Protein AF-0000000070410904 (afdb_homodimer)

pLDDT: mean 84.12, std 10.94, range [41.06, 97.25]

Nearest PDB structures (foldseek):
  1v26-assembly1_B  TM=7.230E-01  e=2.601E-32  Thermus thermophilus
  1v26-assembly1_A  TM=7.724E-01  e=3.050E-30  Thermus thermophilus
  5gxd-assembly1_A  TM=6.381E-01  e=7.844E-32  Dinoroseobacter shibae DFL 12 = DSM 16493
  8r2q-assembly1_A  TM=8.512E-01  e=4.447E-26  Mycobacterium tuberculosis H37Rv
  7kds-assembly1_A  TM=6.516E-01  e=1.808E-30  Candida albicans SC5314

Sequence (1132 aa):
MDDSYLSSKESLDIPYITFPDLLRKWAEKNPNKTAFIFVDEEDDRYELSLGELYDKATKFAKTLTGHGVRKGDVIALNGRNLPEWLIACFGIQLAGGSPLCLPYLQKKDDFVKVCSKLGPVKMLIIDPGSGGQNCQFVKDMIRTDFGTNNVESSEIPDLRQVVLFNHHESLPSVKTVVELCSRECDVDLPRLDPEDLGLILLTSGTTNTPKAVPYSHHALVISGHNYIHLMKTSGKYDSFYNDRPFYWIGGFALWEVASGGSRVTLINAMKSSSLATAAVKTCEIIGREKVTTALLIPPMLDLVMKKNIPLRLKTIATGGMIVHSALLKNIDKLCDEFICVYACTELGFIACNTFTEKDITNTTKGLLSCRPLPGIEIKVTDDDGFLLPAGQRGSIQVRSTRRFNGYLKQNLPPKSKETLERTGWFCPDDGGYVTEDGELVMEGRLQEIIQVFTRKVFPFEIENVIKTKSNVSSAKVISLKDKETGDLPPFAAIVYHPNVEESCESMQDYIRKEFNITTENQMLEYLYVPRGIVSFKQFPVLANGKPNLRAIRQIILETVDSEKYEMDDSYLSSKESLDIPYITFPDLLRKWAEKNPNKTAFIFVDEEDDRYELSLGELYDKATKFAKTLTGHGVRKGDVIALNGRNLPEWLIACFGIQLAGGSPLCLPYLQKKDDFVKVCSKLGPVKMLIIDPGSGGQNCQFVKDMIRTDFGTNNVESSEIPDLRQVVLFNHHESLPSVKTVVELCSRECDVDLPRLDPEDLGLILLTSGTTNTPKAVPYSHHALVISGHNYIHLMKTSGKYDSFYNDRPFYWIGGFALWEVASGGSRVTLINAMKSSSLATAAVKTCEIIGREKVTTALLIPPMLDLVMKKNIPLRLKTIATGGMIVHSALLKNIDKLCDEFICVYACTELGFIACNTFTEKDITNTTKGLLSCRPLPGIEIKVTDDDGFLLPAGQRGSIQVRSTRRFNGYLKQNLPPKSKETLERTGWFCPDDGGYVTEDGELVMEGRLQEIIQVFTRKVFPFEIENVIKTKSNVSSAKVISLKDKETGDLPPFAAIVYHPNVEESCESMQDYIRKEFNITTENQMLEYLYVPRGIVSFKQFPVLANGKPNLRAIRQIILETVDSEKYE

InterPro domains:
  IPR000873 AMP-dependent synthetase/ligase domain [PF00501] (23-408)
  IPR042099 ANL, N-terminal domain [G3DSA:3.40.50.12780] (7-446)
  IPR045851 AMP-binding enzyme domain superfamily [G3DSA:3.30.300.30] (447-560)

Foldseek 3Di:
DWFFKAADPDADDFDFDFLLVLLVVVCVVPVAAWAEWEQEPVRDIDTDGSNNLNLLLCLLLLLVVVVPQAAAAEAEEEDFPDSLSSSPLSNCQQLNYAYEYDYNPDDLVLVLVVDVQQDAHAEYEYECDDVRPCVVSVVQQAPDPLQDQFGAGPSRHNHTGYEYCDDDPSRNNHHHSVRSSPDDHPDDGDDDGQQGFRYWAWDCDPVNHTFTATFGSSLLSVLLQLVCVQQVPQQDDAEEEARAGCSALRRVSSSPCSHRNHHYYYHGDDDPDDLLVVLLVSQVVCVVVVHAEYEDELLSLLNCVVVVRDAEHAEYEYEPDWDFLVSLPCCQVHHQKYKYWDADRNRRTFWMDIDGPVRNVVPPDDTDWTHGTHQKMKFFAAPVRDIGTAPDKHFIKMAGPSQGQGTNSDDDDPVQNVCCNVPVIHGPQWMFGAHPVGTTGTQGGNVQWFDFPPDTAGQRVLQNLLVVDPFWSGKTKGWWQFPVPRHTFIEMETETHPPDDDDLVRSLVSQCVVVVPDPVPCVCSRRRRGPYYDYDNDADADPSRHGDVVVVVVVVCVVPPVVGTD/DWFFKAADPDADDFDFDFLLVLLVVVCVVPVAAWAEWEQEPVRDIDTDGSNNLNLLLCLLLLLVVVVPQAAAAEAEEEDFPDSLSSSPLSNCVQLNYAYEYDYNPDDLVLVLVVDVQQDAHAEYEYECDDVRPCVVSVVQQAPPPLQDQAGAGPSRHNHTGYEYCDDDPSRRNHHHSVRSSPDDHPDDGDDDGQQGFRYWAWDCDPVNHTFTATFGSSLLSVLLQLVCVQQVPQQDDAEEEARAGCSALRRVSSSPCSHRNHHYYYHGDDDPDDLLVVLLVSQVVCVVVVHAEYEDELLSLLNCVVVVRDAEHAEYEYEPDWDFLVSLPCCQVHHQKYKYWDADRNRRTFWMDIDGPVRSVPPPDTTDWTHGTHQKMKFFAAPVRDIGTAPDKHFIKMAGPSQGQGTNSDDDDPVQNVCCNPPVIHGPQWMFGAHPVGTTGTQGGNVQWFDFPPDTAGQRVLQNQLVPDPFWSGKTKGWWQFPVPRHTFIEMETETDPPDDDDLVRSLVSQCVVVVPDPVCCVCSRRRRGPYYHYDNDADADPSRHGDVVVVVVVVCVVPVVVGTD

Secondary structure (DSSP, 8-state):
--BS-EE-S---------HHHHHHHHHHH-TTSEEEEEE-TT--EEEEEHHHHHHHHHHHHHHHHHTT--TT-EEEEE-SS-HHHHHHHHHHHHTT-EEEEE-TT--HHHHHHHHHHH--EEEEEE---GGGTTHHHHHHHS-S-TTSSB---SSSTT--EEEESS--TTSTTS-BHHHHHTS----PPPP--TTSEEEEEEE--TTSSPEEEEEEHHHHHHHHHHHHHHHT--SSS-EEE--S-TTSTTT-THHHHHTT--EEEEE----S--HHHHHHHHHHHHHHTT--EEE--HHHHHHHHHTT----EEEEEEESSPPBGGGGTTGGGTEEEEEEEEEETTTEEEEEEEE-HHHHHH--SSBPEEEEPTTEEEEEE-TTSPBPBTT--EEEEEEETT-----TT-PPPHHHHHHHHHH--B--SEEEEE-TTS-EEEEEEGGG-EEETTEEE-HHHHHHHHHTSTTEEEEEEEE--BTTT----EEEEEEEPTT----HHHHHHHHHHHTT--GGGHHHHHHHS-SEEEEESS--B-TTS-B-HHHHHHHHHHHS-TTTB-/--BS-EE-S---------HHHHHHHHHHH-TTSEEEEEE-TT--EEEEEHHHHHHHHHHHHHHHHHTT--TT-EEEEE-SS-HHHHHHHHHHHHTT-EEEEE-TT--HHHHHHHHHHH--EEEEEE---GGGTTHHHHHHHS-S-TTSSB---SSSTT--EEEESS--TTSTTS-BHHHHHTS----PPPP--TTSEEEEEEE--TTSS-EEEEEEHHHHHHHHHHHHHHHT--SSS-EEE--S-TTSTTT-THHHHHTT--EEEEE----S--HHHHHHHHHHHHHHTT--EEE--HHHHHHHHHTT----EEEEEEESSPPPGGGTTTGGGTEEEEEEEEEETTTEEEEEEEE-HHHHHH--SSSPEEEEPTTEEEEEE-TTSPBPBTT--EEEEEEETT-----TT----HHHHHHHHHH--B--SEEEEE-TTS-EEEEEEGGG-EEETTEEE-HHHHHHHHHTSTTEEEEEEEE--BTTT----EEEEEEEPTT----HHHHHHHHHHHTT--GGGHHHHHHHS-SEEEEESS--B-TTS-B-HHHHHHHHHHHS-TTTB-

Solvent-accessible surface area (backbone atoms only — not comparable to full-atom values): 59028 Å² total; per-residue (Å²): 87,75,44,22,70,44,66,37,76,52,62,73,92,72,76,91,40,33,46,61,54,39,38,46,53,48,16,72,76,41,34,80,43,54,30,36,35,38,29,40,79,86,64,51,75,47,79,38,26,33,28,56,45,48,51,46,9,50,29,30,11,24,34,41,38,74,71,64,50,38,70,74,38,37,31,38,37,30,42,60,53,43,73,52,50,54,30,48,47,45,7,35,36,49,22,32,14,20,31,34,33,37,61,63,87,58,48,67,69,58,49,42,52,50,42,67,53,68,42,72,36,43,33,39,37,32,37,36,55,84,93,36,69,43,42,57,57,49,52,72,38,38,53,69,74,61,84,48,52,58,31,53,22,90,78,44,72,52,28,35,32,50,34,24,42,55,87,42,82,93,45,72,58,47,46,24,50,64,59,40,32,69,43,88,49,97,57,85,68,61,90,82,52,29,78,39,62,37,34,30,36,56,41,79,39,93,84,77,51,64,44,40,32,69,29,27,13,34,30,49,43,48,41,11,46,51,49,38,57,72,67,67,53,86,29,82,82,46,26,30,33,52,60,48,52,56,50,36,74,89,15,33,58,58,27,48,38,46,56,44,54,22,29,35,35,28,55,34,46,77,67,94,53,55,68,64,56,46,43,53,53,49,36,50,50,37,61,75,68,58,37,36,33,34,56,50,45,67,72,50,52,54,48,34,60,73,67,61,52,74,54,71,29,53,30,38,33,32,46,90,59,90,56,53,47,70,64,52,80,63,38,62,71,38,20,59,30,41,30,44,41,46,59,46,77,74,72,34,72,42,25,35,31,76,38,36,66,77,48,50,75,67,52,68,88,53,58,60,51,22,37,50,33,61,59,22,35,37,35,25,15,47,99,87,65,45,82,31,46,33,64,46,75,26,43,38,32,40,31,51,76,61,53,62,84,63,42,54,81,44,80,58,60,66,70,59,40,50,43,24,72,68,71,43,44,39,69,83,53,32,22,26,28,21,40,54,86,64,30,38,30,63,52,46,48,49,85,61,44,27,52,45,84,95,40,82,38,53,36,44,63,47,28,50,58,55,47,64,38,88,60,38,68,45,57,46,47,47,62,39,34,27,69,86,80,63,39,26,45,34,29,33,41,33,23,49,38,90,97,57,85,78,54,54,65,58,52,41,50,51,49,32,57,76,67,66,52,48,92,89,40,54,66,50,45,61,62,60,40,50,80,42,63,44,82,35,89,64,76,60,52,42,98,83,65,45,73,30,61,68,61,51,48,52,51,46,41,70,71,41,66,53,86,49,39,88,87,75,43,22,69,45,63,37,79,51,59,73,92,72,77,91,41,34,45,60,54,39,40,45,55,47,17,70,74,40,33,81,43,53,32,36,34,39,29,39,81,85,65,50,75,46,79,40,27,32,28,55,45,48,50,45,9,50,29,30,10,24,35,42,38,73,71,64,49,39,72,74,38,38,31,38,38,31,44,59,53,43,74,53,50,54,31,47,47,46,6,36,34,49,22,31,14,19,32,34,33,37,61,63,86,58,49,66,67,58,50,42,52,50,41,69,53,68,41,72,36,42,33,40,38,34,38,38,54,86,92,36,68,42,42,57,56,51,53,73,41,35,54,67,71,55,85,50,52,54,32,52,20,91,79,44,72,52,27,35,33,50,34,24,42,54,87,43,83,94,47,73,56,47,46,24,51,62,60,42,34,68,43,89,49,98,58,85,67,60,90,80,52,28,78,39,62,38,35,30,37,56,41,80,39,94,84,76,52,63,44,41,33,67,29,27,14,35,30,47,42,50,41,11,44,51,50,36,58,72,65,67,53,85,31,82,83,46,25,31,35,52,58,48,52,55,51,35,73,89,14,33,58,56,28,48,38,46,56,44,57,21,30,35,34,29,56,32,45,75,67,95,54,56,69,64,55,47,44,53,51,48,36,50,49,37,60,75,68,58,35,36,33,35,57,49,46,66,72,50,53,52,48,34,60,73,66,61,51,74,53,72,30,52,31,36,33,32,48,90,58,89,58,52,51,67,65,50,77,61,38,62,70,39,21,58,32,41,31,45,41,46,60,46,77,73,71,33,72,41,25,34,31,77,37,37,68,78,48,52,74,67,51,75,70,62,52,64,49,23,35,51,34,61,58,22,35,38,35,24,16,45,98,86,65,46,81,30,45,33,65,46,75,26,42,36,33,39,30,51,74,60,52,64,83,64,41,54,82,43,80,58,61,65,71,58,40,51,44,24,72,67,70,43,43,38,69,83,51,32,23,24,28,21,40,54,86,65,31,39,30,65,52,44,48,49,84,59,46,26,53,48,84,95,39,82,36,53,35,45,64,47,27,49,59,55,47,65,38,89,60,39,69,46,56,46,47,46,62,39,32,28,69,86,79,64,39,25,46,35,29,34,41,33,22,46,38,91,96,58,84,77,54,56,65,58,52,44,50,50,49,33,58,74,68,64,53,47,90,89,41,53,65,49,46,60,62,61,40,50,80,43,61,43,82,35,91,63,77,60,52,42,99,84,64,45,72,30,61,67,61,50,50,51,51,46,40,70,70,40,67,54,86,49,37,88

Structure (mmCIF, N/CA/C/O backbone):
data_AF-0000000070410904-model_v1
#
loop_
_entity.id
_entity.type
_entity.pdbx_description
1 polymer 'Uncharacterized protein LOC111110605'
#
loop_
_atom_site.group_PDB
_atom_site.id
_atom_site.type_symbol
_atom_site.label_atom_id
_atom_site.label_alt_id
_atom_site.label_comp_id
_atom_site.label_asym_id
_atom_site.label_entity_id
_atom_site.label_seq_id
_atom_site.pdbx_PDB_ins_code
_atom_site.Cartn_x
_atom_site.Cartn_y
_atom_site.Cartn_z
_atom_site.occupancy
_atom_site.B_iso_or_equiv
_atom_site.auth_seq_id
_atom_site.auth_comp_id
_atom_site.auth_asym_id
_atom_site.auth_atom_id
_atom_site.pdbx_PDB_model_num
ATOM 1 N N . MET A 1 1 ? -17.562 -11.594 12.758 1 70.19 1 MET A N 1
ATOM 2 C CA . MET A 1 1 ? -17.203 -10.469 11.891 1 70.19 1 MET A CA 1
ATOM 3 C C . MET A 1 1 ? -18.422 -9.945 11.148 1 70.19 1 MET A C 1
ATOM 5 O O . MET A 1 1 ? -19.281 -10.727 10.719 1 70.19 1 MET A O 1
ATOM 9 N N . ASP A 1 2 ? -18.531 -8.68 11.023 1 78.06 2 ASP A N 1
ATOM 10 C CA . ASP A 1 2 ? -19.719 -8.047 10.453 1 78.06 2 ASP A CA 1
ATOM 11 C C . ASP A 1 2 ? -19.625 -7.969 8.93 1 78.06 2 ASP A C 1
ATOM 13 O O . ASP A 1 2 ? -20.625 -8.047 8.227 1 78.06 2 ASP A O 1
ATOM 17 N N . ASP A 1 3 ? -18.359 -7.91 8.539 1 89.56 3 ASP A N 1
ATOM 18 C CA . ASP A 1 3 ? -18.219 -7.762 7.098 1 89.56 3 ASP A CA 1
ATOM 19 C C . ASP A 1 3 ? -17.172 -8.719 6.547 1 89.56 3 ASP A C 1
ATOM 21 O O . ASP A 1 3 ? -16.641 -9.562 7.277 1 89.56 3 ASP A O 1
ATOM 25 N N . SER A 1 4 ? -16.953 -8.672 5.199 1 94.44 4 SER A N 1
ATOM 26 C CA . SER A 1 4 ? -16.094 -9.641 4.523 1 94.44 4 SER A CA 1
ATOM 27 C C . SER A 1 4 ? -14.672 -9.109 4.379 1 94.44 4 SER A C 1
ATOM 29 O O . SER A 1 4 ? -13.875 -9.664 3.623 1 94.44 4 SER A O 1
ATOM 31 N N . TYR A 1 5 ? -14.383 -8.062 5.082 1 96.06 5 TYR A N 1
ATOM 32 C CA . TYR A 1 5 ? -13.039 -7.516 4.996 1 96.06 5 TYR A CA 1
ATOM 33 C C . TYR A 1 5 ? -12.086 -8.258 5.934 1 96.06 5 TYR A C 1
ATOM 35 O O . TYR A 1 5 ? -12.391 -8.445 7.117 1 96.06 5 TYR A O 1
ATOM 43 N N . LEU A 1 6 ? -10.961 -8.734 5.375 1 94.88 6 LEU A N 1
ATOM 44 C CA . LEU A 1 6 ? -9.938 -9.438 6.137 1 94.88 6 LEU A CA 1
ATOM 45 C C . LEU A 1 6 ? -8.578 -8.758 5.977 1 94.88 6 LEU A C 1
ATOM 47 O O . LEU A 1 6 ? -8.242 -8.297 4.883 1 94.88 6 LEU A O 1
ATOM 51 N N . SER A 1 7 ? -7.859 -8.609 7.016 1 92.19 7 SER A N 1
ATOM 52 C CA . SER A 1 7 ? -6.461 -8.188 7.012 1 92.19 7 SER A CA 1
ATOM 53 C C . SER A 1 7 ? -5.656 -8.945 8.062 1 92.19 7 SER A C 1
ATOM 55 O O . SER A 1 7 ? -6.195 -9.344 9.102 1 92.19 7 SER A O 1
ATOM 57 N N . SER A 1 8 ? -4.43 -9.203 7.746 1 86.94 8 SER A N 1
ATOM 58 C CA . SER A 1 8 ? -3.592 -9.891 8.727 1 86.94 8 SER A CA 1
ATOM 59 C C . SER A 1 8 ? -3.207 -8.961 9.867 1 86.94 8 SER A C 1
ATOM 61 O O . SER A 1 8 ? -2.947 -7.777 9.656 1 86.94 8 SER A O 1
ATOM 63 N N . LYS A 1 9 ? -3.139 -9.5 11.047 1 80.06 9 LYS A N 1
ATOM 64 C CA . LYS A 1 9 ? -2.689 -8.75 12.211 1 80.06 9 LYS A CA 1
ATOM 65 C C . LYS A 1 9 ? -1.182 -8.891 12.414 1 80.06 9 LYS A C 1
ATOM 67 O O . LYS A 1 9 ? -0.6 -8.227 13.273 1 80.06 9 LYS A O 1
ATOM 72 N N . GLU A 1 10 ? -0.646 -9.703 11.562 1 82 10 GLU A N 1
ATOM 73 C CA . GLU A 1 10 ? 0.793 -9.922 11.648 1 82 10 GLU A CA 1
ATOM 74 C C . GLU A 1 10 ? 1.555 -9.031 10.672 1 82 10 GLU A C 1
ATOM 76 O O . GLU A 1 10 ? 1.005 -8.602 9.656 1 82 10 GLU A O 1
ATOM 81 N N . SER A 1 11 ? 2.709 -8.656 11.109 1 83 11 SER A N 1
ATOM 82 C CA . SER A 1 11 ? 3.609 -7.918 10.234 1 83 11 SER A CA 1
ATOM 83 C C . SER A 1 11 ? 4.934 -8.648 10.062 1 83 11 SER A C 1
ATOM 85 O O . SER A 1 11 ? 5.395 -9.344 10.969 1 83 11 SER A O 1
ATOM 87 N N . LEU A 1 12 ? 5.453 -8.586 8.867 1 82.75 12 LEU A N 1
ATOM 88 C CA . LEU A 1 12 ? 6.762 -9.172 8.594 1 82.75 12 LEU A CA 1
ATOM 89 C C . LEU A 1 12 ? 7.824 -8.086 8.477 1 82.75 12 LEU A C 1
ATOM 91 O O . LEU A 1 12 ? 7.555 -6.992 7.977 1 82.75 12 LEU A O 1
ATOM 95 N N . ASP A 1 13 ? 8.945 -8.438 8.977 1 84.88 13 ASP A N 1
ATOM 96 C CA . ASP A 1 13 ? 10.102 -7.574 8.75 1 84.88 13 ASP A CA 1
ATOM 97 C C . ASP A 1 13 ? 10.727 -7.84 7.387 1 84.88 13 ASP A C 1
ATOM 99 O O . ASP A 1 13 ? 11.594 -8.703 7.254 1 84.88 13 ASP A O 1
ATOM 103 N N . ILE A 1 14 ? 10.32 -7.09 6.43 1 87.88 14 ILE A N 1
ATOM 104 C CA . ILE A 1 14 ? 10.789 -7.277 5.059 1 87.88 14 ILE A CA 1
ATOM 105 C C . ILE A 1 14 ? 11.922 -6.297 4.766 1 87.88 14 ILE A C 1
ATOM 107 O O . ILE A 1 14 ? 11.742 -5.082 4.836 1 87.88 14 ILE A O 1
ATOM 111 N N . PRO A 1 15 ? 13.055 -6.805 4.441 1 89 15 PRO A N 1
ATOM 112 C CA . PRO A 1 15 ? 14.141 -5.879 4.105 1 89 15 PRO A CA 1
ATOM 113 C C . PRO A 1 15 ? 13.906 -5.156 2.779 1 89 15 PRO A C 1
ATOM 115 O O . PRO A 1 15 ? 13.297 -5.723 1.863 1 89 15 PRO A O 1
ATOM 118 N N . TYR A 1 16 ? 14.297 -3.953 2.668 1 93.12 16 TYR A N 1
ATOM 119 C CA . TYR A 1 16 ? 14.242 -3.182 1.431 1 93.12 16 TYR A CA 1
ATOM 120 C C . TYR A 1 16 ? 15.539 -3.326 0.645 1 93.12 16 TYR A C 1
ATOM 122 O O . TYR A 1 16 ? 16.406 -2.443 0.688 1 93.12 16 TYR A O 1
ATOM 130 N N . ILE A 1 17 ? 15.625 -4.379 -0.106 1 92.38 17 ILE A N 1
ATOM 131 C CA . ILE A 1 17 ? 16.828 -4.812 -0.798 1 92.38 17 ILE A CA 1
ATOM 132 C C . ILE A 1 17 ? 16.469 -5.438 -2.141 1 92.38 17 ILE A C 1
ATOM 134 O O . ILE A 1 17 ? 15.312 -5.816 -2.359 1 92.38 17 ILE A O 1
ATOM 138 N N . THR A 1 18 ? 17.391 -5.434 -3.109 1 93 18 THR A N 1
ATOM 139 C CA . THR A 1 18 ? 17.125 -6.121 -4.371 1 93 18 THR A CA 1
ATOM 140 C C . THR A 1 18 ? 17.188 -7.633 -4.184 1 93 18 THR A C 1
ATOM 142 O O . THR A 1 18 ? 17.844 -8.125 -3.268 1 93 18 THR A O 1
ATOM 145 N N . PHE A 1 19 ? 16.531 -8.297 -5.027 1 92.19 19 PHE A N 1
ATOM 146 C CA . PHE A 1 19 ? 16.438 -9.75 -4.906 1 92.19 19 PHE A CA 1
ATOM 147 C C . PHE A 1 19 ? 17.812 -10.391 -5.043 1 92.19 19 PHE A C 1
ATOM 149 O O . PHE A 1 19 ? 18.188 -11.234 -4.227 1 92.19 19 PHE A O 1
ATOM 156 N N . PRO A 1 20 ? 18.672 -10.023 -6 1 92.12 20 PRO A N 1
ATOM 157 C CA . PRO A 1 20 ? 20.016 -10.594 -6.082 1 92.12 20 PRO A CA 1
ATOM 158 C C . PRO A 1 20 ? 20.891 -10.195 -4.906 1 92.12 20 PRO A C 1
ATOM 160 O O . PRO A 1 20 ? 21.766 -10.961 -4.5 1 92.12 20 PRO A O 1
ATOM 163 N N . ASP A 1 21 ? 20.641 -9.016 -4.332 1 91.06 21 ASP A N 1
ATOM 164 C CA . ASP A 1 21 ? 21.406 -8.625 -3.152 1 91.06 21 ASP A CA 1
ATOM 165 C C . ASP A 1 21 ? 21.078 -9.516 -1.956 1 91.06 21 ASP A C 1
ATOM 167 O O . ASP A 1 21 ? 21.922 -9.75 -1.097 1 91.06 21 ASP A O 1
ATOM 171 N N . LEU A 1 22 ? 19.891 -9.898 -1.919 1 89.19 22 LEU A N 1
ATOM 172 C CA . LEU A 1 22 ? 19.516 -10.844 -0.875 1 89.19 22 LEU A CA 1
ATOM 173 C C . LEU A 1 22 ? 20.312 -12.133 -0.998 1 89.19 22 LEU A C 1
ATOM 175 O O . LEU A 1 22 ? 20.812 -12.664 0.002 1 89.19 22 LEU A O 1
ATOM 179 N N . LEU A 1 23 ? 20.406 -12.664 -2.195 1 89 23 LEU A N 1
ATOM 180 C CA . LEU A 1 23 ? 21.25 -13.836 -2.434 1 89 23 LEU A CA 1
ATOM 181 C C . LEU A 1 23 ? 22.688 -13.555 -2.035 1 89 23 LEU A C 1
ATOM 183 O O . LEU A 1 23 ? 23.344 -14.398 -1.427 1 89 23 LEU A O 1
ATOM 187 N N . ARG A 1 24 ? 23.188 -12.422 -2.441 1 91.56 24 ARG A N 1
ATOM 188 C CA . ARG A 1 24 ? 24.547 -12.039 -2.088 1 91.56 24 ARG A CA 1
ATOM 189 C C . ARG A 1 24 ? 24.766 -12.117 -0.582 1 91.56 24 ARG A C 1
ATOM 191 O O . ARG A 1 24 ? 25.766 -12.672 -0.124 1 91.56 24 ARG A O 1
ATOM 198 N N . LYS A 1 25 ? 23.859 -11.586 0.163 1 88.56 25 LYS A N 1
ATOM 199 C CA . LYS A 1 25 ? 23.969 -11.578 1.619 1 88.56 25 LYS A CA 1
ATOM 200 C C . LYS A 1 25 ? 24.031 -13 2.172 1 88.56 25 LYS A C 1
ATOM 202 O O . LYS A 1 25 ? 24.844 -13.289 3.064 1 88.56 25 LYS A O 1
ATOM 207 N N . TRP A 1 26 ? 23.219 -13.836 1.661 1 86.06 26 TRP A N 1
ATOM 208 C CA . TRP A 1 26 ? 23.234 -15.227 2.104 1 86.06 26 TRP A CA 1
ATOM 209 C C . TRP A 1 26 ? 24.531 -15.914 1.702 1 86.06 26 TRP A C 1
ATOM 211 O O . TRP A 1 26 ? 25.094 -16.703 2.475 1 86.06 26 TRP A O 1
ATOM 221 N N . ALA A 1 27 ? 24.938 -15.656 0.497 1 90.25 27 ALA A N 1
ATOM 222 C CA . ALA A 1 27 ? 26.172 -16.266 -0.009 1 90.25 27 ALA A CA 1
ATOM 223 C C . ALA A 1 27 ? 27.375 -15.812 0.811 1 90.25 27 ALA A C 1
ATOM 225 O O . ALA A 1 27 ? 28.312 -16.578 1.026 1 90.25 27 ALA A O 1
ATOM 226 N N . GLU A 1 28 ? 27.375 -14.594 1.191 1 91.69 28 GLU A N 1
ATOM 227 C CA . GLU A 1 28 ? 28.453 -14.062 2.01 1 91.69 28 GLU A CA 1
ATOM 228 C C . GLU A 1 28 ? 28.438 -14.672 3.41 1 91.69 28 GLU A C 1
ATOM 230 O O . GLU A 1 28 ? 29.5 -14.992 3.967 1 91.69 28 GLU A O 1
ATOM 235 N N . LYS A 1 29 ? 27.312 -14.906 3.961 1 88 29 LYS A N 1
ATOM 236 C CA . LYS A 1 29 ? 27.156 -15.438 5.312 1 88 29 LYS A CA 1
ATOM 237 C C . LYS A 1 29 ? 27.469 -16.938 5.348 1 88 29 LYS A C 1
ATOM 239 O O . LYS A 1 29 ? 28.109 -17.422 6.289 1 88 29 LYS A O 1
ATOM 244 N N . ASN A 1 30 ? 26.969 -17.656 4.336 1 87.38 30 ASN A N 1
ATOM 245 C CA . ASN A 1 30 ? 27.156 -19.109 4.281 1 87.38 30 ASN A CA 1
ATOM 246 C C . ASN A 1 30 ? 27.438 -19.578 2.857 1 87.38 30 ASN A C 1
ATOM 248 O O . ASN A 1 30 ? 26.625 -20.312 2.281 1 87.38 30 ASN A O 1
ATOM 252 N N . PRO A 1 31 ? 28.562 -19.328 2.381 1 90.69 31 PRO A N 1
ATOM 253 C CA . PRO A 1 31 ? 28.859 -19.625 0.979 1 90.69 31 PRO A CA 1
ATOM 254 C C . PRO A 1 31 ? 28.766 -21.109 0.655 1 90.69 31 PRO A C 1
ATOM 256 O O . PRO A 1 31 ? 28.406 -21.484 -0.466 1 90.69 31 PRO A O 1
ATOM 259 N N . ASN A 1 32 ? 29.031 -22 1.654 1 91.5 32 ASN A N 1
ATOM 260 C CA . ASN A 1 32 ? 29.109 -23.438 1.375 1 91.5 32 ASN A CA 1
ATOM 261 C C . ASN A 1 32 ? 27.766 -24.125 1.627 1 91.5 32 ASN A C 1
ATOM 263 O O . ASN A 1 32 ? 27.625 -25.312 1.344 1 91.5 32 ASN A O 1
ATOM 267 N N . LYS A 1 33 ? 26.844 -23.422 2.045 1 87.38 33 LYS A N 1
ATOM 268 C CA . LYS A 1 33 ? 25.531 -24.031 2.273 1 87.38 33 LYS A CA 1
ATOM 269 C C . LYS A 1 33 ? 24.859 -24.391 0.955 1 87.38 33 LYS A C 1
ATOM 271 O O . LYS A 1 33 ? 24.844 -23.609 0.013 1 87.38 33 LYS A O 1
ATOM 276 N N . THR A 1 34 ? 24.297 -25.641 0.903 1 88 34 THR A N 1
ATOM 277 C CA . THR A 1 34 ? 23.594 -26.094 -0.286 1 88 34 THR A CA 1
ATOM 278 C C . THR A 1 34 ? 22.266 -25.359 -0.437 1 88 34 THR A C 1
ATOM 280 O O . THR A 1 34 ? 21.422 -25.391 0.465 1 88 34 THR A O 1
ATOM 283 N N . ALA A 1 35 ? 22.141 -24.734 -1.567 1 86.44 35 ALA A N 1
ATOM 284 C CA . ALA A 1 35 ? 20.891 -24.031 -1.853 1 86.44 35 ALA A CA 1
ATOM 285 C C . ALA A 1 35 ? 19.922 -24.922 -2.613 1 86.44 35 ALA A C 1
ATOM 287 O O . ALA A 1 35 ? 18.734 -24.969 -2.295 1 86.44 35 ALA A O 1
ATOM 288 N N . PHE A 1 36 ? 20.469 -25.609 -3.623 1 89.31 36 PHE A N 1
ATOM 289 C CA . PHE A 1 36 ? 19.625 -26.438 -4.473 1 89.31 36 PHE A CA 1
ATOM 290 C C . PHE A 1 36 ? 20.25 -27.812 -4.695 1 89.31 36 PHE A C 1
ATOM 292 O O . PHE A 1 36 ? 21.469 -27.922 -4.852 1 89.31 36 PHE A O 1
ATOM 299 N N . ILE A 1 37 ? 19.406 -28.797 -4.711 1 89.69 37 ILE A N 1
ATOM 300 C CA . ILE A 1 37 ? 19.766 -30.141 -5.156 1 89.69 37 ILE A CA 1
ATOM 301 C C . ILE A 1 37 ? 18.922 -30.531 -6.363 1 89.69 37 ILE A C 1
ATOM 303 O O . ILE A 1 37 ? 17.688 -30.562 -6.277 1 89.69 37 ILE A O 1
ATOM 307 N N . PHE A 1 38 ? 19.578 -30.766 -7.445 1 90.25 38 PHE A N 1
ATOM 308 C CA . PHE A 1 38 ? 18.922 -31.203 -8.672 1 90.25 38 PHE A CA 1
ATOM 309 C C . PHE A 1 38 ? 19.094 -32.688 -8.875 1 90.25 38 PHE A C 1
ATOM 311 O O . PHE A 1 38 ? 20.219 -33.219 -8.812 1 90.25 38 PHE A O 1
ATOM 318 N N . VAL A 1 39 ? 17.984 -33.344 -9.039 1 87.88 39 VAL A N 1
ATOM 319 C CA . VAL A 1 39 ? 18.031 -34.781 -9.344 1 87.88 39 VAL A CA 1
ATOM 320 C C . VAL A 1 39 ? 17.359 -35.031 -10.688 1 87.88 39 VAL A C 1
ATOM 322 O O . VAL A 1 39 ? 16.25 -34.562 -10.938 1 87.88 39 VAL A O 1
ATOM 325 N N . ASP A 1 40 ? 18.016 -35.719 -11.57 1 79.56 40 ASP A N 1
ATOM 326 C CA . ASP A 1 40 ? 17.406 -35.969 -12.867 1 79.56 40 ASP A CA 1
ATOM 327 C C . ASP A 1 40 ? 16.734 -37.344 -12.891 1 79.56 40 ASP A C 1
ATOM 329 O O . ASP A 1 40 ? 16.656 -38.031 -11.867 1 79.56 40 ASP A O 1
ATOM 333 N N . GLU A 1 41 ? 16.188 -37.75 -14 1 71.31 41 GLU A N 1
ATOM 334 C CA . GLU A 1 41 ? 15.438 -39 -14.141 1 71.31 41 GLU A CA 1
ATOM 335 C C . GLU A 1 41 ? 16.344 -40.188 -13.922 1 71.31 41 GLU A C 1
ATOM 337 O O . GLU A 1 41 ? 15.875 -41.25 -13.5 1 71.31 41 GLU A O 1
ATOM 342 N N . GLU A 1 42 ? 17.641 -40 -14.227 1 75.44 42 GLU A N 1
ATOM 343 C CA . GLU A 1 42 ? 18.594 -41.094 -14.062 1 75.44 42 GLU A CA 1
ATOM 344 C C . GLU A 1 42 ? 19.219 -41.094 -12.672 1 75.44 42 GLU A C 1
ATOM 346 O O . GLU A 1 42 ? 20.203 -41.781 -12.414 1 75.44 42 GLU A O 1
ATOM 351 N N . ASP A 1 43 ? 18.734 -40.219 -11.797 1 80.5 43 ASP A N 1
ATOM 352 C CA . ASP A 1 43 ? 19.125 -40.125 -10.391 1 80.5 43 ASP A CA 1
ATOM 353 C C . ASP A 1 43 ? 20.484 -39.438 -10.242 1 80.5 43 ASP A C 1
ATOM 355 O O . ASP A 1 43 ? 21.125 -39.531 -9.203 1 80.5 43 ASP A O 1
ATOM 359 N N . ASP A 1 44 ? 20.891 -38.875 -11.359 1 85.88 44 ASP A N 1
ATOM 360 C CA . ASP A 1 44 ? 22.062 -38.031 -11.203 1 85.88 44 ASP A CA 1
ATOM 361 C C . ASP A 1 44 ? 21.75 -36.812 -10.328 1 85.88 44 ASP A C 1
ATOM 363 O O . ASP A 1 44 ? 20.719 -36.188 -10.5 1 85.88 44 ASP A O 1
ATOM 367 N N . ARG A 1 45 ? 22.656 -36.594 -9.406 1 90.81 45 ARG A N 1
ATOM 368 C CA . ARG A 1 45 ? 22.453 -35.594 -8.383 1 90.81 45 ARG A CA 1
ATOM 369 C C . ARG A 1 45 ? 23.453 -34.438 -8.523 1 90.81 45 ARG A C 1
ATOM 371 O O . ARG A 1 45 ? 24.656 -34.688 -8.633 1 90.81 45 ARG A O 1
ATOM 378 N N . TYR A 1 46 ? 23.031 -33.219 -8.594 1 91 46 TYR A N 1
ATOM 379 C CA . TYR A 1 46 ? 23.859 -32.031 -8.641 1 91 46 TYR A CA 1
ATOM 380 C C . TYR A 1 46 ? 23.5 -31.078 -7.508 1 91 46 TYR A C 1
ATOM 382 O O . TYR A 1 46 ? 22.328 -30.781 -7.285 1 91 46 TYR A O 1
ATOM 390 N N . GLU A 1 47 ? 24.531 -30.672 -6.773 1 91.38 47 GLU A N 1
ATOM 391 C CA . GLU A 1 47 ? 24.328 -29.719 -5.688 1 91.38 47 GLU A CA 1
ATOM 392 C C . GLU A 1 47 ? 24.875 -28.344 -6.062 1 91.38 47 GLU A C 1
ATOM 394 O O . GLU A 1 47 ? 25.969 -28.234 -6.625 1 91.38 47 GLU A O 1
ATOM 399 N N . LEU A 1 48 ? 24.109 -27.344 -5.801 1 91.19 48 LEU A N 1
ATOM 400 C CA . LEU A 1 48 ? 24.469 -25.953 -6.023 1 91.19 48 LEU A CA 1
ATOM 401 C C . LEU A 1 48 ? 24.453 -25.172 -4.715 1 91.19 48 LEU A C 1
ATOM 403 O O . LEU A 1 48 ? 23.391 -25.031 -4.094 1 91.19 48 LEU A O 1
ATOM 407 N N . SER A 1 49 ? 25.609 -24.688 -4.27 1 91.19 49 SER A N 1
ATOM 408 C CA . SER A 1 49 ? 25.688 -23.922 -3.029 1 91.19 49 SER A CA 1
ATOM 409 C C . SER A 1 49 ? 25.328 -22.453 -3.264 1 91.19 49 SER A C 1
ATOM 411 O O . SER A 1 49 ? 25.297 -22 -4.406 1 91.19 49 SER A O 1
ATOM 413 N N . LEU A 1 50 ? 25.078 -21.766 -2.148 1 89.56 50 LEU A N 1
ATOM 414 C CA . LEU A 1 50 ? 24.75 -20.344 -2.225 1 89.56 50 LEU A CA 1
ATOM 415 C C . LEU A 1 50 ? 25.922 -19.562 -2.834 1 89.56 50 LEU A C 1
ATOM 417 O O . LEU A 1 50 ? 25.703 -18.703 -3.707 1 89.56 50 LEU A O 1
ATOM 421 N N . GLY A 1 51 ? 27.062 -19.812 -2.375 1 92.56 51 GLY A N 1
ATOM 422 C CA . GLY A 1 51 ? 28.25 -19.141 -2.893 1 92.56 51 GLY A CA 1
ATOM 423 C C . GLY A 1 51 ? 28.484 -19.406 -4.367 1 92.56 51 GLY A C 1
ATOM 424 O O . GLY A 1 51 ? 28.781 -18.469 -5.125 1 92.56 51 GLY A O 1
ATOM 425 N N . GLU A 1 52 ? 28.406 -20.688 -4.762 1 93.5 52 GLU A N 1
ATOM 426 C CA . GLU A 1 52 ? 28.594 -21.047 -6.16 1 93.5 52 GLU A CA 1
ATOM 427 C C . GLU A 1 52 ? 27.547 -20.375 -7.055 1 93.5 52 GLU A C 1
ATOM 429 O O . GLU A 1 52 ? 27.891 -19.875 -8.133 1 93.5 52 GLU A O 1
ATOM 434 N N . LEU A 1 53 ? 26.344 -20.375 -6.641 1 91.88 53 LEU A N 1
ATOM 435 C CA . LEU A 1 53 ? 25.266 -19.75 -7.414 1 91.88 53 LEU A CA 1
ATOM 436 C C . LEU A 1 53 ? 25.547 -18.25 -7.605 1 91.88 53 LEU A C 1
ATOM 438 O O . LEU A 1 53 ? 25.453 -17.75 -8.727 1 91.88 53 LEU A O 1
ATOM 442 N N . TYR A 1 54 ? 25.875 -17.562 -6.531 1 93.25 54 TYR A N 1
ATOM 443 C CA . TYR A 1 54 ? 26.125 -16.141 -6.617 1 93.25 54 TYR A CA 1
ATOM 444 C C . TYR A 1 54 ? 27.328 -15.836 -7.508 1 93.25 54 TYR A C 1
ATOM 446 O O . TYR A 1 54 ? 27.297 -14.898 -8.305 1 93.25 54 TYR A O 1
ATOM 454 N N . ASP A 1 55 ? 28.359 -16.594 -7.348 1 95.44 55 ASP A N 1
ATOM 455 C CA . ASP A 1 55 ? 29.562 -16.391 -8.141 1 95.44 55 ASP A CA 1
ATOM 456 C C . ASP A 1 55 ? 29.281 -16.578 -9.633 1 95.44 55 ASP A C 1
ATOM 458 O O . ASP A 1 55 ? 29.688 -15.734 -10.445 1 95.44 55 ASP A O 1
ATOM 462 N N . LYS A 1 56 ? 28.688 -17.688 -10 1 95.25 56 LYS A N 1
ATOM 463 C CA . LYS A 1 56 ? 28.359 -17.969 -11.398 1 95.25 56 LYS A CA 1
ATOM 464 C C . LYS A 1 56 ? 27.422 -16.906 -11.961 1 95.25 56 LYS A C 1
ATOM 466 O O . LYS A 1 56 ? 27.578 -16.469 -13.102 1 95.25 56 LYS A O 1
ATOM 471 N N . ALA A 1 57 ? 26.438 -16.516 -11.18 1 95.12 57 ALA A N 1
ATOM 472 C CA . ALA A 1 57 ? 25.516 -15.477 -11.609 1 95.12 57 ALA A CA 1
ATOM 473 C C . ALA A 1 57 ? 26.234 -14.156 -11.844 1 95.12 57 ALA A C 1
ATOM 475 O O . ALA A 1 57 ? 25.953 -13.453 -12.812 1 95.12 57 ALA A O 1
ATOM 476 N N . THR A 1 58 ? 27.125 -13.797 -10.938 1 96.38 58 THR A N 1
ATOM 477 C CA . THR A 1 58 ? 27.875 -12.555 -11.047 1 96.38 58 THR A CA 1
ATOM 478 C C . THR A 1 58 ? 28.75 -12.562 -12.305 1 96.38 58 THR A C 1
ATOM 480 O O . THR A 1 58 ? 28.797 -11.57 -13.039 1 96.38 58 THR A O 1
ATOM 483 N N . LYS A 1 59 ? 29.453 -13.648 -12.5 1 96.56 59 LYS A N 1
ATOM 484 C CA . LYS A 1 59 ? 30.266 -13.781 -13.711 1 96.56 59 LYS A CA 1
ATOM 485 C C . LYS A 1 59 ? 29.406 -13.672 -14.969 1 96.56 59 LYS A C 1
ATOM 487 O O . LYS A 1 59 ? 29.781 -13 -15.93 1 96.56 59 LYS A O 1
ATOM 492 N N . PHE A 1 60 ? 28.281 -14.352 -14.93 1 96.44 60 PHE A N 1
ATOM 493 C CA . PHE A 1 60 ? 27.359 -14.281 -16.062 1 96.44 60 PHE A CA 1
ATOM 494 C C . PHE A 1 60 ? 26.891 -12.852 -16.281 1 96.44 60 PHE A C 1
ATOM 496 O O . PHE A 1 60 ? 26.797 -12.383 -17.422 1 96.44 60 PHE A O 1
ATOM 503 N N . ALA A 1 61 ? 26.547 -12.125 -15.242 1 97.25 61 ALA A N 1
ATOM 504 C CA . ALA A 1 61 ? 26.078 -10.742 -15.297 1 97.25 61 ALA A CA 1
ATOM 505 C C . ALA A 1 61 ? 27.125 -9.844 -15.961 1 97.25 61 ALA A C 1
ATOM 507 O O . ALA A 1 61 ? 26.797 -9.008 -16.797 1 97.25 61 ALA A O 1
ATOM 508 N N . LYS A 1 62 ? 28.344 -10.016 -15.539 1 96.75 62 LYS A N 1
ATOM 509 C CA . LYS A 1 62 ? 29.422 -9.219 -16.109 1 96.75 62 LYS A CA 1
ATOM 510 C C . LYS A 1 62 ? 29.547 -9.477 -17.609 1 96.75 62 LYS A C 1
ATOM 512 O O . LYS A 1 62 ? 29.75 -8.547 -18.391 1 96.75 62 LYS A O 1
ATOM 517 N N . THR A 1 63 ? 29.469 -10.719 -17.938 1 94.81 63 THR A N 1
ATOM 518 C CA . THR A 1 63 ? 29.531 -11.078 -19.359 1 94.81 63 THR A CA 1
ATOM 519 C C . THR A 1 63 ? 28.375 -10.453 -20.125 1 94.81 63 THR A C 1
ATOM 521 O O . THR A 1 63 ? 28.562 -9.914 -21.219 1 94.81 63 THR A O 1
ATOM 524 N N . LEU A 1 64 ? 27.156 -10.531 -19.578 1 94.88 64 LEU A N 1
ATOM 525 C CA . LEU A 1 64 ? 25.984 -9.922 -20.203 1 94.88 64 LEU A CA 1
ATOM 526 C C . LEU A 1 64 ? 26.188 -8.414 -20.391 1 94.88 64 LEU A C 1
ATOM 528 O O . LEU A 1 64 ? 25.891 -7.863 -21.438 1 94.88 64 LEU A O 1
ATOM 532 N N . THR A 1 65 ? 26.641 -7.801 -19.312 1 94.25 65 THR A N 1
ATOM 533 C CA . THR A 1 65 ? 26.891 -6.367 -19.344 1 94.25 65 THR A CA 1
ATOM 534 C C . THR A 1 65 ? 27.922 -6.027 -20.422 1 94.25 65 THR A C 1
ATOM 536 O O . THR A 1 65 ? 27.766 -5.051 -21.156 1 94.25 65 THR A O 1
ATOM 539 N N . GLY A 1 66 ? 28.938 -6.828 -20.484 1 90.12 66 GLY A N 1
ATOM 540 C CA . GLY A 1 66 ? 29.953 -6.664 -21.531 1 90.12 66 GLY A CA 1
ATOM 541 C C . GLY A 1 66 ? 29.391 -6.812 -22.922 1 90.12 66 GLY A C 1
ATOM 542 O O . GLY A 1 66 ? 29.891 -6.195 -23.875 1 90.12 66 GLY A O 1
ATOM 543 N N . HIS A 1 67 ? 28.359 -7.582 -23.031 1 86.88 67 HIS A N 1
ATOM 544 C CA . HIS A 1 67 ? 27.734 -7.828 -24.328 1 86.88 67 HIS A CA 1
ATOM 545 C C . HIS A 1 67 ? 26.625 -6.82 -24.609 1 86.88 67 HIS A C 1
ATOM 547 O O . HIS A 1 67 ? 25.812 -7.016 -25.516 1 86.88 67 HIS A O 1
ATOM 553 N N . GLY A 1 68 ? 26.422 -5.848 -23.734 1 88.88 68 GLY A N 1
ATOM 554 C CA . GLY A 1 68 ? 25.562 -4.719 -24.062 1 88.88 68 GLY A CA 1
ATOM 555 C C . GLY A 1 68 ? 24.266 -4.719 -23.297 1 88.88 68 GLY A C 1
ATOM 556 O O . GLY A 1 68 ? 23.406 -3.855 -23.516 1 88.88 68 GLY A O 1
ATOM 557 N N . VAL A 1 69 ? 24.062 -5.688 -22.453 1 92.19 69 VAL A N 1
ATOM 558 C CA . VAL A 1 69 ? 22.859 -5.648 -21.625 1 92.19 69 VAL A CA 1
ATOM 559 C C . VAL A 1 69 ? 22.922 -4.445 -20.688 1 92.19 69 VAL A C 1
ATOM 561 O O . VAL A 1 69 ? 23.969 -4.164 -20.094 1 92.19 69 VAL A O 1
ATOM 564 N N . ARG A 1 70 ? 21.844 -3.752 -20.625 1 93.44 70 ARG A N 1
ATOM 565 C CA . ARG A 1 70 ? 21.766 -2.559 -19.797 1 93.44 70 ARG A CA 1
ATOM 566 C C . ARG A 1 70 ? 20.562 -2.627 -18.859 1 93.44 70 ARG A C 1
ATOM 568 O O . ARG A 1 70 ? 19.641 -3.42 -19.078 1 93.44 70 ARG A O 1
ATOM 575 N N . LYS A 1 71 ? 20.641 -1.716 -17.906 1 93.75 71 LYS A N 1
ATOM 576 C CA . LYS A 1 71 ? 19.531 -1.611 -16.953 1 93.75 71 LYS A CA 1
ATOM 577 C C . LYS A 1 71 ? 18.219 -1.369 -17.688 1 93.75 71 LYS A C 1
ATOM 579 O O . LYS A 1 71 ? 18.125 -0.5 -18.547 1 93.75 71 LYS A O 1
ATOM 584 N N . GLY A 1 72 ? 17.219 -2.195 -17.344 1 91.69 72 GLY A N 1
ATOM 585 C CA . GLY A 1 72 ? 15.891 -2.021 -17.938 1 91.69 72 GLY A CA 1
ATOM 586 C C . GLY A 1 72 ? 15.641 -2.951 -19.109 1 91.69 72 GLY A C 1
ATOM 587 O O . GLY A 1 72 ? 14.492 -3.121 -19.531 1 91.69 72 GLY A O 1
ATOM 588 N N . ASP A 1 73 ? 16.641 -3.602 -19.656 1 93.94 73 ASP A N 1
ATOM 589 C CA . ASP A 1 73 ? 16.469 -4.52 -20.781 1 93.94 73 ASP A CA 1
ATOM 590 C C . ASP A 1 73 ? 15.656 -5.746 -20.359 1 93.94 73 ASP A C 1
ATOM 592 O O . ASP A 1 73 ? 15.836 -6.27 -19.266 1 93.94 73 ASP A O 1
ATOM 596 N N . VAL A 1 74 ? 14.789 -6.141 -21.281 1 94.62 74 VAL A N 1
ATOM 597 C CA . VAL A 1 74 ? 14.039 -7.375 -21.078 1 94.62 74 VAL A CA 1
ATOM 598 C C . VAL A 1 74 ? 14.742 -8.531 -21.781 1 94.62 74 VAL A C 1
ATOM 600 O O . VAL A 1 74 ? 15.023 -8.461 -22.984 1 94.62 74 VAL A O 1
ATOM 603 N N . ILE A 1 75 ? 15.078 -9.539 -21.047 1 95.56 75 ILE A N 1
ATOM 604 C CA . ILE A 1 75 ? 15.766 -10.719 -21.578 1 95.56 75 ILE A CA 1
ATOM 605 C C . ILE A 1 75 ? 14.875 -11.953 -21.406 1 95.56 75 ILE A C 1
ATOM 607 O O . ILE A 1 75 ? 14.461 -12.273 -20.281 1 95.56 75 ILE A O 1
ATOM 611 N N . ALA A 1 76 ? 14.641 -12.648 -22.5 1 94.31 76 ALA A N 1
ATOM 612 C CA . ALA A 1 76 ? 13.781 -13.836 -22.438 1 94.31 76 ALA A CA 1
ATOM 613 C C . ALA A 1 76 ? 14.539 -15.031 -21.875 1 94.31 76 ALA A C 1
ATOM 615 O O . ALA A 1 76 ? 15.703 -15.266 -22.219 1 94.31 76 ALA A O 1
ATOM 616 N N . LEU A 1 77 ? 13.938 -15.734 -20.984 1 94.25 77 LEU A N 1
ATOM 617 C CA . LEU A 1 77 ? 14.484 -16.922 -20.344 1 94.25 77 LEU A CA 1
ATOM 618 C C . LEU A 1 77 ? 13.523 -18.094 -20.453 1 94.25 77 LEU A C 1
ATOM 620 O O . LEU A 1 77 ? 12.398 -18.047 -19.953 1 94.25 77 LEU A O 1
ATOM 624 N N . ASN A 1 78 ? 13.984 -19.141 -21.141 1 90.69 78 ASN A N 1
ATOM 625 C CA . ASN A 1 78 ? 13.156 -20.312 -21.422 1 90.69 78 ASN A CA 1
ATOM 626 C C . ASN A 1 78 ? 13.898 -21.594 -21.109 1 90.69 78 ASN A C 1
ATOM 628 O O . ASN A 1 78 ? 14.961 -21.875 -21.672 1 90.69 78 ASN A O 1
ATOM 632 N N . GLY A 1 79 ? 13.258 -22.406 -20.156 1 87.94 79 GLY A N 1
ATOM 633 C CA . GLY A 1 79 ? 13.914 -23.688 -19.906 1 87.94 79 GLY A CA 1
ATOM 634 C C . GLY A 1 79 ? 13.344 -24.422 -18.719 1 87.94 79 GLY A C 1
ATOM 635 O O . GLY A 1 79 ? 12.547 -23.859 -17.953 1 87.94 79 GLY A O 1
ATOM 636 N N . ARG A 1 80 ? 13.766 -25.672 -18.578 1 87.88 80 ARG A N 1
ATOM 637 C CA . ARG A 1 80 ? 13.398 -26.531 -17.453 1 87.88 80 ARG A CA 1
ATOM 638 C C . ARG A 1 80 ? 14.102 -26.078 -16.172 1 87.88 80 ARG A C 1
ATOM 640 O O . ARG A 1 80 ? 14.906 -25.141 -16.188 1 87.88 80 ARG A O 1
ATOM 647 N N . ASN A 1 81 ? 13.695 -26.703 -15.07 1 88.81 81 ASN A N 1
ATOM 648 C CA . ASN A 1 81 ? 14.32 -26.422 -13.781 1 88.81 81 ASN A CA 1
ATOM 649 C C . ASN A 1 81 ? 15.758 -26.938 -13.734 1 88.81 81 ASN A C 1
ATOM 651 O O . ASN A 1 81 ? 16.031 -27.984 -13.141 1 88.81 81 ASN A O 1
ATOM 655 N N . LEU A 1 82 ? 16.609 -26.203 -14.312 1 89.31 82 LEU A N 1
ATOM 656 C CA . LEU A 1 82 ? 18.031 -26.547 -14.352 1 89.31 82 LEU A CA 1
ATOM 657 C C . LEU A 1 82 ? 18.859 -25.484 -13.656 1 89.31 82 LEU A C 1
ATOM 659 O O . LEU A 1 82 ? 18.406 -24.344 -13.461 1 89.31 82 LEU A O 1
ATOM 663 N N . PRO A 1 83 ? 20.078 -25.859 -13.227 1 90.62 83 PRO A N 1
ATOM 664 C CA . PRO A 1 83 ? 20.938 -24.859 -12.586 1 90.62 83 PRO A CA 1
ATOM 665 C C . PRO A 1 83 ? 21.156 -23.625 -13.461 1 90.62 83 PRO A C 1
ATOM 667 O O . PRO A 1 83 ? 21.25 -22.5 -12.945 1 90.62 83 PRO A O 1
ATOM 670 N N . GLU A 1 84 ? 21.234 -23.859 -14.742 1 93.44 84 GLU A N 1
ATOM 671 C CA . GLU A 1 84 ? 21.5 -22.781 -15.688 1 93.44 84 GLU A CA 1
ATOM 672 C C . GLU A 1 84 ? 20.375 -21.75 -15.656 1 93.44 84 GLU A C 1
ATOM 674 O O . GLU A 1 84 ? 20.609 -20.547 -15.859 1 93.44 84 GLU A O 1
ATOM 679 N N . TRP A 1 85 ? 19.156 -22.234 -15.414 1 92.69 85 TRP A N 1
ATOM 680 C CA . TRP A 1 85 ? 18.031 -21.312 -15.305 1 92.69 85 TRP A CA 1
ATOM 681 C C . TRP A 1 85 ? 18.25 -20.312 -14.18 1 92.69 85 TRP A C 1
ATOM 683 O O . TRP A 1 85 ? 18.062 -19.109 -14.359 1 92.69 85 TRP A O 1
ATOM 693 N N . LEU A 1 86 ? 18.703 -20.797 -13.078 1 91.88 86 LEU A N 1
ATOM 694 C CA . LEU A 1 86 ? 18.922 -19.953 -11.906 1 91.88 86 LEU A CA 1
ATOM 695 C C . LEU A 1 86 ? 20.078 -18.984 -12.133 1 91.88 86 LEU A C 1
ATOM 697 O O . LEU A 1 86 ? 19.969 -17.797 -11.812 1 91.88 86 LEU A O 1
ATOM 701 N N . ILE A 1 87 ? 21.125 -19.531 -12.656 1 94.12 87 ILE A N 1
ATOM 702 C CA . ILE A 1 87 ? 22.297 -18.719 -12.938 1 94.12 87 ILE A CA 1
ATOM 703 C C . ILE A 1 87 ? 21.922 -17.578 -13.891 1 94.12 87 ILE A C 1
ATOM 705 O O . ILE A 1 87 ? 22.281 -16.422 -13.664 1 94.12 87 ILE A O 1
ATOM 709 N N . ALA A 1 88 ? 21.188 -17.938 -14.898 1 96.12 88 ALA A N 1
ATOM 710 C CA . ALA A 1 88 ? 20.766 -16.953 -15.891 1 96.12 88 ALA A CA 1
ATOM 711 C C . ALA A 1 88 ? 19.828 -15.93 -15.281 1 96.12 88 ALA A C 1
ATOM 713 O O . ALA A 1 88 ? 19.969 -14.727 -15.523 1 96.12 88 ALA A O 1
ATOM 714 N N . CYS A 1 89 ? 18.906 -16.359 -14.523 1 94.69 89 CYS A N 1
ATOM 715 C CA . CYS A 1 89 ? 17.922 -15.477 -13.922 1 94.69 89 CYS A CA 1
ATOM 716 C C . CYS A 1 89 ? 18.594 -14.438 -13.039 1 94.69 89 CYS A C 1
ATOM 718 O O . CYS A 1 89 ? 18.422 -13.234 -13.242 1 94.69 89 CYS A O 1
ATOM 720 N N . PHE A 1 90 ? 19.406 -14.883 -12.117 1 94.12 90 PHE A N 1
ATOM 721 C CA . PHE A 1 90 ? 20.094 -13.977 -11.219 1 94.12 90 PHE A CA 1
ATOM 722 C C . PHE A 1 90 ? 21.109 -13.125 -11.977 1 94.12 90 PHE A C 1
ATOM 724 O O . PHE A 1 90 ? 21.328 -11.953 -11.648 1 94.12 90 PHE A O 1
ATOM 731 N N . GLY A 1 91 ? 21.781 -13.75 -12.961 1 96.31 91 GLY A N 1
ATOM 732 C CA . GLY A 1 91 ? 22.719 -13.008 -13.773 1 96.31 91 GLY A CA 1
ATOM 733 C C . GLY A 1 91 ? 22.078 -11.844 -14.516 1 96.31 91 GLY A C 1
ATOM 734 O O . GLY A 1 91 ? 22.641 -10.75 -14.555 1 96.31 91 GLY A O 1
ATOM 735 N N . ILE A 1 92 ? 20.938 -12.086 -15.156 1 96.94 92 ILE A N 1
ATOM 736 C CA . ILE A 1 92 ? 20.188 -11.031 -15.844 1 96.94 92 ILE A CA 1
ATOM 737 C C . ILE A 1 92 ? 19.844 -9.914 -14.859 1 96.94 92 ILE A C 1
ATOM 739 O O . ILE A 1 92 ? 20.031 -8.734 -15.164 1 96.94 92 ILE A O 1
ATOM 743 N N . GLN A 1 93 ? 19.406 -10.289 -13.672 1 96.06 93 GLN A N 1
ATOM 744 C CA . GLN A 1 93 ? 19.016 -9.32 -12.656 1 96.06 93 GLN A CA 1
ATOM 745 C C . GLN A 1 93 ? 20.219 -8.484 -12.211 1 96.06 93 GLN A C 1
ATOM 747 O O . GLN A 1 93 ? 20.109 -7.258 -12.102 1 96.06 93 GLN A O 1
ATOM 752 N N . LEU A 1 94 ? 21.328 -9.156 -11.945 1 96.88 94 LEU A N 1
ATOM 753 C CA . LEU A 1 94 ? 22.531 -8.469 -11.508 1 96.88 94 LEU A CA 1
ATOM 754 C C . LEU A 1 94 ? 23.016 -7.5 -12.578 1 96.88 94 LEU A C 1
ATOM 756 O O . LEU A 1 94 ? 23.578 -6.441 -12.258 1 96.88 94 LEU A O 1
ATOM 760 N N . ALA A 1 95 ? 22.781 -7.805 -13.82 1 97.12 95 ALA A N 1
ATOM 761 C CA . ALA A 1 95 ? 23.172 -6.953 -14.938 1 97.12 95 ALA A CA 1
ATOM 762 C C . ALA A 1 95 ? 22.203 -5.789 -15.109 1 97.12 95 ALA A C 1
ATOM 764 O O . ALA A 1 95 ? 22.422 -4.91 -15.945 1 97.12 95 ALA A O 1
ATOM 765 N N . GLY A 1 96 ? 21.125 -5.785 -14.336 1 96.94 96 GLY A N 1
ATOM 766 C CA . GLY A 1 96 ? 20.141 -4.715 -14.391 1 96.94 96 GLY A CA 1
ATOM 767 C C . GLY A 1 96 ? 18.984 -5.02 -15.312 1 96.94 96 GLY A C 1
ATOM 768 O O . GLY A 1 96 ? 18.047 -4.223 -15.438 1 96.94 96 GLY A O 1
ATOM 769 N N . GLY A 1 97 ? 19.031 -6.168 -15.961 1 96.69 97 GLY A N 1
ATOM 770 C CA . GLY A 1 97 ? 17.938 -6.574 -16.828 1 96.69 97 GLY A CA 1
ATOM 771 C C . GLY A 1 97 ? 16.797 -7.254 -16.094 1 96.69 97 GLY A C 1
ATOM 772 O O . GLY A 1 97 ? 16.875 -7.445 -14.875 1 96.69 97 GLY A O 1
ATOM 773 N N . SER A 1 98 ? 15.766 -7.566 -16.828 1 96.19 98 SER A N 1
ATOM 774 C CA . SER A 1 98 ? 14.602 -8.266 -16.297 1 96.19 98 SER A CA 1
ATOM 775 C C . SER A 1 98 ? 14.32 -9.547 -17.062 1 96.19 98 SER A C 1
ATOM 777 O O . SER A 1 98 ? 14.008 -9.508 -18.25 1 96.19 98 SER A O 1
ATOM 779 N N . PRO A 1 99 ? 14.414 -10.664 -16.375 1 96.12 99 PRO A N 1
ATOM 780 C CA . PRO A 1 99 ? 14.055 -11.914 -17.047 1 96.12 99 PRO A CA 1
ATOM 781 C C . PRO A 1 99 ? 12.562 -12 -17.391 1 96.12 99 PRO A C 1
ATOM 783 O O . PRO A 1 99 ? 11.719 -11.812 -16.5 1 96.12 99 PRO A O 1
ATOM 786 N N . LEU A 1 100 ? 12.312 -12.195 -18.609 1 95.38 100 LEU A N 1
ATOM 787 C CA . LEU A 1 100 ? 10.984 -12.617 -19.062 1 95.38 100 LEU A CA 1
ATOM 788 C C . LEU A 1 100 ? 10.867 -14.133 -19.078 1 95.38 100 LEU A C 1
ATOM 790 O O . LEU A 1 100 ? 11.398 -14.797 -19.969 1 95.38 100 LEU A O 1
ATOM 794 N N . CYS A 1 101 ? 10.195 -14.641 -18.125 1 92.94 101 CYS A N 1
ATOM 795 C CA . CYS A 1 101 ? 10.148 -16.094 -17.953 1 92.94 101 CYS A CA 1
ATOM 796 C C . CYS A 1 101 ? 9.086 -16.703 -18.859 1 92.94 101 CYS A C 1
ATOM 798 O O . CYS A 1 101 ? 7.895 -16.469 -18.688 1 92.94 101 CYS A O 1
ATOM 800 N N . LEU A 1 102 ? 9.578 -17.547 -19.719 1 88.81 102 LEU A N 1
ATOM 801 C CA . LEU A 1 102 ? 8.703 -18.203 -20.688 1 88.81 102 LEU A CA 1
ATOM 802 C C . LEU A 1 102 ? 8.469 -19.656 -20.312 1 88.81 102 LEU A C 1
ATOM 804 O O . LEU A 1 102 ? 9.375 -20.328 -19.781 1 88.81 102 LEU A O 1
ATOM 808 N N . PRO A 1 103 ? 7.266 -20.156 -20.625 1 82.81 103 PRO A N 1
ATOM 809 C CA . PRO A 1 103 ? 7.047 -21.594 -20.422 1 82.81 103 PRO A CA 1
ATOM 810 C C . PRO A 1 103 ? 7.996 -22.453 -21.25 1 82.81 103 PRO A C 1
ATOM 812 O O . PRO A 1 103 ? 8.297 -22.125 -22.391 1 82.81 103 PRO A O 1
ATOM 815 N N . TYR A 1 104 ? 8.445 -23.531 -20.656 1 79 104 TYR A N 1
ATOM 816 C CA . TYR A 1 104 ? 9.422 -24.406 -21.297 1 79 104 TYR A CA 1
ATOM 817 C C . TYR A 1 104 ? 8.906 -24.922 -22.625 1 79 104 TYR A C 1
ATOM 819 O O . TYR A 1 104 ? 9.656 -25 -23.609 1 79 104 TYR A O 1
ATOM 827 N N . LEU A 1 105 ? 7.609 -25.281 -22.672 1 73.06 105 LEU A N 1
ATOM 828 C CA . LEU A 1 105 ? 7.059 -25.812 -23.906 1 73.06 105 LEU A CA 1
ATOM 829 C C . LEU A 1 105 ? 6.324 -24.719 -24.688 1 73.06 105 LEU A C 1
ATOM 831 O O . LEU A 1 105 ? 5.324 -25 -25.359 1 73.06 105 LEU A O 1
ATOM 835 N N . GLN A 1 106 ? 6.883 -23.578 -24.641 1 73.44 106 GLN A N 1
ATOM 836 C CA . GLN A 1 106 ? 6.27 -22.438 -25.312 1 73.44 106 GLN A CA 1
ATOM 837 C C . GLN A 1 106 ? 6.363 -22.594 -26.828 1 73.44 106 GLN A C 1
ATOM 839 O O . GLN A 1 106 ? 7.43 -22.906 -27.375 1 73.44 106 GLN A O 1
ATOM 844 N N . LYS A 1 107 ? 5.246 -22.297 -27.391 1 73 107 LYS A N 1
ATOM 845 C CA . LYS A 1 107 ? 5.219 -22.328 -28.859 1 73 107 LYS A CA 1
ATOM 846 C C . LYS A 1 107 ? 5.828 -21.062 -29.438 1 73 107 LYS A C 1
ATOM 848 O O . LYS A 1 107 ? 5.734 -19.984 -28.844 1 73 107 LYS A O 1
ATOM 853 N N . LYS A 1 108 ? 6.406 -21.25 -30.547 1 75.75 108 LYS A N 1
ATOM 854 C CA . LYS A 1 108 ? 7.062 -20.141 -31.234 1 75.75 108 LYS A CA 1
ATOM 855 C C . LYS A 1 108 ? 6.105 -18.969 -31.422 1 75.75 108 LYS A C 1
ATOM 857 O O . LYS A 1 108 ? 6.445 -17.828 -31.094 1 75.75 108 LYS A O 1
ATOM 862 N N . ASP A 1 109 ? 4.922 -19.266 -31.875 1 76 109 ASP A N 1
ATOM 863 C CA . ASP A 1 109 ? 3.955 -18.219 -32.156 1 76 109 ASP A CA 1
ATOM 864 C C . ASP A 1 109 ? 3.582 -17.438 -30.906 1 76 109 ASP A C 1
ATOM 866 O O . ASP A 1 109 ? 3.404 -16.219 -30.953 1 76 109 ASP A O 1
ATOM 870 N N . ASP A 1 110 ? 3.482 -18.188 -29.906 1 77.06 110 ASP A N 1
ATOM 871 C CA . ASP A 1 110 ? 3.141 -17.531 -28.641 1 77.06 110 ASP A CA 1
ATOM 872 C C . ASP A 1 110 ? 4.285 -16.641 -28.156 1 77.06 110 ASP A C 1
ATOM 874 O O . ASP A 1 110 ? 4.047 -15.555 -27.609 1 77.06 110 ASP A O 1
ATOM 878 N N . PHE A 1 111 ? 5.461 -17.094 -28.375 1 79.56 111 PHE A N 1
ATOM 879 C CA . PHE A 1 111 ? 6.633 -16.312 -28.016 1 79.56 111 PHE A CA 1
ATOM 880 C C . PHE A 1 111 ? 6.691 -15.008 -28.797 1 79.56 111 PHE A C 1
ATOM 882 O O . PHE A 1 111 ? 6.949 -13.945 -28.234 1 79.56 111 PHE A O 1
ATOM 889 N N . VAL A 1 112 ? 6.449 -15.102 -30.031 1 81.5 112 VAL A N 1
ATOM 890 C CA . VAL A 1 112 ? 6.473 -13.938 -30.906 1 81.5 112 VAL A CA 1
ATOM 891 C C . VAL A 1 112 ? 5.402 -12.945 -30.469 1 81.5 112 VAL A C 1
ATOM 893 O O . VAL A 1 112 ? 5.645 -11.734 -30.438 1 81.5 112 VAL A O 1
ATOM 896 N N . LYS A 1 113 ? 4.312 -13.484 -30.141 1 80.38 113 LYS A N 1
ATOM 897 C CA . LYS A 1 113 ? 3.207 -12.641 -29.703 1 80.38 113 LYS A CA 1
ATOM 898 C C . LYS A 1 113 ? 3.572 -11.883 -28.438 1 80.38 113 LYS A C 1
ATOM 900 O O . LYS A 1 113 ? 3.293 -10.688 -28.312 1 80.38 113 LYS A O 1
ATOM 905 N N . VAL A 1 114 ? 4.16 -12.586 -27.562 1 82.25 114 VAL A N 1
ATOM 906 C CA . VAL A 1 114 ? 4.547 -11.984 -26.297 1 82.25 114 VAL A CA 1
ATOM 907 C C . VAL A 1 114 ? 5.586 -10.891 -26.547 1 82.25 114 VAL A C 1
ATOM 909 O O . VAL A 1 114 ? 5.477 -9.789 -25.984 1 82.25 114 VAL A O 1
ATOM 912 N N . CYS A 1 115 ? 6.547 -11.117 -27.344 1 81.88 115 CYS A N 1
ATOM 913 C CA . CYS A 1 115 ? 7.617 -10.164 -27.625 1 81.88 115 CYS A CA 1
ATOM 914 C C . CYS A 1 115 ? 7.074 -8.93 -28.344 1 81.88 115 CYS A C 1
ATOM 916 O O . CYS A 1 115 ? 7.535 -7.816 -28.109 1 81.88 115 CYS A O 1
ATOM 918 N N . SER A 1 116 ? 6.168 -9.188 -29.172 1 78.38 116 SER A N 1
ATOM 919 C CA . SER A 1 116 ? 5.59 -8.086 -29.938 1 78.38 116 SER A CA 1
ATOM 920 C C . SER A 1 116 ? 4.82 -7.133 -29.016 1 78.38 116 SER A C 1
ATOM 922 O O . SER A 1 116 ? 4.801 -5.922 -29.25 1 78.38 116 SER A O 1
ATOM 924 N N . LYS A 1 117 ? 4.289 -7.633 -28.047 1 79.56 117 LYS A N 1
ATOM 925 C CA . LYS A 1 117 ? 3.465 -6.832 -27.141 1 79.56 117 LYS A CA 1
ATOM 926 C C . LYS A 1 117 ? 4.316 -6.145 -26.078 1 79.56 117 LYS A C 1
ATOM 928 O O . LYS A 1 117 ? 4.039 -5.004 -25.703 1 79.56 117 LYS A O 1
ATOM 933 N N . LEU A 1 118 ? 5.223 -6.734 -25.547 1 83.62 118 LEU A N 1
ATOM 934 C CA . LEU A 1 118 ? 6.004 -6.25 -24.406 1 83.62 118 LEU A CA 1
ATOM 935 C C . LEU A 1 118 ? 7.043 -5.23 -24.875 1 83.62 118 LEU A C 1
ATOM 937 O O . LEU A 1 118 ? 7.391 -4.316 -24.125 1 83.62 118 LEU A O 1
ATOM 941 N N . GLY A 1 119 ? 7.457 -5.289 -26.094 1 77 119 GLY A N 1
ATOM 942 C CA . GLY A 1 119 ? 8.555 -4.457 -26.562 1 77 119 GLY A CA 1
ATOM 943 C C . GLY A 1 119 ? 9.828 -5.242 -26.812 1 77 119 GLY A C 1
ATOM 944 O O . GLY A 1 119 ? 9.805 -6.473 -26.875 1 77 119 GLY A O 1
ATOM 945 N N . PRO A 1 120 ? 10.867 -4.484 -26.891 1 78.5 120 PRO A N 1
ATOM 946 C CA . PRO A 1 120 ? 12.102 -5.094 -27.391 1 78.5 120 PRO A CA 1
ATOM 947 C C . PRO A 1 120 ? 12.68 -6.133 -26.438 1 78.5 120 PRO A C 1
ATOM 949 O O . PRO A 1 120 ? 12.836 -5.855 -25.25 1 78.5 120 PRO A O 1
ATOM 952 N N . VAL A 1 121 ? 12.906 -7.262 -26.953 1 85.31 121 VAL A N 1
ATOM 953 C CA . VAL A 1 121 ? 13.656 -8.336 -26.312 1 85.31 121 VAL A CA 1
ATOM 954 C C . VAL A 1 121 ? 14.984 -8.547 -27.047 1 85.31 121 VAL A C 1
ATOM 956 O O . VAL A 1 121 ? 15 -8.945 -28.219 1 85.31 121 VAL A O 1
ATOM 959 N N . LYS A 1 122 ? 16.047 -8.336 -26.344 1 86.75 122 LYS A N 1
ATOM 960 C CA . LYS A 1 122 ? 17.359 -8.258 -27 1 86.75 122 LYS A CA 1
ATOM 961 C C . LYS A 1 122 ? 18.047 -9.617 -27 1 86.75 122 LYS A C 1
ATOM 963 O O . LYS A 1 122 ? 18.938 -9.867 -27.812 1 86.75 122 LYS A O 1
ATOM 968 N N . MET A 1 123 ? 17.641 -10.422 -26.172 1 90.25 123 MET A N 1
ATOM 969 C CA . MET A 1 123 ? 18.375 -11.68 -25.969 1 90.25 123 MET A CA 1
ATOM 970 C C . MET A 1 123 ? 17.422 -12.789 -25.531 1 90.25 123 MET A C 1
ATOM 972 O O . MET A 1 123 ? 16.438 -12.523 -24.828 1 90.25 123 MET A O 1
ATOM 976 N N . LEU A 1 124 ? 17.734 -13.969 -26.047 1 90.38 124 LEU A N 1
ATOM 977 C CA . LEU A 1 124 ? 17.016 -15.18 -25.641 1 90.38 124 LEU A CA 1
ATOM 978 C C . LEU A 1 124 ? 17.969 -16.203 -25.047 1 90.38 124 LEU A C 1
ATOM 980 O O . LEU A 1 124 ? 18.938 -16.625 -25.703 1 90.38 124 LEU A O 1
ATOM 984 N N . ILE A 1 125 ? 17.766 -16.531 -23.844 1 93.69 125 ILE A N 1
ATOM 985 C CA . ILE A 1 125 ? 18.469 -17.625 -23.188 1 93.69 125 ILE A CA 1
ATOM 986 C C . ILE A 1 125 ? 17.547 -18.844 -23.078 1 93.69 125 ILE A C 1
ATOM 988 O O . ILE A 1 125 ? 16.5 -18.781 -22.422 1 93.69 125 ILE A O 1
ATOM 992 N N . ILE A 1 126 ? 17.984 -19.969 -23.656 1 92 126 ILE A N 1
ATOM 993 C CA . ILE A 1 126 ? 16.984 -21.016 -23.859 1 92 126 ILE A CA 1
ATOM 994 C C . ILE A 1 126 ? 17.625 -22.391 -23.625 1 92 126 ILE A C 1
ATOM 996 O O . ILE A 1 126 ? 18.766 -22.625 -24 1 92 126 ILE A O 1
ATOM 1000 N N . ASP A 1 127 ? 16.844 -23.219 -22.922 1 91.19 127 ASP A N 1
ATOM 1001 C CA . ASP A 1 127 ? 17.141 -24.641 -22.797 1 91.19 127 ASP A CA 1
ATOM 1002 C C . ASP A 1 127 ? 16.859 -25.375 -24.109 1 91.19 127 ASP A C 1
ATOM 1004 O O . ASP A 1 127 ? 15.727 -25.375 -24.594 1 91.19 127 ASP A O 1
ATOM 1008 N N . PRO A 1 128 ? 17.875 -26.016 -24.688 1 86.56 128 PRO A N 1
ATOM 1009 C CA . PRO A 1 128 ? 17.641 -26.75 -25.938 1 86.56 128 PRO A CA 1
ATOM 1010 C C . PRO A 1 128 ? 16.594 -27.844 -25.781 1 86.56 128 PRO A C 1
ATOM 1012 O O . PRO A 1 128 ? 15.953 -28.25 -26.75 1 86.56 128 PRO A O 1
ATOM 1015 N N . GLY A 1 129 ? 16.328 -28.203 -24.547 1 80.94 129 GLY A N 1
ATOM 1016 C CA . GLY A 1 129 ? 15.352 -29.25 -24.266 1 80.94 129 GLY A CA 1
ATOM 1017 C C . GLY A 1 129 ? 15.922 -30.641 -24.422 1 80.94 129 GLY A C 1
ATOM 1018 O O . GLY A 1 129 ? 17.047 -30.812 -24.906 1 80.94 129 GLY A O 1
ATOM 1019 N N . SER A 1 130 ? 14.922 -31.547 -23.922 1 72.19 130 SER A N 1
ATOM 1020 C CA . SER A 1 130 ? 15.312 -32.938 -24.109 1 72.19 130 SER A CA 1
ATOM 1021 C C . SER A 1 130 ? 15.328 -33.312 -25.594 1 72.19 130 SER A C 1
ATOM 1023 O O . SER A 1 130 ? 14.359 -33.062 -26.297 1 72.19 130 SER A O 1
ATOM 1025 N N . GLY A 1 131 ? 16.359 -33.688 -26.125 1 70.69 131 GLY A N 1
ATOM 1026 C CA . GLY A 1 131 ? 16.453 -34.094 -27.516 1 70.69 131 GLY A CA 1
ATOM 1027 C C . GLY A 1 131 ? 16.547 -32.938 -28.484 1 70.69 131 GLY A C 1
ATOM 1028 O O . GLY A 1 131 ? 16.422 -33.094 -29.703 1 70.69 131 GLY A O 1
ATOM 1029 N N . GLY A 1 132 ? 16.516 -31.734 -28 1 73.56 132 GLY A N 1
ATOM 1030 C CA . GLY A 1 132 ? 16.672 -30.578 -28.859 1 73.56 132 GLY A CA 1
ATOM 1031 C C . GLY A 1 132 ? 15.359 -30.016 -29.375 1 73.56 132 GLY A C 1
ATOM 1032 O O . GLY A 1 132 ? 15.328 -29.359 -30.406 1 73.56 132 GLY A O 1
ATOM 1033 N N . GLN A 1 133 ? 14.281 -30.266 -28.719 1 74.56 133 GLN A N 1
ATOM 1034 C CA . GLN A 1 133 ? 12.969 -29.875 -29.203 1 74.56 133 GLN A CA 1
ATOM 1035 C C . GLN A 1 133 ? 12.891 -28.359 -29.391 1 74.56 133 GLN A C 1
ATOM 1037 O O . GLN A 1 133 ? 12.18 -27.859 -30.266 1 74.56 133 GLN A O 1
ATOM 1042 N N . ASN A 1 134 ? 13.633 -27.641 -28.594 1 80.5 134 ASN A N 1
ATOM 1043 C CA . ASN A 1 134 ? 13.602 -26.188 -28.688 1 80.5 134 ASN A CA 1
ATOM 1044 C C . ASN A 1 134 ? 14.609 -25.672 -29.703 1 80.5 134 ASN A C 1
ATOM 1046 O O . ASN A 1 134 ? 14.617 -24.484 -30.031 1 80.5 134 ASN A O 1
ATOM 1050 N N . CYS A 1 135 ? 15.469 -26.484 -30.172 1 77.19 135 CYS A N 1
ATOM 1051 C CA . CYS A 1 135 ? 16.516 -26.078 -31.109 1 77.19 135 CYS A CA 1
ATOM 1052 C C . CYS A 1 135 ? 15.922 -25.609 -32.438 1 77.19 135 CYS A C 1
ATOM 1054 O O . CYS A 1 135 ? 16.438 -24.688 -33.062 1 77.19 135 CYS A O 1
ATOM 1056 N N . GLN A 1 136 ? 14.867 -26.328 -32.75 1 74.38 136 GLN A N 1
ATOM 1057 C CA . GLN A 1 136 ? 14.242 -25.938 -34.031 1 74.38 136 GLN A CA 1
ATOM 1058 C C . GLN A 1 136 ? 13.711 -24.5 -33.938 1 74.38 136 GLN A C 1
ATOM 1060 O O . GLN A 1 136 ? 13.844 -23.734 -34.875 1 74.38 136 GLN A O 1
ATOM 1065 N N . PHE A 1 137 ? 13.164 -24.266 -32.844 1 72 137 PHE A N 1
ATOM 1066 C CA . PHE A 1 137 ? 12.688 -22.922 -32.594 1 72 137 PHE A CA 1
ATOM 1067 C C . PHE A 1 137 ? 13.812 -21.906 -32.75 1 72 137 PHE A C 1
ATOM 1069 O O . PHE A 1 137 ? 13.633 -20.875 -33.406 1 72 137 PHE A O 1
ATOM 1076 N N . VAL A 1 138 ? 14.875 -22.078 -32.188 1 75.94 138 VAL A N 1
ATOM 1077 C CA . VAL A 1 138 ? 16.047 -21.203 -32.25 1 75.94 138 VAL A CA 1
ATOM 1078 C C . VAL A 1 138 ? 16.562 -21.109 -33.688 1 75.94 138 VAL A C 1
ATOM 1080 O O . VAL A 1 138 ? 16.891 -20.016 -34.156 1 75.94 138 VAL A O 1
ATOM 1083 N N . LYS A 1 139 ? 16.594 -22.25 -34.344 1 76.25 139 LYS A N 1
ATOM 1084 C CA . LYS A 1 139 ? 17.094 -22.281 -35.719 1 76.25 139 LYS A CA 1
ATOM 1085 C C . LYS A 1 139 ? 16.25 -21.406 -36.625 1 76.25 139 LYS A C 1
ATOM 1087 O O . LYS A 1 139 ? 16.766 -20.75 -37.531 1 76.25 139 LYS A O 1
ATOM 1092 N N . ASP A 1 140 ? 15.047 -21.453 -36.375 1 71.69 140 ASP A N 1
ATOM 1093 C CA . ASP A 1 140 ? 14.125 -20.641 -37.188 1 71.69 140 ASP A CA 1
ATOM 1094 C C . ASP A 1 140 ? 14.359 -19.156 -36.938 1 71.69 140 ASP A C 1
ATOM 1096 O O . ASP A 1 140 ? 14.07 -18.344 -37.844 1 71.69 140 ASP A O 1
ATOM 1100 N N . MET A 1 141 ? 14.711 -18.891 -35.781 1 69.75 141 MET A N 1
ATOM 1101 C CA . MET A 1 141 ? 14.93 -17.5 -35.438 1 69.75 141 MET A CA 1
ATOM 1102 C C . MET A 1 141 ? 16.297 -17.016 -35.906 1 69.75 141 MET A C 1
ATOM 1104 O O . MET A 1 141 ? 16.484 -15.82 -36.156 1 69.75 141 MET A O 1
ATOM 1108 N N . ILE A 1 142 ? 17.344 -17.844 -35.781 1 63.66 142 ILE A N 1
ATOM 1109 C CA . ILE A 1 142 ? 18.734 -17.484 -36.062 1 63.66 142 ILE A CA 1
ATOM 1110 C C . ILE A 1 142 ? 18.969 -17.469 -37.562 1 63.66 142 ILE A C 1
ATOM 1112 O O . ILE A 1 142 ? 18.719 -18.469 -38.25 1 63.66 142 ILE A O 1
ATOM 1116 N N . ARG A 1 143 ? 18.484 -16.516 -38.25 1 55.44 143 ARG A N 1
ATOM 1117 C CA . ARG A 1 143 ? 18.969 -16.516 -39.625 1 55.44 143 ARG A CA 1
ATOM 1118 C C . ARG A 1 143 ? 20.453 -16.859 -39.688 1 55.44 143 ARG A C 1
ATOM 1120 O O . ARG A 1 143 ? 21.188 -16.609 -38.719 1 55.44 143 ARG A O 1
ATOM 1127 N N . THR A 1 144 ? 21.156 -17.344 -40.562 1 47.56 144 THR A N 1
ATOM 1128 C CA . THR A 1 144 ? 22.234 -18.125 -41.156 1 47.56 144 THR A CA 1
ATOM 1129 C C . THR A 1 144 ? 23.594 -17.594 -40.688 1 47.56 144 THR A C 1
ATOM 1131 O O . THR A 1 144 ? 24.625 -18.203 -41 1 47.56 144 THR A O 1
ATOM 1134 N N . ASP A 1 145 ? 24.172 -16.344 -40.625 1 43.09 145 ASP A N 1
ATOM 1135 C CA . ASP A 1 145 ? 25.609 -16.531 -40.688 1 43.09 145 ASP A CA 1
ATOM 1136 C C . ASP A 1 145 ? 26.156 -17.109 -39.375 1 43.09 145 ASP A C 1
ATOM 1138 O O . ASP A 1 145 ? 26.031 -16.484 -38.344 1 43.09 145 ASP A O 1
ATOM 1142 N N . PHE A 1 146 ? 26.156 -18.422 -39.188 1 41.28 146 PHE A N 1
ATOM 1143 C CA . PHE A 1 146 ? 26.469 -19.344 -38.125 1 41.28 146 PHE A CA 1
ATOM 1144 C C . PHE A 1 146 ? 27.547 -18.781 -37.219 1 41.28 146 PHE A C 1
ATOM 1146 O O . PHE A 1 146 ? 27.859 -19.344 -36.156 1 41.28 146 PHE A O 1
ATOM 1153 N N . GLY A 1 147 ? 28.469 -18.047 -37.625 1 41.62 147 GLY A N 1
ATOM 1154 C CA . GLY A 1 147 ? 29.719 -17.906 -36.875 1 41.62 147 GLY A CA 1
ATOM 1155 C C . GLY A 1 147 ? 29.594 -17.031 -35.656 1 41.62 147 GLY A C 1
ATOM 1156 O O . GLY A 1 147 ? 30.531 -16.953 -34.844 1 41.62 147 GLY A O 1
ATOM 1157 N N . THR A 1 148 ? 28.5 -16.141 -35.531 1 51.03 148 THR A N 1
ATOM 1158 C CA . THR A 1 148 ? 28.547 -15.195 -34.438 1 51.03 148 THR A CA 1
ATOM 1159 C C . THR A 1 148 ? 27.297 -15.328 -33.562 1 51.03 148 THR A C 1
ATOM 1161 O O . THR A 1 148 ? 26.297 -15.93 -33.969 1 51.03 148 THR A O 1
ATOM 1164 N N . ASN A 1 149 ? 27.297 -15.211 -32.031 1 60.38 149 ASN A N 1
ATOM 1165 C CA . ASN A 1 149 ? 26.203 -15.125 -31.094 1 60.38 149 ASN A CA 1
ATOM 1166 C C . ASN A 1 149 ? 25.172 -14.094 -31.531 1 60.38 149 ASN A C 1
ATOM 1168 O O . ASN A 1 149 ? 24.094 -13.984 -30.938 1 60.38 149 ASN A O 1
ATOM 1172 N N . ASN A 1 150 ? 25.328 -13.414 -32.594 1 66.31 150 ASN A N 1
ATOM 1173 C CA . ASN A 1 150 ? 24.422 -12.391 -33.094 1 66.31 150 ASN A CA 1
ATOM 1174 C C . ASN A 1 150 ? 23.375 -12.977 -34.031 1 66.31 150 ASN A C 1
ATOM 1176 O O . ASN A 1 150 ? 23.688 -13.828 -34.875 1 66.31 150 ASN A O 1
ATOM 1180 N N . VAL A 1 151 ? 22.109 -12.734 -33.656 1 74.69 151 VAL A N 1
ATOM 1181 C CA . VAL A 1 151 ? 21.031 -13.297 -34.469 1 74.69 151 VAL A CA 1
ATOM 1182 C C . VAL A 1 151 ? 20.141 -12.172 -34.969 1 74.69 151 VAL A C 1
ATOM 1184 O O . VAL A 1 151 ? 20.141 -11.062 -34.438 1 74.69 151 VAL A O 1
ATOM 1187 N N . GLU A 1 152 ? 19.609 -12.375 -36.188 1 73.62 152 GLU A N 1
ATOM 1188 C CA . GLU A 1 152 ? 18.547 -11.539 -36.719 1 73.62 152 GLU A CA 1
ATOM 1189 C C . GLU A 1 152 ? 17.25 -12.328 -36.906 1 73.62 152 GLU A C 1
ATOM 1191 O O . GLU A 1 152 ? 17.281 -13.477 -37.344 1 73.62 152 GLU A O 1
ATOM 1196 N N . SER A 1 153 ? 16.25 -11.859 -36.281 1 76.25 153 SER A N 1
ATOM 1197 C CA . SER A 1 153 ? 14.938 -12.492 -36.406 1 76.25 153 SER A CA 1
ATOM 1198 C C . SER A 1 153 ? 13.914 -11.523 -37.031 1 76.25 153 SER A C 1
ATOM 1200 O O . SER A 1 153 ? 13.789 -10.383 -36.562 1 76.25 153 SER A O 1
ATOM 1202 N N . SER A 1 154 ? 13.25 -11.922 -38.094 1 76.31 154 SER A N 1
ATOM 1203 C CA . SER A 1 154 ? 12.203 -11.102 -38.688 1 76.31 154 SER A CA 1
ATOM 1204 C C . SER A 1 154 ? 10.984 -11.016 -37.781 1 76.31 154 SER A C 1
ATOM 1206 O O . SER A 1 154 ? 10.258 -10.016 -37.812 1 76.31 154 SER A O 1
ATOM 1208 N N . GLU A 1 155 ? 10.82 -12 -37.031 1 79.38 155 GLU A N 1
ATOM 1209 C CA . GLU A 1 155 ? 9.633 -12.062 -36.188 1 79.38 155 GLU A CA 1
ATOM 1210 C C . GLU A 1 155 ? 9.852 -11.297 -34.875 1 79.38 155 GLU A C 1
ATOM 1212 O O . GLU A 1 155 ? 8.898 -10.781 -34.281 1 79.38 155 GLU A O 1
ATOM 1217 N N . ILE A 1 156 ? 11.117 -11.312 -34.438 1 84.31 156 ILE A N 1
ATOM 1218 C CA . ILE A 1 156 ? 11.508 -10.531 -33.281 1 84.31 156 ILE A CA 1
ATOM 1219 C C . ILE A 1 156 ? 12.648 -9.586 -33.656 1 84.31 156 ILE A C 1
ATOM 1221 O O . ILE A 1 156 ? 13.812 -9.875 -33.375 1 84.31 156 ILE A O 1
ATOM 1225 N N . PRO A 1 157 ? 12.328 -8.438 -34.125 1 80.38 157 PRO A N 1
ATOM 1226 C CA . PRO A 1 157 ? 13.312 -7.574 -34.781 1 80.38 157 PRO A CA 1
ATOM 1227 C C . PRO A 1 157 ? 14.43 -7.129 -33.812 1 80.38 157 PRO A C 1
ATOM 1229 O O . PRO A 1 157 ? 15.555 -6.871 -34.281 1 80.38 157 PRO A O 1
ATOM 1232 N N . ASP A 1 158 ? 14.172 -7.098 -32.531 1 85.25 158 ASP A N 1
ATOM 1233 C CA . ASP A 1 158 ? 15.156 -6.551 -31.594 1 85.25 158 ASP A CA 1
ATOM 1234 C C . ASP A 1 158 ? 16.031 -7.652 -31 1 85.25 158 ASP A C 1
ATOM 1236 O O . ASP A 1 158 ? 17 -7.375 -30.281 1 85.25 158 ASP A O 1
ATOM 1240 N N . LEU A 1 159 ? 15.703 -8.859 -31.328 1 86.94 159 LEU A N 1
ATOM 1241 C CA . LEU A 1 159 ? 16.5 -9.977 -30.828 1 86.94 159 LEU A CA 1
ATOM 1242 C C . LEU A 1 159 ? 17.875 -9.984 -31.5 1 86.94 159 LEU A C 1
ATOM 1244 O O . LEU A 1 159 ? 17.984 -10.031 -32.719 1 86.94 159 LEU A O 1
ATOM 1248 N N . ARG A 1 160 ? 18.938 -9.977 -30.688 1 83.81 160 ARG A N 1
ATOM 1249 C CA . ARG A 1 160 ? 20.281 -9.859 -31.234 1 83.81 160 ARG A CA 1
ATOM 1250 C C . ARG A 1 160 ? 21.156 -11.039 -30.812 1 83.81 160 ARG A C 1
ATOM 1252 O O . ARG A 1 160 ? 22.141 -11.367 -31.484 1 83.81 160 ARG A O 1
ATOM 1259 N N . GLN A 1 161 ? 20.781 -11.672 -29.781 1 88.25 161 GLN A N 1
ATOM 1260 C CA . GLN A 1 161 ? 21.641 -12.727 -29.25 1 88.25 161 GLN A CA 1
ATOM 1261 C C . GLN A 1 161 ? 20.812 -13.891 -28.719 1 88.25 161 GLN A C 1
ATOM 1263 O O . GLN A 1 161 ? 19.719 -13.688 -28.172 1 88.25 161 GLN A O 1
ATOM 1268 N N . VAL A 1 162 ? 21.359 -15.086 -28.891 1 89.69 162 VAL A N 1
ATOM 1269 C CA . VAL A 1 162 ? 20.797 -16.297 -28.312 1 89.69 162 VAL A CA 1
ATOM 1270 C C . VAL A 1 162 ? 21.875 -17.047 -27.516 1 89.69 162 VAL A C 1
ATOM 1272 O O . VAL A 1 162 ? 23.016 -17.141 -27.953 1 89.69 162 VAL A O 1
ATOM 1275 N N . VAL A 1 163 ? 21.547 -17.484 -26.328 1 92.19 163 VAL A N 1
ATOM 1276 C CA . VAL A 1 163 ? 22.422 -18.281 -25.484 1 92.19 163 VAL A CA 1
ATOM 1277 C C . VAL A 1 163 ? 21.734 -19.578 -25.078 1 92.19 163 VAL A C 1
ATOM 1279 O O . VAL A 1 163 ? 20.531 -19.578 -24.75 1 92.19 163 VAL A O 1
ATOM 1282 N N . LEU A 1 164 ? 22.469 -20.656 -25.094 1 92.25 164 LEU A N 1
ATOM 1283 C CA . LEU A 1 164 ? 21.906 -21.938 -24.688 1 92.25 164 LEU A CA 1
ATOM 1284 C C . LEU A 1 164 ? 22.297 -22.266 -23.25 1 92.25 164 LEU A C 1
ATOM 1286 O O . LEU A 1 164 ? 23.359 -21.844 -22.766 1 92.25 164 LEU A O 1
ATOM 1290 N N . PHE A 1 165 ? 21.406 -22.984 -22.578 1 92.94 165 PHE A N 1
ATOM 1291 C CA . PHE A 1 165 ? 21.766 -23.5 -21.25 1 92.94 165 PHE A CA 1
ATOM 1292 C C . PHE A 1 165 ? 23 -24.375 -21.328 1 92.94 165 PHE A C 1
ATOM 1294 O O . PHE A 1 165 ? 23.969 -24.156 -20.594 1 92.94 165 PHE A O 1
ATOM 1301 N N . ASN A 1 166 ? 22.922 -25.344 -22.188 1 89.06 166 ASN A N 1
ATOM 1302 C CA . ASN A 1 166 ? 23.984 -26.312 -22.438 1 89.06 166 ASN A CA 1
ATOM 1303 C C . ASN A 1 166 ? 24.234 -26.516 -23.922 1 89.06 166 ASN A C 1
ATOM 1305 O O . ASN A 1 166 ? 23.359 -26.219 -24.75 1 89.06 166 ASN A O 1
ATOM 1309 N N . HIS A 1 167 ? 25.375 -27.125 -24.172 1 85.19 167 HIS A N 1
ATOM 1310 C CA . HIS A 1 167 ? 25.75 -27.375 -25.547 1 85.19 167 HIS A CA 1
ATOM 1311 C C . HIS A 1 167 ? 24.797 -28.359 -26.219 1 85.19 167 HIS A C 1
ATOM 1313 O O . HIS A 1 167 ? 24.375 -29.328 -25.594 1 85.19 167 HIS A O 1
ATOM 1319 N N . HIS A 1 168 ? 24.484 -28.016 -27.422 1 86.5 168 HIS A N 1
ATOM 1320 C CA . HIS A 1 168 ? 23.703 -28.938 -28.234 1 86.5 168 HIS A CA 1
ATOM 1321 C C . HIS A 1 168 ? 24.281 -29.031 -29.656 1 86.5 168 HIS A C 1
ATOM 1323 O O . HIS A 1 168 ? 24.641 -28.016 -30.25 1 86.5 168 HIS A O 1
ATOM 1329 N N . GLU A 1 169 ? 24.219 -30.141 -30.156 1 84.5 169 GLU A N 1
ATOM 1330 C CA . GLU A 1 169 ? 24.844 -30.406 -31.438 1 84.5 169 GLU A CA 1
ATOM 1331 C C . GLU A 1 169 ? 24.141 -29.688 -32.562 1 84.5 169 GLU A C 1
ATOM 1333 O O . GLU A 1 169 ? 24.75 -29.312 -33.562 1 84.5 169 GLU A O 1
ATOM 1338 N N . SER A 1 170 ? 22.891 -29.484 -32.406 1 82.31 170 SER A N 1
ATOM 1339 C CA . SER A 1 170 ? 22.109 -28.844 -33.469 1 82.31 170 SER A CA 1
ATOM 1340 C C . SER A 1 170 ? 22.422 -27.359 -33.562 1 82.31 170 SER A C 1
ATOM 1342 O O . SER A 1 170 ? 22.078 -26.719 -34.562 1 82.31 170 SER A O 1
ATOM 1344 N N . LEU A 1 171 ? 23.062 -26.828 -32.531 1 84.75 171 LEU A N 1
ATOM 1345 C CA . LEU A 1 171 ? 23.438 -25.422 -32.5 1 84.75 171 LEU A CA 1
ATOM 1346 C C . LEU A 1 171 ? 24.875 -25.25 -32 1 84.75 171 LEU A C 1
ATOM 1348 O O . LEU A 1 171 ? 25.109 -24.625 -30.969 1 84.75 171 LEU A O 1
ATOM 1352 N N . PRO A 1 172 ? 25.797 -25.719 -32.75 1 80.38 172 PRO A N 1
ATOM 1353 C CA . PRO A 1 172 ? 27.172 -25.812 -32.25 1 80.38 172 PRO A CA 1
ATOM 1354 C C . PRO A 1 172 ? 27.828 -24.438 -32.062 1 80.38 172 PRO A C 1
ATOM 1356 O O . PRO A 1 172 ? 28.766 -24.297 -31.297 1 80.38 172 PRO A O 1
ATOM 1359 N N . SER A 1 173 ? 27.391 -23.422 -32.719 1 79.25 173 SER A N 1
ATOM 1360 C CA . SER A 1 173 ? 28.047 -22.125 -32.688 1 79.25 173 SER A CA 1
ATOM 1361 C C . SER A 1 173 ? 27.453 -21.234 -31.609 1 79.25 173 SER A C 1
ATOM 1363 O O . SER A 1 173 ? 28 -20.172 -31.297 1 79.25 173 SER A O 1
ATOM 1365 N N . VAL A 1 174 ? 26.359 -21.625 -31.047 1 85.62 174 VAL A N 1
ATOM 1366 C CA . VAL A 1 174 ? 25.703 -20.812 -30.031 1 85.62 174 VAL A CA 1
ATOM 1367 C C . VAL A 1 174 ? 26.375 -21.047 -28.688 1 85.62 174 VAL A C 1
ATOM 1369 O O . VAL A 1 174 ? 26.578 -22.203 -28.266 1 85.62 174 VAL A O 1
ATOM 1372 N N . LYS A 1 175 ? 26.75 -20.016 -27.984 1 89 175 LYS A N 1
ATOM 1373 C CA . LYS A 1 175 ? 27.406 -20.125 -26.703 1 89 175 LYS A CA 1
ATOM 1374 C C . LYS A 1 175 ? 26.422 -20.547 -25.609 1 89 175 LYS A C 1
ATOM 1376 O O . LYS A 1 175 ? 25.219 -20.344 -25.734 1 89 175 LYS A O 1
ATOM 1381 N N . THR A 1 176 ? 27.031 -21.125 -24.594 1 92.75 176 THR A N 1
ATOM 1382 C CA . THR A 1 176 ? 26.203 -21.609 -23.5 1 92.75 176 THR A CA 1
ATOM 1383 C C . THR A 1 176 ? 26.391 -20.75 -22.25 1 92.75 176 THR A C 1
ATOM 1385 O O . THR A 1 176 ? 27.344 -19.969 -22.172 1 92.75 176 THR A O 1
ATOM 1388 N N . VAL A 1 177 ? 25.469 -20.859 -21.312 1 93.94 177 VAL A N 1
ATOM 1389 C CA . VAL A 1 177 ? 25.547 -20.141 -20.047 1 93.94 177 VAL A CA 1
ATOM 1390 C C . VAL A 1 177 ? 26.859 -20.484 -19.328 1 93.94 177 VAL A C 1
ATOM 1392 O O . VAL A 1 177 ? 27.531 -19.594 -18.812 1 93.94 177 VAL A O 1
ATOM 1395 N N . VAL A 1 178 ? 27.234 -21.719 -19.359 1 89.62 178 VAL A N 1
ATOM 1396 C CA . VAL A 1 178 ? 28.453 -22.188 -18.703 1 89.62 178 VAL A CA 1
ATOM 1397 C C . VAL A 1 178 ? 29.672 -21.531 -19.328 1 89.62 178 VAL A C 1
ATOM 1399 O O . VAL A 1 178 ? 30.578 -21.078 -18.625 1 89.62 178 VAL A O 1
ATOM 1402 N N . GLU A 1 179 ? 29.672 -21.484 -20.641 1 90.38 179 GLU A N 1
ATOM 1403 C CA . GLU A 1 179 ? 30.797 -20.859 -21.359 1 90.38 179 GLU A CA 1
ATOM 1404 C C . GLU A 1 179 ? 30.891 -19.375 -21.031 1 90.38 179 GLU A C 1
ATOM 1406 O O . GLU A 1 179 ? 31.984 -18.844 -20.859 1 90.38 179 GLU A O 1
ATOM 1411 N N . LEU A 1 180 ? 29.797 -18.797 -20.969 1 90.94 180 LEU A N 1
ATOM 1412 C CA . LEU A 1 180 ? 29.781 -17.359 -20.734 1 90.94 180 LEU A CA 1
ATOM 1413 C C . LEU A 1 180 ? 30.156 -17.047 -19.297 1 90.94 180 LEU A C 1
ATOM 1415 O O . LEU A 1 180 ? 30.703 -15.977 -19.016 1 90.94 180 LEU A O 1
ATOM 1419 N N . CYS A 1 181 ? 29.906 -17.891 -18.375 1 90.12 181 CYS A N 1
ATOM 1420 C CA . CYS A 1 181 ? 30.297 -17.719 -16.984 1 90.12 181 CYS A CA 1
ATOM 1421 C C . CYS A 1 181 ? 31.797 -17.828 -16.812 1 90.12 181 CYS A C 1
ATOM 1423 O O . CYS A 1 181 ? 32.344 -17.344 -15.828 1 90.12 181 CYS A O 1
ATOM 1425 N N . SER A 1 182 ? 32.406 -18.484 -17.703 1 87.38 182 SER A N 1
ATOM 1426 C CA . SER A 1 182 ? 33.844 -18.734 -17.594 1 87.38 182 SER A CA 1
ATOM 1427 C C . SER A 1 182 ? 34.656 -17.594 -18.219 1 87.38 182 SER A C 1
ATOM 1429 O O . SER A 1 182 ? 35.875 -17.547 -18.062 1 87.38 182 SER A O 1
ATOM 1431 N N . ARG A 1 183 ? 33.969 -16.766 -18.797 1 85.5 183 ARG A N 1
ATOM 1432 C CA . ARG A 1 183 ? 34.625 -15.633 -19.422 1 85.5 183 ARG A CA 1
ATOM 1433 C C . ARG A 1 183 ? 34.938 -14.547 -18.391 1 85.5 183 ARG A C 1
ATOM 1435 O O . ARG A 1 183 ? 34.125 -14.289 -17.5 1 85.5 183 ARG A O 1
ATOM 1442 N N . GLU A 1 184 ? 36.125 -14.102 -18.391 1 81.94 184 GLU A N 1
ATOM 1443 C CA . GLU A 1 184 ? 36.5 -13.008 -17.5 1 81.94 184 GLU A CA 1
ATOM 1444 C C . GLU A 1 184 ? 36.156 -11.656 -18.125 1 81.94 184 GLU A C 1
ATOM 1446 O O . GLU A 1 184 ? 36.656 -11.328 -19.203 1 81.94 184 GLU A O 1
ATOM 1451 N N . CYS A 1 185 ? 35.156 -11.023 -17.562 1 85.25 185 CYS A N 1
ATOM 1452 C CA . CYS A 1 185 ? 34.781 -9.68 -18 1 85.25 185 CYS A CA 1
ATOM 1453 C C . CYS A 1 185 ? 34.969 -8.68 -16.859 1 85.25 185 CYS A C 1
ATOM 1455 O O . CYS A 1 185 ? 34.406 -8.852 -15.781 1 85.25 185 CYS A O 1
ATOM 1457 N N . ASP A 1 186 ? 35.812 -7.68 -17.062 1 88.62 186 ASP A N 1
ATOM 1458 C CA . ASP A 1 186 ? 36.062 -6.664 -16.031 1 88.62 186 ASP A CA 1
ATOM 1459 C C . ASP A 1 186 ? 35.156 -5.449 -16.234 1 88.62 186 ASP A C 1
ATOM 1461 O O . ASP A 1 186 ? 35.594 -4.426 -16.766 1 88.62 186 ASP A O 1
ATOM 1465 N N . VAL A 1 187 ? 33.938 -5.621 -15.906 1 92.12 187 VAL A N 1
ATOM 1466 C CA . VAL A 1 187 ? 32.969 -4.535 -16 1 92.12 187 VAL A CA 1
ATOM 1467 C C . VAL A 1 187 ? 32.281 -4.328 -14.648 1 92.12 187 VAL A C 1
ATOM 1469 O O . VAL A 1 187 ? 32.156 -5.266 -13.859 1 92.12 187 VAL A O 1
ATOM 1472 N N . ASP A 1 188 ? 31.938 -3.072 -14.438 1 93.44 188 ASP A N 1
ATOM 1473 C CA . ASP A 1 188 ? 31.172 -2.775 -13.227 1 93.44 188 ASP A CA 1
ATOM 1474 C C . ASP A 1 188 ? 29.688 -3.051 -13.438 1 93.44 188 ASP A C 1
ATOM 1476 O O . ASP A 1 188 ? 29.125 -2.703 -14.484 1 93.44 188 ASP A O 1
ATOM 1480 N N . LEU A 1 189 ? 29.125 -3.764 -12.539 1 95.88 189 LEU A N 1
ATOM 1481 C CA . LEU A 1 189 ? 27.688 -3.988 -12.594 1 95.88 189 LEU A CA 1
ATOM 1482 C C . LEU A 1 189 ? 26.922 -2.736 -12.172 1 95.88 189 LEU A C 1
ATOM 1484 O O . LEU A 1 189 ? 27.438 -1.928 -11.391 1 95.88 189 LEU A O 1
ATOM 1488 N N . PRO A 1 190 ? 25.781 -2.541 -12.688 1 95.44 190 PRO A N 1
ATOM 1489 C CA . PRO A 1 190 ? 25.016 -1.334 -12.367 1 95.44 190 PRO A CA 1
ATOM 1490 C C . PRO A 1 190 ? 24.5 -1.33 -10.93 1 95.44 190 PRO A C 1
ATOM 1492 O O . PRO A 1 190 ? 24.328 -2.395 -10.328 1 95.44 190 PRO A O 1
ATOM 1495 N N . ARG A 1 191 ? 24.281 -0.098 -10.43 1 92.94 191 ARG A N 1
ATOM 1496 C CA . ARG A 1 191 ? 23.562 0.039 -9.164 1 92.94 191 ARG A CA 1
ATOM 1497 C C . ARG A 1 191 ? 22.078 -0.223 -9.352 1 92.94 191 ARG A C 1
ATOM 1499 O O . ARG A 1 191 ? 21.438 0.364 -10.234 1 92.94 191 ARG A O 1
ATOM 1506 N N . LEU A 1 192 ? 21.578 -1.069 -8.562 1 95.75 192 LEU A N 1
ATOM 1507 C CA . LEU A 1 192 ? 20.172 -1.457 -8.695 1 95.75 192 LEU A CA 1
ATOM 1508 C C . LEU A 1 192 ? 19.344 -0.904 -7.539 1 95.75 192 LEU A C 1
ATOM 1510 O O . LEU A 1 192 ? 19.859 -0.68 -6.445 1 95.75 192 LEU A O 1
ATOM 1514 N N . ASP A 1 193 ? 18.047 -0.617 -7.816 1 95.06 193 ASP A N 1
ATOM 1515 C CA . ASP A 1 193 ? 17.047 -0.179 -6.848 1 95.06 193 ASP A CA 1
ATOM 1516 C C . ASP A 1 193 ? 16.016 -1.276 -6.586 1 95.06 193 ASP A C 1
ATOM 1518 O O . ASP A 1 193 ? 15.578 -1.962 -7.516 1 95.06 193 ASP A O 1
ATOM 1522 N N . PRO A 1 194 ? 15.656 -1.455 -5.281 1 95.31 194 PRO A N 1
ATOM 1523 C CA . PRO A 1 194 ? 14.656 -2.48 -4.977 1 95.31 194 PRO A CA 1
ATOM 1524 C C . PRO A 1 194 ? 13.383 -2.326 -5.801 1 95.31 194 PRO A C 1
ATOM 1526 O O . PRO A 1 194 ? 12.656 -3.301 -6.012 1 95.31 194 PRO A O 1
ATOM 1529 N N . GLU A 1 195 ? 13.094 -1.15 -6.297 1 95.81 195 GLU A N 1
ATOM 1530 C CA . GLU A 1 195 ? 11.867 -0.918 -7.055 1 95.81 195 GLU A CA 1
ATOM 1531 C C . GLU A 1 195 ? 12.086 -1.163 -8.547 1 95.81 195 GLU A C 1
ATOM 1533 O O . GLU A 1 195 ? 11.141 -1.093 -9.336 1 95.81 195 GLU A O 1
ATOM 1538 N N . ASP A 1 196 ? 13.32 -1.455 -9 1 95.81 196 ASP A N 1
ATOM 1539 C CA . ASP A 1 196 ? 13.57 -1.813 -10.391 1 95.81 196 ASP A CA 1
ATOM 1540 C C . ASP A 1 196 ? 12.812 -3.084 -10.773 1 95.81 196 ASP A C 1
ATOM 1542 O O . ASP A 1 196 ? 12.539 -3.932 -9.922 1 95.81 196 ASP A O 1
ATOM 1546 N N . LEU A 1 197 ? 12.492 -3.178 -12.047 1 95.25 197 LEU A N 1
ATOM 1547 C CA . LEU A 1 197 ? 11.867 -4.387 -12.562 1 95.25 197 LEU A CA 1
ATOM 1548 C C . LEU A 1 197 ? 12.82 -5.574 -12.477 1 95.25 197 LEU A C 1
ATOM 1550 O O . LEU A 1 197 ? 13.883 -5.566 -13.109 1 95.25 197 LEU A O 1
ATOM 1554 N N . GLY A 1 198 ? 12.398 -6.594 -11.672 1 94.25 198 GLY A N 1
ATOM 1555 C CA . GLY A 1 198 ? 13.305 -7.699 -11.414 1 94.25 198 GLY A CA 1
ATOM 1556 C C . GLY A 1 198 ? 12.93 -8.969 -12.148 1 94.25 198 GLY A C 1
ATOM 1557 O O . GLY A 1 198 ? 13.766 -9.852 -12.344 1 94.25 198 GLY A O 1
ATOM 1558 N N . LEU A 1 199 ? 11.648 -9.086 -12.516 1 94.5 199 LEU A N 1
ATOM 1559 C CA . LEU A 1 199 ? 11.133 -10.312 -13.109 1 94.5 199 LEU A CA 1
ATOM 1560 C C . LEU A 1 199 ? 9.812 -10.062 -13.82 1 94.5 199 LEU A C 1
ATOM 1562 O O . LEU A 1 199 ? 9.023 -9.211 -13.398 1 94.5 199 LEU A O 1
ATOM 1566 N N . ILE A 1 200 ? 9.633 -10.719 -14.945 1 94.5 200 ILE A N 1
ATOM 1567 C CA . ILE A 1 200 ? 8.352 -10.711 -15.648 1 94.5 200 ILE A CA 1
ATOM 1568 C C . ILE A 1 200 ? 7.824 -12.133 -15.789 1 94.5 200 ILE A C 1
ATOM 1570 O O . ILE A 1 200 ? 8.477 -12.984 -16.406 1 94.5 200 ILE A O 1
ATOM 1574 N N . LEU A 1 201 ? 6.699 -12.422 -15.203 1 92.88 201 LEU A N 1
ATOM 1575 C CA . LEU A 1 201 ? 6.035 -13.711 -15.336 1 92.88 201 LEU A CA 1
ATOM 1576 C C . LEU A 1 201 ? 4.836 -13.609 -16.281 1 92.88 201 LEU A C 1
ATOM 1578 O O . LEU A 1 201 ? 4.234 -12.539 -16.406 1 92.88 201 LEU A O 1
ATOM 1582 N N . LEU A 1 202 ? 4.516 -14.742 -16.859 1 88.31 202 LEU A N 1
ATOM 1583 C CA . LEU A 1 202 ? 3.379 -14.766 -17.781 1 88.31 202 LEU A CA 1
ATOM 1584 C C . LEU A 1 202 ? 2.23 -15.586 -17.188 1 88.31 202 LEU A C 1
ATOM 1586 O O . LEU A 1 202 ? 2.457 -16.609 -16.547 1 88.31 202 LEU A O 1
ATOM 1590 N N . THR A 1 203 ? 0.991 -15.039 -17.391 1 82.75 203 THR A N 1
ATOM 1591 C CA . THR A 1 203 ? -0.192 -15.805 -17 1 82.75 203 THR A CA 1
ATOM 1592 C C . THR A 1 203 ? -0.853 -16.422 -18.234 1 82.75 203 THR A C 1
ATOM 1594 O O . THR A 1 203 ? -0.7 -15.906 -19.344 1 82.75 203 THR A O 1
ATOM 1597 N N . SER A 1 204 ? -1.438 -17.641 -18.156 1 65.62 204 SER A N 1
ATOM 1598 C CA . SER A 1 204 ? -2.059 -18.344 -19.281 1 65.62 204 SER A CA 1
ATOM 1599 C C . SER A 1 204 ? -3.387 -17.703 -19.656 1 65.62 204 SER A C 1
ATOM 1601 O O . SER A 1 204 ? -3.926 -17.984 -20.734 1 65.62 204 SER A O 1
ATOM 1603 N N . GLY A 1 205 ? -3.631 -16.484 -19.547 1 54.91 205 GLY A N 1
ATOM 1604 C CA . GLY A 1 205 ? -4.863 -15.75 -19.797 1 54.91 205 GLY A CA 1
ATOM 1605 C C . GLY A 1 205 ? -5.941 -16.594 -20.438 1 54.91 205 GLY A C 1
ATOM 1606 O O . GLY A 1 205 ? -5.645 -17.625 -21.062 1 54.91 205 GLY A O 1
ATOM 1607 N N . THR A 1 206 ? -7.172 -16.516 -20 1 47.28 206 THR A N 1
ATOM 1608 C CA . THR A 1 206 ? -8.305 -17.172 -20.641 1 47.28 206 THR A CA 1
ATOM 1609 C C . THR A 1 206 ? -8.445 -16.703 -22.078 1 47.28 206 THR A C 1
ATOM 1611 O O . THR A 1 206 ? -8.984 -17.438 -22.922 1 47.28 206 THR A O 1
ATOM 1614 N N . THR A 1 207 ? -8.109 -15.32 -22.344 1 48.12 207 THR A N 1
ATOM 1615 C CA . THR A 1 207 ? -8.32 -14.703 -23.656 1 48.12 207 THR A CA 1
ATOM 1616 C C . THR A 1 207 ? -7.16 -15.023 -24.594 1 48.12 207 THR A C 1
ATOM 1618 O O . THR A 1 207 ? -6.961 -14.336 -25.594 1 48.12 207 THR A O 1
ATOM 1621 N N . ASN A 1 208 ? -6.555 -16.188 -24.641 1 59.78 208 ASN A N 1
ATOM 1622 C CA . ASN A 1 208 ? -5.594 -16.797 -25.547 1 59.78 208 ASN A CA 1
ATOM 1623 C C . ASN A 1 208 ? -4.273 -16.031 -25.562 1 59.78 208 ASN A C 1
ATOM 1625 O O . ASN A 1 208 ? -3.318 -16.453 -26.219 1 59.78 208 ASN A O 1
ATOM 1629 N N . THR A 1 209 ? -4.172 -14.797 -25.016 1 68.5 209 THR A N 1
ATOM 1630 C CA . THR A 1 209 ? -2.854 -14.172 -25 1 68.5 209 THR A CA 1
ATOM 1631 C C . THR A 1 209 ? -2.312 -14.086 -23.578 1 68.5 209 THR A C 1
ATOM 1633 O O . THR A 1 209 ? -2.973 -13.547 -22.688 1 68.5 209 THR A O 1
ATOM 1636 N N . PRO A 1 210 ? -1.118 -14.602 -23.406 1 78.12 210 PRO A N 1
ATOM 1637 C CA . PRO A 1 210 ? -0.535 -14.516 -22.062 1 78.12 210 PRO A CA 1
ATOM 1638 C C . PRO A 1 210 ? -0.322 -13.078 -21.594 1 78.12 210 PRO A C 1
ATOM 1640 O O . PRO A 1 210 ? 0.005 -12.203 -22.406 1 78.12 210 PRO A O 1
ATOM 1643 N N . LYS A 1 211 ? -0.619 -12.75 -20.328 1 85.62 211 LYS A N 1
ATOM 1644 C CA . LYS A 1 211 ? -0.418 -11.43 -19.734 1 85.62 211 LYS A CA 1
ATOM 1645 C C . LYS A 1 211 ? 0.907 -11.359 -18.984 1 85.62 211 LYS A C 1
ATOM 1647 O O . LYS A 1 211 ? 1.28 -12.297 -18.281 1 85.62 211 LYS A O 1
ATOM 1652 N N . ALA A 1 212 ? 1.676 -10.289 -19.203 1 91.44 212 ALA A N 1
ATOM 1653 C CA . ALA A 1 212 ? 2.977 -10.109 -18.562 1 91.44 212 ALA A CA 1
ATOM 1654 C C . ALA A 1 212 ? 2.83 -9.414 -17.219 1 91.44 212 ALA A C 1
ATOM 1656 O O . ALA A 1 212 ? 2.393 -8.258 -17.141 1 91.44 212 ALA A O 1
ATOM 1657 N N . VAL A 1 213 ? 3.182 -10.086 -16.172 1 94.12 213 VAL A N 1
ATOM 1658 C CA . VAL A 1 213 ? 3.076 -9.578 -14.812 1 94.12 213 VAL A CA 1
ATOM 1659 C C . VAL A 1 213 ? 4.445 -9.094 -14.336 1 94.12 213 VAL A C 1
ATOM 1661 O O . VAL A 1 213 ? 5.371 -9.891 -14.172 1 94.12 213 VAL A O 1
ATOM 1664 N N . PRO A 1 214 ? 4.586 -7.793 -14.109 1 94.81 214 PRO A N 1
ATOM 1665 C CA . PRO A 1 214 ? 5.871 -7.266 -13.648 1 94.81 214 PRO A CA 1
ATOM 1666 C C . PRO A 1 214 ? 6.086 -7.465 -12.148 1 94.81 214 PRO A C 1
ATOM 1668 O O . PRO A 1 214 ? 5.16 -7.277 -11.359 1 94.81 214 PRO A O 1
ATOM 1671 N N . TYR A 1 215 ? 7.281 -7.887 -11.742 1 94.38 215 TYR A N 1
ATOM 1672 C CA . TYR A 1 215 ? 7.742 -7.926 -10.359 1 94.38 215 TYR A CA 1
ATOM 1673 C C . TYR A 1 215 ? 8.969 -7.043 -10.164 1 94.38 215 TYR A C 1
ATOM 1675 O O . TYR A 1 215 ? 10 -7.254 -10.797 1 94.38 215 TYR A O 1
ATOM 1683 N N . SER A 1 216 ? 8.828 -6.074 -9.273 1 95.62 216 SER A N 1
ATOM 1684 C CA . SER A 1 216 ? 10.039 -5.395 -8.82 1 95.62 216 SER A CA 1
ATOM 1685 C C . SER A 1 216 ? 10.891 -6.309 -7.945 1 95.62 216 SER A C 1
ATOM 1687 O O . SER A 1 216 ? 10.43 -7.363 -7.504 1 95.62 216 SER A O 1
ATOM 1689 N N . HIS A 1 217 ? 12.172 -5.941 -7.77 1 94.19 217 HIS A N 1
ATOM 1690 C CA . HIS A 1 217 ? 13 -6.703 -6.836 1 94.19 217 HIS A CA 1
ATOM 1691 C C . HIS A 1 217 ? 12.352 -6.766 -5.457 1 94.19 217 HIS A C 1
ATOM 1693 O O . HIS A 1 217 ? 12.336 -7.824 -4.824 1 94.19 217 HIS A O 1
ATOM 1699 N N . HIS A 1 218 ? 11.797 -5.656 -5.031 1 93.69 218 HIS A N 1
ATOM 1700 C CA . HIS A 1 218 ? 11.164 -5.617 -3.717 1 93.69 218 HIS A CA 1
ATOM 1701 C C . HIS A 1 218 ? 9.938 -6.52 -3.666 1 93.69 218 HIS A C 1
ATOM 1703 O O . HIS A 1 218 ? 9.68 -7.16 -2.646 1 93.69 218 HIS A O 1
ATOM 1709 N N . ALA A 1 219 ? 9.148 -6.508 -4.691 1 93.25 219 ALA A N 1
ATOM 1710 C CA . ALA A 1 219 ? 7.988 -7.395 -4.758 1 93.25 219 ALA A CA 1
ATOM 1711 C C . ALA A 1 219 ? 8.406 -8.852 -4.621 1 93.25 219 ALA A C 1
ATOM 1713 O O . ALA A 1 219 ? 7.719 -9.648 -3.98 1 93.25 219 ALA A O 1
ATOM 1714 N N . LEU A 1 220 ? 9.523 -9.211 -5.223 1 92.06 220 LEU A N 1
ATOM 1715 C CA . LEU A 1 220 ? 10.047 -10.57 -5.109 1 92.06 220 LEU A CA 1
ATOM 1716 C C . LEU A 1 220 ? 10.453 -10.883 -3.674 1 92.06 220 LEU A C 1
ATOM 1718 O O . LEU A 1 220 ? 10.195 -11.977 -3.174 1 92.06 220 LEU A O 1
ATOM 1722 N N . VAL A 1 221 ? 11.078 -9.938 -3.061 1 90.81 221 VAL A N 1
ATOM 1723 C CA . VAL A 1 221 ? 11.508 -10.102 -1.676 1 90.81 221 VAL A CA 1
ATOM 1724 C C . VAL A 1 221 ? 10.289 -10.297 -0.777 1 90.81 221 VAL A C 1
ATOM 1726 O O . VAL A 1 221 ? 10.281 -11.172 0.092 1 90.81 221 VAL A O 1
ATOM 1729 N N . ILE A 1 222 ? 9.234 -9.5 -1.005 1 90.38 222 ILE A N 1
ATOM 1730 C CA . ILE A 1 222 ? 7.992 -9.633 -0.246 1 90.38 222 ILE A CA 1
ATOM 1731 C C . ILE A 1 222 ? 7.414 -11.031 -0.441 1 90.38 222 ILE A C 1
ATOM 1733 O O . ILE A 1 222 ? 7.059 -11.703 0.531 1 90.38 222 ILE A O 1
ATOM 1737 N N . SER A 1 223 ? 7.348 -11.453 -1.68 1 89.19 223 SER A N 1
ATOM 1738 C CA . SER A 1 223 ? 6.793 -12.773 -1.981 1 89.19 223 SER A CA 1
ATOM 1739 C C . SER A 1 223 ? 7.602 -13.883 -1.319 1 89.19 223 SER A C 1
ATOM 1741 O O . SER A 1 223 ? 7.035 -14.859 -0.821 1 89.19 223 SER A O 1
ATOM 1743 N N . GLY A 1 224 ? 8.914 -13.734 -1.379 1 85.5 224 GLY A N 1
ATOM 1744 C CA . GLY A 1 224 ? 9.766 -14.711 -0.73 1 85.5 224 GLY A CA 1
ATOM 1745 C C . GLY A 1 224 ? 9.547 -14.805 0.768 1 85.5 224 GLY A C 1
ATOM 1746 O O . GLY A 1 224 ? 9.477 -15.898 1.326 1 85.5 224 GLY A O 1
ATOM 1747 N N . HIS A 1 225 ? 9.406 -13.734 1.421 1 86.62 225 HIS A N 1
ATOM 1748 C CA . HIS A 1 225 ? 9.203 -13.727 2.865 1 86.62 225 HIS A CA 1
ATOM 1749 C C . HIS A 1 225 ? 7.816 -14.25 3.227 1 86.62 225 HIS A C 1
ATOM 1751 O O . HIS A 1 225 ? 7.648 -14.914 4.254 1 86.62 225 HIS A O 1
ATOM 1757 N N . ASN A 1 226 ? 6.805 -13.914 2.432 1 87.62 226 ASN A N 1
ATOM 1758 C CA . ASN A 1 226 ? 5.48 -14.484 2.631 1 87.62 226 ASN A CA 1
ATOM 1759 C C . ASN A 1 226 ? 5.504 -16 2.506 1 87.62 226 ASN A C 1
ATOM 1761 O O . ASN A 1 226 ? 4.84 -16.703 3.271 1 87.62 226 ASN A O 1
ATOM 1765 N N . TYR A 1 227 ? 6.254 -16.438 1.548 1 84.62 227 TYR A N 1
ATOM 1766 C CA . TYR A 1 227 ? 6.363 -17.891 1.344 1 84.62 227 TYR A CA 1
ATOM 1767 C C . TYR A 1 227 ? 6.988 -18.562 2.559 1 84.62 227 TYR A C 1
ATOM 1769 O O . TYR A 1 227 ? 6.496 -19.594 3.023 1 84.62 227 TYR A O 1
ATOM 1777 N N . ILE A 1 228 ? 8.016 -18 3.059 1 80.94 228 ILE A N 1
ATOM 1778 C CA . ILE A 1 228 ? 8.695 -18.562 4.215 1 80.94 228 ILE A CA 1
ATOM 1779 C C . ILE A 1 228 ? 7.777 -18.531 5.43 1 80.94 228 ILE A C 1
ATOM 1781 O O . ILE A 1 228 ? 7.75 -19.469 6.227 1 80.94 228 ILE A O 1
ATOM 1785 N N . HIS A 1 229 ? 7.121 -17.438 5.543 1 82.25 229 HIS A N 1
ATOM 1786 C CA . HIS A 1 229 ? 6.172 -17.297 6.645 1 82.25 229 HIS A CA 1
ATOM 1787 C C . HIS A 1 229 ? 5.09 -18.375 6.574 1 82.25 229 HIS A C 1
ATOM 1789 O O . HIS A 1 229 ? 4.777 -19.016 7.586 1 82.25 229 HIS A O 1
ATOM 1795 N N . LEU A 1 230 ? 4.605 -18.578 5.449 1 82.5 230 LEU A N 1
ATOM 1796 C CA . LEU A 1 230 ? 3.527 -19.547 5.254 1 82.5 230 LEU A CA 1
ATOM 1797 C C . LEU A 1 230 ? 4.02 -20.969 5.496 1 82.5 230 LEU A C 1
ATOM 1799 O O . LEU A 1 230 ? 3.285 -21.797 6.031 1 82.5 230 LEU A O 1
ATOM 1803 N N . MET A 1 231 ? 5.184 -21.234 5.121 1 78.62 231 MET A N 1
ATOM 1804 C CA . MET A 1 231 ? 5.742 -22.578 5.258 1 78.62 231 MET A CA 1
ATOM 1805 C C . MET A 1 231 ? 6.301 -22.797 6.66 1 78.62 231 MET A C 1
ATOM 1807 O O . MET A 1 231 ? 6.75 -23.891 6.992 1 78.62 231 MET A O 1
ATOM 1811 N N . LYS A 1 232 ? 6.258 -21.719 7.539 1 72.88 232 LYS A N 1
ATOM 1812 C CA . LYS A 1 232 ? 6.715 -21.766 8.922 1 72.88 232 LYS A CA 1
ATOM 1813 C C . LYS A 1 232 ? 8.164 -22.234 9.008 1 72.88 232 LYS A C 1
ATOM 1815 O O . LYS A 1 232 ? 8.516 -23.047 9.875 1 72.88 232 LYS A O 1
ATOM 1820 N N . THR A 1 233 ? 8.883 -21.969 7.949 1 65.12 233 THR A N 1
ATOM 1821 C CA . THR A 1 233 ? 10.266 -22.438 7.938 1 65.12 233 THR A CA 1
ATOM 1822 C C . THR A 1 233 ? 11.195 -21.422 8.578 1 65.12 233 THR A C 1
ATOM 1824 O O . THR A 1 233 ? 10.961 -20.203 8.477 1 65.12 233 THR A O 1
ATOM 1827 N N . SER A 1 234 ? 11.836 -21.734 9.797 1 55.75 234 SER A N 1
ATOM 1828 C CA . SER A 1 234 ? 12.758 -20.844 10.5 1 55.75 234 SER A CA 1
ATOM 1829 C C . SER A 1 234 ? 14.164 -20.953 9.938 1 55.75 234 SER A C 1
ATOM 1831 O O . SER A 1 234 ? 15.094 -20.328 10.453 1 55.75 234 SER A O 1
ATOM 1833 N N . GLY A 1 235 ? 14.438 -21.344 8.648 1 55.59 235 GLY A N 1
ATOM 1834 C CA . GLY A 1 235 ? 15.688 -21.234 7.91 1 55.59 235 GLY A CA 1
ATOM 1835 C C . GLY A 1 235 ? 16.672 -22.344 8.227 1 55.59 235 GLY A C 1
ATOM 1836 O O . GLY A 1 235 ? 17.438 -22.766 7.367 1 55.59 235 GLY A O 1
ATOM 1837 N N . LYS A 1 236 ? 16.922 -22.781 9.516 1 53.38 236 LYS A N 1
ATOM 1838 C CA . LYS A 1 236 ? 18.156 -23.516 9.766 1 53.38 236 LYS A CA 1
ATOM 1839 C C . LYS A 1 236 ? 18.078 -24.938 9.234 1 53.38 236 LYS A C 1
ATOM 1841 O O . LYS A 1 236 ? 19.047 -25.469 8.688 1 53.38 236 LYS A O 1
ATOM 1846 N N . TYR A 1 237 ? 17.016 -25.531 9.5 1 54.25 237 TYR A N 1
ATOM 1847 C CA . TYR A 1 237 ? 17.078 -26.984 9.289 1 54.25 237 TYR A CA 1
ATOM 1848 C C . TYR A 1 237 ? 16 -27.438 8.305 1 54.25 237 TYR A C 1
ATOM 1850 O O . TYR A 1 237 ? 15.781 -28.625 8.125 1 54.25 237 TYR A O 1
ATOM 1858 N N . ASP A 1 238 ? 15.586 -26.5 7.445 1 69.62 238 ASP A N 1
ATOM 1859 C CA . ASP A 1 238 ? 14.445 -26.953 6.648 1 69.62 238 ASP A CA 1
ATOM 1860 C C . ASP A 1 238 ? 14.883 -27.328 5.234 1 69.62 238 ASP A C 1
ATOM 1862 O O . ASP A 1 238 ? 15.82 -26.75 4.691 1 69.62 238 ASP A O 1
ATOM 1866 N N . SER A 1 239 ? 14.539 -28.578 4.863 1 81.81 239 SER A N 1
ATOM 1867 C CA . SER A 1 239 ? 14.734 -29.094 3.508 1 81.81 239 SER A CA 1
ATOM 1868 C C . SER A 1 239 ? 13.422 -29.125 2.736 1 81.81 239 SER A C 1
ATOM 1870 O O . SER A 1 239 ? 12.438 -29.703 3.199 1 81.81 239 SER A O 1
ATOM 1872 N N . PHE A 1 240 ? 13.469 -28.453 1.576 1 85.5 240 PHE A N 1
ATOM 1873 C CA . PHE A 1 240 ? 12.242 -28.297 0.811 1 85.5 240 PHE A CA 1
ATOM 1874 C C . PHE A 1 240 ? 12.281 -29.141 -0.456 1 85.5 240 PHE A C 1
ATOM 1876 O O . PHE A 1 240 ? 13.352 -29.391 -1.016 1 85.5 240 PHE A O 1
ATOM 1883 N N . TYR A 1 241 ? 11.117 -29.578 -0.771 1 87.69 241 TYR A N 1
ATOM 1884 C CA . TYR A 1 241 ? 10.938 -30.125 -2.115 1 87.69 241 TYR A CA 1
ATOM 1885 C C . TYR A 1 241 ? 9.938 -29.281 -2.904 1 87.69 241 TYR A C 1
ATOM 1887 O O . TYR A 1 241 ? 8.828 -29.016 -2.43 1 87.69 241 TYR A O 1
ATOM 1895 N N . ASN A 1 242 ? 10.336 -28.844 -4.043 1 83.31 242 ASN A N 1
ATOM 1896 C CA . ASN A 1 242 ? 9.484 -28.109 -4.98 1 83.31 242 ASN A CA 1
ATOM 1897 C C . ASN A 1 242 ? 9.961 -28.297 -6.422 1 83.31 242 ASN A C 1
ATOM 1899 O O . ASN A 1 242 ? 11.023 -27.781 -6.793 1 83.31 242 ASN A O 1
ATOM 1903 N N . ASP A 1 243 ? 9.156 -28.969 -7.195 1 80.19 243 ASP A N 1
ATOM 1904 C CA . ASP A 1 243 ? 9.594 -29.188 -8.57 1 80.19 243 ASP A CA 1
ATOM 1905 C C . ASP A 1 243 ? 8.719 -28.406 -9.555 1 80.19 243 ASP A C 1
ATOM 1907 O O . ASP A 1 243 ? 8.68 -28.734 -10.742 1 80.19 243 ASP A O 1
ATOM 1911 N N . ARG A 1 244 ? 7.953 -27.469 -9.039 1 82.56 244 ARG A N 1
ATOM 1912 C CA . ARG A 1 244 ? 7.172 -26.609 -9.93 1 82.56 244 ARG A CA 1
ATOM 1913 C C . ARG A 1 244 ? 8.078 -25.797 -10.844 1 82.56 244 ARG A C 1
ATOM 1915 O O . ARG A 1 244 ? 9.18 -25.391 -10.438 1 82.56 244 ARG A O 1
ATOM 1922 N N . PRO A 1 245 ? 7.617 -25.562 -12.039 1 85.44 245 PRO A N 1
ATOM 1923 C CA . PRO A 1 245 ? 8.461 -24.797 -12.961 1 85.44 245 PRO A CA 1
ATOM 1924 C C . PRO A 1 245 ? 8.906 -23.453 -12.383 1 85.44 245 PRO A C 1
ATOM 1926 O O . PRO A 1 245 ? 8.109 -22.766 -11.75 1 85.44 245 PRO A O 1
ATOM 1929 N N . PHE A 1 246 ? 10.133 -23.109 -12.664 1 88.56 246 PHE A N 1
ATOM 1930 C CA . PHE A 1 246 ? 10.703 -21.859 -12.164 1 88.56 246 PHE A CA 1
ATOM 1931 C C . PHE A 1 246 ? 9.977 -20.656 -12.75 1 88.56 246 PHE A C 1
ATOM 1933 O O . PHE A 1 246 ? 10.023 -19.562 -12.188 1 88.56 246 PHE A O 1
ATOM 1940 N N . TYR A 1 247 ? 9.312 -20.828 -13.883 1 88.31 247 TYR A N 1
ATOM 1941 C CA . TYR A 1 247 ? 8.648 -19.719 -14.547 1 88.31 247 TYR A CA 1
ATOM 1942 C C . TYR A 1 247 ? 7.246 -19.516 -14 1 88.31 247 TYR A C 1
ATOM 1944 O O . TYR A 1 247 ? 6.484 -18.688 -14.508 1 88.31 247 TYR A O 1
ATOM 1952 N N . TRP A 1 248 ? 6.914 -20.234 -12.922 1 86 248 TRP A N 1
ATOM 1953 C CA . TRP A 1 248 ? 5.676 -20.047 -12.172 1 86 248 TRP A CA 1
ATOM 1954 C C . TRP A 1 248 ? 5.965 -19.453 -10.797 1 86 248 TRP A C 1
ATOM 1956 O O . TRP A 1 248 ? 7.008 -19.734 -10.195 1 86 248 TRP A O 1
ATOM 1966 N N . ILE A 1 249 ? 4.988 -18.719 -10.289 1 83.62 249 ILE A N 1
ATOM 1967 C CA . ILE A 1 249 ? 5.168 -18.078 -8.984 1 83.62 249 ILE A CA 1
ATOM 1968 C C . ILE A 1 249 ? 5.324 -19.156 -7.91 1 83.62 249 ILE A C 1
ATOM 1970 O O . ILE A 1 249 ? 6.055 -18.969 -6.934 1 83.62 249 ILE A O 1
ATOM 1974 N N . GLY A 1 250 ? 4.68 -20.281 -8.078 1 77.5 250 GLY A N 1
ATOM 1975 C CA . GLY A 1 250 ? 4.789 -21.359 -7.117 1 77.5 250 GLY A CA 1
ATOM 1976 C C . GLY A 1 250 ? 6.117 -22.094 -7.195 1 77.5 250 GLY A C 1
ATOM 1977 O O . GLY A 1 250 ? 6.5 -22.797 -6.262 1 77.5 250 GLY A O 1
ATOM 1978 N N . GLY A 1 251 ? 6.715 -22.031 -8.344 1 75.31 251 GLY A N 1
ATOM 1979 C CA . GLY A 1 251 ? 7.957 -22.766 -8.531 1 75.31 251 GLY A CA 1
ATOM 1980 C C . GLY A 1 251 ? 9.188 -21.891 -8.383 1 75.31 251 GLY A C 1
ATOM 1981 O O . GLY A 1 251 ? 10.32 -22.391 -8.445 1 75.31 251 GLY A O 1
ATOM 1982 N N . PHE A 1 252 ? 8.75 -20.719 -8.266 1 63.22 252 PHE A N 1
ATOM 1983 C CA . PHE A 1 252 ? 9.914 -19.844 -8.148 1 63.22 252 PHE A CA 1
ATOM 1984 C C . PHE A 1 252 ? 10.664 -20.125 -6.852 1 63.22 252 PHE A C 1
ATOM 1986 O O . PHE A 1 252 ? 10.391 -19.484 -5.828 1 63.22 252 PHE A O 1
ATOM 1993 N N . ALA A 1 253 ? 11.414 -21.219 -6.934 1 57.34 253 ALA A N 1
ATOM 1994 C CA . ALA A 1 253 ? 12.195 -21.766 -5.832 1 57.34 253 ALA A CA 1
ATOM 1995 C C . ALA A 1 253 ? 13.109 -20.703 -5.223 1 57.34 253 ALA A C 1
ATOM 1997 O O . ALA A 1 253 ? 13.57 -20.844 -4.09 1 57.34 253 ALA A O 1
ATOM 1998 N N . LEU A 1 254 ? 13.148 -19.688 -5.953 1 62.38 254 LEU A N 1
ATOM 1999 C CA . LEU A 1 254 ? 14.055 -18.641 -5.52 1 62.38 254 LEU A CA 1
ATOM 2000 C C . LEU A 1 254 ? 13.539 -17.953 -4.254 1 62.38 254 LEU A C 1
ATOM 2002 O O . LEU A 1 254 ? 14.32 -17.391 -3.486 1 62.38 254 LEU A O 1
ATOM 2006 N N . TRP A 1 255 ? 12.281 -18.312 -4.062 1 65.62 255 TRP A N 1
ATOM 2007 C CA . TRP A 1 255 ? 11.68 -17.672 -2.898 1 65.62 255 TRP A CA 1
ATOM 2008 C C . TRP A 1 255 ? 12.273 -18.219 -1.605 1 65.62 255 TRP A C 1
ATOM 2010 O O . TRP A 1 255 ? 12.578 -17.469 -0.683 1 65.62 255 TRP A O 1
ATOM 2020 N N . GLU A 1 256 ? 12.562 -19.484 -1.674 1 61.44 256 GLU A N 1
ATOM 2021 C CA . GLU A 1 256 ? 13.055 -20.188 -0.492 1 61.44 256 GLU A CA 1
ATOM 2022 C C . GLU A 1 256 ? 14.516 -19.844 -0.213 1 61.44 256 GLU A C 1
ATOM 2024 O O . GLU A 1 256 ? 14.891 -19.594 0.936 1 61.44 256 GLU A O 1
ATOM 2029 N N . VAL A 1 257 ? 15.164 -19.781 -1.192 1 59.16 257 VAL A N 1
ATOM 2030 C CA . VAL A 1 257 ? 16.609 -19.562 -1.066 1 59.16 257 VAL A CA 1
ATOM 2031 C C . VAL A 1 257 ? 16.891 -18.094 -0.756 1 59.16 257 VAL A C 1
ATOM 2033 O O . VAL A 1 257 ? 17.719 -17.781 0.092 1 59.16 257 VAL A O 1
ATOM 2036 N N . ALA A 1 258 ? 16.141 -17.406 -1.386 1 58.69 258 ALA A N 1
ATOM 2037 C CA . ALA A 1 258 ? 16.422 -15.969 -1.275 1 58.69 258 ALA A CA 1
ATOM 2038 C C . ALA A 1 258 ? 16.016 -15.438 0.101 1 58.69 258 ALA A C 1
ATOM 2040 O O . ALA A 1 258 ? 16.641 -14.5 0.609 1 58.69 258 ALA A O 1
ATOM 2041 N N . SER A 1 259 ? 15.008 -16.172 0.777 1 58.72 259 SER A N 1
ATOM 2042 C CA . SER A 1 259 ? 14.477 -15.555 1.986 1 58.72 259 SER A CA 1
ATOM 2043 C C . SER A 1 259 ? 14.875 -16.344 3.23 1 58.72 259 SER A C 1
ATOM 2045 O O . SER A 1 259 ? 14.289 -16.156 4.301 1 58.72 259 SER A O 1
ATOM 2047 N N . GLY A 1 260 ? 15.781 -17.234 3.107 1 60.78 260 GLY A N 1
ATOM 2048 C CA . GLY A 1 260 ? 16.125 -17.875 4.375 1 60.78 260 GLY A CA 1
ATOM 2049 C C . GLY A 1 260 ? 17.203 -18.922 4.25 1 60.78 260 GLY A C 1
ATOM 2050 O O . GLY A 1 260 ? 17.594 -19.547 5.238 1 60.78 260 GLY A O 1
ATOM 2051 N N . GLY A 1 261 ? 17.562 -19.062 3.107 1 64.06 261 GLY A N 1
ATOM 2052 C CA . GLY A 1 261 ? 18.719 -19.922 2.84 1 64.06 261 GLY A CA 1
ATOM 2053 C C . GLY A 1 261 ? 18.406 -21.391 3.002 1 64.06 261 GLY A C 1
ATOM 2054 O O . GLY A 1 261 ? 19.297 -22.188 3.293 1 64.06 261 GLY A O 1
ATOM 2055 N N . SER A 1 262 ? 17.109 -21.797 2.998 1 71.12 262 SER A N 1
ATOM 2056 C CA . SER A 1 262 ? 16.844 -23.219 3.107 1 71.12 262 SER A CA 1
ATOM 2057 C C . SER A 1 262 ? 17.188 -23.953 1.811 1 71.12 262 SER A C 1
ATOM 2059 O O . SER A 1 262 ? 17.203 -23.344 0.736 1 71.12 262 SER A O 1
ATOM 2061 N N . ARG A 1 263 ? 17.531 -25.234 2.031 1 78.94 263 ARG A N 1
ATOM 2062 C CA . ARG A 1 263 ? 17.859 -26.078 0.886 1 78.94 263 ARG A CA 1
ATOM 2063 C C . ARG A 1 263 ? 16.609 -26.516 0.138 1 78.94 263 ARG A C 1
ATOM 2065 O O . ARG A 1 263 ? 15.602 -26.875 0.756 1 78.94 263 ARG A O 1
ATOM 2072 N N . VAL A 1 264 ? 16.672 -26.438 -1.203 1 82.5 264 VAL A N 1
ATOM 2073 C CA . VAL A 1 264 ? 15.57 -26.891 -2.043 1 82.5 264 VAL A CA 1
ATOM 2074 C C . VAL A 1 264 ? 16.031 -28.062 -2.912 1 82.5 264 VAL A C 1
ATOM 2076 O O . VAL A 1 264 ? 17.062 -27.984 -3.586 1 82.5 264 VAL A O 1
ATOM 2079 N N . THR A 1 265 ? 15.312 -29.109 -2.789 1 81.38 265 THR A N 1
ATOM 2080 C CA . THR A 1 265 ? 15.516 -30.266 -3.65 1 81.38 265 THR A CA 1
ATOM 2081 C C . THR A 1 265 ? 14.461 -30.328 -4.754 1 81.38 265 THR A C 1
ATOM 2083 O O . THR A 1 265 ? 13.289 -30.047 -4.508 1 81.38 265 THR A O 1
ATOM 2086 N N . LEU A 1 266 ? 14.883 -30.516 -5.973 1 79.94 266 LEU A N 1
ATOM 2087 C CA . LEU A 1 266 ? 13.914 -30.641 -7.051 1 79.94 266 LEU A CA 1
ATOM 2088 C C . LEU A 1 266 ? 14.367 -31.656 -8.094 1 79.94 266 LEU A C 1
ATOM 2090 O O . LEU A 1 266 ? 15.555 -31.969 -8.18 1 79.94 266 LEU A O 1
ATOM 2094 N N . ILE A 1 267 ? 13.32 -32.125 -8.719 1 73.5 267 ILE A N 1
ATOM 2095 C CA . ILE A 1 267 ? 13.547 -33 -9.867 1 73.5 267 ILE A CA 1
ATOM 2096 C C . ILE A 1 267 ? 13.586 -32.156 -11.148 1 73.5 267 ILE A C 1
ATOM 2098 O O . ILE A 1 267 ? 12.664 -31.406 -11.414 1 73.5 267 ILE A O 1
ATOM 2102 N N . ASN A 1 268 ? 14.617 -31.891 -11.773 1 63.38 268 ASN A N 1
ATOM 2103 C CA . ASN A 1 268 ? 14.789 -30.953 -12.875 1 63.38 268 ASN A CA 1
ATOM 2104 C C . ASN A 1 268 ? 14.117 -31.453 -14.156 1 63.38 268 ASN A C 1
ATOM 2106 O O . ASN A 1 268 ? 13.773 -30.656 -15.031 1 63.38 268 ASN A O 1
ATOM 2110 N N . ALA A 1 269 ? 14.109 -32.781 -14.5 1 58.94 269 ALA A N 1
ATOM 2111 C CA . ALA A 1 269 ? 13.727 -33.156 -15.852 1 58.94 269 ALA A CA 1
ATOM 2112 C C . ALA A 1 269 ? 12.805 -34.375 -15.836 1 58.94 269 ALA A C 1
ATOM 2114 O O . ALA A 1 269 ? 13.203 -35.469 -15.398 1 58.94 269 ALA A O 1
ATOM 2115 N N . MET A 1 270 ? 11.492 -34.062 -15.531 1 53.59 270 MET A N 1
ATOM 2116 C CA . MET A 1 270 ? 10.797 -35.344 -15.656 1 53.59 270 MET A CA 1
ATOM 2117 C C . MET A 1 270 ? 10.32 -35.562 -17.094 1 53.59 270 MET A C 1
ATOM 2119 O O . MET A 1 270 ? 9.727 -34.656 -17.688 1 53.59 270 MET A O 1
ATOM 2123 N N . LYS A 1 271 ? 11.117 -36.312 -17.844 1 50.25 271 LYS A N 1
ATOM 2124 C CA . LYS A 1 271 ? 10.492 -36.812 -19.078 1 50.25 271 LYS A CA 1
ATOM 2125 C C . LYS A 1 271 ? 9.016 -37.125 -18.859 1 50.25 271 LYS A C 1
ATOM 2127 O O . LYS A 1 271 ? 8.586 -37.375 -17.734 1 50.25 271 LYS A O 1
ATOM 2132 N N . SER A 1 272 ? 8.148 -36.812 -19.859 1 51.53 272 SER A N 1
ATOM 2133 C CA . SER A 1 272 ? 6.715 -37.062 -19.984 1 51.53 272 SER A CA 1
ATOM 2134 C C . SER A 1 272 ? 6.309 -38.312 -19.219 1 51.53 272 SER A C 1
ATOM 2136 O O . SER A 1 272 ? 6.527 -39.438 -19.688 1 51.53 272 SER A O 1
ATOM 2138 N N . SER A 1 273 ? 6.547 -38.375 -17.891 1 58.66 273 SER A N 1
ATOM 2139 C CA . SER A 1 273 ? 6.059 -39.594 -17.219 1 58.66 273 SER A CA 1
ATOM 2140 C C . SER A 1 273 ? 4.648 -39.406 -16.688 1 58.66 273 SER A C 1
ATOM 2142 O O . SER A 1 273 ? 4.16 -38.25 -16.594 1 58.66 273 SER A O 1
ATOM 2144 N N . SER A 1 274 ? 3.883 -40.406 -16.766 1 64.12 274 SER A N 1
ATOM 2145 C CA . SER A 1 274 ? 2.576 -40.438 -16.109 1 64.12 274 SER A CA 1
ATOM 2146 C C . SER A 1 274 ? 2.637 -39.812 -14.719 1 64.12 274 SER A C 1
ATOM 2148 O O . SER A 1 274 ? 3.705 -39.75 -14.109 1 64.12 274 SER A O 1
ATOM 2150 N N . LEU A 1 275 ? 1.68 -39.156 -14.359 1 73 275 LEU A N 1
ATOM 2151 C CA . LEU A 1 275 ? 1.563 -38.625 -13.016 1 73 275 LEU A CA 1
ATOM 2152 C C . LEU A 1 275 ? 1.936 -39.656 -11.969 1 73 275 LEU A C 1
ATOM 2154 O O . LEU A 1 275 ? 2.531 -39.312 -10.938 1 73 275 LEU A O 1
ATOM 2158 N N . ALA A 1 276 ? 1.616 -40.812 -12.305 1 74.69 276 ALA A N 1
ATOM 2159 C CA . ALA A 1 276 ? 1.902 -41.906 -11.367 1 74.69 276 ALA A CA 1
ATOM 2160 C C . ALA A 1 276 ? 3.406 -42.125 -11.219 1 74.69 276 ALA A C 1
ATOM 2162 O O . ALA A 1 276 ? 3.91 -42.25 -10.102 1 74.69 276 ALA A O 1
ATOM 2163 N N . THR A 1 277 ? 4.055 -42.156 -12.344 1 76.69 277 THR A N 1
ATOM 2164 C CA . THR A 1 277 ? 5.5 -42.344 -12.312 1 76.69 277 THR A CA 1
ATOM 2165 C C . THR A 1 277 ? 6.172 -41.156 -11.625 1 76.69 277 THR A C 1
ATOM 2167 O O . THR A 1 277 ? 7.125 -41.312 -10.859 1 76.69 277 THR A O 1
ATOM 2170 N N . ALA A 1 278 ? 5.672 -40.094 -11.898 1 80.31 278 ALA A N 1
ATOM 2171 C CA . ALA A 1 278 ? 6.207 -38.875 -11.281 1 80.31 278 ALA A CA 1
ATOM 2172 C C . ALA A 1 278 ? 6 -38.906 -9.773 1 80.31 278 ALA A C 1
ATOM 2174 O O . ALA A 1 278 ? 6.875 -38.469 -9.016 1 80.31 278 ALA A O 1
ATOM 2175 N N . ALA A 1 279 ? 4.871 -39.375 -9.32 1 84.56 279 ALA A N 1
ATOM 2176 C CA . ALA A 1 279 ? 4.555 -39.438 -7.898 1 84.56 279 ALA A CA 1
ATOM 2177 C C . ALA A 1 279 ? 5.516 -40.344 -7.156 1 84.56 279 ALA A C 1
ATOM 2179 O O . ALA A 1 279 ? 6.02 -40 -6.086 1 84.56 279 ALA A O 1
ATOM 2180 N N . VAL A 1 280 ? 5.762 -41.469 -7.77 1 86.62 280 VAL A N 1
ATOM 2181 C CA . VAL A 1 280 ? 6.652 -42.469 -7.145 1 86.62 280 VAL A CA 1
ATOM 2182 C C . VAL A 1 280 ? 8.062 -41.875 -7.039 1 86.62 280 VAL A C 1
ATOM 2184 O O . VAL A 1 280 ? 8.688 -41.938 -5.977 1 86.62 280 VAL A O 1
ATOM 2187 N N . LYS A 1 281 ? 8.5 -41.344 -8.125 1 86.38 281 LYS A N 1
ATOM 2188 C CA . LYS A 1 281 ? 9.836 -40.75 -8.141 1 86.38 281 LYS A CA 1
ATOM 2189 C C . LYS A 1 281 ? 9.961 -39.625 -7.133 1 86.38 281 LYS A C 1
ATOM 2191 O O . LYS A 1 281 ? 10.977 -39.5 -6.453 1 86.38 281 LYS A O 1
ATOM 2196 N N . THR A 1 282 ? 9.008 -38.844 -7.098 1 89.12 282 THR A N 1
ATOM 2197 C CA . THR A 1 282 ? 8.977 -37.719 -6.168 1 89.12 282 THR A CA 1
ATOM 2198 C C . THR A 1 282 ? 9.094 -38.219 -4.727 1 89.12 282 THR A C 1
ATOM 2200 O O . THR A 1 282 ? 9.906 -37.719 -3.955 1 89.12 282 THR A O 1
ATOM 2203 N N . CYS A 1 283 ? 8.336 -39.188 -4.352 1 92.25 283 CYS A N 1
ATOM 2204 C CA . CYS A 1 283 ? 8.344 -39.688 -2.994 1 92.25 283 CYS A CA 1
ATOM 2205 C C . CYS A 1 283 ? 9.688 -40.344 -2.66 1 92.25 283 CYS A C 1
ATOM 2207 O O . CYS A 1 283 ? 10.18 -40.188 -1.538 1 92.25 283 CYS A O 1
ATOM 2209 N N . GLU A 1 284 ? 10.234 -40.969 -3.65 1 90.75 284 GLU A N 1
ATOM 2210 C CA . GLU A 1 284 ? 11.555 -41.562 -3.461 1 90.75 284 GLU A CA 1
ATOM 2211 C C . GLU A 1 284 ? 12.609 -40.5 -3.166 1 90.75 284 GLU A C 1
ATOM 2213 O O . GLU A 1 284 ? 13.414 -40.656 -2.25 1 90.75 284 GLU A O 1
ATOM 2218 N N . ILE A 1 285 ? 12.625 -39.531 -3.893 1 89.81 285 ILE A N 1
ATOM 2219 C CA . ILE A 1 285 ? 13.609 -38.469 -3.754 1 89.81 285 ILE A CA 1
ATOM 2220 C C . ILE A 1 285 ? 13.406 -37.75 -2.422 1 89.81 285 ILE A C 1
ATOM 2222 O O . ILE A 1 285 ? 14.375 -37.375 -1.75 1 89.81 285 ILE A O 1
ATOM 2226 N N . ILE A 1 286 ? 12.195 -37.5 -2.064 1 91.5 286 ILE A N 1
ATOM 2227 C CA . ILE A 1 286 ? 11.867 -36.844 -0.803 1 91.5 286 ILE A CA 1
ATOM 2228 C C . ILE A 1 286 ? 12.461 -37.656 0.36 1 91.5 286 ILE A C 1
ATOM 2230 O O . ILE A 1 286 ? 13.039 -37.062 1.28 1 91.5 286 ILE A O 1
ATOM 2234 N N . GLY A 1 287 ? 12.297 -38.938 0.3 1 91.88 287 GLY A N 1
ATOM 2235 C CA . GLY A 1 287 ? 12.852 -39.781 1.333 1 91.88 287 GLY A CA 1
ATOM 2236 C C . GLY A 1 287 ? 14.375 -39.781 1.359 1 91.88 287 GLY A C 1
ATOM 2237 O O . GLY A 1 287 ? 14.977 -39.625 2.42 1 91.88 287 GLY A O 1
ATOM 2238 N N . ARG A 1 288 ? 14.938 -39.906 0.216 1 91.12 288 ARG A N 1
ATOM 2239 C CA . ARG A 1 288 ? 16.391 -40 0.078 1 91.12 288 ARG A CA 1
ATOM 2240 C C . ARG A 1 288 ? 17.078 -38.719 0.545 1 91.12 288 ARG A C 1
ATOM 2242 O O . ARG A 1 288 ? 18.125 -38.781 1.186 1 91.12 288 ARG A O 1
ATOM 2249 N N . GLU A 1 289 ? 16.5 -37.594 0.216 1 90.75 289 GLU A N 1
ATOM 2250 C CA . GLU A 1 289 ? 17.109 -36.312 0.502 1 90.75 289 GLU A CA 1
ATOM 2251 C C . GLU A 1 289 ? 16.641 -35.75 1.844 1 90.75 289 GLU A C 1
ATOM 2253 O O . GLU A 1 289 ? 16.953 -34.625 2.197 1 90.75 289 GLU A O 1
ATOM 2258 N N . LYS A 1 290 ? 15.828 -36.469 2.572 1 90 290 LYS A N 1
ATOM 2259 C CA . LYS A 1 290 ? 15.336 -36.125 3.9 1 90 290 LYS A CA 1
ATOM 2260 C C . LYS A 1 290 ? 14.609 -34.75 3.879 1 90 290 LYS A C 1
ATOM 2262 O O . LYS A 1 290 ? 14.922 -33.875 4.68 1 90 290 LYS A O 1
ATOM 2267 N N . VAL A 1 291 ? 13.766 -34.625 2.912 1 90.25 291 VAL A N 1
ATOM 2268 C CA . VAL A 1 291 ? 12.938 -33.438 2.775 1 90.25 291 VAL A CA 1
ATOM 2269 C C . VAL A 1 291 ? 11.961 -33.375 3.945 1 90.25 291 VAL A C 1
ATOM 2271 O O . VAL A 1 291 ? 11.414 -34.375 4.387 1 90.25 291 VAL A O 1
ATOM 2274 N N . THR A 1 292 ? 11.789 -32.125 4.48 1 88.12 292 THR A N 1
ATOM 2275 C CA . THR A 1 292 ? 10.883 -31.953 5.605 1 88.12 292 THR A CA 1
ATOM 2276 C C . THR A 1 292 ? 9.586 -31.281 5.156 1 88.12 292 THR A C 1
ATOM 2278 O O . THR A 1 292 ? 8.531 -31.469 5.773 1 88.12 292 THR A O 1
ATOM 2281 N N . THR A 1 293 ? 9.688 -30.5 4.145 1 88.19 293 THR A N 1
ATOM 2282 C CA . THR A 1 293 ? 8.555 -29.734 3.648 1 88.19 293 THR A CA 1
ATOM 2283 C C . THR A 1 293 ? 8.453 -29.828 2.129 1 88.19 293 THR A C 1
ATOM 2285 O O . THR A 1 293 ? 9.461 -29.703 1.429 1 88.19 293 THR A O 1
ATOM 2288 N N . ALA A 1 294 ? 7.219 -30.078 1.624 1 87.81 294 ALA A N 1
ATOM 2289 C CA . ALA A 1 294 ? 7.074 -30.203 0.177 1 87.81 294 ALA A CA 1
ATOM 2290 C C . ALA A 1 294 ? 5.84 -29.453 -0.321 1 87.81 294 ALA A C 1
ATOM 2292 O O . ALA A 1 294 ? 4.824 -29.391 0.374 1 87.81 294 ALA A O 1
ATOM 2293 N N . LEU A 1 295 ? 5.973 -28.906 -1.458 1 87.12 295 LEU A N 1
ATOM 2294 C CA . LEU A 1 295 ? 4.828 -28.406 -2.211 1 87.12 295 LEU A CA 1
ATOM 2295 C C . LEU A 1 295 ? 4.359 -29.453 -3.23 1 87.12 295 LEU A C 1
ATOM 2297 O O . LEU A 1 295 ? 5.086 -29.766 -4.172 1 87.12 295 LEU A O 1
ATOM 2301 N N . LEU A 1 296 ? 3.16 -29.969 -3.008 1 86.56 296 LEU A N 1
ATOM 2302 C CA . LEU A 1 296 ? 2.607 -31 -3.871 1 86.56 296 LEU A CA 1
ATOM 2303 C C . LEU A 1 296 ? 1.192 -30.641 -4.316 1 86.56 296 LEU A C 1
ATOM 2305 O O . LEU A 1 296 ? 0.412 -30.094 -3.533 1 86.56 296 LEU A O 1
ATOM 2309 N N . ILE A 1 297 ? 0.845 -30.953 -5.488 1 81.06 297 ILE A N 1
ATOM 2310 C CA . ILE A 1 297 ? -0.481 -30.625 -6 1 81.06 297 ILE A CA 1
ATOM 2311 C C . ILE A 1 297 ? -1.485 -31.688 -5.547 1 81.06 297 ILE A C 1
ATOM 2313 O O . ILE A 1 297 ? -1.123 -32.844 -5.336 1 81.06 297 ILE A O 1
ATOM 2317 N N . PRO A 1 298 ? -2.742 -31.328 -5.559 1 80.75 298 PRO A N 1
ATOM 2318 C CA . PRO A 1 298 ? -3.764 -32.25 -5.035 1 80.75 298 PRO A CA 1
ATOM 2319 C C . PRO A 1 298 ? -3.846 -33.531 -5.82 1 80.75 298 PRO A C 1
ATOM 2321 O O . PRO A 1 298 ? -3.922 -34.625 -5.223 1 80.75 298 PRO A O 1
ATOM 2324 N N . PRO A 1 299 ? -3.725 -33.531 -7.109 1 75.06 299 PRO A N 1
ATOM 2325 C CA . PRO A 1 299 ? -3.785 -34.812 -7.84 1 75.06 299 PRO A CA 1
ATOM 2326 C C . PRO A 1 299 ? -2.662 -35.781 -7.453 1 75.06 299 PRO A C 1
ATOM 2328 O O . PRO A 1 299 ? -2.865 -36.969 -7.422 1 75.06 299 PRO A O 1
ATOM 2331 N N . MET A 1 300 ? -1.545 -35.25 -7.223 1 82.44 300 MET A N 1
ATOM 2332 C CA . MET A 1 300 ? -0.427 -36.094 -6.801 1 82.44 300 MET A CA 1
ATOM 2333 C C . MET A 1 300 ? -0.679 -36.688 -5.414 1 82.44 300 MET A C 1
ATOM 2335 O O . MET A 1 300 ? -0.382 -37.844 -5.168 1 82.44 300 MET A O 1
ATOM 2339 N N . LEU A 1 301 ? -1.198 -35.906 -4.559 1 86.38 301 LEU A N 1
ATOM 2340 C CA . LEU A 1 301 ? -1.505 -36.375 -3.209 1 86.38 301 LEU A CA 1
ATOM 2341 C C . LEU A 1 301 ? -2.557 -37.469 -3.23 1 86.38 301 LEU A C 1
ATOM 2343 O O . LEU A 1 301 ? -2.445 -38.469 -2.498 1 86.38 301 LEU A O 1
ATOM 2347 N N . ASP A 1 302 ? -3.531 -37.281 -4.074 1 79 302 ASP A N 1
ATOM 2348 C CA . ASP A 1 302 ? -4.562 -38.281 -4.234 1 79 302 ASP A CA 1
ATOM 2349 C C . ASP A 1 302 ? -3.953 -39.625 -4.68 1 79 302 ASP A C 1
ATOM 2351 O O . ASP A 1 302 ? -4.324 -40.688 -4.172 1 79 302 ASP A O 1
ATOM 2355 N N . LEU A 1 303 ? -3.068 -39.531 -5.586 1 79.06 303 LEU A N 1
ATOM 2356 C CA . LEU A 1 303 ? -2.424 -40.719 -6.125 1 79.06 303 LEU A CA 1
ATOM 2357 C C . LEU A 1 303 ? -1.549 -41.375 -5.066 1 79.06 303 LEU A C 1
ATOM 2359 O O . LEU A 1 303 ? -1.507 -42.625 -4.977 1 79.06 303 LEU A O 1
ATOM 2363 N N . VAL A 1 304 ? -0.829 -40.625 -4.355 1 88.94 304 VAL A N 1
ATOM 2364 C CA . VAL A 1 304 ? 0.044 -41.125 -3.297 1 88.94 304 VAL A CA 1
ATOM 2365 C C . VAL A 1 304 ? -0.781 -41.906 -2.264 1 88.94 304 VAL A C 1
ATOM 2367 O O . VAL A 1 304 ? -0.387 -42.969 -1.82 1 88.94 304 VAL A O 1
ATOM 2370 N N . MET A 1 305 ? -1.875 -41.406 -1.939 1 85.5 305 MET A N 1
ATOM 2371 C CA . MET A 1 305 ? -2.752 -42.031 -0.958 1 85.5 305 MET A CA 1
ATOM 2372 C C . MET A 1 305 ? -3.381 -43.281 -1.526 1 85.5 305 MET A C 1
ATOM 2374 O O . MET A 1 305 ? -3.42 -44.312 -0.856 1 85.5 305 MET A O 1
ATOM 2378 N N . LYS A 1 306 ? -3.818 -43.188 -2.697 1 78.69 306 LYS A N 1
ATOM 2379 C CA . LYS A 1 306 ? -4.508 -44.281 -3.342 1 78.69 306 LYS A CA 1
ATOM 2380 C C . LYS A 1 306 ? -3.57 -45.469 -3.533 1 78.69 306 LYS A C 1
ATOM 2382 O O . LYS A 1 306 ? -3.977 -46.625 -3.354 1 78.69 306 LYS A O 1
ATOM 2387 N N . LYS A 1 307 ? -2.406 -45.156 -3.9 1 85.06 307 LYS A N 1
ATOM 2388 C CA . LYS A 1 307 ? -1.443 -46.219 -4.199 1 85.06 307 LYS A CA 1
ATOM 2389 C C . LYS A 1 307 ? -0.591 -46.531 -2.975 1 85.06 307 LYS A C 1
ATOM 2391 O O . LYS A 1 307 ? 0.332 -47.375 -3.057 1 85.06 307 LYS A O 1
ATOM 2396 N N . ASN A 1 308 ? -0.879 -45.906 -1.961 1 87.88 308 ASN A N 1
ATOM 2397 C CA . ASN A 1 308 ? -0.151 -46.125 -0.712 1 87.88 308 ASN A CA 1
ATOM 2398 C C . ASN A 1 308 ? 1.354 -45.969 -0.91 1 87.88 308 ASN A C 1
ATOM 2400 O O . ASN A 1 308 ? 2.129 -46.812 -0.503 1 87.88 308 ASN A O 1
ATOM 2404 N N . ILE A 1 309 ? 1.715 -45.031 -1.674 1 89 309 ILE A N 1
ATOM 2405 C CA . ILE A 1 309 ? 3.131 -44.75 -1.845 1 89 309 ILE A CA 1
ATOM 2406 C C . ILE A 1 309 ? 3.695 -44.156 -0.545 1 89 309 ILE A C 1
ATOM 2408 O O . ILE A 1 309 ? 3.117 -43.25 0.039 1 89 309 ILE A O 1
ATOM 2412 N N . PRO A 1 310 ? 4.816 -44.688 -0.034 1 91.25 310 PRO A N 1
ATOM 2413 C CA . PRO A 1 310 ? 5.367 -44.219 1.234 1 91.25 310 PRO A CA 1
ATOM 2414 C C . PRO A 1 310 ? 5.758 -42.75 1.186 1 91.25 310 PRO A C 1
ATOM 2416 O O . PRO A 1 310 ? 6.574 -42.344 0.352 1 91.25 310 PRO A O 1
ATOM 2419 N N . LEU A 1 311 ? 5.219 -41.969 2.023 1 93.62 311 LEU A N 1
ATOM 2420 C CA . LEU A 1 311 ? 5.508 -40.531 2.166 1 93.62 311 LEU A CA 1
ATOM 2421 C C . LEU A 1 311 ? 5.152 -40.031 3.564 1 93.62 311 LEU A C 1
ATOM 2423 O O . LEU A 1 311 ? 4.055 -40.312 4.062 1 93.62 311 LEU A O 1
ATOM 2427 N N . ARG A 1 312 ? 6.047 -39.469 4.238 1 93.62 312 ARG A N 1
ATOM 2428 C CA . ARG A 1 312 ? 5.82 -38.812 5.531 1 93.62 312 ARG A CA 1
ATOM 2429 C C . ARG A 1 312 ? 6.652 -37.562 5.664 1 93.62 312 ARG A C 1
ATOM 2431 O O . ARG A 1 312 ? 7.887 -37.594 5.637 1 93.62 312 ARG A O 1
ATOM 2438 N N . LEU A 1 313 ? 5.98 -36.5 5.859 1 92.69 313 LEU A N 1
ATOM 2439 C CA . LEU A 1 313 ? 6.648 -35.219 5.949 1 92.69 313 LEU A CA 1
ATOM 2440 C C . LEU A 1 313 ? 6.16 -34.438 7.168 1 92.69 313 LEU A C 1
ATOM 2442 O O . LEU A 1 313 ? 5.117 -34.75 7.738 1 92.69 313 LEU A O 1
ATOM 2446 N N . LYS A 1 314 ? 6.973 -33.469 7.574 1 90.62 314 LYS A N 1
ATOM 2447 C CA . LYS A 1 314 ? 6.5 -32.531 8.594 1 90.62 314 LYS A CA 1
ATOM 2448 C C . LYS A 1 314 ? 5.375 -31.656 8.055 1 90.62 314 LYS A C 1
ATOM 2450 O O . LYS A 1 314 ? 4.324 -31.531 8.688 1 90.62 314 LYS A O 1
ATOM 2455 N N . THR A 1 315 ? 5.652 -31.109 6.859 1 89.81 315 THR A N 1
ATOM 2456 C CA . THR A 1 315 ? 4.695 -30.172 6.285 1 89.81 315 THR A CA 1
ATOM 2457 C C . THR A 1 315 ? 4.48 -30.453 4.801 1 89.81 315 THR A C 1
ATOM 2459 O O . THR A 1 315 ? 5.438 -30.688 4.062 1 89.81 315 THR A O 1
ATOM 2462 N N . ILE A 1 316 ? 3.229 -30.469 4.352 1 90.38 316 ILE A N 1
ATOM 2463 C CA . ILE A 1 316 ? 2.85 -30.484 2.941 1 90.38 316 ILE A CA 1
ATOM 2464 C C . ILE A 1 316 ? 2.002 -29.25 2.631 1 90.38 316 ILE A C 1
ATOM 2466 O O . ILE A 1 316 ? 1.016 -28.969 3.318 1 90.38 316 ILE A O 1
ATOM 2470 N N . ALA A 1 317 ? 2.477 -28.5 1.697 1 89.06 317 ALA A N 1
ATOM 2471 C CA . ALA A 1 317 ? 1.679 -27.391 1.189 1 89.06 317 ALA A CA 1
ATOM 2472 C C . ALA A 1 317 ? 1.087 -27.719 -0.178 1 89.06 317 ALA A C 1
ATOM 2474 O O . ALA A 1 317 ? 1.706 -28.422 -0.976 1 89.06 317 ALA A O 1
ATOM 2475 N N . THR A 1 318 ? -0.103 -27.203 -0.359 1 87.88 318 THR A N 1
ATOM 2476 C CA . THR A 1 318 ? -0.748 -27.422 -1.648 1 87.88 318 THR A CA 1
ATOM 2477 C C . THR A 1 318 ? -1.54 -26.188 -2.072 1 87.88 318 THR A C 1
ATOM 2479 O O . THR A 1 318 ? -1.922 -25.375 -1.231 1 87.88 318 THR A O 1
ATOM 2482 N N . GLY A 1 319 ? -1.674 -25.984 -3.357 1 83.31 319 GLY A N 1
ATOM 2483 C CA . GLY A 1 319 ? -2.414 -24.859 -3.918 1 83.31 319 GLY A CA 1
ATOM 2484 C C . GLY A 1 319 ? -2.547 -24.938 -5.426 1 83.31 319 GLY A C 1
ATOM 2485 O O . GLY A 1 319 ? -2.213 -25.953 -6.039 1 83.31 319 GLY A O 1
ATOM 2486 N N . GLY A 1 320 ? -3.166 -23.859 -6.012 1 78.62 320 GLY A N 1
ATOM 2487 C CA . GLY A 1 320 ? -3.309 -23.734 -7.453 1 78.62 320 GLY A CA 1
ATOM 2488 C C . GLY A 1 320 ? -4.629 -24.281 -7.969 1 78.62 320 GLY A C 1
ATOM 2489 O O . GLY A 1 320 ? -4.969 -24.078 -9.141 1 78.62 320 GLY A O 1
ATOM 2490 N N . MET A 1 321 ? -5.215 -25.031 -7.137 1 76.12 321 MET A N 1
ATOM 2491 C CA . MET A 1 321 ? -6.543 -25.547 -7.441 1 76.12 321 MET A CA 1
ATOM 2492 C C . MET A 1 321 ? -7.383 -25.672 -6.176 1 76.12 321 MET A C 1
ATOM 2494 O O . MET A 1 321 ? -6.855 -25.578 -5.062 1 76.12 321 MET A O 1
ATOM 2498 N N . ILE A 1 322 ? -8.641 -25.859 -6.406 1 74.81 322 ILE A N 1
ATOM 2499 C CA . ILE A 1 322 ? -9.539 -26.031 -5.266 1 74.81 322 ILE A CA 1
ATOM 2500 C C . ILE A 1 322 ? -9.219 -27.344 -4.547 1 74.81 322 ILE A C 1
ATOM 2502 O O . ILE A 1 322 ? -9.023 -28.375 -5.184 1 74.81 322 ILE A O 1
ATOM 2506 N N . VAL A 1 323 ? -9.047 -27.219 -3.254 1 76 323 VAL A N 1
ATOM 2507 C CA . VAL A 1 323 ? -8.797 -28.406 -2.432 1 76 323 VAL A CA 1
ATOM 2508 C C . VAL A 1 323 ? -10.094 -28.859 -1.778 1 76 323 VAL A C 1
ATOM 2510 O O . VAL A 1 323 ? -10.695 -28.141 -0.989 1 76 323 VAL A O 1
ATOM 2513 N N . HIS A 1 324 ? -10.461 -30.062 -2.15 1 71.25 324 HIS A N 1
ATOM 2514 C CA . HIS A 1 324 ? -11.68 -30.641 -1.596 1 71.25 324 HIS A CA 1
ATOM 2515 C C . HIS A 1 324 ? -11.414 -31.297 -0.24 1 71.25 324 HIS A C 1
ATOM 2517 O O . HIS A 1 324 ? -10.328 -31.844 -0.008 1 71.25 324 HIS A O 1
ATOM 2523 N N . SER A 1 325 ? -12.367 -31.219 0.629 1 70.31 325 SER A N 1
ATOM 2524 C CA . SER A 1 325 ? -12.227 -31.719 1.995 1 70.31 325 SER A CA 1
ATOM 2525 C C . SER A 1 325 ? -11.906 -33.219 2.014 1 70.31 325 SER A C 1
ATOM 2527 O O . SER A 1 325 ? -11.32 -33.719 2.977 1 70.31 325 SER A O 1
ATOM 2529 N N . ALA A 1 326 ? -12.266 -33.938 0.928 1 70.62 326 ALA A N 1
ATOM 2530 C CA . ALA A 1 326 ? -11.984 -35.375 0.851 1 70.62 326 ALA A CA 1
ATOM 2531 C C . ALA A 1 326 ? -10.484 -35.656 0.958 1 70.62 326 ALA A C 1
ATOM 2533 O O . ALA A 1 326 ? -10.07 -36.688 1.47 1 70.62 326 ALA A O 1
ATOM 2534 N N . LEU A 1 327 ? -9.719 -34.688 0.49 1 76 327 LEU A N 1
ATOM 2535 C CA . LEU A 1 327 ? -8.273 -34.844 0.541 1 76 327 LEU A CA 1
ATOM 2536 C C . LEU A 1 327 ? -7.77 -34.812 1.98 1 76 327 LEU A C 1
ATOM 2538 O O . LEU A 1 327 ? -6.711 -35.344 2.289 1 76 327 LEU A O 1
ATOM 2542 N N . LEU A 1 328 ? -8.555 -34.219 2.859 1 76.88 328 LEU A N 1
ATOM 2543 C CA . LEU A 1 328 ? -8.125 -34.031 4.242 1 76.88 328 LEU A CA 1
ATOM 2544 C C . LEU A 1 328 ? -8.289 -35.312 5.043 1 76.88 328 LEU A C 1
ATOM 2546 O O . LEU A 1 328 ? -7.633 -35.5 6.066 1 76.88 328 LEU A O 1
ATOM 2550 N N . LYS A 1 329 ? -9.289 -36.125 4.734 1 72.06 329 LYS A N 1
ATOM 2551 C CA . LYS A 1 329 ? -9.648 -37.312 5.527 1 72.06 329 LYS A CA 1
ATOM 2552 C C . LYS A 1 329 ? -8.414 -38.156 5.863 1 72.06 329 LYS A C 1
ATOM 2554 O O . LYS A 1 329 ? -8.289 -38.656 6.984 1 72.06 329 LYS A O 1
ATOM 2559 N N . ASN A 1 330 ? -7.352 -38.25 4.953 1 76.44 330 ASN A N 1
ATOM 2560 C CA . ASN A 1 330 ? -6.184 -39.094 5.227 1 76.44 330 ASN A CA 1
ATOM 2561 C C . ASN A 1 330 ? -4.887 -38.312 5.055 1 76.44 330 ASN A C 1
ATOM 2563 O O . ASN A 1 330 ? -3.82 -38.906 4.867 1 76.44 330 ASN A O 1
ATOM 2567 N N . ILE A 1 331 ? -5.016 -37.094 5.277 1 86 331 ILE A N 1
ATOM 2568 C CA . ILE A 1 331 ? -3.83 -36.281 5.031 1 86 331 ILE A CA 1
ATOM 2569 C C . ILE A 1 331 ? -2.869 -36.406 6.211 1 86 331 ILE A C 1
ATOM 2571 O O . ILE A 1 331 ? -1.659 -36.219 6.059 1 86 331 ILE A O 1
ATOM 2575 N N . ASP A 1 332 ? -3.414 -36.688 7.391 1 85 332 ASP A N 1
ATOM 2576 C CA . ASP A 1 332 ? -2.619 -36.812 8.609 1 85 332 ASP A CA 1
ATOM 2577 C C . ASP A 1 332 ? -1.624 -37.969 8.484 1 85 332 ASP A C 1
ATOM 2579 O O . ASP A 1 332 ? -0.612 -38 9.188 1 85 332 ASP A O 1
ATOM 2583 N N . LYS A 1 333 ? -1.886 -38.875 7.59 1 87 333 LYS A N 1
ATOM 2584 C CA . LYS A 1 333 ? -0.973 -40 7.375 1 87 333 LYS A CA 1
ATOM 2585 C C . LYS A 1 333 ? 0.258 -39.562 6.586 1 87 333 LYS A C 1
ATOM 2587 O O . LYS A 1 333 ? 1.303 -40.219 6.641 1 87 333 LYS A O 1
ATOM 2592 N N . LEU A 1 334 ? 0.119 -38.5 5.906 1 92.19 334 LEU A N 1
ATOM 2593 C CA . LEU A 1 334 ? 1.183 -38.062 5.004 1 92.19 334 LEU A CA 1
ATOM 2594 C C . LEU A 1 334 ? 2.023 -36.969 5.637 1 92.19 334 LEU A C 1
ATOM 2596 O O . LEU A 1 334 ? 3.186 -36.781 5.266 1 92.19 334 LEU A O 1
ATOM 2600 N N . CYS A 1 335 ? 1.408 -36.188 6.559 1 92.19 335 CYS A N 1
ATOM 2601 C CA . CYS A 1 335 ? 2.158 -35.062 7.086 1 92.19 335 CYS A CA 1
ATOM 2602 C C . CYS A 1 335 ? 1.62 -34.625 8.445 1 92.19 335 CYS A C 1
ATOM 2604 O O . CYS A 1 335 ? 0.506 -35 8.82 1 92.19 335 CYS A O 1
ATOM 2606 N N . ASP A 1 336 ? 2.447 -33.875 9.219 1 90.31 336 ASP A N 1
ATOM 2607 C CA . ASP A 1 336 ? 2.031 -33.312 10.5 1 90.31 336 ASP A CA 1
ATOM 2608 C C . ASP A 1 336 ? 1.181 -32.062 10.297 1 90.31 336 ASP A C 1
ATOM 2610 O O . ASP A 1 336 ? 0.225 -31.828 11.039 1 90.31 336 ASP A O 1
ATOM 2614 N N . GLU A 1 337 ? 1.557 -31.281 9.328 1 89.94 337 GLU A N 1
ATOM 2615 C CA . GLU A 1 337 ? 0.863 -30.047 8.992 1 89.94 337 GLU A CA 1
ATOM 2616 C C . GLU A 1 337 ? 0.54 -29.969 7.504 1 89.94 337 GLU A C 1
ATOM 2618 O O . GLU A 1 337 ? 1.411 -30.203 6.664 1 89.94 337 GLU A O 1
ATOM 2623 N N . PHE A 1 338 ? -0.7 -29.656 7.211 1 90 338 PHE A N 1
ATOM 2624 C CA . PHE A 1 338 ? -1.152 -29.484 5.836 1 90 338 PHE A CA 1
ATOM 2625 C C . PHE A 1 338 ? -1.544 -28.031 5.566 1 90 338 PHE A C 1
ATOM 2627 O O . PHE A 1 338 ? -2.451 -27.5 6.211 1 90 338 PHE A O 1
ATOM 2634 N N . ILE A 1 339 ? -0.867 -27.469 4.598 1 89.38 339 ILE A N 1
ATOM 2635 C CA . ILE A 1 339 ? -1.096 -26.047 4.336 1 89.38 339 ILE A CA 1
ATOM 2636 C C . ILE A 1 339 ? -1.794 -25.891 2.988 1 89.38 339 ILE A C 1
ATOM 2638 O O . ILE A 1 339 ? -1.297 -26.359 1.963 1 89.38 339 ILE A O 1
ATOM 2642 N N . CYS A 1 340 ? -2.91 -25.266 2.986 1 89.12 340 CYS A N 1
ATOM 2643 C CA . CYS A 1 340 ? -3.572 -24.828 1.76 1 89.12 340 CYS A CA 1
ATOM 2644 C C . CYS A 1 340 ? -3.219 -23.375 1.431 1 89.12 340 CYS A C 1
ATOM 2646 O O . CYS A 1 340 ? -3.336 -22.5 2.283 1 89.12 340 CYS A O 1
ATOM 2648 N N . VAL A 1 341 ? -2.832 -23.203 0.185 1 90.25 341 VAL A N 1
ATOM 2649 C CA . VAL A 1 341 ? -2.332 -21.875 -0.185 1 90.25 341 VAL A CA 1
ATOM 2650 C C . VAL A 1 341 ? -3.168 -21.312 -1.328 1 90.25 341 VAL A C 1
ATOM 2652 O O . VAL A 1 341 ? -3.502 -22.031 -2.277 1 90.25 341 VAL A O 1
ATOM 2655 N N . TYR A 1 342 ? -3.625 -20.109 -1.189 1 91.69 342 TYR A N 1
ATOM 2656 C CA . TYR A 1 342 ? -4.242 -19.312 -2.25 1 91.69 342 TYR A CA 1
ATOM 2657 C C . TYR A 1 342 ? -3.266 -18.281 -2.801 1 91.69 342 TYR A C 1
ATOM 2659 O O . TYR A 1 342 ? -2.727 -17.469 -2.051 1 91.69 342 TYR A O 1
ATOM 2667 N N . ALA A 1 343 ? -2.973 -18.328 -4.102 1 91.81 343 ALA A N 1
ATOM 2668 C CA . ALA A 1 343 ? -2.016 -17.438 -4.754 1 91.81 343 ALA A CA 1
ATOM 2669 C C . ALA A 1 343 ? -2.41 -17.188 -6.203 1 91.81 343 ALA A C 1
ATOM 2671 O O . ALA A 1 343 ? -3.244 -17.891 -6.766 1 91.81 343 ALA A O 1
ATOM 2672 N N . CYS A 1 344 ? -1.943 -16.156 -6.754 1 90.69 344 CYS A N 1
ATOM 2673 C CA . CYS A 1 344 ? -2.016 -15.867 -8.188 1 90.69 344 CYS A CA 1
ATOM 2674 C C . CYS A 1 344 ? -0.754 -15.156 -8.664 1 90.69 344 CYS A C 1
ATOM 2676 O O . CYS A 1 344 ? -0.02 -14.578 -7.859 1 90.69 344 CYS A O 1
ATOM 2678 N N . THR A 1 345 ? -0.438 -15.266 -9.891 1 91.62 345 THR A N 1
ATOM 2679 C CA . THR A 1 345 ? 0.8 -14.719 -10.438 1 91.62 345 THR A CA 1
ATOM 2680 C C . THR A 1 345 ? 0.886 -13.219 -10.18 1 91.62 345 THR A C 1
ATOM 2682 O O . THR A 1 345 ? 1.965 -12.695 -9.898 1 91.62 345 THR A O 1
ATOM 2685 N N . GLU A 1 346 ? -0.206 -12.539 -10.227 1 93.25 346 GLU A N 1
ATOM 2686 C CA . GLU A 1 346 ? -0.246 -11.086 -10.109 1 93.25 346 GLU A CA 1
ATOM 2687 C C . GLU A 1 346 ? 0.194 -10.625 -8.719 1 93.25 346 GLU A C 1
ATOM 2689 O O . GLU A 1 346 ? 0.876 -9.609 -8.578 1 93.25 346 GLU A O 1
ATOM 2694 N N . LEU A 1 347 ? -0.144 -11.445 -7.699 1 94 347 LEU A N 1
ATOM 2695 C CA . LEU A 1 347 ? 0.024 -10.938 -6.34 1 94 347 LEU A CA 1
ATOM 2696 C C . LEU A 1 347 ? 0.937 -11.852 -5.531 1 94 347 LEU A C 1
ATOM 2698 O O . LEU A 1 347 ? 1.331 -11.516 -4.414 1 94 347 LEU A O 1
ATOM 2702 N N . GLY A 1 348 ? 1.321 -12.953 -6.09 1 91.69 348 GLY A N 1
ATOM 2703 C CA . GLY A 1 348 ? 2.051 -13.938 -5.301 1 91.69 348 GLY A CA 1
ATOM 2704 C C . GLY A 1 348 ? 1.172 -14.688 -4.316 1 91.69 348 GLY A C 1
ATOM 2705 O O . GLY A 1 348 ? 0.052 -15.078 -4.652 1 91.69 348 GLY A O 1
ATOM 2706 N N . PHE A 1 349 ? 1.717 -14.953 -3.164 1 90.81 349 PHE A N 1
ATOM 2707 C CA . PHE A 1 349 ? 0.976 -15.672 -2.131 1 90.81 349 PHE A CA 1
ATOM 2708 C C . PHE A 1 349 ? 0.027 -14.727 -1.397 1 90.81 349 PHE A C 1
ATOM 2710 O O . PHE A 1 349 ? 0.431 -13.648 -0.956 1 90.81 349 PHE A O 1
ATOM 2717 N N . ILE A 1 350 ? -1.234 -15.117 -1.246 1 92.5 350 ILE A N 1
ATOM 2718 C CA . ILE A 1 350 ? -2.275 -14.219 -0.763 1 92.5 350 ILE A CA 1
ATOM 2719 C C . ILE A 1 350 ? -2.758 -14.68 0.611 1 92.5 350 ILE A C 1
ATOM 2721 O O . ILE A 1 350 ? -2.818 -13.883 1.553 1 92.5 350 ILE A O 1
ATOM 2725 N N . ALA A 1 351 ? -3.107 -15.945 0.718 1 91.06 351 ALA A N 1
ATOM 2726 C CA . ALA A 1 351 ? -3.707 -16.484 1.936 1 91.06 351 ALA A CA 1
ATOM 2727 C C . ALA A 1 351 ? -3.346 -17.953 2.121 1 91.06 351 ALA A C 1
ATOM 2729 O O . ALA A 1 351 ? -2.984 -18.641 1.16 1 91.06 351 ALA A O 1
ATOM 2730 N N . CYS A 1 352 ? -3.436 -18.328 3.336 1 86.69 352 CYS A N 1
ATOM 2731 C CA . CYS A 1 352 ? -3.164 -19.734 3.633 1 86.69 352 CYS A CA 1
ATOM 2732 C C . CYS A 1 352 ? -3.879 -20.172 4.906 1 86.69 352 CYS A C 1
ATOM 2734 O O . CYS A 1 352 ? -4.441 -19.344 5.625 1 86.69 352 CYS A O 1
ATOM 2736 N N . ASN A 1 353 ? -4.008 -21.375 5.047 1 84.31 353 ASN A N 1
ATOM 2737 C CA . ASN A 1 353 ? -4.438 -21.984 6.297 1 84.31 353 ASN A CA 1
ATOM 2738 C C . ASN A 1 353 ? -3.674 -23.281 6.578 1 84.31 353 ASN A C 1
ATOM 2740 O O . ASN A 1 353 ? -3.25 -23.969 5.648 1 84.31 353 ASN A O 1
ATOM 2744 N N . THR A 1 354 ? -3.422 -23.5 7.777 1 78.25 354 THR A N 1
ATOM 2745 C CA . THR A 1 354 ? -2.732 -24.703 8.219 1 78.25 354 THR A CA 1
ATOM 2746 C C . THR A 1 354 ? -3.689 -25.625 8.961 1 78.25 354 THR A C 1
ATOM 2748 O O . THR A 1 354 ? -4.371 -25.203 9.898 1 78.25 354 THR A O 1
ATOM 2751 N N . PHE A 1 355 ? -3.668 -26.766 8.469 1 76.56 355 PHE A N 1
ATOM 2752 C CA . PHE A 1 355 ? -4.508 -27.781 9.094 1 76.56 355 PHE A CA 1
ATOM 2753 C C . PHE A 1 355 ? -3.652 -28.859 9.766 1 76.56 355 PHE A C 1
ATOM 2755 O O . PHE A 1 355 ? -2.684 -29.344 9.18 1 76.56 355 PHE A O 1
ATOM 2762 N N . THR A 1 356 ? -4.043 -29.016 11.023 1 76.12 356 THR A N 1
ATOM 2763 C CA . THR A 1 356 ? -3.414 -30.094 11.781 1 76.12 356 THR A CA 1
ATOM 2764 C C . THR A 1 356 ? -4.406 -31.219 12.055 1 76.12 356 THR A C 1
ATOM 2766 O O . THR A 1 356 ? -5.562 -31.141 11.633 1 76.12 356 THR A O 1
ATOM 2769 N N . GLU A 1 357 ? -3.934 -32.281 12.539 1 69.69 357 GLU A N 1
ATOM 2770 C CA . GLU A 1 357 ? -4.801 -33.406 12.859 1 69.69 357 GLU A CA 1
ATOM 2771 C C . GLU A 1 357 ? -6.043 -32.938 13.617 1 69.69 357 GLU A C 1
ATOM 2773 O O . GLU A 1 357 ? -7.148 -33.438 13.359 1 69.69 357 GLU A O 1
ATOM 2778 N N . LYS A 1 358 ? -5.906 -32 14.555 1 65.88 358 LYS A N 1
ATOM 2779 C CA . LYS A 1 358 ? -7.004 -31.516 15.391 1 65.88 358 LYS A CA 1
ATOM 2780 C C . LYS A 1 358 ? -8.039 -30.766 14.547 1 65.88 358 LYS A C 1
ATOM 2782 O O . LYS A 1 358 ? -9.234 -30.812 14.844 1 65.88 358 LYS A O 1
ATOM 2787 N N . ASP A 1 359 ? -7.578 -30.062 13.492 1 66.44 359 ASP A N 1
ATOM 2788 C CA . ASP A 1 359 ? -8.445 -29.25 12.648 1 66.44 359 ASP A CA 1
ATOM 2789 C C . ASP A 1 359 ? -9.273 -30.109 11.703 1 66.44 359 ASP A C 1
ATOM 2791 O O . ASP A 1 359 ? -10.422 -29.781 11.391 1 66.44 359 ASP A O 1
ATOM 2795 N N . ILE A 1 360 ? -8.703 -31.156 11.289 1 60.56 360 ILE A N 1
ATOM 2796 C CA . ILE A 1 360 ? -9.289 -32.031 10.281 1 60.56 360 ILE A CA 1
ATOM 2797 C C . ILE A 1 360 ? -10.531 -32.719 10.852 1 60.56 360 ILE A C 1
ATOM 2799 O O . ILE A 1 360 ? -11.508 -32.938 10.141 1 60.56 360 ILE A O 1
ATOM 2803 N N . THR A 1 361 ? -10.445 -32.969 12.094 1 54.34 361 THR A N 1
ATOM 2804 C CA . THR A 1 361 ? -11.578 -33.625 12.727 1 54.34 361 THR A CA 1
ATOM 2805 C C . THR A 1 361 ? -12.812 -32.75 12.711 1 54.34 361 THR A C 1
ATOM 2807 O O . THR A 1 361 ? -13.945 -33.219 12.672 1 54.34 361 THR A O 1
ATOM 2810 N N . ASN A 1 362 ? -12.547 -31.516 12.805 1 51.34 362 ASN A N 1
ATOM 2811 C CA . ASN A 1 362 ? -13.672 -30.578 12.898 1 51.34 362 ASN A CA 1
ATOM 2812 C C . ASN A 1 362 ? -14.055 -30.031 11.531 1 51.34 362 ASN A C 1
ATOM 2814 O O . ASN A 1 362 ? -14.961 -29.203 11.422 1 51.34 362 ASN A O 1
ATOM 2818 N N . THR A 1 363 ? -13.156 -30.234 10.625 1 51.91 363 THR A N 1
ATOM 2819 C CA . THR A 1 363 ? -13.406 -29.594 9.336 1 51.91 363 THR A CA 1
ATOM 2820 C C . THR A 1 363 ? -14.477 -30.359 8.562 1 51.91 363 THR A C 1
ATOM 2822 O O . THR A 1 363 ? -14.273 -31.516 8.18 1 51.91 363 THR A O 1
ATOM 2825 N N . THR A 1 364 ? -15.562 -30.406 9.188 1 47.16 364 THR A N 1
ATOM 2826 C CA . THR A 1 364 ? -16.547 -31.094 8.352 1 47.16 364 THR A CA 1
ATOM 2827 C C . THR A 1 364 ? -16.406 -30.688 6.895 1 47.16 364 THR A C 1
ATOM 2829 O O . THR A 1 364 ? -16.047 -31.5 6.043 1 47.16 364 THR A O 1
ATOM 2832 N N . LYS A 1 365 ? -17.516 -30.156 6.227 1 48.88 365 LYS A N 1
ATOM 2833 C CA . LYS A 1 365 ? -18.125 -30.031 4.91 1 48.88 365 LYS A CA 1
ATOM 2834 C C . LYS A 1 365 ? -17.625 -28.781 4.18 1 48.88 365 LYS A C 1
ATOM 2836 O O . LYS A 1 365 ? -17.672 -27.672 4.719 1 48.88 365 LYS A O 1
ATOM 2841 N N . GLY A 1 366 ? -16.703 -29.016 3.162 1 54.91 366 GLY A N 1
ATOM 2842 C CA . GLY A 1 366 ? -16.734 -27.969 2.148 1 54.91 366 GLY A CA 1
ATOM 2843 C C . GLY A 1 366 ? -15.344 -27.547 1.698 1 54.91 366 GLY A C 1
ATOM 2844 O O . GLY A 1 366 ? -14.469 -28.391 1.491 1 54.91 366 GLY A O 1
ATOM 2845 N N . LEU A 1 367 ? -15.07 -26.469 1.357 1 58.81 367 LEU A N 1
ATOM 2846 C CA . LEU A 1 367 ? -13.883 -25.828 0.818 1 58.81 367 LEU A CA 1
ATOM 2847 C C . LEU A 1 367 ? -12.977 -25.328 1.941 1 58.81 367 LEU A C 1
ATOM 2849 O O . LEU A 1 367 ? -13.469 -24.953 3.014 1 58.81 367 LEU A O 1
ATOM 2853 N N . LEU A 1 368 ? -11.695 -25.547 1.715 1 68.44 368 LEU A N 1
ATOM 2854 C CA . LEU A 1 368 ? -10.734 -25.094 2.713 1 68.44 368 LEU A CA 1
ATOM 2855 C C . LEU A 1 368 ? -10.672 -23.578 2.75 1 68.44 368 LEU A C 1
ATOM 2857 O O . LEU A 1 368 ? -10.781 -22.922 1.713 1 68.44 368 LEU A O 1
ATOM 2861 N N . SER A 1 369 ? -10.734 -23.156 3.99 1 80.88 369 SER A N 1
ATOM 2862 C CA . SER A 1 369 ? -10.68 -21.719 4.246 1 80.88 369 SER A CA 1
ATOM 2863 C C . SER A 1 369 ? -9.25 -21.25 4.504 1 80.88 369 SER A C 1
ATOM 2865 O O . SER A 1 369 ? -8.383 -22.062 4.836 1 80.88 369 SER A O 1
ATOM 2867 N N . CYS A 1 370 ? -8.945 -20.078 4.176 1 90.44 370 CYS A N 1
ATOM 2868 C CA . CYS A 1 370 ? -7.625 -19.484 4.363 1 90.44 370 CYS A CA 1
ATOM 2869 C C . CYS A 1 370 ? -7.723 -18.125 5.031 1 90.44 370 CYS A C 1
ATOM 2871 O O . CYS A 1 370 ? -8.812 -17.547 5.133 1 90.44 370 CYS A O 1
ATOM 2873 N N . ARG A 1 371 ? -6.648 -17.703 5.605 1 93.06 371 ARG A N 1
ATOM 2874 C CA . ARG A 1 371 ? -6.492 -16.359 6.156 1 93.06 371 ARG A CA 1
ATOM 2875 C C . ARG A 1 371 ? -5.418 -15.578 5.402 1 93.06 371 ARG A C 1
ATOM 2877 O O . ARG A 1 371 ? -4.422 -16.156 4.965 1 93.06 371 ARG A O 1
ATOM 2884 N N . PRO A 1 372 ? -5.602 -14.25 5.293 1 94.62 372 PRO A N 1
ATOM 2885 C CA . PRO A 1 372 ? -4.625 -13.461 4.543 1 94.62 372 PRO A CA 1
ATOM 2886 C C . PRO A 1 372 ? -3.23 -13.5 5.164 1 94.62 372 PRO A C 1
ATOM 2888 O O . PRO A 1 372 ? -3.1 -13.523 6.391 1 94.62 372 PRO A O 1
ATOM 2891 N N . LEU A 1 373 ? -2.246 -13.508 4.309 1 93.12 373 LEU A N 1
ATOM 2892 C CA . LEU A 1 373 ? -0.859 -13.375 4.742 1 93.12 373 LEU A CA 1
ATOM 2893 C C . LEU A 1 373 ? -0.552 -11.938 5.152 1 93.12 373 LEU A C 1
ATOM 2895 O O . LEU A 1 373 ? -1.319 -11.023 4.848 1 93.12 373 LEU A O 1
ATOM 2899 N N . PRO A 1 374 ? 0.581 -11.773 5.895 1 90.88 374 PRO A N 1
ATOM 2900 C CA . PRO A 1 374 ? 0.949 -10.398 6.258 1 90.88 374 PRO A CA 1
ATOM 2901 C C . PRO A 1 374 ? 1.067 -9.477 5.043 1 90.88 374 PRO A C 1
ATOM 2903 O O . PRO A 1 374 ? 1.633 -9.867 4.02 1 90.88 374 PRO A O 1
ATOM 2906 N N . GLY A 1 375 ? 0.53 -8.266 5.195 1 91.81 375 GLY A N 1
ATOM 2907 C CA . GLY A 1 375 ? 0.605 -7.289 4.121 1 91.81 375 GLY A CA 1
ATOM 2908 C C . GLY A 1 375 ? -0.477 -7.473 3.072 1 91.81 375 GLY A C 1
ATOM 2909 O O . GLY A 1 375 ? -0.487 -6.777 2.055 1 91.81 375 GLY A O 1
ATOM 2910 N N . ILE A 1 376 ? -1.406 -8.422 3.305 1 94.88 376 ILE A N 1
ATOM 2911 C CA . ILE A 1 376 ? -2.477 -8.711 2.355 1 94.88 376 ILE A CA 1
ATOM 2912 C C . ILE A 1 376 ? -3.824 -8.336 2.971 1 94.88 376 ILE A C 1
ATOM 2914 O O . ILE A 1 376 ? -4.074 -8.617 4.145 1 94.88 376 ILE A O 1
ATOM 2918 N N . GLU A 1 377 ? -4.645 -7.641 2.205 1 95.44 377 GLU A N 1
ATOM 2919 C CA . GLU A 1 377 ? -6.043 -7.383 2.521 1 95.44 377 GLU A CA 1
ATOM 2920 C C . GLU A 1 377 ? -6.973 -8.078 1.528 1 95.44 377 GLU A C 1
ATOM 2922 O O . GLU A 1 377 ? -6.684 -8.125 0.33 1 95.44 377 GLU A O 1
ATOM 2927 N N . ILE A 1 378 ? -8.047 -8.617 2.074 1 96.88 378 ILE A N 1
ATOM 2928 C CA . ILE A 1 378 ? -9.031 -9.305 1.24 1 96.88 378 ILE A CA 1
ATOM 2929 C C . ILE A 1 378 ? -10.43 -8.773 1.554 1 96.88 378 ILE A C 1
ATOM 2931 O O . ILE A 1 378 ? -10.742 -8.492 2.711 1 96.88 378 ILE A O 1
ATOM 2935 N N . LYS A 1 379 ? -11.219 -8.648 0.55 1 97.06 379 LYS A N 1
ATOM 2936 C CA . LYS A 1 379 ? -12.641 -8.391 0.736 1 97.06 379 LYS A CA 1
ATOM 2937 C C . LYS A 1 379 ? -13.477 -9.094 -0.331 1 97.06 379 LYS A C 1
ATOM 2939 O O . LYS A 1 379 ? -12.953 -9.492 -1.372 1 97.06 379 LYS A O 1
ATOM 2944 N N . VAL A 1 380 ? -14.703 -9.297 -0.034 1 96.5 380 VAL A N 1
ATOM 2945 C CA . VAL A 1 380 ? -15.656 -9.852 -0.99 1 96.5 380 VAL A CA 1
ATOM 2946 C C . VAL A 1 380 ? -16.719 -8.805 -1.323 1 96.5 380 VAL A C 1
ATOM 2948 O O . VAL A 1 380 ? -17.266 -8.156 -0.426 1 96.5 380 VAL A O 1
ATOM 2951 N N . THR A 1 381 ? -16.969 -8.617 -2.627 1 95.25 381 THR A N 1
ATOM 2952 C CA . THR A 1 381 ? -17.875 -7.547 -3.049 1 95.25 381 THR A CA 1
ATOM 2953 C C . THR A 1 381 ? -19.016 -8.102 -3.906 1 95.25 381 THR A C 1
ATOM 2955 O O . THR A 1 381 ? -18.891 -9.195 -4.465 1 95.25 381 THR A O 1
ATOM 2958 N N . ASP A 1 382 ? -20.062 -7.363 -3.945 1 92.56 382 ASP A N 1
ATOM 2959 C CA . ASP A 1 382 ? -21.141 -7.68 -4.879 1 92.56 382 ASP A CA 1
ATOM 2960 C C . ASP A 1 382 ? -20.812 -7.191 -6.285 1 92.56 382 ASP A C 1
ATOM 2962 O O . ASP A 1 382 ? -19.688 -6.766 -6.555 1 92.56 382 ASP A O 1
ATOM 2966 N N . ASP A 1 383 ? -21.75 -7.285 -7.199 1 84.56 383 ASP A N 1
ATOM 2967 C CA . ASP A 1 383 ? -21.531 -6.969 -8.609 1 84.56 383 ASP A CA 1
ATOM 2968 C C . ASP A 1 383 ? -21.266 -5.477 -8.805 1 84.56 383 ASP A C 1
ATOM 2970 O O . ASP A 1 383 ? -20.656 -5.07 -9.797 1 84.56 383 ASP A O 1
ATOM 2974 N N . ASP A 1 384 ? -21.703 -4.672 -7.785 1 84.38 384 ASP A N 1
ATOM 2975 C CA . ASP A 1 384 ? -21.516 -3.227 -7.887 1 84.38 384 ASP A CA 1
ATOM 2976 C C . ASP A 1 384 ? -20.234 -2.785 -7.191 1 84.38 384 ASP A C 1
ATOM 2978 O O . ASP A 1 384 ? -19.906 -1.596 -7.176 1 84.38 384 ASP A O 1
ATOM 2982 N N . GLY A 1 385 ? -19.547 -3.748 -6.594 1 87.94 385 GLY A N 1
ATOM 2983 C CA . GLY A 1 385 ? -18.25 -3.439 -6.012 1 87.94 385 GLY A CA 1
ATOM 2984 C C . GLY A 1 385 ? -18.328 -3.111 -4.531 1 87.94 385 GLY A C 1
ATOM 2985 O O . GLY A 1 385 ? -17.328 -2.705 -3.928 1 87.94 385 GLY A O 1
ATOM 2986 N N . PHE A 1 386 ? -19.484 -3.24 -3.945 1 90.56 386 PHE A N 1
ATOM 2987 C CA . PHE A 1 386 ? -19.641 -2.887 -2.541 1 90.56 386 PHE A CA 1
ATOM 2988 C C . PHE A 1 386 ? -19.328 -4.074 -1.642 1 90.56 386 PHE A C 1
ATOM 2990 O O . PHE A 1 386 ? -19.656 -5.215 -1.976 1 90.56 386 PHE A O 1
ATOM 2997 N N . LEU A 1 387 ? -18.734 -3.736 -0.471 1 94.31 387 LEU A N 1
ATOM 2998 C CA . LEU A 1 387 ? -18.359 -4.723 0.541 1 94.31 387 LEU A CA 1
ATOM 2999 C C . LEU A 1 387 ? -19.594 -5.508 0.997 1 94.31 387 LEU A C 1
ATOM 3001 O O . LEU A 1 387 ? -20.641 -4.922 1.284 1 94.31 387 LEU A O 1
ATOM 3005 N N . LEU A 1 388 ? -19.5 -6.844 1.045 1 95 388 LEU A N 1
ATOM 3006 C CA . LEU A 1 388 ? -20.578 -7.719 1.477 1 95 388 LEU A CA 1
ATOM 3007 C C . LEU A 1 388 ? -20.406 -8.117 2.939 1 95 388 LEU A C 1
ATOM 3009 O O . LEU A 1 388 ? -19.297 -8.133 3.455 1 95 388 LEU A O 1
ATOM 3013 N N . PRO A 1 389 ? -21.516 -8.414 3.605 1 94.19 389 PRO A N 1
ATOM 3014 C CA . PRO A 1 389 ? -21.406 -9.008 4.941 1 94.19 389 PRO A CA 1
ATOM 3015 C C . PRO A 1 389 ? -20.734 -10.375 4.9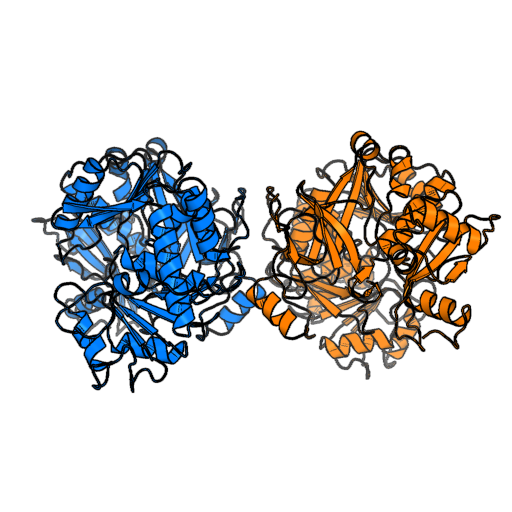3 1 94.19 389 PRO A C 1
ATOM 3017 O O . PRO A 1 389 ? -20.688 -11.039 3.891 1 94.19 389 PRO A O 1
ATOM 3020 N N . ALA A 1 390 ? -20.234 -10.773 6.078 1 94.12 390 ALA A N 1
ATOM 3021 C CA . ALA A 1 390 ? -19.719 -12.133 6.223 1 94.12 390 ALA A CA 1
ATOM 3022 C C . ALA A 1 390 ? -20.766 -13.172 5.867 1 94.12 390 ALA A C 1
ATOM 3024 O O . ALA A 1 390 ? -21.953 -12.992 6.18 1 94.12 390 ALA A O 1
ATOM 3025 N N . GLY A 1 391 ? -20.344 -14.219 5.164 1 91.62 391 GLY A N 1
ATOM 3026 C CA . GLY A 1 391 ? -21.234 -15.305 4.809 1 91.62 391 GLY A CA 1
ATOM 3027 C C . GLY A 1 391 ? -21.812 -15.18 3.412 1 91.62 391 GLY A C 1
ATOM 3028 O O . GLY A 1 391 ? -22.328 -16.141 2.855 1 91.62 391 GLY A O 1
ATOM 3029 N N . GLN A 1 392 ? -21.766 -14.039 2.848 1 92.19 392 GLN A N 1
ATOM 3030 C CA . GLN A 1 392 ? -22.359 -13.828 1.533 1 92.19 392 GLN A CA 1
ATOM 3031 C C . GLN A 1 392 ? -21.328 -14.023 0.425 1 92.19 392 GLN A C 1
ATOM 3033 O O . GLN A 1 392 ? -20.172 -13.602 0.556 1 92.19 392 GLN A O 1
ATOM 3038 N N . ARG A 1 393 ? -21.781 -14.664 -0.637 1 89.81 393 ARG A N 1
ATOM 3039 C CA . ARG A 1 393 ? -20.922 -14.992 -1.774 1 89.81 393 ARG A CA 1
ATOM 3040 C C . ARG A 1 393 ? -20.781 -13.805 -2.717 1 89.81 393 ARG A C 1
ATOM 3042 O O . ARG A 1 393 ? -21.75 -13.078 -2.957 1 89.81 393 ARG A O 1
ATOM 3049 N N . GLY A 1 394 ? -19.594 -13.609 -3.199 1 92.56 394 GLY A N 1
ATOM 3050 C CA . GLY A 1 394 ? -19.312 -12.555 -4.16 1 92.56 394 GLY A CA 1
ATOM 3051 C C . GLY A 1 394 ? -17.938 -12.664 -4.789 1 92.56 394 GLY A C 1
ATOM 3052 O O . GLY A 1 394 ? -17.359 -13.75 -4.844 1 92.56 394 GLY A O 1
ATOM 3053 N N . SER A 1 395 ? -17.469 -11.523 -5.379 1 94.25 395 SER A N 1
ATOM 3054 C CA . SER A 1 395 ? -16.172 -11.461 -6.031 1 94.25 395 SER A CA 1
ATOM 3055 C C . SER A 1 395 ? -15.062 -11.156 -5.031 1 94.25 395 SER A C 1
ATOM 3057 O O . SER A 1 395 ? -15.172 -10.227 -4.23 1 94.25 395 SER A O 1
ATOM 3059 N N . ILE A 1 396 ? -14.031 -11.953 -5.07 1 95.25 396 ILE A N 1
ATOM 3060 C CA . ILE A 1 396 ? -12.891 -11.742 -4.184 1 95.25 396 ILE A CA 1
ATOM 3061 C C . ILE A 1 396 ? -12.016 -10.609 -4.73 1 95.25 396 ILE A C 1
ATOM 3063 O O . ILE A 1 396 ? -11.695 -10.586 -5.922 1 95.25 396 ILE A O 1
ATOM 3067 N N . GLN A 1 397 ? -11.703 -9.648 -3.9 1 96.69 397 GLN A N 1
ATOM 3068 C CA . GLN A 1 397 ? -10.75 -8.586 -4.191 1 96.69 397 GLN A CA 1
ATOM 3069 C C . GLN A 1 397 ? -9.555 -8.648 -3.24 1 96.69 397 GLN A C 1
ATOM 3071 O O . GLN A 1 397 ? -9.711 -8.977 -2.061 1 96.69 397 GLN A O 1
ATOM 3076 N N . VAL A 1 398 ? -8.375 -8.352 -3.787 1 96.81 398 VAL A N 1
ATOM 3077 C CA . VAL A 1 398 ? -7.172 -8.469 -2.969 1 96.81 398 VAL A CA 1
ATOM 3078 C C . VAL A 1 398 ? -6.316 -7.219 -3.131 1 96.81 398 VAL A C 1
ATOM 3080 O O . VAL A 1 398 ? -6.172 -6.695 -4.238 1 96.81 398 VAL A O 1
ATOM 3083 N N . ARG A 1 399 ? -5.855 -6.656 -2.08 1 96 399 ARG A N 1
ATOM 3084 C CA . ARG A 1 399 ? -4.852 -5.598 -2.053 1 96 399 ARG A CA 1
ATOM 3085 C C . ARG A 1 399 ? -3.596 -6.055 -1.318 1 96 399 ARG A C 1
ATOM 3087 O O . ARG A 1 399 ? -3.682 -6.691 -0.266 1 96 399 ARG A O 1
ATOM 3094 N N . SER A 1 400 ? -2.443 -5.789 -1.917 1 94.75 400 SER A N 1
ATOM 3095 C CA . SER A 1 400 ? -1.18 -6.297 -1.392 1 94.75 400 SER A CA 1
ATOM 3096 C C . SER A 1 400 ? -0.122 -5.199 -1.339 1 94.75 400 SER A C 1
ATOM 3098 O O . SER A 1 400 ? -0.107 -4.305 -2.186 1 94.75 400 SER A O 1
ATOM 3100 N N . THR A 1 401 ? 0.81 -5.324 -0.356 1 90.88 401 THR A N 1
ATOM 3101 C CA . THR A 1 401 ? 1.926 -4.395 -0.232 1 90.88 401 THR A CA 1
ATOM 3102 C C . THR A 1 401 ? 2.939 -4.609 -1.352 1 90.88 401 THR A C 1
ATOM 3104 O O . THR A 1 401 ? 3.822 -3.779 -1.567 1 90.88 401 THR A O 1
ATOM 3107 N N . ARG A 1 402 ? 2.85 -5.727 -2.084 1 91 402 ARG A N 1
ATOM 3108 C CA . ARG A 1 402 ? 3.758 -5.918 -3.209 1 91 402 ARG A CA 1
ATOM 3109 C C . ARG A 1 402 ? 3.447 -4.941 -4.336 1 91 402 ARG A C 1
ATOM 3111 O O . ARG A 1 402 ? 4.258 -4.758 -5.25 1 91 402 ARG A O 1
ATOM 3118 N N . ARG A 1 403 ? 2.232 -4.41 -4.395 1 89 403 ARG A N 1
ATOM 3119 C CA . ARG A 1 403 ? 1.789 -3.32 -5.258 1 89 403 ARG A CA 1
ATOM 3120 C C . ARG A 1 403 ? 1.817 -3.736 -6.723 1 89 403 ARG A C 1
ATOM 3122 O O . ARG A 1 403 ? 2.623 -3.227 -7.504 1 89 403 ARG A O 1
ATOM 3129 N N . PHE A 1 404 ? 0.901 -4.531 -7.117 1 92.25 404 PHE A N 1
ATOM 3130 C CA . PHE A 1 404 ? 0.663 -4.809 -8.531 1 92.25 404 PHE A CA 1
ATOM 3131 C C . PHE A 1 404 ? -0.064 -3.646 -9.195 1 92.25 404 PHE A C 1
ATOM 3133 O O . PHE A 1 404 ? -1.169 -3.283 -8.789 1 92.25 404 PHE A O 1
ATOM 3140 N N . ASN A 1 405 ? 0.578 -3.068 -10.195 1 90.56 405 ASN A N 1
ATOM 3141 C CA . ASN A 1 405 ? 0.016 -1.877 -10.828 1 90.56 405 ASN A CA 1
ATOM 3142 C C . ASN A 1 405 ? -0.558 -2.188 -12.203 1 90.56 405 ASN A C 1
ATOM 3144 O O . ASN A 1 405 ? -0.846 -1.274 -12.984 1 90.56 405 ASN A O 1
ATOM 3148 N N . GLY A 1 406 ? -0.707 -3.406 -12.531 1 92.19 406 GLY A N 1
ATOM 3149 C CA . GLY A 1 406 ? -1.214 -3.771 -13.844 1 92.19 406 GLY A CA 1
ATOM 3150 C C . GLY A 1 406 ? -0.219 -4.566 -14.672 1 92.19 406 GLY A C 1
ATOM 3151 O O . GLY A 1 406 ? 0.922 -4.77 -14.25 1 92.19 406 GLY A O 1
ATOM 3152 N N . TYR A 1 407 ? -0.695 -4.992 -15.82 1 91.12 407 TYR A N 1
ATOM 3153 C CA . TYR A 1 407 ? 0.117 -5.781 -16.734 1 91.12 407 TYR A CA 1
ATOM 3154 C C . TYR A 1 407 ? 1.008 -4.887 -17.594 1 91.12 407 TYR A C 1
ATOM 3156 O O . TYR A 1 407 ? 0.673 -3.727 -17.844 1 91.12 407 TYR A O 1
ATOM 3164 N N . LEU A 1 408 ? 2.16 -5.441 -17.891 1 89.31 408 LEU A N 1
ATOM 3165 C CA . LEU A 1 408 ? 3.068 -4.664 -18.719 1 89.31 408 LEU A CA 1
ATOM 3166 C C . LEU A 1 408 ? 2.498 -4.477 -20.125 1 89.31 408 LEU A C 1
ATOM 3168 O O . LEU A 1 408 ? 2.193 -5.457 -20.812 1 89.31 408 LEU A O 1
ATOM 3172 N N . LYS A 1 409 ? 2.307 -3.273 -20.516 1 80.62 409 LYS A N 1
ATOM 3173 C CA . LYS A 1 409 ? 1.925 -2.877 -21.875 1 80.62 409 LYS A CA 1
ATOM 3174 C C . LYS A 1 409 ? 0.604 -3.52 -22.281 1 80.62 409 LYS A C 1
ATOM 3176 O O . LYS A 1 409 ? 0.377 -3.785 -23.469 1 80.62 409 LYS A O 1
ATOM 3181 N N . GLN A 1 410 ? -0.067 -4.047 -21.375 1 77.62 410 GLN A N 1
ATOM 3182 C CA . GLN A 1 410 ? -1.399 -4.602 -21.578 1 77.62 410 GLN A CA 1
ATOM 3183 C C . GLN A 1 410 ? -2.412 -3.977 -20.625 1 77.62 410 GLN A C 1
ATOM 3185 O O . GLN A 1 410 ? -2.09 -3.691 -19.469 1 77.62 410 GLN A O 1
ATOM 3190 N N . ASN A 1 411 ? -3.557 -3.699 -21.188 1 68.88 411 ASN A N 1
ATOM 3191 C CA . ASN A 1 411 ? -4.484 -2.916 -20.375 1 68.88 411 ASN A CA 1
ATOM 3192 C C . ASN A 1 411 ? -5.539 -3.801 -19.719 1 68.88 411 ASN A C 1
ATOM 3194 O O . ASN A 1 411 ? -6.027 -4.754 -20.328 1 68.88 411 ASN A O 1
ATOM 3198 N N . LEU A 1 412 ? -5.656 -3.617 -18.484 1 78.5 412 LEU A N 1
ATOM 3199 C CA . LEU A 1 412 ? -6.879 -4.039 -17.812 1 78.5 412 LEU A CA 1
ATOM 3200 C C . LEU A 1 412 ? -8.086 -3.289 -18.359 1 78.5 412 LEU A C 1
ATOM 3202 O O . LEU A 1 412 ? -7.945 -2.225 -18.969 1 78.5 412 LEU A O 1
ATOM 3206 N N . PRO A 1 413 ? -9.281 -4.059 -18.234 1 79.25 413 PRO A N 1
ATOM 3207 C CA . PRO A 1 413 ? -10.461 -3.24 -18.531 1 79.25 413 PRO A CA 1
ATOM 3208 C C . PRO A 1 413 ? -10.43 -1.894 -17.812 1 79.25 413 PRO A C 1
ATOM 3210 O O . PRO A 1 413 ? -9.914 -1.797 -16.688 1 79.25 413 PRO A O 1
ATOM 3213 N N . PRO A 1 414 ? -10.953 -0.918 -18.422 1 80.88 414 PRO A N 1
ATOM 3214 C CA . PRO A 1 414 ? -10.797 0.447 -17.922 1 80.88 414 PRO A CA 1
ATOM 3215 C C . PRO A 1 414 ? -11.227 0.59 -16.453 1 80.88 414 PRO A C 1
ATOM 3217 O O . PRO A 1 414 ? -10.5 1.173 -15.648 1 80.88 414 PRO A O 1
ATOM 3220 N N . LYS A 1 415 ? -12.391 0.075 -16.125 1 79.19 415 LYS A N 1
ATOM 3221 C CA . LYS A 1 415 ? -12.891 0.201 -14.758 1 79.19 415 LYS A CA 1
ATOM 3222 C C . LYS A 1 415 ? -11.969 -0.514 -13.773 1 79.19 415 LYS A C 1
ATOM 3224 O O . LYS A 1 415 ? -11.719 -0.011 -12.672 1 79.19 415 LYS A O 1
ATOM 3229 N N . SER A 1 416 ? -11.484 -1.649 -14.188 1 85.69 416 SER A N 1
ATOM 3230 C CA . SER A 1 416 ? -10.578 -2.414 -13.336 1 85.69 416 SER A CA 1
ATOM 3231 C C . SER A 1 416 ? -9.242 -1.7 -13.172 1 85.69 416 SER A C 1
ATOM 3233 O O . SER A 1 416 ? -8.664 -1.695 -12.086 1 85.69 416 SER A O 1
ATOM 3235 N N . LYS A 1 417 ? -8.859 -1.105 -14.266 1 87.38 417 LYS A N 1
ATOM 3236 C CA . LYS A 1 417 ? -7.605 -0.357 -14.227 1 87.38 417 LYS A CA 1
ATOM 3237 C C . LYS A 1 417 ? -7.707 0.838 -13.289 1 87.38 417 LYS A C 1
ATOM 3239 O O . LYS A 1 417 ? -6.824 1.057 -12.453 1 87.38 417 LYS A O 1
ATOM 3244 N N . GLU A 1 418 ? -8.758 1.513 -13.406 1 85.69 418 GLU A N 1
ATOM 3245 C CA . GLU A 1 418 ? -8.969 2.682 -12.562 1 85.69 418 GLU A CA 1
ATOM 3246 C C . GLU A 1 418 ? -9.023 2.293 -11.086 1 85.69 418 GLU A C 1
ATOM 3248 O O . GLU A 1 418 ? -8.414 2.951 -10.242 1 85.69 418 GLU A O 1
ATOM 3253 N N . THR A 1 419 ? -9.766 1.29 -10.797 1 89.19 419 THR A N 1
ATOM 3254 C CA . THR A 1 419 ? -9.891 0.828 -9.422 1 89.19 419 THR A CA 1
ATOM 3255 C C . THR A 1 419 ? -8.531 0.422 -8.867 1 89.19 419 THR A C 1
ATOM 3257 O O . THR A 1 419 ? -8.164 0.808 -7.75 1 89.19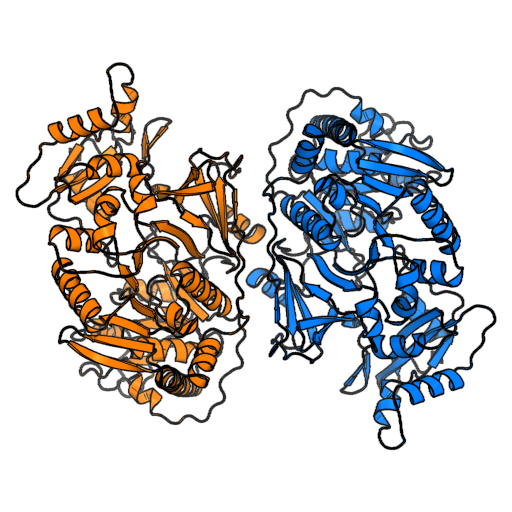 419 THR A O 1
ATOM 3260 N N . LEU A 1 420 ? -7.816 -0.276 -9.672 1 91.06 420 LEU A N 1
ATOM 3261 C CA . LEU A 1 420 ? -6.5 -0.728 -9.234 1 91.06 420 LEU A CA 1
ATOM 3262 C C . LEU A 1 420 ? -5.578 0.458 -8.977 1 91.06 420 LEU A C 1
ATOM 3264 O O . LEU A 1 420 ? -4.93 0.528 -7.93 1 91.06 420 LEU A O 1
ATOM 3268 N N . GLU A 1 421 ? -5.551 1.36 -9.891 1 87.38 421 GLU A N 1
ATOM 3269 C CA . GLU A 1 421 ? -4.664 2.516 -9.781 1 87.38 421 GLU A CA 1
ATOM 3270 C C . GLU A 1 421 ? -5.035 3.391 -8.586 1 87.38 421 GLU A C 1
ATOM 3272 O O . GLU A 1 421 ? -4.16 3.867 -7.863 1 87.38 421 GLU A O 1
ATOM 3277 N N . ARG A 1 422 ? -6.254 3.492 -8.328 1 88.31 422 ARG A N 1
ATOM 3278 C CA . ARG A 1 422 ? -6.734 4.418 -7.309 1 88.31 422 ARG A CA 1
ATOM 3279 C C . ARG A 1 422 ? -6.703 3.775 -5.93 1 88.31 422 ARG A C 1
ATOM 3281 O O . ARG A 1 422 ? -6.344 4.426 -4.945 1 88.31 422 ARG A O 1
ATOM 3288 N N . THR A 1 423 ? -7.062 2.521 -5.859 1 92.81 423 THR A N 1
ATOM 3289 C CA . THR A 1 423 ? -7.34 1.938 -4.551 1 92.81 423 THR A CA 1
ATOM 3290 C C . THR A 1 423 ? -6.336 0.834 -4.23 1 92.81 423 THR A C 1
ATOM 3292 O O . THR A 1 423 ? -6.188 0.443 -3.068 1 92.81 423 THR A O 1
ATOM 3295 N N . GLY A 1 424 ? -5.73 0.266 -5.254 1 94.06 424 GLY A N 1
ATOM 3296 C CA . GLY A 1 424 ? -4.832 -0.862 -5.059 1 94.06 424 GLY A CA 1
ATOM 3297 C C . GLY A 1 424 ? -5.547 -2.199 -5.051 1 94.06 424 GLY A C 1
ATOM 3298 O O . GLY A 1 424 ? -4.906 -3.252 -5.004 1 94.06 424 GLY A O 1
ATOM 3299 N N . TRP A 1 425 ? -6.883 -2.176 -5.078 1 96.19 425 TRP A N 1
ATOM 3300 C CA . TRP A 1 425 ? -7.633 -3.43 -5.074 1 96.19 425 TRP A CA 1
ATOM 3301 C C . TRP A 1 425 ? -7.578 -4.098 -6.441 1 96.19 425 TRP A C 1
ATOM 3303 O O . TRP A 1 425 ? -7.844 -3.461 -7.465 1 96.19 425 TRP A O 1
ATOM 3313 N N . PHE A 1 426 ? -7.23 -5.324 -6.461 1 95.75 426 PHE A N 1
ATOM 3314 C CA . PHE A 1 426 ? -7.176 -6.141 -7.664 1 95.75 426 PHE A CA 1
ATOM 3315 C C . PHE A 1 426 ? -8.188 -7.277 -7.598 1 95.75 426 PHE A C 1
ATOM 3317 O O . PHE A 1 426 ? -8.344 -7.914 -6.551 1 95.75 426 PHE A O 1
ATOM 3324 N N . CYS A 1 427 ? -8.859 -7.52 -8.727 1 93.62 427 CYS A N 1
ATOM 3325 C CA . CYS A 1 427 ? -9.805 -8.625 -8.836 1 93.62 427 CYS A CA 1
ATOM 3326 C C . CYS A 1 427 ? -9.195 -9.789 -9.602 1 93.62 427 CYS A C 1
ATOM 3328 O O . CYS A 1 427 ? -9.109 -9.75 -10.836 1 93.62 427 CYS A O 1
ATOM 3330 N N . PRO A 1 428 ? -8.836 -10.836 -8.891 1 91.88 428 PRO A N 1
ATOM 3331 C CA . PRO A 1 428 ? -8.242 -11.992 -9.57 1 91.88 428 PRO A CA 1
ATOM 3332 C C . PRO A 1 428 ? -9.273 -12.82 -10.336 1 91.88 428 PRO A C 1
ATOM 3334 O O . PRO A 1 428 ? -8.93 -13.859 -10.906 1 91.88 428 PRO A O 1
ATOM 3337 N N . ASP A 1 429 ? -10.555 -12.453 -10.297 1 89.31 429 ASP A N 1
ATOM 3338 C CA . ASP A 1 429 ? -11.648 -13.133 -10.984 1 89.31 429 ASP A CA 1
ATOM 3339 C C . ASP A 1 429 ? -11.977 -14.461 -10.305 1 89.31 429 ASP A C 1
ATOM 3341 O O . ASP A 1 429 ? -12.25 -15.461 -10.977 1 89.31 429 ASP A O 1
ATOM 3345 N N . ASP A 1 430 ? -11.828 -14.469 -9.031 1 90.38 430 ASP A N 1
ATOM 3346 C CA . ASP A 1 430 ? -12.219 -15.594 -8.18 1 90.38 430 ASP A CA 1
ATOM 3347 C C . ASP A 1 430 ? -13.414 -15.227 -7.297 1 90.38 430 ASP A C 1
ATOM 3349 O O . ASP A 1 430 ? -13.555 -14.07 -6.891 1 90.38 430 ASP A O 1
ATOM 3353 N N . GLY A 1 431 ? -14.219 -16.266 -7.055 1 89.94 431 GLY A N 1
ATOM 3354 C CA . GLY A 1 431 ? -15.383 -16.047 -6.211 1 89.94 431 GLY A CA 1
ATOM 3355 C C . GLY A 1 431 ? -15.32 -16.844 -4.914 1 89.94 431 GLY A C 1
ATOM 3356 O O . GLY A 1 431 ? -14.672 -17.875 -4.84 1 89.94 431 GLY A O 1
ATOM 3357 N N . GLY A 1 432 ? -15.984 -16.344 -3.906 1 90.38 432 GLY A N 1
ATOM 3358 C CA . GLY A 1 432 ? -16.062 -16.984 -2.602 1 90.38 432 GLY A CA 1
ATOM 3359 C C . GLY A 1 432 ? -16.75 -16.125 -1.556 1 90.38 432 GLY A C 1
ATOM 3360 O O . GLY A 1 432 ? -17.578 -15.273 -1.886 1 90.38 432 GLY A O 1
ATOM 3361 N N . TYR A 1 433 ? -16.531 -16.438 -0.326 1 91.75 433 TYR A N 1
ATOM 3362 C CA . TYR A 1 433 ? -17.078 -15.68 0.791 1 91.75 433 TYR A CA 1
ATOM 3363 C C . TYR A 1 433 ? -16.156 -15.742 2.004 1 91.75 433 TYR A C 1
ATOM 3365 O O . TYR A 1 433 ? -15.211 -16.531 2.031 1 91.75 433 TYR A O 1
ATOM 3373 N N . VAL A 1 434 ? -16.344 -14.836 2.932 1 93.75 434 VAL A N 1
ATOM 3374 C CA . VAL A 1 434 ? -15.656 -14.844 4.223 1 93.75 434 VAL A CA 1
ATOM 3375 C C . VAL A 1 434 ? -16.594 -15.391 5.297 1 93.75 434 VAL A C 1
ATOM 3377 O O . VAL A 1 434 ? -17.75 -14.977 5.391 1 93.75 434 VAL A O 1
ATOM 3380 N N . THR A 1 435 ? -16.062 -16.359 6.035 1 90.75 435 THR A N 1
ATOM 3381 C CA . THR A 1 435 ? -16.875 -16.953 7.098 1 90.75 435 THR A CA 1
ATOM 3382 C C . THR A 1 435 ? -17.031 -15.977 8.258 1 90.75 435 THR A C 1
ATOM 3384 O O . THR A 1 435 ? -16.297 -15 8.359 1 90.75 435 THR A O 1
ATOM 3387 N N . GLU A 1 436 ? -18 -16.203 9.133 1 90.38 436 GLU A N 1
ATOM 3388 C CA . GLU A 1 436 ? -18.219 -15.367 10.312 1 90.38 436 GLU A CA 1
ATOM 3389 C C . GLU A 1 436 ? -17.016 -15.406 11.25 1 90.38 436 GLU A C 1
ATOM 3391 O O . GLU A 1 436 ? -16.812 -14.477 12.031 1 90.38 436 GLU A O 1
ATOM 3396 N N . ASP A 1 437 ? -16.188 -16.453 11.062 1 87.56 437 ASP A N 1
ATOM 3397 C CA . ASP A 1 437 ? -15 -16.594 11.891 1 87.56 437 ASP A CA 1
ATOM 3398 C C . ASP A 1 437 ? -13.812 -15.875 11.266 1 87.56 437 ASP A C 1
ATOM 3400 O O . ASP A 1 437 ? -12.711 -15.891 11.82 1 87.56 437 ASP A O 1
ATOM 3404 N N . GLY A 1 438 ? -13.992 -15.344 10.164 1 90.31 438 GLY A N 1
ATOM 3405 C CA . GLY A 1 438 ? -12.961 -14.523 9.57 1 90.31 438 GLY A CA 1
ATOM 3406 C C . GLY A 1 438 ? -11.992 -15.312 8.711 1 90.31 438 GLY A C 1
ATOM 3407 O O . GLY A 1 438 ? -10.773 -15.102 8.781 1 90.31 438 GLY A O 1
ATOM 3408 N N . GLU A 1 439 ? -12.523 -16.25 7.949 1 90.69 439 GLU A N 1
ATOM 3409 C CA . GLU A 1 439 ? -11.711 -17.016 7.012 1 90.69 439 GLU A CA 1
ATOM 3410 C C . GLU A 1 439 ? -12.273 -16.922 5.594 1 90.69 439 GLU A C 1
ATOM 3412 O O . GLU A 1 439 ? -13.492 -16.922 5.402 1 90.69 439 GLU A O 1
ATOM 3417 N N . LEU A 1 440 ? -11.391 -16.922 4.652 1 92.62 440 LEU A N 1
ATOM 3418 C CA . LEU A 1 440 ? -11.781 -16.859 3.248 1 92.62 440 LEU A CA 1
ATOM 3419 C C . LEU A 1 440 ? -12.031 -18.25 2.691 1 92.62 440 LEU A C 1
ATOM 3421 O O . LEU A 1 440 ? -11.203 -19.156 2.863 1 92.62 440 LEU A O 1
ATOM 3425 N N . VAL A 1 441 ? -13.102 -18.453 2.104 1 88 441 VAL A N 1
ATOM 3426 C CA . VAL A 1 441 ? -13.406 -19.672 1.354 1 88 441 VAL A CA 1
ATOM 3427 C C . VAL A 1 441 ? -13.461 -19.359 -0.139 1 88 441 VAL A C 1
ATOM 3429 O O . VAL A 1 441 ? -14.305 -18.562 -0.581 1 88 441 VAL A O 1
ATOM 3432 N N . MET A 1 442 ? -12.547 -19.906 -0.816 1 87.56 442 MET A N 1
ATOM 3433 C CA . MET A 1 442 ? -12.523 -19.75 -2.268 1 87.56 442 MET A CA 1
ATOM 3434 C C . MET A 1 442 ? -13.344 -20.844 -2.949 1 87.56 442 MET A C 1
ATOM 3436 O O . MET A 1 442 ? -13.188 -22.016 -2.65 1 87.56 442 MET A O 1
ATOM 3440 N N . GLU A 1 443 ? -14.164 -20.422 -3.891 1 82.94 443 GLU A N 1
ATOM 3441 C CA . GLU A 1 443 ? -15.094 -21.391 -4.465 1 82.94 443 GLU A CA 1
ATOM 3442 C C . GLU A 1 443 ? -14.836 -21.594 -5.957 1 82.94 443 GLU A C 1
ATOM 3444 O O . GLU A 1 443 ? -15.453 -22.453 -6.594 1 82.94 443 GLU A O 1
ATOM 3449 N N . GLY A 1 444 ? -13.969 -20.859 -6.484 1 81.94 444 GLY A N 1
ATOM 3450 C CA . GLY A 1 444 ? -13.625 -21.047 -7.883 1 81.94 444 GLY A CA 1
ATOM 3451 C C . GLY A 1 444 ? -13.555 -19.75 -8.672 1 81.94 444 GLY A C 1
ATOM 3452 O O . GLY A 1 444 ? -13.625 -18.672 -8.094 1 81.94 444 GLY A O 1
ATOM 3453 N N . ARG A 1 445 ? -13.477 -19.875 -10 1 83.75 445 ARG A N 1
ATOM 3454 C CA . ARG A 1 445 ? -13.398 -18.719 -10.891 1 83.75 445 ARG A CA 1
ATOM 3455 C C . ARG A 1 445 ? -14.781 -18.125 -11.133 1 83.75 445 ARG A C 1
ATOM 3457 O O . ARG A 1 445 ? -15.766 -18.844 -11.258 1 83.75 445 ARG A O 1
ATOM 3464 N N . LEU A 1 446 ? -14.805 -16.859 -11.211 1 83.31 446 LEU A N 1
ATOM 3465 C CA . LEU A 1 446 ? -16.078 -16.172 -11.438 1 83.31 446 LEU A CA 1
ATOM 3466 C C . LEU A 1 446 ? -16.656 -16.531 -12.797 1 83.31 446 LEU A C 1
ATOM 3468 O O . LEU A 1 446 ? -17.875 -16.656 -12.938 1 83.31 446 LEU A O 1
ATOM 3472 N N . GLN A 1 447 ? -15.789 -16.75 -13.695 1 77.31 447 GLN A N 1
ATOM 3473 C CA . GLN A 1 447 ? -16.25 -17.062 -15.047 1 77.31 447 GLN A CA 1
ATOM 3474 C C . GLN A 1 447 ? -16.844 -18.469 -15.125 1 77.31 447 GLN A C 1
ATOM 3476 O O . GLN A 1 447 ? -17.562 -18.797 -16.078 1 77.31 447 GLN A O 1
ATOM 3481 N N . GLU A 1 448 ? -16.562 -19.25 -14.18 1 78.81 448 GLU A N 1
ATOM 3482 C CA . GLU A 1 448 ? -17.031 -20.625 -14.188 1 78.81 448 GLU A CA 1
ATOM 3483 C C . GLU A 1 448 ? -18.375 -20.766 -13.461 1 78.81 448 GLU A C 1
ATOM 3485 O O . GLU A 1 448 ? -19 -21.828 -13.492 1 78.81 448 GLU A O 1
ATOM 3490 N N . ILE A 1 449 ? -18.719 -19.656 -12.852 1 79.56 449 ILE A N 1
ATOM 3491 C CA . ILE A 1 449 ? -19.984 -19.672 -12.141 1 79.56 449 ILE A CA 1
ATOM 3492 C C . ILE A 1 449 ? -21.125 -19.875 -13.133 1 79.56 449 ILE A C 1
ATOM 3494 O O . ILE A 1 449 ? -21.125 -19.281 -14.211 1 79.56 449 ILE A O 1
ATOM 3498 N N . ILE A 1 450 ? -22.031 -20.812 -12.758 1 81.62 450 ILE A N 1
ATOM 3499 C CA . ILE A 1 450 ? -23.141 -21.156 -13.633 1 81.62 450 ILE A CA 1
ATOM 3500 C C . ILE A 1 450 ? -24.375 -20.328 -13.266 1 81.62 450 ILE A C 1
ATOM 3502 O O . ILE A 1 450 ? -24.781 -20.312 -12.102 1 81.62 450 ILE A O 1
ATOM 3506 N N . GLN A 1 451 ? -24.766 -19.562 -14.203 1 77.81 451 GLN A N 1
ATOM 3507 C CA . GLN A 1 451 ? -26.016 -18.844 -14.016 1 77.81 451 GLN A CA 1
ATOM 3508 C C . GLN A 1 451 ? -27.219 -19.672 -14.461 1 77.81 451 GLN A C 1
ATOM 3510 O O . GLN A 1 451 ? -27.391 -19.938 -15.648 1 77.81 451 GLN A O 1
ATOM 3515 N N . VAL A 1 452 ? -28.016 -20.156 -13.531 1 75.81 452 VAL A N 1
ATOM 3516 C CA . VAL A 1 452 ? -29.25 -20.891 -13.812 1 75.81 452 VAL A CA 1
ATOM 3517 C C . VAL A 1 452 ? -30.453 -20.016 -13.477 1 75.81 452 VAL A C 1
ATOM 3519 O O . VAL A 1 452 ? -30.781 -19.828 -12.297 1 75.81 452 VAL A O 1
ATOM 3522 N N . PHE A 1 453 ? -31.031 -19.453 -14.422 1 73.31 453 PHE A N 1
ATOM 3523 C CA . PHE A 1 453 ? -32.125 -18.484 -14.25 1 73.31 453 PHE A CA 1
ATOM 3524 C C . PHE A 1 453 ? -31.625 -17.25 -13.5 1 73.31 453 PHE A C 1
ATOM 3526 O O . PHE A 1 453 ? -30.703 -16.578 -13.945 1 73.31 453 PHE A O 1
ATOM 3533 N N . THR A 1 454 ? -32.125 -17.016 -12.297 1 71.06 454 THR A N 1
ATOM 3534 C CA . THR A 1 454 ? -31.734 -15.828 -11.555 1 71.06 454 THR A CA 1
ATOM 3535 C C . THR A 1 454 ? -30.797 -16.172 -10.406 1 71.06 454 THR A C 1
ATOM 3537 O O . THR A 1 454 ? -30.484 -15.328 -9.562 1 71.06 454 THR A O 1
ATOM 3540 N N . ARG A 1 455 ? -30.375 -17.453 -10.508 1 78.38 455 ARG A N 1
ATOM 3541 C CA . ARG A 1 455 ? -29.531 -17.891 -9.398 1 78.38 455 ARG A CA 1
ATOM 3542 C C . ARG A 1 455 ? -28.141 -18.266 -9.891 1 78.38 455 ARG A C 1
ATOM 3544 O O . ARG A 1 455 ? -27.984 -18.766 -11.008 1 78.38 455 ARG A O 1
ATOM 3551 N N . LYS A 1 456 ? -27.188 -18.016 -9.039 1 77.56 456 LYS A N 1
ATOM 3552 C CA . LYS A 1 456 ? -25.812 -18.422 -9.328 1 77.56 456 LYS A CA 1
ATOM 3553 C C . LYS A 1 456 ? -25.469 -19.719 -8.617 1 77.56 456 LYS A C 1
ATOM 3555 O O . LYS A 1 456 ? -25.797 -19.922 -7.449 1 77.56 456 LYS A O 1
ATOM 3560 N N . VAL A 1 457 ? -24.938 -20.641 -9.484 1 83.69 457 VAL A N 1
ATOM 3561 C CA . VAL A 1 457 ? -24.469 -21.922 -8.953 1 83.69 457 VAL A CA 1
ATOM 3562 C C . VAL A 1 457 ? -22.953 -22.031 -9.102 1 83.69 457 VAL A C 1
ATOM 3564 O O . VAL A 1 457 ? -22.422 -21.812 -10.188 1 83.69 457 VAL A O 1
ATOM 3567 N N . PHE A 1 458 ? -22.344 -22.344 -8.008 1 82.19 458 PHE A N 1
ATOM 3568 C CA . PHE A 1 458 ? -20.906 -22.578 -8.039 1 82.19 458 PHE A CA 1
ATOM 3569 C C . PHE A 1 458 ? -20.594 -24.031 -8.305 1 82.19 458 PHE A C 1
ATOM 3571 O O . PHE A 1 458 ? -21.016 -24.922 -7.551 1 82.19 458 PHE A O 1
ATOM 3578 N N . PRO A 1 459 ? -19.812 -24.25 -9.359 1 86.56 459 PRO A N 1
ATOM 3579 C CA . PRO A 1 459 ? -19.516 -25.641 -9.727 1 86.56 459 PRO A CA 1
ATOM 3580 C C . PRO A 1 459 ? -18.922 -26.438 -8.57 1 86.56 459 PRO A C 1
ATOM 3582 O O . PRO A 1 459 ? -19.188 -27.641 -8.43 1 86.56 459 PRO A O 1
ATOM 3585 N N . PHE A 1 460 ? -18.219 -25.781 -7.781 1 81.38 460 PHE A N 1
ATOM 3586 C CA . PHE A 1 460 ? -17.516 -26.453 -6.699 1 81.38 460 PHE A CA 1
ATOM 3587 C C . PHE A 1 460 ? -18.5 -27.141 -5.746 1 81.38 460 PHE A C 1
ATOM 3589 O O . PHE A 1 460 ? -18.188 -28.172 -5.172 1 81.38 460 PHE A O 1
ATOM 3596 N N . GLU A 1 461 ? -19.562 -26.547 -5.566 1 82.31 461 GLU A N 1
ATOM 3597 C CA . GLU A 1 461 ? -20.562 -27.125 -4.676 1 82.31 461 GLU A CA 1
ATOM 3598 C C . GLU A 1 461 ? -20.984 -28.516 -5.141 1 82.31 461 GLU A C 1
ATOM 3600 O O . GLU A 1 461 ? -21.094 -29.438 -4.336 1 82.31 461 GLU A O 1
ATOM 3605 N N . ILE A 1 462 ? -21.141 -28.609 -6.395 1 88.56 462 ILE A N 1
ATOM 3606 C CA . ILE A 1 462 ? -21.547 -29.891 -6.984 1 88.56 462 ILE A CA 1
ATOM 3607 C C . ILE A 1 462 ? -20.344 -30.828 -7.02 1 88.56 462 ILE A C 1
ATOM 3609 O O . ILE A 1 462 ? -20.469 -32 -6.676 1 88.56 462 ILE A O 1
ATOM 3613 N N . GLU A 1 463 ? -19.219 -30.281 -7.395 1 88.75 463 GLU A N 1
ATOM 3614 C CA . GLU A 1 463 ? -17.984 -31.094 -7.473 1 88.75 463 GLU A CA 1
ATOM 3615 C C . GLU A 1 463 ? -17.641 -31.703 -6.117 1 88.75 463 GLU A C 1
ATOM 3617 O O . GLU A 1 463 ? -17.25 -32.875 -6.039 1 88.75 463 GLU A O 1
ATOM 3622 N N . ASN A 1 464 ? -17.812 -30.922 -5.145 1 82.19 464 ASN A N 1
ATOM 3623 C CA . ASN A 1 464 ? -17.484 -31.359 -3.793 1 82.19 464 ASN A CA 1
ATOM 3624 C C . ASN A 1 464 ? -18.359 -32.531 -3.363 1 82.19 464 ASN A C 1
ATOM 3626 O O . ASN A 1 464 ? -17.875 -33.469 -2.732 1 82.19 464 ASN A O 1
ATOM 3630 N N . VAL A 1 465 ? -19.609 -32.469 -3.625 1 84.88 465 VAL A N 1
ATOM 3631 C CA . VAL A 1 465 ? -20.547 -33.531 -3.287 1 84.88 465 VAL A CA 1
ATOM 3632 C C . VAL A 1 465 ? -20.188 -34.812 -4.07 1 84.88 465 VAL A C 1
ATOM 3634 O O . VAL A 1 465 ? -20.141 -35.906 -3.506 1 84.88 465 VAL A O 1
ATOM 3637 N N . ILE A 1 466 ? -19.891 -34.625 -5.336 1 89.31 466 ILE A N 1
ATOM 3638 C CA . ILE A 1 466 ? -19.562 -35.781 -6.191 1 89.31 466 ILE A CA 1
ATOM 3639 C C . ILE A 1 466 ? -18.297 -36.469 -5.668 1 89.31 466 ILE A C 1
ATOM 3641 O O . ILE A 1 466 ? -18.234 -37.688 -5.609 1 89.31 466 ILE A O 1
ATOM 3645 N N . LYS A 1 467 ? -17.391 -35.719 -5.195 1 84.12 467 LYS A N 1
ATOM 3646 C CA . LYS A 1 467 ? -16.078 -36.219 -4.785 1 84.12 467 LYS A CA 1
ATOM 3647 C C . LYS A 1 467 ? -16.156 -36.938 -3.449 1 84.12 467 LYS A C 1
ATOM 3649 O O . LYS A 1 467 ? -15.25 -37.688 -3.084 1 84.12 467 LYS A O 1
ATOM 3654 N N . THR A 1 468 ? -17.219 -36.719 -2.725 1 81.38 468 THR A N 1
ATOM 3655 C CA . THR A 1 468 ? -17.375 -37.438 -1.469 1 81.38 468 THR A CA 1
ATOM 3656 C C . THR A 1 468 ? -17.703 -38.906 -1.729 1 81.38 468 THR A C 1
ATOM 3658 O O . THR A 1 468 ? -17.578 -39.75 -0.827 1 81.38 468 THR A O 1
ATOM 3661 N N . LYS A 1 469 ? -18.109 -39.156 -2.887 1 85.62 469 LYS A N 1
ATOM 3662 C CA . LYS A 1 469 ? -18.375 -40.562 -3.232 1 85.62 469 LYS A CA 1
ATOM 3663 C C . LYS A 1 469 ? -17.062 -41.312 -3.398 1 85.62 469 LYS A C 1
ATOM 3665 O O . LYS A 1 469 ? -16.156 -40.875 -4.098 1 85.62 469 LYS A O 1
ATOM 3670 N N . SER A 1 470 ? -16.938 -42.531 -2.846 1 79.94 470 SER A N 1
ATOM 3671 C CA . SER A 1 470 ? -15.695 -43.281 -2.693 1 79.94 470 SER A CA 1
ATOM 3672 C C . SER A 1 470 ? -15.156 -43.719 -4.043 1 79.94 470 SER A C 1
ATOM 3674 O O . SER A 1 470 ? -13.953 -43.938 -4.199 1 79.94 470 SER A O 1
ATOM 3676 N N . ASN A 1 471 ? -16.031 -43.844 -5 1 85.75 471 ASN A N 1
ATOM 3677 C CA . ASN A 1 471 ? -15.578 -44.406 -6.27 1 85.75 471 ASN A CA 1
ATOM 3678 C C . ASN A 1 471 ? -15.172 -43.312 -7.246 1 85.75 471 ASN A C 1
ATOM 3680 O O . ASN A 1 471 ? -14.828 -43.594 -8.398 1 85.75 471 ASN A O 1
ATOM 3684 N N . VAL A 1 472 ? -15.18 -42.094 -6.867 1 88.62 472 VAL A N 1
ATOM 3685 C CA . VAL A 1 472 ? -14.867 -40.969 -7.754 1 88.62 472 VAL A CA 1
ATOM 3686 C C . VAL A 1 472 ? -13.453 -40.469 -7.477 1 88.62 472 VAL A C 1
ATOM 3688 O O . VAL A 1 472 ? -13.086 -40.219 -6.324 1 88.62 472 VAL A O 1
ATOM 3691 N N . SER A 1 473 ? -12.727 -40.344 -8.523 1 80.62 473 SER A N 1
ATOM 3692 C CA . SER A 1 473 ? -11.367 -39.812 -8.422 1 80.62 473 SER A CA 1
ATOM 3693 C C . SER A 1 473 ? -11.344 -38.312 -8.633 1 80.62 473 SER A C 1
ATOM 3695 O O . SER A 1 473 ? -10.633 -37.594 -7.926 1 80.62 473 SER A O 1
ATOM 3697 N N . SER A 1 474 ? -11.977 -37.812 -9.609 1 85.81 474 SER A N 1
ATOM 3698 C CA . SER A 1 474 ? -12.023 -36.406 -9.938 1 85.81 474 SER A CA 1
ATOM 3699 C C . SER A 1 474 ? -13.367 -36.031 -10.547 1 85.81 474 SER A C 1
ATOM 3701 O O . SER A 1 474 ? -14.047 -36.844 -11.141 1 85.81 474 SER A O 1
ATOM 3703 N N . ALA A 1 475 ? -13.727 -34.875 -10.328 1 89.81 475 ALA A N 1
ATOM 3704 C CA . ALA A 1 475 ? -14.984 -34.375 -10.883 1 89.81 475 ALA A CA 1
ATOM 3705 C C . ALA A 1 475 ? -14.875 -32.906 -11.281 1 89.81 475 ALA A C 1
ATOM 3707 O O . ALA A 1 475 ? -14.234 -32.125 -10.586 1 89.81 475 ALA A O 1
ATOM 3708 N N . LYS A 1 476 ? -15.352 -32.594 -12.414 1 91.19 476 LYS A N 1
ATOM 3709 C CA . LYS A 1 476 ? -15.492 -31.203 -12.875 1 91.19 476 LYS A CA 1
ATOM 3710 C C . LYS A 1 476 ? -16.922 -30.938 -13.344 1 91.19 476 LYS A C 1
ATOM 3712 O O . LYS A 1 476 ? -17.547 -31.781 -13.969 1 91.19 476 LYS A O 1
ATOM 3717 N N . VAL A 1 477 ? -17.453 -29.781 -12.977 1 91.94 477 VAL A N 1
ATOM 3718 C CA . VAL A 1 477 ? -18.797 -29.391 -13.375 1 91.94 477 VAL A CA 1
ATOM 3719 C C . VAL A 1 477 ? -18.719 -28.141 -14.266 1 91.94 477 VAL A C 1
ATOM 3721 O O . VAL A 1 477 ? -18 -27.188 -13.953 1 91.94 477 VAL A O 1
ATOM 3724 N N . ILE A 1 478 ? -19.344 -28.203 -15.383 1 90.12 478 ILE A N 1
ATOM 3725 C CA . ILE A 1 478 ? -19.391 -27.094 -16.328 1 90.12 478 ILE A CA 1
ATOM 3726 C C . ILE A 1 478 ? -20.828 -26.797 -16.719 1 90.12 478 ILE A C 1
ATOM 3728 O O . ILE A 1 478 ? -21.75 -27.547 -16.359 1 90.12 478 ILE A O 1
ATOM 3732 N N . SER A 1 479 ? -21.016 -25.641 -17.375 1 87.88 479 SER A N 1
ATOM 3733 C CA . SER A 1 479 ? -22.344 -25.328 -17.891 1 87.88 479 SER A CA 1
ATOM 3734 C C . SER A 1 479 ? -22.359 -25.344 -19.406 1 87.88 479 SER A C 1
ATOM 3736 O O . SER A 1 479 ? -21.359 -25.031 -20.062 1 87.88 479 SER A O 1
ATOM 3738 N N . LEU A 1 480 ? -23.469 -25.859 -19.922 1 87 480 LEU A N 1
ATOM 3739 C CA . LEU A 1 480 ? -23.75 -25.75 -21.344 1 87 480 LEU A CA 1
ATOM 3740 C C . LEU A 1 480 ? -25.047 -24.984 -21.594 1 87 480 LEU A C 1
ATOM 3742 O O . LEU A 1 480 ? -26.016 -25.125 -20.828 1 87 480 LEU A O 1
ATOM 3746 N N . LYS A 1 481 ? -24.922 -24.156 -22.547 1 84.62 481 LYS A N 1
ATOM 3747 C CA . LYS A 1 481 ? -26.125 -23.375 -22.859 1 84.62 481 LYS A CA 1
ATOM 3748 C C . LYS A 1 481 ? -27.156 -24.234 -23.578 1 84.62 481 LYS A C 1
ATOM 3750 O O . LYS A 1 481 ? -26.844 -24.891 -24.578 1 84.62 481 LYS A O 1
ATOM 3755 N N . ASP A 1 482 ? -28.359 -24.172 -23.078 1 80.56 482 ASP A N 1
ATOM 3756 C CA . ASP A 1 482 ? -29.5 -24.797 -23.75 1 80.56 482 ASP A CA 1
ATOM 3757 C C . ASP A 1 482 ? -29.984 -23.938 -24.906 1 80.56 482 ASP A C 1
ATOM 3759 O O . ASP A 1 482 ? -30.422 -22.797 -24.719 1 80.56 482 ASP A O 1
ATOM 3763 N N . LYS A 1 483 ? -29.891 -24.469 -26.016 1 82.06 483 LYS A N 1
ATOM 3764 C CA . LYS A 1 483 ? -30.203 -23.688 -27.203 1 82.06 483 LYS A CA 1
ATOM 3765 C C . LYS A 1 483 ? -31.672 -23.266 -27.219 1 82.06 483 LYS A C 1
ATOM 3767 O O . LYS A 1 483 ? -32 -22.219 -27.766 1 82.06 483 LYS A O 1
ATOM 3772 N N . GLU A 1 484 ? -32.531 -24 -26.656 1 78.5 484 GLU A N 1
ATOM 3773 C CA . GLU A 1 484 ? -33.969 -23.734 -26.656 1 78.5 484 GLU A CA 1
ATOM 3774 C C . GLU A 1 484 ? -34.344 -22.734 -25.562 1 78.5 484 GLU A C 1
ATOM 3776 O O . GLU A 1 484 ? -35.062 -21.766 -25.828 1 78.5 484 GLU A O 1
ATOM 3781 N N . THR A 1 485 ? -33.906 -22.938 -24.375 1 76.62 485 THR A N 1
ATOM 3782 C CA . THR A 1 485 ? -34.344 -22.141 -23.234 1 76.62 485 THR A CA 1
ATOM 3783 C C . THR A 1 485 ? -33.344 -21.016 -22.953 1 76.62 485 THR A C 1
ATOM 3785 O O . THR A 1 485 ? -33.688 -20.047 -22.266 1 76.62 485 THR A O 1
ATOM 3788 N N . GLY A 1 486 ? -32.125 -21.281 -23.484 1 78.19 486 GLY A N 1
ATOM 3789 C CA . GLY A 1 486 ? -31.094 -20.312 -23.172 1 78.19 486 GLY A CA 1
ATOM 3790 C C . GLY A 1 486 ? -30.484 -20.516 -21.812 1 78.19 486 GLY A C 1
ATOM 3791 O O . GLY A 1 486 ? -29.5 -19.844 -21.469 1 78.19 486 GLY A O 1
ATOM 3792 N N . ASP A 1 487 ? -31.031 -21.5 -21.109 1 77.25 487 ASP A N 1
ATOM 3793 C CA . ASP A 1 487 ? -30.547 -21.766 -19.766 1 77.25 487 ASP A CA 1
ATOM 3794 C C . ASP A 1 487 ? -29.156 -22.422 -19.797 1 77.25 487 ASP A C 1
ATOM 3796 O O . ASP A 1 487 ? -28.75 -22.953 -20.828 1 77.25 487 ASP A O 1
ATOM 3800 N N . LEU A 1 488 ? -28.453 -22.312 -18.625 1 82.69 488 LEU A N 1
ATOM 3801 C CA . LEU A 1 488 ? -27.125 -22.891 -18.5 1 82.69 488 LEU A CA 1
ATOM 3802 C C . LEU A 1 488 ? -27.109 -23.969 -17.406 1 82.69 488 LEU A C 1
ATOM 3804 O O . LEU A 1 488 ? -26.5 -23.781 -16.359 1 82.69 488 LEU A O 1
ATOM 3808 N N . PRO A 1 489 ? -27.719 -25.094 -17.828 1 84.06 489 PRO A N 1
ATOM 3809 C CA . PRO A 1 489 ? -27.719 -26.172 -16.828 1 84.06 489 PRO A CA 1
ATOM 3810 C C . PRO A 1 489 ? -26.328 -26.75 -16.594 1 84.06 489 PRO A C 1
ATOM 3812 O O . PRO A 1 489 ? -25.469 -26.688 -17.484 1 84.06 489 PRO A O 1
ATOM 3815 N N . PRO A 1 490 ? -26.156 -27.328 -15.375 1 91.94 490 PRO A N 1
ATOM 3816 C CA . PRO A 1 490 ? -24.859 -27.953 -15.086 1 91.94 490 PRO A CA 1
ATOM 3817 C C . PRO A 1 490 ? -24.703 -29.328 -15.719 1 91.94 490 PRO A C 1
ATOM 3819 O O . PRO A 1 490 ? -25.688 -30.062 -15.852 1 91.94 490 PRO A O 1
ATOM 3822 N N . PHE A 1 491 ? -23.547 -29.594 -16.172 1 93 491 PHE A N 1
ATOM 3823 C CA . PHE A 1 491 ? -23.078 -30.906 -16.609 1 93 491 PHE A CA 1
ATOM 3824 C C . PHE A 1 491 ? -21.859 -31.344 -15.828 1 93 491 PHE A C 1
ATOM 3826 O O . PHE A 1 491 ? -21.062 -30.5 -15.383 1 93 491 PHE A O 1
ATOM 3833 N N . ALA A 1 492 ? -21.672 -32.625 -15.641 1 94.75 492 ALA A N 1
ATOM 3834 C CA . ALA A 1 492 ? -20.547 -33.094 -14.836 1 94.75 492 ALA A CA 1
ATOM 3835 C C . ALA A 1 492 ? -19.656 -34.031 -15.641 1 94.75 492 ALA A C 1
ATOM 3837 O O . ALA A 1 492 ? -20.141 -34.844 -16.422 1 94.75 492 ALA A O 1
ATOM 3838 N N . ALA A 1 493 ? -18.391 -33.812 -15.523 1 94.25 493 ALA A N 1
ATOM 3839 C CA . ALA A 1 493 ? -17.344 -34.75 -15.953 1 94.25 493 ALA A CA 1
ATOM 3840 C C . ALA A 1 493 ? -16.734 -35.5 -14.766 1 94.25 493 ALA A C 1
ATOM 3842 O O . ALA A 1 493 ? -16.281 -34.875 -13.805 1 94.25 493 ALA A O 1
ATOM 3843 N N . ILE A 1 494 ? -16.75 -36.812 -14.844 1 93.81 494 ILE A N 1
ATOM 3844 C CA . ILE A 1 494 ? -16.297 -37.562 -13.68 1 93.81 494 ILE A CA 1
ATOM 3845 C C . ILE A 1 494 ? -15.25 -38.594 -14.109 1 93.81 494 ILE A C 1
ATOM 3847 O O . ILE A 1 494 ? -15.383 -39.219 -15.164 1 93.81 494 ILE A O 1
ATOM 3851 N N . VAL A 1 495 ? -14.195 -38.625 -13.383 1 89.38 495 VAL A N 1
ATOM 3852 C CA . VAL A 1 495 ? -13.227 -39.719 -13.469 1 89.38 495 VAL A CA 1
ATOM 3853 C C . VAL A 1 495 ? -13.422 -40.688 -12.305 1 89.38 495 VAL A C 1
ATOM 3855 O O . VAL A 1 495 ? -13.273 -40.312 -11.141 1 89.38 495 VAL A O 1
ATOM 3858 N N . TYR A 1 496 ? -13.812 -41.875 -12.656 1 87.5 496 TYR A N 1
ATOM 3859 C CA . TYR A 1 496 ? -14 -42.875 -11.641 1 87.5 496 TYR A CA 1
ATOM 3860 C C . TYR A 1 496 ? -12.695 -43.656 -11.391 1 87.5 496 TYR A C 1
ATOM 3862 O O . TYR A 1 496 ? -11.797 -43.656 -12.234 1 87.5 496 TYR A O 1
ATOM 3870 N N . HIS A 1 497 ? -12.68 -44.219 -10.188 1 83.12 497 HIS A N 1
ATOM 3871 C CA . HIS A 1 497 ? -11.578 -45.125 -9.938 1 83.12 497 HIS A CA 1
ATOM 3872 C C . HIS A 1 497 ? -11.625 -46.312 -10.891 1 83.12 497 HIS A C 1
ATOM 3874 O O . HIS A 1 497 ? -12.688 -46.656 -11.422 1 83.12 497 HIS A O 1
ATOM 3880 N N . PRO A 1 498 ? -10.469 -46.969 -11.109 1 77.44 498 PRO A N 1
ATOM 3881 C CA . PRO A 1 498 ? -10.438 -48.062 -12.07 1 77.44 498 PRO A CA 1
ATOM 3882 C C . PRO A 1 498 ? -11.445 -49.156 -11.734 1 77.44 498 PRO A C 1
ATOM 3884 O O . PRO A 1 498 ? -11.641 -49.5 -10.562 1 77.44 498 PRO A O 1
ATOM 3887 N N . ASN A 1 499 ? -12.141 -49.781 -12.688 1 75.56 499 ASN A N 1
ATOM 3888 C CA . ASN A 1 499 ? -13.023 -50.938 -12.633 1 75.56 499 ASN A CA 1
ATOM 3889 C C . ASN A 1 499 ? -14.359 -50.594 -11.977 1 75.56 499 ASN A C 1
ATOM 3891 O O . ASN A 1 499 ? -15.047 -51.469 -11.469 1 75.56 499 ASN A O 1
ATOM 3895 N N . VAL A 1 500 ? -14.547 -49.375 -11.82 1 77.88 500 VAL A N 1
ATOM 3896 C CA . VAL A 1 500 ? -15.844 -48.969 -11.281 1 77.88 500 VAL A CA 1
ATOM 3897 C C . VAL A 1 500 ? -16.656 -48.25 -12.359 1 77.88 500 VAL A C 1
ATOM 3899 O O . VAL A 1 500 ? -16.094 -47.469 -13.133 1 77.88 500 VAL A O 1
ATOM 3902 N N . GLU A 1 501 ? -17.828 -48.688 -12.68 1 74.38 501 GLU A N 1
ATOM 3903 C CA . GLU A 1 501 ? -18.75 -48 -13.562 1 74.38 501 GLU A CA 1
ATOM 3904 C C . GLU A 1 501 ? -20.016 -47.594 -12.82 1 74.38 501 GLU A C 1
ATOM 3906 O O . GLU A 1 501 ? -20.516 -48.344 -11.977 1 74.38 501 GLU A O 1
ATOM 3911 N N . GLU A 1 502 ? -20.359 -46.406 -12.992 1 86.12 502 GLU A N 1
ATOM 3912 C CA . GLU A 1 502 ? -21.594 -45.906 -12.391 1 86.12 502 GLU A CA 1
ATOM 3913 C C . GLU A 1 502 ? -22.469 -45.219 -13.43 1 86.12 502 GLU A C 1
ATOM 3915 O O . GLU A 1 502 ? -21.969 -44.5 -14.305 1 86.12 502 GLU A O 1
ATOM 3920 N N . SER A 1 503 ? -23.766 -45.531 -13.367 1 87.75 503 SER A N 1
ATOM 3921 C CA . SER A 1 503 ? -24.688 -44.906 -14.312 1 87.75 503 SER A CA 1
ATOM 3922 C C . SER A 1 503 ? -24.938 -43.438 -13.953 1 87.75 503 SER A C 1
ATOM 3924 O O . SER A 1 503 ? -24.766 -43.031 -12.805 1 87.75 503 SER A O 1
ATOM 3926 N N . CYS A 1 504 ? -25.266 -42.75 -14.969 1 90.56 504 CYS A N 1
ATOM 3927 C CA . CYS A 1 504 ? -25.641 -41.344 -14.805 1 90.56 504 CYS A CA 1
ATOM 3928 C C . CYS A 1 504 ? -26.766 -41.188 -13.789 1 90.56 504 CYS A C 1
ATOM 3930 O O . CYS A 1 504 ? -26.703 -40.312 -12.922 1 90.56 504 CYS A O 1
ATOM 3932 N N . GLU A 1 505 ? -27.703 -42.031 -13.844 1 91.88 505 GLU A N 1
ATOM 3933 C CA . GLU A 1 505 ? -28.859 -41.969 -12.969 1 91.88 505 GLU A CA 1
ATOM 3934 C C . GLU A 1 505 ? -28.469 -42.188 -11.508 1 91.88 505 GLU A C 1
ATOM 3936 O O . GLU A 1 505 ? -28.984 -41.531 -10.609 1 91.88 505 GLU A O 1
ATOM 3941 N N . SER A 1 506 ? -27.656 -43.125 -11.352 1 93.19 506 SER A N 1
ATOM 3942 C CA . SER A 1 506 ? -27.219 -43.438 -9.992 1 93.19 506 SER A CA 1
ATOM 3943 C C . SER A 1 506 ? -26.484 -42.25 -9.375 1 93.19 506 SER A C 1
ATOM 3945 O O . SER A 1 506 ? -26.688 -41.938 -8.203 1 93.19 506 SER A O 1
ATOM 3947 N N . MET A 1 507 ? -25.625 -41.656 -10.148 1 94.44 507 MET A N 1
ATOM 3948 C CA . MET A 1 507 ? -24.891 -40.5 -9.648 1 94.44 507 MET A CA 1
ATOM 3949 C C . MET A 1 507 ? -25.828 -39.344 -9.383 1 94.44 507 MET A C 1
ATOM 3951 O O . MET A 1 507 ? -25.688 -38.625 -8.383 1 94.44 507 MET A O 1
ATOM 3955 N N . GLN A 1 508 ? -26.766 -39.125 -10.227 1 94.38 508 GLN A N 1
ATOM 3956 C CA . GLN A 1 508 ? -27.75 -38.062 -10.023 1 94.38 508 GLN A CA 1
ATOM 3957 C C . GLN A 1 508 ? -28.562 -38.312 -8.742 1 94.38 508 GLN A C 1
ATOM 3959 O O . GLN A 1 508 ? -28.828 -37.344 -8 1 94.38 508 GLN A O 1
ATOM 3964 N N . ASP A 1 509 ? -28.891 -39.531 -8.531 1 93.88 509 ASP A N 1
ATOM 3965 C CA . ASP A 1 509 ? -29.609 -39.875 -7.316 1 93.88 509 ASP A CA 1
ATOM 3966 C C . ASP A 1 509 ? -28.781 -39.562 -6.074 1 93.88 509 ASP A C 1
ATOM 3968 O O . ASP A 1 509 ? -29.312 -39.094 -5.062 1 93.88 509 ASP A O 1
ATOM 3972 N N . TYR A 1 510 ? -27.578 -39.906 -6.203 1 93.69 510 TYR A N 1
ATOM 3973 C CA . TYR A 1 510 ? -26.672 -39.625 -5.098 1 93.69 510 TYR A CA 1
ATOM 3974 C C . TYR A 1 510 ? -26.609 -38.125 -4.809 1 93.69 510 TYR A C 1
ATOM 3976 O O . TYR A 1 510 ? -26.688 -37.719 -3.648 1 93.69 510 TYR A O 1
ATOM 3984 N N . ILE A 1 511 ? -26.469 -37.344 -5.852 1 93.5 511 ILE A N 1
ATOM 3985 C CA . ILE A 1 511 ? -26.391 -35.875 -5.727 1 93.5 511 ILE A CA 1
ATOM 3986 C C . ILE A 1 511 ? -27.688 -35.344 -5.129 1 93.5 511 ILE A C 1
ATOM 3988 O O . ILE A 1 511 ? -27.656 -34.5 -4.246 1 93.5 511 ILE A O 1
ATOM 3992 N N . ARG A 1 512 ? -28.797 -35.938 -5.539 1 93.56 512 ARG A N 1
ATOM 3993 C CA . ARG A 1 512 ? -30.094 -35.531 -5.012 1 93.56 512 ARG A CA 1
ATOM 3994 C C . ARG A 1 512 ? -30.172 -35.781 -3.504 1 93.56 512 ARG A C 1
ATOM 3996 O O . ARG A 1 512 ? -30.656 -34.906 -2.764 1 93.56 512 ARG A O 1
ATOM 4003 N N . LYS A 1 513 ? -29.719 -36.844 -3.18 1 92.69 513 LYS A N 1
ATOM 4004 C CA . LYS A 1 513 ? -29.734 -37.219 -1.768 1 92.69 513 LYS A CA 1
ATOM 4005 C C . LYS A 1 513 ? -28.859 -36.281 -0.94 1 92.69 513 LYS A C 1
ATOM 4007 O O . LYS A 1 513 ? -29.266 -35.812 0.129 1 92.69 513 LYS A O 1
ATOM 4012 N N . GLU A 1 514 ? -27.688 -36.062 -1.436 1 89.12 514 GLU A N 1
ATOM 4013 C CA . GLU A 1 514 ? -26.719 -35.281 -0.687 1 89.12 514 GLU A CA 1
ATOM 4014 C C . GLU A 1 514 ? -27.188 -33.812 -0.558 1 89.12 514 GLU A C 1
ATOM 4016 O O . GLU A 1 514 ? -26.906 -33.156 0.45 1 89.12 514 GLU A O 1
ATOM 4021 N N . PHE A 1 515 ? -27.844 -33.312 -1.569 1 89.69 515 PHE A N 1
ATOM 4022 C CA . PHE A 1 515 ? -28.344 -31.953 -1.523 1 89.69 515 PHE A CA 1
ATOM 4023 C C . PHE A 1 515 ? -29.75 -31.906 -0.927 1 89.69 515 PHE A C 1
ATOM 4025 O O . PHE A 1 515 ? -30.375 -30.859 -0.899 1 89.69 515 PHE A O 1
ATOM 4032 N N . ASN A 1 516 ? -30.281 -33.031 -0.449 1 90.38 516 ASN A N 1
ATOM 4033 C CA . ASN A 1 516 ? -31.594 -33.156 0.152 1 90.38 516 ASN A CA 1
ATOM 4034 C C . ASN A 1 516 ? -32.688 -32.562 -0.751 1 90.38 516 ASN A C 1
ATOM 4036 O O . ASN A 1 516 ? -33.469 -31.734 -0.314 1 90.38 516 ASN A O 1
ATOM 4040 N N . ILE A 1 517 ? -32.594 -32.938 -1.956 1 90.25 517 ILE A N 1
ATOM 4041 C CA . ILE A 1 517 ? -33.562 -32.438 -2.924 1 90.25 517 ILE A CA 1
ATOM 4042 C C . ILE A 1 517 ? -34.844 -33.281 -2.814 1 90.25 517 ILE A C 1
ATOM 4044 O O . ILE A 1 517 ? -34.812 -34.5 -2.887 1 90.25 517 ILE A O 1
ATOM 4048 N N . THR A 1 518 ? -36 -32.562 -2.531 1 87.56 518 THR A N 1
ATOM 4049 C CA . THR A 1 518 ? -37.312 -33.156 -2.406 1 87.56 518 THR A CA 1
ATOM 4050 C C . THR A 1 518 ? -38.281 -32.562 -3.41 1 87.56 518 THR A C 1
ATOM 4052 O O . THR A 1 518 ? -37.906 -31.688 -4.199 1 87.56 518 THR A O 1
ATOM 4055 N N . THR A 1 519 ? -39.531 -33.062 -3.408 1 82.69 519 THR A N 1
ATOM 4056 C CA . THR A 1 519 ? -40.562 -32.562 -4.305 1 82.69 519 THR A CA 1
ATOM 4057 C C . THR A 1 519 ? -40.906 -31.125 -3.965 1 82.69 519 THR A C 1
ATOM 4059 O O . THR A 1 519 ? -41.406 -30.375 -4.812 1 82.69 519 THR A O 1
ATOM 4062 N N . GLU A 1 520 ? -40.562 -30.656 -2.793 1 81.06 520 GLU A N 1
ATOM 4063 C CA . GLU A 1 520 ? -40.906 -29.328 -2.311 1 81.06 520 GLU A CA 1
ATOM 4064 C C . GLU A 1 520 ? -39.875 -28.297 -2.754 1 81.06 520 GLU A C 1
ATOM 4066 O O . GLU A 1 520 ? -40.156 -27.094 -2.742 1 81.06 520 GLU A O 1
ATOM 4071 N N . ASN A 1 521 ? -38.719 -28.766 -3.178 1 82.5 521 ASN A N 1
ATOM 4072 C CA . ASN A 1 521 ? -37.625 -27.844 -3.555 1 82.5 521 ASN A CA 1
ATOM 4073 C C . ASN A 1 521 ? -37.062 -28.172 -4.93 1 82.5 521 ASN A C 1
ATOM 4075 O O . ASN A 1 521 ? -35.844 -28.297 -5.086 1 82.5 521 ASN A O 1
ATOM 4079 N N . GLN A 1 522 ? -37.969 -28.188 -5.855 1 79.94 522 GLN A N 1
ATOM 4080 C CA . GLN A 1 522 ? -37.625 -28.656 -7.199 1 79.94 522 GLN A CA 1
ATOM 4081 C C . GLN A 1 522 ? -36.594 -27.75 -7.867 1 79.94 522 GLN A C 1
ATOM 4083 O O . GLN A 1 522 ? -35.906 -28.172 -8.773 1 79.94 522 GLN A O 1
ATOM 4088 N N . MET A 1 523 ? -36.562 -26.562 -7.418 1 82.25 523 MET A N 1
ATOM 4089 C CA . MET A 1 523 ? -35.594 -25.641 -7.98 1 82.25 523 MET A CA 1
ATOM 4090 C C . MET A 1 523 ? -34.156 -26.156 -7.73 1 82.25 523 MET A C 1
ATOM 4092 O O . MET A 1 523 ? -33.281 -25.969 -8.57 1 82.25 523 MET A O 1
ATOM 4096 N N . LEU A 1 524 ? -33.969 -26.828 -6.645 1 88.12 524 LEU A N 1
ATOM 4097 C CA . LEU A 1 524 ? -32.656 -27.359 -6.301 1 88.12 524 LEU A CA 1
ATOM 4098 C C . LEU A 1 524 ? -32.219 -28.453 -7.281 1 88.12 524 LEU A C 1
ATOM 4100 O O . LEU A 1 524 ? -31.047 -28.641 -7.539 1 88.12 524 LEU A O 1
ATOM 4104 N N . GLU A 1 525 ? -33.219 -29.141 -7.75 1 88 525 GLU A N 1
ATOM 4105 C CA . GLU A 1 525 ? -32.969 -30.156 -8.766 1 88 525 GLU A CA 1
ATOM 4106 C C . GLU A 1 525 ? -32.312 -29.531 -10.008 1 88 525 GLU A C 1
ATOM 4108 O O . GLU A 1 525 ? -31.312 -30.047 -10.508 1 88 525 GLU A O 1
ATOM 4113 N N . TYR A 1 526 ? -32.906 -28.453 -10.352 1 84.5 526 TYR A N 1
ATOM 4114 C CA . TYR A 1 526 ? -32.438 -27.781 -11.562 1 84.5 526 TYR A CA 1
ATOM 4115 C C . TYR A 1 526 ? -31.062 -27.156 -11.336 1 84.5 526 TYR A C 1
ATOM 4117 O O . TYR A 1 526 ? -30.25 -27.078 -12.258 1 84.5 526 TYR A O 1
ATOM 4125 N N . LEU A 1 527 ? -30.781 -26.75 -10.164 1 87.5 527 LEU A N 1
ATOM 4126 C CA . LEU A 1 527 ? -29.578 -26 -9.852 1 87.5 527 LEU A CA 1
ATOM 4127 C C . LEU A 1 527 ? -28.406 -26.953 -9.617 1 87.5 527 LEU A C 1
ATOM 4129 O O . LEU A 1 527 ? -27.266 -26.656 -10.016 1 87.5 527 LEU A O 1
ATOM 4133 N N . TYR A 1 528 ? -28.625 -28.047 -8.977 1 90.75 528 TYR A N 1
ATOM 4134 C CA . TYR A 1 528 ? -27.5 -28.766 -8.406 1 90.75 528 TYR A CA 1
ATOM 4135 C C . TYR A 1 528 ? -27.344 -30.141 -9.055 1 90.75 528 TYR A C 1
ATOM 4137 O O . TYR A 1 528 ? -26.281 -30.781 -8.945 1 90.75 528 TYR A O 1
ATOM 4145 N N . VAL A 1 529 ? -28.375 -30.609 -9.695 1 93.62 529 VAL A N 1
ATOM 4146 C CA . VAL A 1 529 ? -28.281 -31.922 -10.32 1 93.62 529 VAL A CA 1
ATOM 4147 C C . VAL A 1 529 ? -27.891 -31.766 -11.789 1 93.62 529 VAL A C 1
ATOM 4149 O O . VAL A 1 529 ? -28.672 -31.25 -12.594 1 93.62 529 VAL A O 1
ATOM 4152 N N . PRO A 1 530 ? -26.672 -32.281 -12.18 1 94.19 530 PRO A N 1
ATOM 4153 C CA . PRO A 1 530 ? -26.234 -32.125 -13.57 1 94.19 530 PRO A CA 1
ATOM 4154 C C . PRO A 1 530 ? -27.203 -32.812 -14.555 1 94.19 530 PRO A C 1
ATOM 4156 O O . PRO A 1 530 ? -27.656 -33.906 -14.305 1 94.19 530 PRO A O 1
ATOM 4159 N N . ARG A 1 531 ? -27.469 -32.125 -15.648 1 89.81 531 ARG A N 1
ATOM 4160 C CA . ARG A 1 531 ? -28.344 -32.656 -16.688 1 89.81 531 ARG A CA 1
ATOM 4161 C C . ARG A 1 531 ? -27.719 -33.844 -17.391 1 89.81 531 ARG A C 1
ATOM 4163 O O . ARG A 1 531 ? -28.438 -34.719 -17.875 1 89.81 531 ARG A O 1
ATOM 4170 N N . GLY A 1 532 ? -26.484 -33.812 -17.469 1 90.69 532 GLY A N 1
ATOM 4171 C CA . GLY A 1 532 ? -25.688 -34.906 -18.031 1 90.69 532 GLY A CA 1
ATOM 4172 C C . GLY A 1 532 ? -24.406 -35.156 -17.297 1 90.69 532 GLY A C 1
ATOM 4173 O O . GLY A 1 532 ? -23.797 -34.219 -16.75 1 90.69 532 GLY A O 1
ATOM 4174 N N . ILE A 1 533 ? -24.047 -36.438 -17.219 1 93.5 533 ILE A N 1
ATOM 4175 C CA . ILE A 1 533 ? -22.812 -36.875 -16.578 1 93.5 533 ILE A CA 1
ATOM 4176 C C . ILE A 1 533 ? -21.984 -37.719 -17.547 1 93.5 533 ILE A C 1
ATOM 4178 O O . ILE A 1 533 ? -22.469 -38.719 -18.062 1 93.5 533 ILE A O 1
ATOM 4182 N N . VAL A 1 534 ? -20.797 -37.219 -17.797 1 92.44 534 VAL A N 1
ATOM 4183 C CA . VAL A 1 534 ? -19.922 -37.906 -18.734 1 92.44 534 VAL A CA 1
ATOM 4184 C C . VAL A 1 534 ? -18.734 -38.5 -17.969 1 92.44 534 VAL A C 1
ATOM 4186 O O . VAL A 1 534 ? -18.047 -37.781 -17.234 1 92.44 534 VAL A O 1
ATOM 4189 N N . SER A 1 535 ? -18.484 -39.781 -18.172 1 91.94 535 SER A N 1
ATOM 4190 C CA . SER A 1 535 ? -17.344 -40.438 -17.547 1 91.94 535 SER A CA 1
ATOM 4191 C C . SER A 1 535 ? -16.094 -40.281 -18.391 1 91.94 535 SER A C 1
ATOM 4193 O O . SER A 1 535 ? -16.125 -40.406 -19.609 1 91.94 535 SER A O 1
ATOM 4195 N N . PHE A 1 536 ? -14.977 -39.938 -17.703 1 89.94 536 PHE A N 1
ATOM 4196 C CA . PHE A 1 536 ? -13.664 -39.844 -18.328 1 89.94 536 PHE A CA 1
ATOM 4197 C C . PHE A 1 536 ? -12.695 -40.844 -17.734 1 89.94 536 PHE A C 1
ATOM 4199 O O . PHE A 1 536 ? -12.75 -41.156 -16.547 1 89.94 536 PHE A O 1
ATOM 4206 N N . LYS A 1 537 ? -11.906 -41.406 -18.609 1 85.88 537 LYS A N 1
ATOM 4207 C CA . LYS A 1 537 ? -10.812 -42.219 -18.078 1 85.88 537 LYS A CA 1
ATOM 4208 C C . LYS A 1 537 ? -9.766 -41.344 -17.375 1 85.88 537 LYS A C 1
ATOM 4210 O O . LYS A 1 537 ? -9.242 -41.719 -16.328 1 85.88 537 LYS A O 1
ATOM 4215 N N . GLN A 1 538 ? -9.453 -40.344 -18.031 1 85.69 538 GLN A N 1
ATOM 4216 C CA . GLN A 1 538 ? -8.586 -39.281 -17.5 1 85.69 538 GLN A CA 1
ATOM 4217 C C . GLN A 1 538 ? -8.969 -37.938 -18.078 1 85.69 538 GLN A C 1
ATOM 4219 O O . GLN A 1 538 ? -9.391 -37.844 -19.234 1 85.69 538 GLN A O 1
ATOM 4224 N N . PHE A 1 539 ? -8.859 -36.906 -17.219 1 87.75 539 PHE A N 1
ATOM 4225 C CA . PHE A 1 539 ? -9.148 -35.594 -17.734 1 87.75 539 PHE A CA 1
ATOM 4226 C C . PHE A 1 539 ? -8.008 -35.094 -18.609 1 87.75 539 PHE A C 1
ATOM 4228 O O . PHE A 1 539 ? -6.836 -35.312 -18.312 1 87.75 539 PHE A O 1
ATOM 4235 N N . PRO A 1 540 ? -8.414 -34.469 -19.75 1 86 540 PRO A N 1
ATOM 4236 C CA . PRO A 1 540 ? -7.375 -33.656 -20.391 1 86 540 PRO A CA 1
ATOM 4237 C C . PRO A 1 540 ? -6.816 -32.562 -19.484 1 86 540 PRO A C 1
ATOM 4239 O O . PRO A 1 540 ? -7.566 -31.953 -18.719 1 86 540 PRO A O 1
ATOM 4242 N N . VAL A 1 541 ? -5.512 -32.406 -19.453 1 77.94 541 VAL A N 1
ATOM 4243 C CA . VAL A 1 541 ? -4.895 -31.484 -18.516 1 77.94 541 VAL A CA 1
ATOM 4244 C C . VAL A 1 541 ? -4.102 -30.438 -19.281 1 77.94 541 VAL A C 1
ATOM 4246 O O . VAL A 1 541 ? -3.686 -30.656 -20.406 1 77.94 541 VAL A O 1
ATOM 4249 N N . LEU A 1 542 ? -3.98 -29.328 -18.641 1 68.56 542 LEU A N 1
ATOM 4250 C CA . LEU A 1 542 ? -3.084 -28.266 -19.109 1 68.56 542 LEU A CA 1
ATOM 4251 C C . LEU A 1 542 ? -1.632 -28.609 -18.781 1 68.56 542 LEU A C 1
ATOM 4253 O O . LEU A 1 542 ? -1.355 -29.625 -18.141 1 68.56 542 LEU A O 1
ATOM 4257 N N . ALA A 1 543 ? -0.741 -27.688 -19.281 1 61.12 543 ALA A N 1
ATOM 4258 C CA . ALA A 1 543 ? 0.689 -27.891 -19.062 1 61.12 543 ALA A CA 1
ATOM 4259 C C . ALA A 1 543 ? 1.015 -27.938 -17.578 1 61.12 543 ALA A C 1
ATOM 4261 O O . ALA A 1 543 ? 1.94 -28.641 -17.172 1 61.12 543 ALA A O 1
ATOM 4262 N N . ASN A 1 544 ? 0.147 -27.344 -16.828 1 59.03 544 ASN A N 1
ATOM 4263 C CA . ASN A 1 544 ? 0.424 -27.297 -15.398 1 59.03 544 ASN A CA 1
ATOM 4264 C C . ASN A 1 544 ? -0.255 -28.438 -14.656 1 59.03 544 ASN A C 1
ATOM 4266 O O . ASN A 1 544 ? -0.223 -28.484 -13.422 1 59.03 544 ASN A O 1
ATOM 4270 N N . GLY A 1 545 ? -0.875 -29.344 -15.383 1 64.44 545 GLY A N 1
ATOM 4271 C CA . GLY A 1 545 ? -1.476 -30.516 -14.781 1 64.44 545 GLY A CA 1
ATOM 4272 C C . GLY A 1 545 ? -2.92 -30.312 -14.367 1 64.44 545 GLY A C 1
ATOM 4273 O O . GLY A 1 545 ? -3.609 -31.25 -13.992 1 64.44 545 GLY A O 1
ATOM 4274 N N . LYS A 1 546 ? -3.344 -29.047 -14.508 1 72.69 546 LYS A N 1
ATOM 4275 C CA . LYS A 1 546 ? -4.73 -28.766 -14.148 1 72.69 546 LYS A CA 1
ATOM 4276 C C . LYS A 1 546 ? -5.688 -29.25 -15.234 1 72.69 546 LYS A C 1
ATOM 4278 O O . LYS A 1 546 ? -5.324 -29.312 -16.406 1 72.69 546 LYS A O 1
ATOM 4283 N N . PRO A 1 547 ? -6.879 -29.625 -14.844 1 78.62 547 PRO A N 1
ATOM 4284 C CA . PRO A 1 547 ? -7.852 -30.047 -15.859 1 78.62 547 PRO A CA 1
ATOM 4285 C C . PRO A 1 547 ? -8.125 -28.953 -16.891 1 78.62 547 PRO A C 1
ATOM 4287 O O . PRO A 1 547 ? -8.258 -27.781 -16.531 1 78.62 547 PRO A O 1
ATOM 4290 N N . ASN A 1 548 ? -8.055 -29.266 -18.125 1 82.44 548 ASN A N 1
ATOM 4291 C CA . ASN A 1 548 ? -8.406 -28.391 -19.234 1 82.44 548 ASN A CA 1
ATOM 4292 C C . ASN A 1 548 ? -9.914 -28.312 -19.438 1 82.44 548 ASN A C 1
ATOM 4294 O O . ASN A 1 548 ? -10.492 -29.094 -20.172 1 82.44 548 ASN A O 1
ATOM 4298 N N . LEU A 1 549 ? -10.539 -27.344 -18.906 1 85.25 549 LEU A N 1
ATOM 4299 C CA . LEU A 1 549 ? -11.992 -27.25 -18.875 1 85.25 549 LEU A CA 1
ATOM 4300 C C . LEU A 1 549 ? -12.555 -27.047 -20.281 1 85.25 549 LEU A C 1
ATOM 4302 O O . LEU A 1 549 ? -13.648 -27.531 -20.594 1 85.25 549 LEU A O 1
ATOM 4306 N N . ARG A 1 550 ? -11.805 -26.359 -21.109 1 82.75 550 ARG A N 1
ATOM 4307 C CA . ARG A 1 550 ? -12.25 -26.172 -22.484 1 82.75 550 ARG A CA 1
ATOM 4308 C C . ARG A 1 550 ? -12.352 -27.5 -23.219 1 82.75 550 ARG A C 1
ATOM 4310 O O . ARG A 1 550 ? -13.336 -27.75 -23.922 1 82.75 550 ARG A O 1
ATOM 4317 N N . ALA A 1 551 ? -11.336 -28.234 -23.047 1 86.94 551 ALA A N 1
ATOM 4318 C CA . ALA A 1 551 ? -11.328 -29.547 -23.688 1 86.94 551 ALA A CA 1
ATOM 4319 C C . ALA A 1 551 ? -12.43 -30.438 -23.109 1 86.94 551 ALA A C 1
ATOM 4321 O O . ALA A 1 551 ? -13.102 -31.141 -23.859 1 86.94 551 ALA A O 1
ATOM 4322 N N . ILE A 1 552 ? -12.617 -30.391 -21.859 1 90 552 ILE A N 1
ATOM 4323 C CA . ILE A 1 552 ? -13.641 -31.172 -21.203 1 90 552 ILE A CA 1
ATOM 4324 C C . ILE A 1 552 ? -15.023 -30.766 -21.719 1 90 552 ILE A C 1
ATOM 4326 O O . ILE A 1 552 ? -15.859 -31.625 -22.016 1 90 552 ILE A O 1
ATOM 4330 N N . ARG A 1 553 ? -15.242 -29.484 -21.828 1 88.5 553 ARG A N 1
ATOM 4331 C CA . ARG A 1 553 ? -16.5 -28.953 -22.328 1 88.5 553 ARG A CA 1
ATOM 4332 C C . ARG A 1 553 ? -16.797 -29.484 -23.719 1 88.5 553 ARG A C 1
ATOM 4334 O O . ARG A 1 553 ? -17.938 -29.906 -24.016 1 88.5 553 ARG A O 1
ATOM 4341 N N . GLN A 1 554 ? -15.773 -29.453 -24.547 1 88.12 554 GLN A N 1
ATOM 4342 C CA . GLN A 1 554 ? -15.938 -29.938 -25.906 1 88.12 554 GLN A CA 1
ATOM 4343 C C . GLN A 1 554 ? -16.312 -31.406 -25.938 1 88.12 554 GLN A C 1
ATOM 4345 O O . GLN A 1 554 ? -17.188 -31.828 -26.719 1 88.12 554 GLN A O 1
ATOM 4350 N N . ILE A 1 555 ? -15.719 -32.156 -25.125 1 90.81 555 ILE A N 1
ATOM 4351 C CA . ILE A 1 555 ? -15.984 -33.594 -25.062 1 90.81 555 ILE A CA 1
ATOM 4352 C C . ILE A 1 555 ? -17.406 -33.812 -24.562 1 90.81 555 ILE A C 1
ATOM 4354 O O . ILE A 1 555 ? -18.125 -34.688 -25.094 1 90.81 555 ILE A O 1
ATOM 4358 N N . ILE A 1 556 ? -17.828 -33.094 -23.609 1 91.06 556 ILE A N 1
ATOM 4359 C CA . ILE A 1 556 ? -19.172 -33.25 -23.078 1 91.06 556 ILE A CA 1
ATOM 4360 C C . ILE A 1 556 ? -20.203 -32.875 -24.156 1 91.06 556 ILE A C 1
ATOM 4362 O O . ILE A 1 556 ? -21.203 -33.562 -24.328 1 91.06 556 ILE A O 1
ATOM 4366 N N . LEU A 1 557 ? -19.906 -31.828 -24.859 1 88.81 557 LEU A N 1
ATOM 4367 C CA . LEU A 1 557 ? -20.797 -31.375 -25.906 1 88.81 557 LEU A CA 1
ATOM 4368 C C . LEU A 1 557 ? -20.969 -32.438 -26.984 1 88.81 557 LEU A C 1
ATOM 4370 O O . LEU A 1 557 ? -22.047 -32.625 -27.531 1 88.81 557 LEU A O 1
ATOM 4374 N N . GLU A 1 558 ? -19.859 -33.094 -27.266 1 86.88 558 GLU A N 1
ATOM 4375 C CA . GLU A 1 558 ? -19.875 -34.125 -28.281 1 86.88 558 GLU A CA 1
ATOM 4376 C C . GLU A 1 558 ? -20.625 -35.375 -27.781 1 86.88 558 GLU A C 1
ATOM 4378 O O . GLU A 1 558 ? -21.141 -36.156 -28.578 1 86.88 558 GLU A O 1
ATOM 4383 N N . THR A 1 559 ? -20.562 -35.562 -26.531 1 85.19 559 THR A N 1
ATOM 4384 C CA . THR A 1 559 ? -21.156 -36.75 -25.938 1 85.19 559 THR A CA 1
ATOM 4385 C C . THR A 1 559 ? -22.656 -36.531 -25.688 1 85.19 559 THR A C 1
ATOM 4387 O O . THR A 1 559 ? -23.453 -37.469 -25.891 1 85.19 559 THR A O 1
ATOM 4390 N N . VAL A 1 560 ? -22.781 -35.344 -25.266 1 79.69 560 VAL A N 1
ATOM 4391 C CA . VAL A 1 560 ? -24.188 -35.094 -25 1 79.69 560 VAL A CA 1
ATOM 4392 C C . VAL A 1 560 ? -24.875 -34.625 -26.281 1 79.69 560 VAL A C 1
ATOM 4394 O O . VAL A 1 560 ? -24.219 -34.406 -27.312 1 79.69 560 VAL A O 1
ATOM 4397 N N . ASP A 1 561 ? -26.156 -34.469 -26.391 1 73.88 561 ASP A N 1
ATOM 4398 C CA . ASP A 1 561 ? -26.922 -34.094 -27.578 1 73.88 561 ASP A CA 1
ATOM 4399 C C . ASP A 1 561 ? -26.531 -32.719 -28.062 1 73.88 561 ASP A C 1
ATOM 4401 O O . ASP A 1 561 ? -27.094 -31.703 -27.625 1 73.88 561 ASP A O 1
ATOM 4405 N N . SER A 1 562 ? -25.438 -32.625 -28.922 1 70.06 562 SER A N 1
ATOM 4406 C CA . SER A 1 562 ? -24.922 -31.375 -29.453 1 70.06 562 SER A CA 1
ATOM 4407 C C . SER A 1 562 ? -26 -30.578 -30.172 1 70.06 562 SER A C 1
ATOM 4409 O O . SER A 1 562 ? -25.844 -29.391 -30.422 1 70.06 562 SER A O 1
ATOM 4411 N N . GLU A 1 563 ? -27.109 -31.234 -30.391 1 72.38 563 GLU A N 1
ATOM 4412 C CA . GLU A 1 563 ? -28.219 -30.516 -31.016 1 72.38 563 GLU A CA 1
ATOM 4413 C C . GLU A 1 563 ? -28.969 -29.672 -29.984 1 72.38 563 GLU A C 1
ATOM 4415 O O . GLU A 1 563 ? -29.594 -28.656 -30.344 1 72.38 563 GLU A O 1
ATOM 4420 N N . LYS A 1 564 ? -28.828 -30 -28.75 1 79.69 564 LYS A N 1
ATOM 4421 C CA . LYS A 1 564 ? -29.625 -29.312 -27.734 1 79.69 564 LYS A CA 1
ATOM 4422 C C . LYS A 1 564 ? -28.797 -28.312 -26.953 1 79.69 564 LYS A C 1
ATOM 4424 O O . LYS A 1 564 ? -29.312 -27.312 -26.453 1 79.69 564 LYS A O 1
ATOM 4429 N N . TYR A 1 565 ? -27.516 -28.625 -27.047 1 85.44 565 TYR A N 1
ATOM 4430 C CA . TYR A 1 565 ? -26.672 -27.812 -26.188 1 85.44 565 TYR A CA 1
ATOM 4431 C C . TYR A 1 565 ? -25.516 -27.203 -26.969 1 85.44 565 TYR A C 1
ATOM 4433 O O . TYR A 1 565 ? -25.109 -27.719 -28 1 85.44 565 TYR A O 1
ATOM 4441 N N . GLU A 1 566 ? -25.109 -25.922 -26.531 1 81.75 566 GLU A N 1
ATOM 4442 C CA . GLU A 1 566 ? -23.938 -25.266 -27.094 1 81.75 566 GLU A CA 1
ATOM 4443 C C . GLU A 1 566 ? -23.047 -24.672 -26 1 81.75 566 GLU A C 1
ATOM 4445 O O . GLU A 1 566 ? -23.531 -24.359 -24.906 1 81.75 566 GLU A O 1
ATOM 4450 N N . MET B 1 1 ? 21.75 -0.57 12.055 1 70.19 1 MET B N 1
ATOM 4451 C CA . MET B 1 1 ? 21.062 -0.688 10.773 1 70.19 1 MET B CA 1
ATOM 4452 C C . MET B 1 1 ? 22.016 -0.343 9.625 1 70.19 1 MET B C 1
ATOM 4454 O O . MET B 1 1 ? 22.828 0.579 9.734 1 70.19 1 MET B O 1
ATOM 4458 N N . ASP B 1 2 ? 21.938 -1.062 8.578 1 78.31 2 ASP B N 1
ATOM 4459 C CA . ASP B 1 2 ? 22.859 -0.912 7.457 1 78.31 2 ASP B CA 1
ATOM 4460 C C . ASP B 1 2 ? 22.391 0.167 6.488 1 78.31 2 ASP B C 1
ATOM 4462 O O . ASP B 1 2 ? 23.203 0.859 5.871 1 78.31 2 ASP B O 1
ATOM 4466 N N . ASP B 1 3 ? 21.078 0.275 6.504 1 89.75 3 ASP B N 1
ATOM 4467 C CA . ASP B 1 3 ? 20.578 1.247 5.539 1 89.75 3 ASP B CA 1
ATOM 4468 C C . ASP B 1 3 ? 19.531 2.158 6.172 1 89.75 3 ASP B C 1
ATOM 4470 O O . ASP B 1 3 ? 19.281 2.088 7.379 1 89.75 3 ASP B O 1
ATOM 4474 N N . SER B 1 4 ? 18.984 3.115 5.367 1 94.38 4 SER B N 1
ATOM 4475 C CA . SER B 1 4 ? 18.109 4.152 5.891 1 94.38 4 SER B CA 1
ATOM 4476 C C . SER B 1 4 ? 16.641 3.758 5.742 1 94.38 4 SER B C 1
ATOM 4478 O O . SER B 1 4 ? 15.75 4.594 5.898 1 94.38 4 SER B O 1
ATOM 4480 N N . TYR B 1 5 ? 16.422 2.52 5.445 1 96 5 TYR B N 1
ATOM 4481 C CA . TYR B 1 5 ? 15.039 2.08 5.305 1 96 5 TYR B CA 1
ATOM 4482 C C . TYR B 1 5 ? 14.43 1.751 6.664 1 96 5 TYR B C 1
ATOM 4484 O O . TYR B 1 5 ? 15.023 1.013 7.453 1 96 5 TYR B O 1
ATOM 4492 N N . LEU B 1 6 ? 13.266 2.365 6.953 1 94.94 6 LEU B N 1
ATOM 4493 C CA . LEU B 1 6 ? 12.531 2.135 8.195 1 94.94 6 LEU B CA 1
ATOM 4494 C C . LEU B 1 6 ? 11.109 1.665 7.91 1 94.94 6 LEU B C 1
ATOM 4496 O O . LEU B 1 6 ? 10.469 2.148 6.977 1 94.94 6 LEU B O 1
ATOM 4500 N N . SER B 1 7 ? 10.641 0.709 8.617 1 92.19 7 SER B N 1
ATOM 4501 C CA . SER B 1 7 ? 9.242 0.278 8.633 1 92.19 7 SER B CA 1
ATOM 4502 C C . SER B 1 7 ? 8.805 -0.112 10.039 1 92.19 7 SER B C 1
ATOM 4504 O O . SER B 1 7 ? 9.617 -0.572 10.844 1 92.19 7 SER B O 1
ATOM 4506 N N . SER B 1 8 ? 7.574 0.154 10.328 1 87 8 SER B N 1
ATOM 4507 C CA . SER B 1 8 ? 7.074 -0.231 11.641 1 87 8 SER B CA 1
ATOM 4508 C C . SER B 1 8 ? 6.879 -1.74 11.742 1 87 8 SER B C 1
ATOM 4510 O O . SER B 1 8 ? 6.445 -2.377 10.781 1 87 8 SER B O 1
ATOM 4512 N N . LYS B 1 9 ? 7.148 -2.281 12.883 1 80 9 LYS B N 1
ATOM 4513 C CA . LYS B 1 9 ? 6.914 -3.697 13.148 1 80 9 LYS B CA 1
ATOM 4514 C C . LYS B 1 9 ? 5.523 -3.924 13.734 1 80 9 LYS B C 1
ATOM 4516 O O . LYS B 1 9 ? 5.098 -5.066 13.914 1 80 9 LYS B O 1
ATOM 4521 N N . GLU B 1 10 ? 4.891 -2.826 13.945 1 81.94 10 GLU B N 1
ATOM 4522 C CA . GLU B 1 10 ? 3.549 -2.91 14.516 1 81.94 10 GLU B CA 1
ATOM 4523 C C . GLU B 1 10 ? 2.479 -2.846 13.43 1 81.94 10 GLU B C 1
ATOM 4525 O O . GLU B 1 10 ? 2.715 -2.299 12.352 1 81.94 10 GLU B O 1
ATOM 4530 N N . SER B 1 11 ? 1.436 -3.541 13.688 1 82.88 11 SER B N 1
ATOM 4531 C CA . SER B 1 11 ? 0.271 -3.471 12.812 1 82.88 11 SER B CA 1
ATOM 4532 C C . SER B 1 11 ? -0.965 -3.002 13.57 1 82.88 11 SER B C 1
ATOM 4534 O O . SER B 1 11 ? -1.105 -3.27 14.766 1 82.88 11 SER B O 1
ATOM 4536 N N . LEU B 1 12 ? -1.754 -2.203 12.914 1 82.5 12 LEU B N 1
ATOM 4537 C CA . LEU B 1 12 ? -3.016 -1.762 13.5 1 82.5 12 LEU B CA 1
ATOM 4538 C C . LEU B 1 12 ? -4.195 -2.492 12.859 1 82.5 12 LEU B C 1
ATOM 4540 O O . LEU B 1 12 ? -4.176 -2.785 11.664 1 82.5 12 LEU B O 1
ATOM 4544 N N . ASP B 1 13 ? -5.109 -2.771 13.703 1 84.94 13 ASP B N 1
ATOM 4545 C CA . ASP B 1 13 ? -6.375 -3.287 13.188 1 84.94 13 ASP B CA 1
ATOM 4546 C C . ASP B 1 13 ? -7.273 -2.15 12.703 1 84.94 13 ASP B C 1
ATOM 4548 O O . ASP B 1 13 ? -8.039 -1.584 13.492 1 84.94 13 ASP B O 1
ATOM 4552 N N . ILE B 1 14 ? -7.211 -1.869 11.461 1 87.94 14 ILE B N 1
ATOM 4553 C CA . ILE B 1 14 ? -7.969 -0.767 10.883 1 87.94 14 ILE B CA 1
ATOM 4554 C C . ILE B 1 14 ? -9.242 -1.303 10.234 1 87.94 14 ILE B C 1
ATOM 4556 O O . ILE B 1 14 ? -9.18 -2.119 9.312 1 87.94 14 ILE B O 1
ATOM 4560 N N . PRO B 1 15 ? -10.352 -0.863 10.688 1 88.94 15 PRO B N 1
ATOM 4561 C CA . PRO B 1 15 ? -11.578 -1.328 10.039 1 88.94 15 PRO B CA 1
ATOM 4562 C C . PRO B 1 15 ? -11.75 -0.771 8.625 1 88.94 15 PRO B C 1
ATOM 4564 O O . PRO B 1 15 ? -11.328 0.353 8.352 1 88.94 15 PRO B O 1
ATOM 4567 N N . TYR B 1 16 ? -12.289 -1.513 7.742 1 93.12 16 TYR B N 1
ATOM 4568 C CA . TYR B 1 16 ? -12.617 -1.075 6.391 1 93.12 16 TYR B CA 1
ATOM 4569 C C . TYR B 1 16 ? -14.047 -0.539 6.324 1 93.12 16 TYR B C 1
ATOM 4571 O O . TYR B 1 16 ? -14.961 -1.241 5.891 1 93.12 16 TYR B O 1
ATOM 4579 N N . ILE B 1 17 ? -14.18 0.705 6.68 1 92.38 17 ILE B N 1
ATOM 4580 C CA . ILE B 1 17 ? -15.469 1.369 6.863 1 92.38 17 ILE B CA 1
ATOM 4581 C C . ILE B 1 17 ? -15.359 2.828 6.426 1 92.38 17 ILE B C 1
ATOM 4583 O O . ILE B 1 17 ? -14.258 3.367 6.301 1 92.38 17 ILE B O 1
ATOM 4587 N N . THR B 1 18 ? -16.484 3.447 6.051 1 93 18 THR B N 1
ATOM 4588 C CA . THR B 1 18 ? -16.469 4.871 5.734 1 93 18 THR B CA 1
ATOM 4589 C C . THR B 1 18 ? -16.312 5.703 7.004 1 93 18 THR B C 1
ATOM 4591 O O . THR B 1 18 ? -16.672 5.258 8.094 1 93 18 THR B O 1
ATOM 4594 N N . PHE B 1 19 ? -15.797 6.836 6.836 1 92.19 19 PHE B N 1
ATOM 4595 C CA . PHE B 1 19 ? -15.523 7.691 7.984 1 92.19 19 PHE B CA 1
ATOM 4596 C C . PHE B 1 19 ? -16.812 8.055 8.711 1 92.19 19 PHE B C 1
ATOM 4598 O O . PHE B 1 19 ? -16.891 7.945 9.938 1 92.19 19 PHE B O 1
ATOM 4605 N N . PRO B 1 20 ? -17.906 8.453 8.047 1 92.12 20 PRO B N 1
ATOM 4606 C CA . PRO B 1 20 ? -19.156 8.727 8.75 1 92.12 20 PRO B CA 1
ATOM 4607 C C . PRO B 1 20 ? -19.781 7.48 9.383 1 92.12 20 PRO B C 1
ATOM 4609 O O . PRO B 1 20 ? -20.438 7.574 10.414 1 92.12 20 PRO B O 1
ATOM 4612 N N . ASP B 1 21 ? -19.516 6.312 8.789 1 91.06 21 ASP B N 1
ATOM 4613 C CA . ASP B 1 21 ? -20.016 5.086 9.398 1 91.06 21 ASP B CA 1
ATOM 4614 C C . ASP B 1 21 ? -19.297 4.801 10.719 1 91.06 21 ASP B C 1
ATOM 4616 O O . ASP B 1 21 ? -19.891 4.215 11.633 1 91.06 21 ASP B O 1
ATOM 4620 N N . LEU B 1 22 ? -18.109 5.156 10.742 1 89.19 22 LEU B N 1
ATOM 4621 C CA . LEU B 1 22 ? -17.391 5.031 12.008 1 89.19 22 LEU B CA 1
ATOM 4622 C C . LEU B 1 22 ? -18.047 5.867 13.094 1 89.19 22 LEU B C 1
ATOM 4624 O O . LEU B 1 22 ? -18.234 5.398 14.219 1 89.19 22 LEU B O 1
ATOM 4628 N N . LEU B 1 23 ? -18.375 7.102 12.773 1 89 23 LEU B N 1
ATOM 4629 C CA . LEU B 1 23 ? -19.125 7.9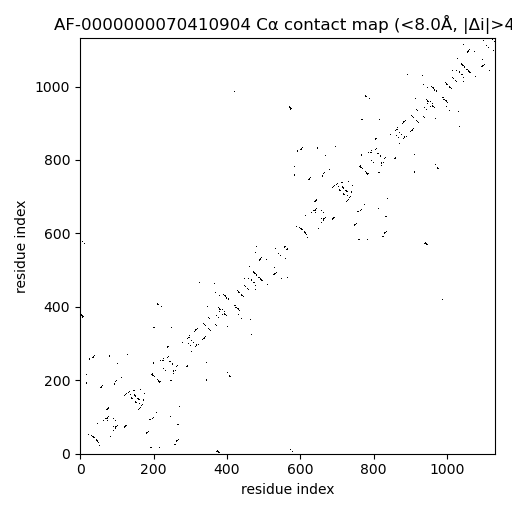41 13.711 1 89 23 LEU B CA 1
ATOM 4630 C C . LEU B 1 23 ? -20.453 7.293 14.086 1 89 23 LEU B C 1
ATOM 4632 O O . LEU B 1 23 ? -20.844 7.316 15.258 1 89 23 LEU B O 1
ATOM 4636 N N . ARG B 1 24 ? -21.141 6.805 13.109 1 91.56 24 ARG B N 1
ATOM 4637 C CA . ARG B 1 24 ? -22.406 6.137 13.367 1 91.56 24 ARG B CA 1
ATOM 4638 C C . ARG B 1 24 ? -22.25 5.031 14.406 1 91.56 24 ARG B C 1
ATOM 4640 O O . ARG B 1 24 ? -23.047 4.93 15.344 1 91.56 24 ARG B O 1
ATOM 4647 N N . LYS B 1 25 ? -21.25 4.23 14.227 1 88.56 25 LYS B N 1
ATOM 4648 C CA . LYS B 1 25 ? -21.016 3.117 15.141 1 88.56 25 LYS B CA 1
ATOM 4649 C C . LYS B 1 25 ? -20.781 3.615 16.562 1 88.56 25 LYS B C 1
ATOM 4651 O O . LYS B 1 25 ? -21.297 3.037 17.516 1 88.56 25 LYS B O 1
ATOM 4656 N N . TRP B 1 26 ? -20.031 4.633 16.688 1 86 26 TRP B N 1
ATOM 4657 C CA . TRP B 1 26 ? -19.781 5.203 18.016 1 86 26 TRP B CA 1
ATOM 4658 C C . TRP B 1 26 ? -21.047 5.805 18.594 1 86 26 TRP B C 1
ATOM 4660 O O . TRP B 1 26 ? -21.312 5.664 19.797 1 86 26 TRP B O 1
ATOM 4670 N N . ALA B 1 27 ? -21.766 6.496 17.766 1 90.25 27 ALA B N 1
ATOM 4671 C CA . ALA B 1 27 ? -23 7.125 18.203 1 90.25 27 ALA B CA 1
ATOM 4672 C C . ALA B 1 27 ? -24.016 6.078 18.656 1 90.25 27 ALA B C 1
ATOM 4674 O O . ALA B 1 27 ? -24.781 6.312 19.594 1 90.25 27 ALA B O 1
ATOM 4675 N N . GLU B 1 28 ? -24.047 5.012 17.984 1 91.69 28 GLU B N 1
ATOM 4676 C CA . GLU B 1 28 ? -24.969 3.926 18.344 1 91.69 28 GLU B CA 1
ATOM 4677 C C . GLU B 1 28 ? -24.547 3.27 19.656 1 91.69 28 GLU B C 1
ATOM 4679 O O . GLU B 1 28 ? -25.391 2.93 20.484 1 91.69 28 GLU B O 1
ATOM 4684 N N . LYS B 1 29 ? -23.297 3.127 19.891 1 88 29 LYS B N 1
ATOM 4685 C CA . LYS B 1 29 ? -22.766 2.475 21.078 1 88 29 LYS B CA 1
ATOM 4686 C C . LYS B 1 29 ? -22.891 3.381 22.297 1 88 29 LYS B C 1
ATOM 4688 O O . LYS B 1 29 ? -23.234 2.916 23.391 1 88 29 LYS B O 1
ATOM 4693 N N . ASN B 1 30 ? -22.578 4.68 22.109 1 87.31 30 ASN B N 1
ATOM 4694 C CA . ASN B 1 30 ? -22.609 5.637 23.219 1 87.31 30 ASN B CA 1
ATOM 4695 C C . ASN B 1 30 ? -23.156 6.988 22.766 1 87.31 30 ASN B C 1
ATOM 4697 O O . ASN B 1 30 ? -22.438 7.988 22.781 1 87.31 30 ASN B O 1
ATOM 4701 N N . PRO B 1 31 ? -24.406 7.062 22.547 1 90.69 31 PRO B N 1
ATOM 4702 C CA . PRO B 1 31 ? -24.984 8.281 21.984 1 90.69 31 PRO B CA 1
ATOM 4703 C C . PRO B 1 31 ? -24.797 9.5 22.875 1 90.69 31 PRO B C 1
ATOM 4705 O O . PRO B 1 31 ? -24.688 10.625 22.391 1 90.69 31 PRO B O 1
ATOM 4708 N N . ASN B 1 32 ? -24.719 9.289 24.234 1 91.5 32 ASN B N 1
ATOM 4709 C CA . ASN B 1 32 ? -24.688 10.422 25.156 1 91.5 32 ASN B CA 1
ATOM 4710 C C . ASN B 1 32 ? -23.266 10.828 25.516 1 91.5 32 ASN B C 1
ATOM 4712 O O . ASN B 1 32 ? -23.047 11.828 26.203 1 91.5 32 ASN B O 1
ATOM 4716 N N . LYS B 1 33 ? -22.359 10.164 25 1 87.38 33 LYS B N 1
ATOM 4717 C CA . LYS B 1 33 ? -20.969 10.523 25.281 1 87.38 33 LYS B CA 1
ATOM 4718 C C . LYS B 1 33 ? -20.594 11.828 24.594 1 87.38 33 LYS B C 1
ATOM 4720 O O . LYS B 1 33 ? -20.891 12.023 23.406 1 87.38 33 LYS B O 1
ATOM 4725 N N . THR B 1 34 ? -19.938 12.727 25.375 1 87.94 34 THR B N 1
ATOM 4726 C CA . THR B 1 34 ? -19.469 14 24.812 1 87.94 34 THR B CA 1
ATOM 4727 C C . THR B 1 34 ? -18.312 13.781 23.859 1 87.94 34 THR B C 1
ATOM 4729 O O . THR B 1 34 ? -17.281 13.211 24.234 1 87.94 34 THR B O 1
ATOM 4732 N N . ALA B 1 35 ? -18.531 14.25 22.656 1 86.38 35 ALA B N 1
ATOM 4733 C CA . ALA B 1 35 ? -17.469 14.148 21.656 1 86.38 35 ALA B CA 1
ATOM 4734 C C . ALA B 1 35 ? -16.625 15.414 21.625 1 86.38 35 ALA B C 1
ATOM 4736 O O . ALA B 1 35 ? -15.391 15.336 21.562 1 86.38 35 ALA B O 1
ATOM 4737 N N . PHE B 1 36 ? -17.328 16.547 21.672 1 89.25 36 PHE B N 1
ATOM 4738 C CA . PHE B 1 36 ? -16.625 17.812 21.562 1 89.25 36 PHE B CA 1
ATOM 4739 C C . PHE B 1 36 ? -17.125 18.797 22.625 1 89.25 36 PHE B C 1
ATOM 4741 O O . PHE B 1 36 ? -18.328 18.859 22.906 1 89.25 36 PHE B O 1
ATOM 4748 N N . ILE B 1 37 ? -16.203 19.547 23.156 1 89.81 37 ILE B N 1
ATOM 4749 C CA . ILE B 1 37 ? -16.516 20.719 23.969 1 89.81 37 ILE B CA 1
ATOM 4750 C C . ILE B 1 37 ? -15.938 21.969 23.312 1 89.81 37 ILE B C 1
ATOM 4752 O O . ILE B 1 37 ? -14.727 22.062 23.094 1 89.81 37 ILE B O 1
ATOM 4756 N N . PHE B 1 38 ? -16.812 22.859 22.984 1 90.38 38 PHE B N 1
ATOM 4757 C CA . PHE B 1 38 ? -16.422 24.141 22.406 1 90.38 38 PHE B CA 1
ATOM 4758 C C . PHE B 1 38 ? -16.484 25.25 23.453 1 90.38 38 PHE B C 1
ATOM 4760 O O . PHE B 1 38 ? -17.5 25.406 24.156 1 90.38 38 PHE B O 1
ATOM 4767 N N . VAL B 1 39 ? -15.367 25.922 23.594 1 88.19 39 VAL B N 1
ATOM 4768 C CA . VAL B 1 39 ? -15.328 27.078 24.484 1 88.19 39 VAL B CA 1
ATOM 4769 C C . VAL B 1 39 ? -14.969 28.328 23.703 1 88.19 39 VAL B C 1
ATOM 4771 O O . VAL B 1 39 ? -14.016 28.328 22.922 1 88.19 39 VAL B O 1
ATOM 4774 N N . ASP B 1 40 ? -15.75 29.359 23.828 1 79.81 40 ASP B N 1
ATOM 4775 C CA . ASP B 1 40 ? -15.438 30.578 23.094 1 79.81 40 ASP B CA 1
ATOM 4776 C C . ASP B 1 40 ? -14.648 31.562 23.953 1 79.81 40 ASP B C 1
ATOM 4778 O O . ASP B 1 40 ? -14.25 31.234 25.078 1 79.81 40 ASP B O 1
ATOM 4782 N N . GLU B 1 41 ? -14.344 32.719 23.422 1 71.31 41 GLU B N 1
ATOM 4783 C CA . GLU B 1 41 ? -13.516 33.719 24.109 1 71.31 41 GLU B CA 1
ATOM 4784 C C . GLU B 1 41 ? -14.203 34.219 25.375 1 71.31 41 GLU B C 1
ATOM 4786 O O . GLU B 1 41 ? -13.531 34.656 26.312 1 71.31 41 GLU B O 1
ATOM 4791 N N . GLU B 1 42 ? -15.523 34.188 25.359 1 75.44 42 GLU B N 1
ATOM 4792 C CA . GLU B 1 42 ? -16.281 34.656 26.516 1 75.44 42 GLU B CA 1
ATOM 4793 C C . GLU B 1 42 ? -16.562 33.531 27.5 1 75.44 42 GLU B C 1
ATOM 4795 O O . GLU B 1 42 ? -17.375 33.688 28.422 1 75.44 42 GLU B O 1
ATOM 4800 N N . ASP B 1 43 ? -16 32.375 27.266 1 80.5 43 ASP B N 1
ATOM 4801 C CA . ASP B 1 43 ? -16.047 31.203 28.125 1 80.5 43 ASP B CA 1
ATOM 4802 C C . ASP B 1 43 ? -17.391 30.484 28.031 1 80.5 43 ASP B C 1
ATOM 4804 O O . ASP B 1 43 ? -17.766 29.703 28.906 1 80.5 43 ASP B O 1
ATOM 4808 N N . ASP B 1 44 ? -18.109 30.938 27.031 1 85.88 44 ASP B N 1
ATOM 4809 C CA . ASP B 1 44 ? -19.297 30.125 26.766 1 85.88 44 ASP B CA 1
ATOM 4810 C C . ASP B 1 44 ? -18.922 28.719 26.312 1 85.88 44 ASP B C 1
ATOM 4812 O O . ASP B 1 44 ? -18.031 28.547 25.469 1 85.88 44 ASP B O 1
ATOM 4816 N N . ARG B 1 45 ? -19.609 27.781 26.922 1 90.88 45 ARG B N 1
ATOM 4817 C CA . ARG B 1 45 ? -19.281 26.375 26.734 1 90.88 45 ARG B CA 1
ATOM 4818 C C . ARG B 1 45 ? -20.406 25.625 26.031 1 90.88 45 ARG B C 1
ATOM 4820 O O . ARG B 1 45 ? -21.562 25.734 26.422 1 90.88 45 ARG B O 1
ATOM 4827 N N . TYR B 1 46 ? -20.141 24.938 24.984 1 91.19 46 TYR B N 1
ATOM 4828 C CA . TYR B 1 46 ? -21.094 24.094 24.25 1 91.19 46 TYR B CA 1
ATOM 4829 C C . TYR B 1 46 ? -20.578 22.672 24.125 1 91.19 46 TYR B C 1
ATOM 4831 O O . TYR B 1 46 ? -19.422 22.438 23.766 1 91.19 46 TYR B O 1
ATOM 4839 N N . GLU B 1 47 ? -21.438 21.734 24.531 1 91.5 47 GLU B N 1
ATOM 4840 C CA . GLU B 1 47 ? -21.094 20.328 24.422 1 91.5 47 GLU B CA 1
ATOM 4841 C C . GLU B 1 47 ? -21.844 19.656 23.281 1 91.5 47 GLU B C 1
ATOM 4843 O O . GLU B 1 47 ? -23.047 19.875 23.125 1 91.5 47 GLU B O 1
ATOM 4848 N N . LEU B 1 48 ? -21.156 18.906 22.5 1 91.25 48 LEU B N 1
ATOM 4849 C CA . LEU B 1 48 ? -21.719 18.125 21.406 1 91.25 48 LEU B CA 1
ATOM 4850 C C . LEU B 1 48 ? -21.469 16.641 21.609 1 91.25 48 LEU B C 1
ATOM 4852 O O . LEU B 1 48 ? -20.312 16.203 21.625 1 91.25 48 LEU B O 1
ATOM 4856 N N 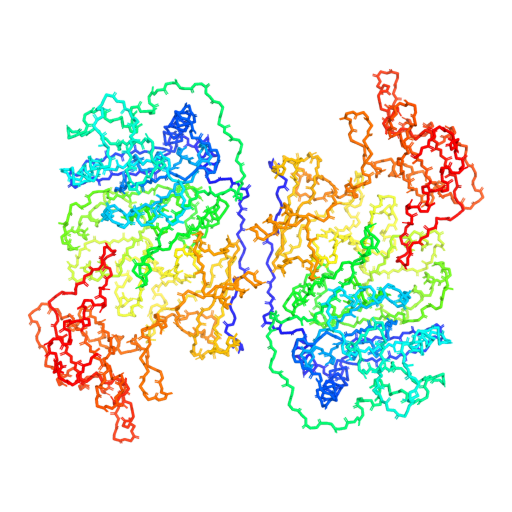. SER B 1 49 ? -22.531 15.867 21.797 1 91.12 49 SER B N 1
ATOM 4857 C CA . SER B 1 49 ? -22.391 14.43 22 1 91.12 49 SER B CA 1
ATOM 4858 C C . SER B 1 49 ? -22.266 13.695 20.672 1 91.12 49 SER B C 1
ATOM 4860 O O . SER B 1 49 ? -22.562 14.266 19.609 1 91.12 49 SER B O 1
ATOM 4862 N N . LEU B 1 50 ? -21.828 12.438 20.766 1 89.5 50 LEU B N 1
ATOM 4863 C CA . LEU B 1 50 ? -21.703 11.609 19.578 1 89.5 50 LEU B CA 1
ATOM 4864 C C . LEU B 1 50 ? -23.062 11.43 18.891 1 89.5 50 LEU B C 1
ATOM 4866 O O . LEU B 1 50 ? -23.156 11.562 17.672 1 89.5 50 LEU B O 1
ATOM 4870 N N . GLY B 1 51 ? -24.031 11.117 19.656 1 92.5 51 GLY B N 1
ATOM 4871 C CA . GLY B 1 51 ? -25.375 10.938 19.109 1 92.5 51 GLY B CA 1
ATOM 4872 C C . GLY B 1 51 ? -25.922 12.188 18.453 1 92.5 51 GLY B C 1
ATOM 4873 O O . GLY B 1 51 ? -26.5 12.125 17.375 1 92.5 51 GLY B O 1
ATOM 4874 N N . GLU B 1 52 ? -25.781 13.32 19.172 1 93.44 52 GLU B N 1
ATOM 4875 C CA . GLU B 1 52 ? -26.266 14.594 18.625 1 93.44 52 GLU B CA 1
ATOM 4876 C C . GLU B 1 52 ? -25.562 14.945 17.328 1 93.44 52 GLU B C 1
ATOM 4878 O O . GLU B 1 52 ? -26.188 15.398 16.375 1 93.44 52 GLU B O 1
ATOM 4883 N N . LEU B 1 53 ? -24.281 14.773 17.281 1 91.88 53 LEU B N 1
ATOM 4884 C CA . LEU B 1 53 ? -23.516 15.062 16.078 1 91.88 53 LEU B CA 1
ATOM 4885 C C . LEU B 1 53 ? -23.984 14.211 14.898 1 91.88 53 LEU B C 1
ATOM 4887 O O . LEU B 1 53 ? -24.234 14.734 13.812 1 91.88 53 LEU B O 1
ATOM 4891 N N . TYR B 1 54 ? -24.141 12.93 15.125 1 93.25 54 TYR B N 1
ATOM 4892 C CA . TYR B 1 54 ? -24.562 12.031 14.055 1 93.25 54 TYR B CA 1
ATOM 4893 C C . TYR B 1 54 ? -25.953 12.375 13.57 1 93.25 54 TYR B C 1
ATOM 4895 O O . TYR B 1 54 ? -26.234 12.375 12.367 1 93.25 54 TYR B O 1
ATOM 4903 N N . ASP B 1 55 ? -26.828 12.625 14.492 1 95.44 55 ASP B N 1
ATOM 4904 C CA . ASP B 1 55 ? -28.219 12.953 14.148 1 95.44 55 ASP B CA 1
ATOM 4905 C C . ASP B 1 55 ? -28.281 14.227 13.297 1 95.44 55 ASP B C 1
ATOM 4907 O O . ASP B 1 55 ? -28.953 14.25 12.266 1 95.44 55 ASP B O 1
ATOM 4911 N N . LYS B 1 56 ? -27.656 15.297 13.766 1 95.19 56 LYS B N 1
ATOM 4912 C CA . LYS B 1 56 ? -27.656 16.562 13.039 1 95.19 56 LYS B CA 1
ATOM 4913 C C . LYS B 1 56 ? -27 16.406 11.672 1 95.19 56 LYS B C 1
ATOM 4915 O O . LYS B 1 56 ? -27.484 16.953 10.68 1 95.19 56 LYS B O 1
ATOM 4920 N N . ALA B 1 57 ? -25.906 15.68 11.617 1 95.12 57 ALA B N 1
ATOM 4921 C CA . ALA B 1 57 ? -25.234 15.43 10.352 1 95.12 57 ALA B CA 1
ATOM 4922 C C . ALA B 1 57 ? -26.141 14.672 9.383 1 95.12 57 ALA B C 1
ATOM 4924 O O . ALA B 1 57 ? -26.172 14.977 8.188 1 95.12 57 ALA B O 1
ATOM 4925 N N . THR B 1 58 ? -26.812 13.648 9.883 1 96.38 58 THR B N 1
ATOM 4926 C CA . THR B 1 58 ? -27.719 12.844 9.062 1 96.38 58 THR B CA 1
ATOM 4927 C C . THR B 1 58 ? -28.859 13.703 8.508 1 96.38 58 THR B C 1
ATOM 4929 O O . THR B 1 58 ? -29.188 13.602 7.324 1 96.38 58 THR B O 1
ATOM 4932 N N . LYS B 1 59 ? -29.453 14.477 9.375 1 96.5 59 LYS B N 1
ATOM 4933 C CA . LYS B 1 59 ? -30.516 15.383 8.93 1 96.5 59 LYS B CA 1
ATOM 4934 C C . LYS B 1 59 ? -30 16.359 7.871 1 96.5 59 LYS B C 1
ATOM 4936 O O . LYS B 1 59 ? -30.672 16.594 6.867 1 96.5 59 LYS B O 1
ATOM 4941 N N . PHE B 1 60 ? -28.859 16.906 8.102 1 96.44 60 PHE B N 1
ATOM 4942 C CA . PHE B 1 60 ? -28.25 17.812 7.137 1 96.44 60 PHE B CA 1
ATOM 4943 C C . PHE B 1 60 ? -28 17.094 5.812 1 96.44 60 PHE B C 1
ATOM 4945 O O . PHE B 1 60 ? -28.25 17.656 4.742 1 96.44 60 PHE B O 1
ATOM 4952 N N . ALA B 1 61 ? -27.484 15.883 5.852 1 97.19 61 ALA B N 1
ATOM 4953 C CA . ALA B 1 61 ? -27.203 15.078 4.664 1 97.19 61 ALA B CA 1
ATOM 4954 C C . ALA B 1 61 ? -28.469 14.875 3.832 1 97.19 61 ALA B C 1
ATOM 4956 O O . ALA B 1 61 ? -28.438 14.984 2.605 1 97.19 61 ALA B O 1
ATOM 4957 N N . LYS B 1 62 ? -29.516 14.531 4.516 1 96.69 62 LYS B N 1
ATOM 4958 C CA . LYS B 1 62 ? -30.781 14.328 3.826 1 96.69 62 LYS B CA 1
ATOM 4959 C C . LYS B 1 62 ? -31.25 15.602 3.133 1 96.69 62 LYS B C 1
ATOM 4961 O O . LYS B 1 62 ? -31.734 15.562 2 1 96.69 62 LYS B O 1
ATOM 4966 N N . THR B 1 63 ? -31.094 16.672 3.852 1 94.69 63 THR B N 1
ATOM 4967 C CA . THR B 1 63 ? -31.469 17.953 3.268 1 94.69 63 THR B CA 1
ATOM 4968 C C . THR B 1 63 ? -30.594 18.266 2.049 1 94.69 63 THR B C 1
ATOM 4970 O O . THR B 1 63 ? -31.109 18.719 1.019 1 94.69 63 THR B O 1
ATOM 4973 N N . LEU B 1 64 ? -29.297 18.047 2.143 1 94.75 64 LEU B N 1
ATOM 4974 C CA . LEU B 1 64 ? -28.391 18.25 1.019 1 94.75 64 LEU B CA 1
ATOM 4975 C C . LEU B 1 64 ? -28.797 17.391 -0.171 1 94.75 64 LEU B C 1
ATOM 4977 O O . LEU B 1 64 ? -28.812 17.859 -1.309 1 94.75 64 LEU B O 1
ATOM 4981 N N . THR B 1 65 ? -29.031 16.125 0.134 1 94.12 65 THR B N 1
ATOM 4982 C CA . THR B 1 65 ? -29.453 15.195 -0.909 1 94.12 65 THR B CA 1
ATOM 4983 C C . THR B 1 65 ? -30.75 15.672 -1.574 1 94.12 65 THR B C 1
ATOM 4985 O O . THR B 1 65 ? -30.875 15.602 -2.799 1 94.12 65 THR B O 1
ATOM 4988 N N . GLY B 1 66 ? -31.641 16.109 -0.768 1 89.94 66 GLY B N 1
ATOM 4989 C CA . GLY B 1 66 ? -32.875 16.672 -1.285 1 89.94 66 GLY B CA 1
ATOM 4990 C C . GLY B 1 66 ? -32.656 17.891 -2.164 1 89.94 66 GLY B C 1
ATOM 4991 O O . GLY B 1 66 ? -33.438 18.156 -3.086 1 89.94 66 GLY B O 1
ATOM 4992 N N . HIS B 1 67 ? -31.609 18.594 -1.9 1 86.62 67 HIS B N 1
ATOM 4993 C CA . HIS B 1 67 ? -31.281 19.797 -2.656 1 86.62 67 HIS B CA 1
ATOM 4994 C C . HIS B 1 67 ? -30.406 19.484 -3.855 1 86.62 67 HIS B C 1
ATOM 4996 O O . HIS B 1 67 ? -29.812 20.375 -4.461 1 86.62 67 HIS B O 1
ATOM 5002 N N . GLY B 1 68 ? -30.094 18.203 -4.094 1 88.69 68 GLY B N 1
ATOM 5003 C CA . GLY B 1 68 ? -29.469 17.828 -5.352 1 88.69 68 GLY B CA 1
ATOM 5004 C C . GLY B 1 68 ? -28.031 17.406 -5.199 1 88.69 68 GLY B C 1
ATOM 5005 O O . GLY B 1 68 ? -27.359 17.109 -6.188 1 88.69 68 GLY B O 1
ATOM 5006 N N . VAL B 1 69 ? -27.516 17.406 -4.012 1 92.06 69 VAL B N 1
ATOM 5007 C CA . VAL B 1 69 ? -26.172 16.891 -3.816 1 92.06 69 VAL B CA 1
ATOM 5008 C C . VAL B 1 69 ? -26.141 15.398 -4.129 1 92.06 69 VAL B C 1
ATOM 5010 O O . VAL B 1 69 ? -27.047 14.656 -3.738 1 92.06 69 VAL B O 1
ATOM 5013 N N . ARG B 1 70 ? -25.172 15.047 -4.875 1 93.38 70 ARG B N 1
ATOM 5014 C CA . ARG B 1 70 ? -25.031 13.648 -5.285 1 93.38 70 ARG B CA 1
ATOM 5015 C C . ARG B 1 70 ? -23.641 13.125 -4.953 1 93.38 70 ARG B C 1
ATOM 5017 O O . ARG B 1 70 ? -22.719 13.906 -4.703 1 93.38 70 ARG B O 1
ATOM 5024 N N . LYS B 1 71 ? -23.594 11.805 -5.035 1 93.69 71 LYS B N 1
ATOM 5025 C CA . LYS B 1 71 ? -22.297 11.148 -4.801 1 93.69 71 LYS B CA 1
ATOM 5026 C C . LYS B 1 71 ? -21.234 11.688 -5.746 1 93.69 71 LYS B C 1
ATOM 5028 O O . LYS B 1 71 ? -21.453 11.797 -6.953 1 93.69 71 LYS B O 1
ATOM 5033 N N . GLY B 1 72 ? -20.094 12.086 -5.156 1 91.56 72 GLY B N 1
ATOM 5034 C CA . GLY B 1 72 ? -18.984 12.57 -5.965 1 91.56 72 GLY B CA 1
ATOM 5035 C C . GLY B 1 72 ? -18.922 14.078 -6.043 1 91.56 72 GLY B C 1
ATOM 5036 O O . GLY B 1 72 ? -17.906 14.641 -6.449 1 91.56 72 GLY B O 1
ATOM 5037 N N . ASP B 1 73 ? -19.938 14.805 -5.645 1 93.75 73 ASP B N 1
ATOM 5038 C CA . ASP B 1 73 ? -19.938 16.266 -5.68 1 93.75 73 ASP B CA 1
ATOM 5039 C C . ASP B 1 73 ? -18.922 16.828 -4.695 1 93.75 73 ASP B C 1
ATOM 5041 O O . ASP B 1 73 ? -18.766 16.328 -3.584 1 93.75 73 ASP B O 1
ATOM 5045 N N . VAL B 1 74 ? -18.266 17.875 -5.156 1 94.5 74 VAL B N 1
ATOM 5046 C CA . VAL B 1 74 ? -17.359 18.594 -4.281 1 94.5 74 VAL B CA 1
ATOM 5047 C C . VAL B 1 74 ? -18.078 19.797 -3.674 1 94.5 74 VAL B C 1
ATOM 5049 O O . VAL B 1 74 ? -18.641 20.625 -4.398 1 94.5 74 VAL B O 1
ATOM 5052 N N . ILE B 1 75 ? -18.109 19.875 -2.389 1 95.44 75 ILE B N 1
ATOM 5053 C CA . ILE B 1 75 ? -18.766 20.953 -1.662 1 95.44 75 ILE B CA 1
ATOM 5054 C C . ILE B 1 75 ? -17.734 21.719 -0.839 1 95.44 75 ILE B C 1
ATOM 5056 O O . ILE B 1 75 ? -17.031 21.141 -0.008 1 95.44 75 ILE B O 1
ATOM 5060 N N . ALA B 1 76 ? -17.688 23.031 -1.046 1 94.06 76 ALA B N 1
ATOM 5061 C CA . ALA B 1 76 ? -16.719 23.844 -0.325 1 94.06 76 ALA B CA 1
ATOM 5062 C C . ALA B 1 76 ? -17.172 24.109 1.105 1 94.06 76 ALA B C 1
ATOM 5064 O O . ALA B 1 76 ? -18.359 24.391 1.343 1 94.06 76 ALA B O 1
ATOM 5065 N N . LEU B 1 77 ? -16.297 23.969 2.037 1 94.12 77 LEU B N 1
ATOM 5066 C CA . LEU B 1 77 ? -16.531 24.188 3.459 1 94.12 77 LEU B CA 1
ATOM 5067 C C . LEU B 1 77 ? -15.508 25.156 4.039 1 94.12 77 LEU B C 1
ATOM 5069 O O . LEU B 1 77 ? -14.305 24.875 4.031 1 94.12 77 LEU B O 1
ATOM 5073 N N . ASN B 1 78 ? -16 26.297 4.508 1 90.56 78 ASN B N 1
ATOM 5074 C CA . ASN B 1 78 ? -15.141 27.359 5.027 1 90.56 78 ASN B CA 1
ATOM 5075 C C . ASN B 1 78 ? -15.641 27.859 6.375 1 90.56 78 ASN B C 1
ATOM 5077 O O . ASN B 1 78 ? -16.766 28.359 6.484 1 90.56 78 ASN B O 1
ATOM 5081 N N . GLY B 1 79 ? -14.703 27.75 7.41 1 87.88 79 GLY B N 1
ATOM 5082 C CA . GLY B 1 79 ? -15.133 28.312 8.688 1 87.88 79 GLY B CA 1
ATOM 5083 C C . GLY B 1 79 ? -14.211 27.953 9.836 1 87.88 79 GLY B C 1
ATOM 5084 O O . GLY B 1 79 ? -13.32 27.109 9.688 1 87.88 79 GLY B O 1
ATOM 5085 N N . ARG B 1 80 ? -14.453 28.609 10.961 1 87.94 80 ARG B N 1
ATOM 5086 C CA . ARG B 1 80 ? -13.742 28.359 12.203 1 87.94 80 ARG B CA 1
ATOM 5087 C C . ARG B 1 80 ? -14.156 27.016 12.812 1 87.94 80 ARG B C 1
ATOM 5089 O O . ARG B 1 80 ? -15.047 26.344 12.297 1 87.94 80 ARG B O 1
ATOM 5096 N N . ASN B 1 81 ? -13.43 26.641 13.859 1 88.88 81 ASN B N 1
ATOM 5097 C CA . ASN B 1 81 ? -13.75 25.422 14.586 1 88.88 81 ASN B CA 1
ATOM 5098 C C . ASN B 1 81 ? -15.062 25.547 15.352 1 88.88 81 ASN B C 1
ATOM 5100 O O . ASN B 1 81 ? -15.07 25.734 16.562 1 88.88 81 ASN B O 1
ATOM 5104 N N . LEU B 1 82 ? -16.109 25.422 14.641 1 89.44 82 LEU B N 1
ATOM 5105 C CA . LEU B 1 82 ? -17.453 25.516 15.219 1 89.44 82 LEU B CA 1
ATOM 5106 C C . LEU B 1 82 ? -18.203 24.203 15.047 1 89.44 82 LEU B C 1
ATOM 5108 O O . LEU B 1 82 ? -17.844 23.375 14.211 1 89.44 82 LEU B O 1
ATOM 5112 N N . PRO B 1 83 ? -19.219 23.984 15.875 1 90.75 83 PRO B N 1
ATOM 5113 C CA . PRO B 1 83 ? -20 22.766 15.727 1 90.75 83 PRO B CA 1
ATOM 5114 C C . PRO B 1 83 ? -20.578 22.594 14.32 1 90.75 83 PRO B C 1
ATOM 5116 O O . PRO B 1 83 ? -20.656 21.469 13.812 1 90.75 83 PRO B O 1
ATOM 5119 N N . GLU B 1 84 ? -20.938 23.703 13.734 1 93.5 84 GLU B N 1
ATOM 5120 C CA . GLU B 1 84 ? -21.531 23.688 12.398 1 93.5 84 GLU B CA 1
ATOM 5121 C C . GLU B 1 84 ? -20.547 23.125 11.367 1 93.5 84 GLU B C 1
ATOM 5123 O O . GLU B 1 84 ? -20.969 22.469 10.406 1 93.5 84 GLU B O 1
ATOM 5128 N N . TRP B 1 85 ? -19.281 23.375 11.594 1 92.81 85 TRP B N 1
ATOM 5129 C CA . TRP B 1 85 ? -18.266 22.828 10.688 1 92.81 85 TRP B CA 1
ATOM 5130 C C . TRP B 1 85 ? -18.312 21.312 10.68 1 92.81 85 TRP B C 1
ATOM 5132 O O . TRP B 1 85 ? -18.312 20.688 9.617 1 92.81 85 TRP B O 1
ATOM 5142 N N . LEU B 1 86 ? -18.438 20.75 11.828 1 91.94 86 LEU B N 1
ATOM 5143 C CA . LEU B 1 86 ? -18.453 19.297 11.961 1 91.94 86 LEU B CA 1
ATOM 5144 C C . LEU B 1 86 ? -19.734 18.719 11.367 1 91.94 86 LEU B C 1
ATOM 5146 O O . LEU B 1 86 ? -19.688 17.719 10.648 1 91.94 86 LEU B O 1
ATOM 5150 N N . ILE B 1 87 ? -20.812 19.344 11.711 1 94.19 87 ILE B N 1
ATOM 5151 C CA . ILE B 1 87 ? -22.094 18.891 11.203 1 94.19 87 ILE B CA 1
ATOM 5152 C C . ILE B 1 87 ? -22.094 18.922 9.68 1 94.19 87 ILE B C 1
ATOM 5154 O O . ILE B 1 87 ? -22.516 17.953 9.031 1 94.19 87 ILE B O 1
ATOM 5158 N N . ALA B 1 88 ? -21.594 20 9.164 1 96.12 88 ALA B N 1
ATOM 5159 C CA . ALA B 1 88 ? -21.531 20.141 7.711 1 96.12 88 ALA B CA 1
ATOM 5160 C C . ALA B 1 88 ? -20.594 19.125 7.082 1 96.12 88 ALA B C 1
ATOM 5162 O O . ALA B 1 88 ? -20.922 18.516 6.059 1 96.12 88 ALA B O 1
ATOM 5163 N N . CYS B 1 89 ? -19.469 18.938 7.652 1 94.75 89 CYS B N 1
ATOM 5164 C CA . CYS B 1 89 ? -18.469 18.016 7.113 1 94.75 89 CYS B CA 1
ATOM 5165 C C . CYS B 1 89 ? -19.031 16.594 7.039 1 94.75 89 CYS B C 1
ATOM 5167 O O . CYS B 1 89 ? -19.047 15.984 5.969 1 94.75 89 CYS B O 1
ATOM 5169 N N . PHE B 1 90 ? -19.547 16.109 8.133 1 94.19 90 PHE B N 1
ATOM 5170 C CA . PHE B 1 90 ? -20.094 14.766 8.172 1 94.19 90 PHE B CA 1
ATOM 5171 C C . PHE B 1 90 ? -21.344 14.68 7.305 1 94.19 90 PHE B C 1
ATOM 5173 O O . PHE B 1 90 ? -21.609 13.648 6.68 1 94.19 90 PHE B O 1
ATOM 5180 N N . GLY B 1 91 ? -22.156 15.758 7.336 1 96.25 91 GLY B N 1
ATOM 5181 C CA . GLY B 1 91 ? -23.344 15.773 6.5 1 96.25 91 GLY B CA 1
ATOM 5182 C C . GLY B 1 91 ? -23.047 15.656 5.02 1 96.25 91 GLY B C 1
ATOM 5183 O O . GLY B 1 91 ? -23.703 14.914 4.301 1 96.25 91 GLY B O 1
ATOM 5184 N N . ILE B 1 92 ? -22.062 16.422 4.531 1 96.94 92 ILE B N 1
ATOM 5185 C CA . ILE B 1 92 ? -21.625 16.344 3.143 1 96.94 92 ILE B CA 1
ATOM 5186 C C . ILE B 1 92 ? -21.172 14.914 2.824 1 96.94 92 ILE B C 1
ATOM 5188 O O . ILE B 1 92 ? -21.562 14.352 1.794 1 96.94 92 ILE B O 1
ATOM 5192 N N . GLN B 1 93 ? -20.422 14.312 3.725 1 96.06 93 GLN B N 1
ATOM 5193 C CA . GLN B 1 93 ? -19.922 12.961 3.523 1 96.06 93 GLN B CA 1
ATOM 5194 C C . GLN B 1 93 ? -21.047 11.945 3.447 1 96.06 93 GLN B C 1
ATOM 5196 O O . GLN B 1 93 ? -21.062 11.086 2.564 1 96.06 93 GLN B O 1
ATOM 5201 N N . LEU B 1 94 ? -21.984 12.062 4.391 1 96.88 94 LEU B N 1
ATOM 5202 C CA . LEU B 1 94 ? -23.125 11.148 4.422 1 96.88 94 LEU B CA 1
ATOM 5203 C C . LEU B 1 94 ? -23.953 11.273 3.154 1 96.88 94 LEU B C 1
ATOM 5205 O O . LEU B 1 94 ? -24.531 10.289 2.686 1 96.88 94 LEU B O 1
ATOM 5209 N N . ALA B 1 95 ? -23.984 12.43 2.574 1 97.06 95 ALA B N 1
ATOM 5210 C CA . ALA B 1 95 ? -24.719 12.68 1.345 1 97.06 95 ALA B CA 1
ATOM 5211 C C . ALA B 1 95 ? -23.969 12.164 0.127 1 97.06 95 ALA B C 1
ATOM 5213 O O . ALA B 1 95 ? -24.484 12.195 -0.994 1 97.06 95 ALA B O 1
ATOM 5214 N N . GLY B 1 96 ? -22.75 11.703 0.338 1 96.94 96 GLY B N 1
ATOM 5215 C CA . GLY B 1 96 ? -21.922 11.164 -0.738 1 96.94 96 GLY B CA 1
ATOM 5216 C C . GLY B 1 96 ? -21 12.195 -1.351 1 96.94 96 GLY B C 1
ATOM 5217 O O . GLY B 1 96 ? -20.203 11.875 -2.244 1 96.94 96 GLY B O 1
ATOM 5218 N N . GLY B 1 97 ? -21.062 13.414 -0.869 1 96.69 97 GLY B N 1
ATOM 5219 C CA . GLY B 1 97 ? -20.172 14.461 -1.354 1 96.69 97 GLY B CA 1
ATOM 5220 C C . GLY B 1 97 ? -18.828 14.469 -0.658 1 96.69 97 GLY B C 1
ATOM 5221 O O . GLY B 1 97 ? -18.594 13.664 0.248 1 96.69 97 GLY B O 1
ATOM 5222 N N . SER B 1 98 ? -17.969 15.344 -1.139 1 96.19 98 SER B N 1
ATOM 5223 C CA . SER B 1 98 ? -16.641 15.516 -0.562 1 96.19 98 SER B CA 1
ATOM 5224 C C . SER B 1 98 ? -16.422 16.969 -0.132 1 96.19 98 SER B C 1
ATOM 5226 O O . SER B 1 98 ? -16.406 17.875 -0.967 1 96.19 98 SER B O 1
ATOM 5228 N N . PRO B 1 99 ? -16.219 17.156 1.152 1 96.12 99 PRO B N 1
ATOM 5229 C CA . PRO B 1 99 ? -15.891 18.516 1.596 1 96.12 99 PRO B CA 1
ATOM 5230 C C . PRO B 1 99 ? -14.531 18.984 1.094 1 96.12 99 PRO B C 1
ATOM 5232 O O . PRO B 1 99 ? -13.523 18.297 1.282 1 96.12 99 PRO B O 1
ATOM 5235 N N . LEU B 1 100 ? -14.555 20.078 0.43 1 95.31 100 LEU B N 1
ATOM 5236 C CA . LEU B 1 100 ? -13.344 20.828 0.15 1 95.31 100 LEU B CA 1
ATOM 5237 C C . LEU B 1 100 ? -13.062 21.844 1.26 1 95.31 100 LEU B C 1
ATOM 5239 O O . LEU B 1 100 ? -13.719 22.891 1.332 1 95.31 100 LEU B O 1
ATOM 5243 N N . CYS B 1 101 ? -12.133 21.531 2.07 1 92.88 101 CYS B N 1
ATOM 5244 C CA . CYS B 1 101 ? -11.883 22.344 3.254 1 92.88 101 CYS B CA 1
ATOM 5245 C C . CYS B 1 101 ? -11.008 23.547 2.912 1 92.88 101 CYS B C 1
ATOM 5247 O O . CYS B 1 101 ? -9.852 23.391 2.535 1 92.88 101 CYS B O 1
ATOM 5249 N N . LEU B 1 102 ? -11.594 24.672 3.131 1 88.69 102 LEU B N 1
ATOM 5250 C CA . LEU B 1 102 ? -10.914 25.938 2.824 1 88.69 102 LEU B CA 1
ATOM 5251 C C . LEU B 1 102 ? -10.438 26.609 4.102 1 88.69 102 LEU B C 1
ATOM 5253 O O . LEU B 1 102 ? -11.102 26.547 5.133 1 88.69 102 LEU B O 1
ATOM 5257 N N . PRO B 1 103 ? -9.297 27.312 3.988 1 82.69 103 PRO B N 1
ATOM 5258 C CA . PRO B 1 103 ? -8.875 28.109 5.145 1 82.69 103 PRO B CA 1
ATOM 5259 C C . PRO B 1 103 ? -9.891 29.188 5.523 1 82.69 103 PRO B C 1
ATOM 5261 O O . PRO B 1 103 ? -10.492 29.812 4.645 1 82.69 103 PRO B O 1
ATOM 5264 N N . TYR B 1 104 ? -10.055 29.391 6.805 1 78.75 104 TYR B N 1
ATOM 5265 C CA . TYR B 1 104 ? -11.055 30.328 7.312 1 78.75 104 TYR B CA 1
ATOM 5266 C C . TYR B 1 104 ? -10.82 31.734 6.758 1 78.75 104 TYR B C 1
ATOM 5268 O O . TYR B 1 104 ? -11.773 32.438 6.395 1 78.75 104 TYR B O 1
ATOM 5276 N N . LEU B 1 105 ? -9.555 32.125 6.676 1 72.69 105 LEU B N 1
ATOM 5277 C CA . LEU B 1 105 ? -9.273 33.469 6.184 1 72.69 105 LEU B CA 1
ATOM 5278 C C . LEU B 1 105 ? -8.867 33.438 4.711 1 72.69 105 LEU B C 1
ATOM 5280 O O . LEU B 1 105 ? -8.047 34.25 4.27 1 72.69 105 LEU B O 1
ATOM 5284 N N . GLN B 1 106 ? -9.508 32.594 4.016 1 73.31 106 GLN B N 1
ATOM 5285 C CA . GLN B 1 106 ? -9.195 32.438 2.6 1 73.31 106 GLN B CA 1
ATOM 5286 C C . GLN B 1 106 ? -9.641 33.656 1.809 1 73.31 106 GLN B C 1
ATOM 5288 O O . GLN B 1 106 ? -10.773 34.156 1.97 1 73.31 106 GLN B O 1
ATOM 5293 N N . LYS B 1 107 ? -8.727 34.031 0.986 1 72.62 107 LYS B N 1
ATOM 5294 C CA . LYS B 1 107 ? -9.055 35.156 0.11 1 72.62 107 LYS B CA 1
ATOM 5295 C C . LYS B 1 107 ? -9.922 34.719 -1.061 1 72.62 107 LYS B C 1
ATOM 5297 O O . LYS B 1 107 ? -9.812 33.562 -1.521 1 72.62 107 LYS B O 1
ATOM 5302 N N . LYS B 1 108 ? -10.727 35.594 -1.462 1 75.44 108 LYS B N 1
ATOM 5303 C CA . LYS B 1 108 ? -11.641 35.312 -2.559 1 75.44 108 LYS B CA 1
ATOM 5304 C C . LYS B 1 108 ? -10.898 34.812 -3.787 1 75.44 108 LYS B C 1
ATOM 5306 O O . LYS B 1 108 ? -11.273 33.781 -4.371 1 75.44 108 LYS B O 1
ATOM 5311 N N . ASP B 1 109 ? -9.836 35.469 -4.121 1 75.69 109 ASP B N 1
ATOM 5312 C CA . ASP B 1 109 ? -9.094 35.125 -5.328 1 75.69 109 ASP B CA 1
ATOM 5313 C C . ASP B 1 109 ? -8.516 33.719 -5.23 1 75.69 109 ASP B C 1
ATOM 5315 O O . ASP B 1 109 ? -8.484 32.969 -6.219 1 75.69 109 ASP B O 1
ATOM 5319 N N . ASP B 1 110 ? -8.094 33.438 -4.078 1 76.75 110 ASP B N 1
ATOM 5320 C CA . ASP B 1 110 ? -7.531 32.125 -3.879 1 76.75 110 ASP B CA 1
ATOM 5321 C C . ASP B 1 110 ? -8.617 31.047 -3.975 1 76.75 110 ASP B C 1
ATOM 5323 O O . ASP B 1 110 ? -8.375 29.953 -4.512 1 76.75 110 ASP B O 1
ATOM 5327 N N . PHE B 1 111 ? -9.75 31.375 -3.502 1 79.19 111 PHE B N 1
ATOM 5328 C CA . PHE B 1 111 ? -10.875 30.453 -3.578 1 79.19 111 PHE B CA 1
ATOM 5329 C C . PHE B 1 111 ? -11.273 30.203 -5.027 1 79.19 111 PHE B C 1
ATOM 5331 O O . PHE B 1 111 ? -11.5 29.062 -5.426 1 79.19 111 PHE B O 1
ATOM 5338 N N . VAL B 1 112 ? -11.328 31.219 -5.766 1 81.19 112 VAL B N 1
ATOM 5339 C CA . VAL B 1 112 ? -11.695 31.125 -7.176 1 81.19 112 VAL B CA 1
ATOM 5340 C C . VAL B 1 112 ? -10.664 30.266 -7.922 1 81.19 112 VAL B C 1
ATOM 5342 O O . VAL B 1 112 ? -11.031 29.438 -8.75 1 81.19 112 VAL B O 1
ATOM 5345 N N . LYS B 1 113 ? -9.484 30.5 -7.574 1 80.06 113 LYS B N 1
ATOM 5346 C CA . LYS B 1 113 ? -8.406 29.75 -8.211 1 80.06 113 LYS B CA 1
ATOM 5347 C C . LYS B 1 113 ? -8.531 28.25 -7.91 1 80.06 113 LYS B C 1
ATOM 5349 O O . LYS B 1 113 ? -8.367 27.422 -8.805 1 80.06 113 LYS B O 1
ATOM 5354 N N . VAL B 1 114 ? -8.812 28 -6.707 1 81.88 114 VAL B N 1
ATOM 5355 C CA . VAL B 1 114 ? -8.938 26.609 -6.293 1 81.88 114 VAL B CA 1
ATOM 5356 C C . VAL B 1 114 ? -10.125 25.953 -7.012 1 81.88 114 VAL B C 1
ATOM 5358 O O . VAL B 1 114 ? -10.008 24.844 -7.527 1 81.88 114 VAL B O 1
ATOM 5361 N N . CYS B 1 115 ? -11.219 26.609 -7.105 1 81.5 115 CYS B N 1
ATOM 5362 C CA . CYS B 1 115 ? -12.43 26.078 -7.734 1 81.5 115 CYS B CA 1
ATOM 5363 C C . CYS B 1 115 ? -12.219 25.891 -9.234 1 81.5 115 CYS B C 1
ATOM 5365 O O . CYS B 1 115 ? -12.742 24.938 -9.812 1 81.5 115 CYS B O 1
ATOM 5367 N N . SER B 1 116 ? -11.523 26.766 -9.766 1 78.19 116 SER B N 1
ATOM 5368 C CA . SER B 1 116 ? -11.281 26.688 -11.203 1 78.19 116 SER B CA 1
ATOM 5369 C C . SER B 1 116 ? -10.422 25.469 -11.547 1 78.19 116 SER B C 1
ATOM 5371 O O . SER B 1 116 ? -10.594 24.859 -12.609 1 78.19 116 SER B O 1
ATOM 5373 N N . LYS B 1 117 ? -9.625 25.109 -10.695 1 79.12 117 LYS B N 1
ATOM 5374 C CA . LYS B 1 117 ? -8.703 24 -10.953 1 79.12 117 LYS B CA 1
ATOM 5375 C C . LYS B 1 117 ? -9.344 22.656 -10.617 1 79.12 117 LYS B C 1
ATOM 5377 O O . LYS B 1 117 ? -9.109 21.656 -11.305 1 79.12 117 LYS B O 1
ATOM 5382 N N . LEU B 1 118 ? -10.023 22.531 -9.617 1 83.31 118 LEU B N 1
ATOM 5383 C CA . LEU B 1 118 ? -10.555 21.281 -9.109 1 83.31 118 LEU B CA 1
ATOM 5384 C C . LEU B 1 118 ? -11.789 20.844 -9.898 1 83.31 118 LEU B C 1
ATOM 5386 O O . LEU B 1 118 ? -12.055 19.641 -10.039 1 83.31 118 LEU B O 1
ATOM 5390 N N . GLY B 1 119 ? -12.461 21.766 -10.508 1 76.75 119 GLY B N 1
ATOM 5391 C CA . GLY B 1 119 ? -13.727 21.469 -11.164 1 76.75 119 GLY B CA 1
ATOM 5392 C C . GLY B 1 119 ? -14.93 22.031 -10.43 1 76.75 119 GLY B C 1
ATOM 5393 O O . GLY B 1 119 ? -14.781 22.875 -9.539 1 76.75 119 GLY B O 1
ATOM 5394 N N . PRO B 1 120 ? -16.031 21.469 -10.797 1 78 120 PRO B N 1
ATOM 5395 C CA . PRO B 1 120 ? -17.266 22.109 -10.344 1 78 120 PRO B CA 1
ATOM 5396 C C . PRO B 1 120 ? -17.484 21.984 -8.836 1 78 120 PRO B C 1
ATOM 5398 O O . PRO B 1 120 ? -17.375 20.891 -8.273 1 78 120 PRO B O 1
ATOM 5401 N N . VAL B 1 121 ? -17.703 23.094 -8.25 1 85 121 VAL B N 1
ATOM 5402 C CA . VAL B 1 121 ? -18.156 23.219 -6.871 1 85 121 VAL B CA 1
ATOM 5403 C C . VAL B 1 121 ? -19.578 23.75 -6.84 1 85 121 VAL B C 1
ATOM 5405 O O . VAL B 1 121 ? -19.844 24.891 -7.25 1 85 121 VAL B O 1
ATOM 5408 N N . LYS B 1 122 ? -20.453 22.969 -6.301 1 86.44 122 LYS B N 1
ATOM 5409 C CA . LYS B 1 122 ? -21.875 23.266 -6.445 1 86.44 122 LYS B CA 1
ATOM 5410 C C . LYS B 1 122 ? -22.391 24.062 -5.258 1 86.44 122 LYS B C 1
ATOM 5412 O O . LYS B 1 122 ? -23.422 24.734 -5.355 1 86.44 122 LYS B O 1
ATOM 5417 N N . MET B 1 123 ? -21.719 24 -4.242 1 89.88 123 MET B N 1
ATOM 5418 C CA . MET B 1 123 ? -22.219 24.578 -3.002 1 89.88 123 MET B CA 1
ATOM 5419 C C . MET B 1 123 ? -21.078 25.078 -2.129 1 89.88 123 MET B C 1
ATOM 5421 O O . MET B 1 123 ? -19.984 24.5 -2.135 1 89.88 123 MET B O 1
ATOM 5425 N N . LEU B 1 124 ? -21.375 26.203 -1.473 1 90.06 124 LEU B N 1
ATOM 5426 C CA . LEU B 1 124 ? -20.453 26.766 -0.493 1 90.06 124 LEU B CA 1
ATOM 5427 C C . LEU B 1 124 ? -21.109 26.875 0.875 1 90.06 124 LEU B C 1
ATOM 5429 O O . LEU B 1 124 ? -22.141 27.531 1.016 1 90.06 124 LEU B O 1
ATOM 5433 N N . ILE B 1 125 ? -20.594 26.203 1.814 1 93.31 125 ILE B N 1
ATOM 5434 C CA . ILE B 1 125 ? -20.984 26.344 3.211 1 93.31 125 ILE B CA 1
ATOM 5435 C C . ILE B 1 125 ? -19.938 27.156 3.973 1 93.31 125 ILE B C 1
ATOM 5437 O O . ILE B 1 125 ? -18.781 26.734 4.07 1 93.31 125 ILE B O 1
ATOM 5441 N N . ILE B 1 126 ? -20.375 28.266 4.582 1 91.75 126 ILE B N 1
ATOM 5442 C CA . ILE B 1 126 ? -19.344 29.219 5 1 91.75 126 ILE B CA 1
ATOM 5443 C C . ILE B 1 126 ? -19.734 29.859 6.328 1 91.75 126 ILE B C 1
ATOM 5445 O O . ILE B 1 126 ? -20.906 30.156 6.555 1 91.75 126 ILE B O 1
ATOM 5449 N N . ASP B 1 127 ? -18.734 29.953 7.203 1 91 127 ASP B N 1
ATOM 5450 C CA . ASP B 1 127 ? -18.828 30.75 8.422 1 91 127 ASP B CA 1
ATOM 5451 C C . ASP B 1 127 ? -18.797 32.25 8.102 1 91 127 ASP B C 1
ATOM 5453 O O . ASP B 1 127 ? -17.828 32.719 7.523 1 91 127 ASP B O 1
ATOM 5457 N N . PRO B 1 128 ? -19.844 32.969 8.461 1 86.38 128 PRO B N 1
ATOM 5458 C CA . PRO B 1 128 ? -19.828 34.406 8.203 1 86.38 128 PRO B CA 1
ATOM 5459 C C . PRO B 1 128 ? -18.656 35.125 8.883 1 86.38 128 PRO B C 1
ATOM 5461 O O . PRO B 1 128 ? -18.234 36.188 8.438 1 86.38 128 PRO B O 1
ATOM 5464 N N . GLY B 1 129 ? -18.062 34.469 9.836 1 80.88 129 GLY B N 1
ATOM 5465 C CA . GLY B 1 129 ? -16.953 35.031 10.562 1 80.88 129 GLY B CA 1
ATOM 5466 C C . GLY B 1 129 ? -17.375 35.969 11.664 1 80.88 129 GLY B C 1
ATOM 5467 O O . GLY B 1 129 ? -18.562 36.344 11.758 1 80.88 129 GLY B O 1
ATOM 5468 N N . SER B 1 130 ? -16.188 36.281 12.422 1 72.19 130 SER B N 1
ATOM 5469 C CA . SER B 1 130 ? -16.469 37.281 13.453 1 72.19 130 SER B CA 1
ATOM 5470 C C . SER B 1 130 ? -16.797 38.656 12.836 1 72.19 130 SER B C 1
ATOM 5472 O O . SER B 1 130 ? -16.047 39.125 11.984 1 72.19 130 SER B O 1
ATOM 5474 N N . GLY B 1 131 ? -17.875 39.188 13.023 1 70.75 131 GLY B N 1
ATOM 5475 C CA . GLY B 1 131 ? -18.266 40.469 12.5 1 70.75 131 GLY B CA 1
ATOM 5476 C C . GLY B 1 131 ? -18.703 40.438 11.047 1 70.75 131 GLY B C 1
ATOM 5477 O O . GLY B 1 131 ? -18.859 41.469 10.414 1 70.75 131 GLY B O 1
ATOM 5478 N N . GLY B 1 132 ? -18.672 39.312 10.445 1 73.19 132 GLY B N 1
ATOM 5479 C CA . GLY B 1 132 ? -19.156 39.188 9.086 1 73.19 132 GLY B CA 1
ATOM 5480 C C . GLY B 1 132 ? -18.078 39.375 8.039 1 73.19 132 GLY B C 1
ATOM 5481 O O . GLY B 1 132 ? -18.375 39.75 6.898 1 73.19 132 GLY B O 1
ATOM 5482 N N . GLN B 1 133 ? -16.859 39.156 8.367 1 74.56 133 GLN B N 1
ATOM 5483 C CA . GLN B 1 133 ? -15.758 39.438 7.453 1 74.56 133 GLN B CA 1
ATOM 5484 C C . GLN B 1 133 ? -15.883 38.594 6.18 1 74.56 133 GLN B C 1
ATOM 5486 O O . GLN B 1 133 ? -15.453 39.031 5.105 1 74.56 133 GLN B O 1
ATOM 5491 N N . ASN B 1 134 ? -16.5 37.469 6.309 1 80 134 ASN B N 1
ATOM 5492 C CA . ASN B 1 134 ? -16.641 36.594 5.145 1 80 134 ASN B CA 1
ATOM 5493 C C . ASN B 1 134 ? -17.922 36.906 4.363 1 80 134 ASN B C 1
ATOM 5495 O O . ASN B 1 134 ? -18.125 36.375 3.271 1 80 134 ASN B O 1
ATOM 5499 N N . CYS B 1 135 ? -18.766 37.688 4.918 1 76.62 135 CYS B N 1
ATOM 5500 C CA . CYS B 1 135 ? -20.031 38 4.285 1 76.62 135 CYS B CA 1
ATOM 5501 C C . CYS B 1 135 ? -19.828 38.781 2.986 1 76.62 135 CYS B C 1
ATOM 5503 O O . CYS B 1 135 ? -20.562 38.594 2.02 1 76.62 135 CYS B O 1
ATOM 5505 N N . GLN B 1 136 ? -18.797 39.625 3.084 1 74.44 136 GLN B N 1
ATOM 5506 C CA . GLN B 1 136 ? -18.531 40.375 1.868 1 74.44 136 GLN B CA 1
ATOM 5507 C C . GLN B 1 136 ? -18.125 39.438 0.725 1 74.44 136 GLN B C 1
ATOM 5509 O O . GLN B 1 136 ? -18.531 39.656 -0.419 1 74.44 136 GLN B O 1
ATOM 5514 N N . PHE B 1 137 ? -17.359 38.531 1.106 1 72.31 137 PHE B N 1
ATOM 5515 C CA . PHE B 1 137 ? -16.969 37.5 0.14 1 72.31 137 PHE B CA 1
ATOM 5516 C C . PHE B 1 137 ? -18.188 36.875 -0.503 1 72.31 137 PHE B C 1
ATOM 5518 O O . PHE B 1 137 ? -18.25 36.719 -1.728 1 72.31 137 PHE B O 1
ATOM 5525 N N . VAL B 1 138 ? -19.078 36.438 0.21 1 75.56 138 VAL B N 1
ATOM 5526 C CA . VAL B 1 138 ? -20.297 35.781 -0.23 1 75.56 138 VAL B CA 1
ATOM 5527 C C . VAL B 1 138 ? -21.141 36.719 -1.076 1 75.56 138 VAL B C 1
ATOM 5529 O O . VAL B 1 138 ? -21.656 36.344 -2.131 1 75.56 138 VAL B O 1
ATOM 5532 N N . LYS B 1 139 ? -21.234 37.938 -0.6 1 76.12 139 LYS B N 1
ATOM 5533 C CA . LYS B 1 139 ? -22.016 38.938 -1.315 1 76.12 139 LYS B CA 1
ATOM 5534 C C . LYS B 1 139 ? -21.469 39.188 -2.723 1 76.12 139 LYS B C 1
ATOM 5536 O O . LYS B 1 139 ? -22.234 39.375 -3.668 1 76.12 139 LYS B O 1
ATOM 5541 N N . ASP B 1 140 ? -20.266 39.156 -2.799 1 71.75 140 ASP B N 1
ATOM 5542 C CA . ASP B 1 140 ? -19.609 39.406 -4.086 1 71.75 140 ASP B CA 1
ATOM 5543 C C . ASP B 1 140 ? -19.875 38.25 -5.051 1 71.75 140 ASP B C 1
ATOM 5545 O O . ASP B 1 140 ? -19.859 38.438 -6.27 1 71.75 140 ASP B O 1
ATOM 5549 N N . MET B 1 141 ? -20.031 37.156 -4.473 1 68.31 141 MET B N 1
ATOM 5550 C CA . MET B 1 141 ? -20.234 35.969 -5.289 1 68.31 141 MET B CA 1
ATOM 5551 C C . MET B 1 141 ? -21.719 35.812 -5.664 1 68.31 141 MET B C 1
ATOM 5553 O O . MET B 1 141 ? -22.047 35.188 -6.672 1 68.31 141 MET B O 1
ATOM 5557 N N . ILE B 1 142 ? -22.625 36.188 -4.758 1 63.03 142 ILE B N 1
ATOM 5558 C CA . ILE B 1 142 ? -24.062 35.938 -4.898 1 63.03 142 ILE B CA 1
ATOM 5559 C C . ILE B 1 142 ? -24.688 37.031 -5.738 1 63.03 142 ILE B C 1
ATOM 5561 O O . ILE B 1 142 ? -24.5 38.219 -5.457 1 63.03 142 ILE B O 1
ATOM 5565 N N . ARG B 1 143 ? -24.688 36.938 -7.055 1 57.03 143 ARG B N 1
ATOM 5566 C CA . ARG B 1 143 ? -25.547 37.938 -7.703 1 57.03 143 ARG B CA 1
ATOM 5567 C C . ARG B 1 143 ? -26.906 38 -7.02 1 57.03 143 ARG B C 1
ATOM 5569 O O . ARG B 1 143 ? -27.406 37 -6.504 1 57.03 143 ARG B O 1
ATOM 5576 N N . THR B 1 144 ? -27.359 39.031 -6.461 1 47.78 144 THR B N 1
ATOM 5577 C CA . THR B 1 144 ? -28.406 39.594 -5.629 1 47.78 144 THR B CA 1
ATOM 5578 C C . THR B 1 144 ? -29.719 38.844 -5.805 1 47.78 144 THR B C 1
ATOM 5580 O O . THR B 1 144 ? -30.75 39.25 -5.277 1 47.78 144 THR B O 1
ATOM 5583 N N . ASP B 1 145 ? -30.188 38.031 -6.688 1 43.03 145 ASP B N 1
ATOM 5584 C CA . ASP B 1 145 ? -31.609 37.938 -6.391 1 43.03 145 ASP B CA 1
ATOM 5585 C C . ASP B 1 145 ? -31.844 37.156 -5.094 1 43.03 145 ASP B C 1
ATOM 5587 O O . ASP B 1 145 ? -31.516 35.969 -5.008 1 43.03 145 ASP B O 1
ATOM 5591 N N . PHE B 1 146 ? -31.75 37.812 -3.969 1 41.06 146 PHE B N 1
ATOM 5592 C CA . PHE B 1 146 ? -31.75 37.5 -2.541 1 41.06 146 PHE B CA 1
ATOM 5593 C C . PHE B 1 146 ? -32.719 36.375 -2.225 1 41.06 146 PHE B C 1
ATOM 5595 O O . PHE B 1 146 ? -32.781 35.875 -1.097 1 41.06 146 PHE B O 1
ATOM 5602 N N . GLY B 1 147 ? -33.812 36.219 -2.834 1 41.09 147 GLY B N 1
ATOM 5603 C CA . GLY B 1 147 ? -34.875 35.438 -2.24 1 41.09 147 GLY B CA 1
ATOM 5604 C C . GLY B 1 147 ? -34.594 33.969 -2.191 1 41.09 147 GLY B C 1
ATOM 5605 O O . GLY B 1 147 ? -35.344 33.219 -1.536 1 41.09 147 GLY B O 1
ATOM 5606 N N . THR B 1 148 ? -33.719 33.438 -3.094 1 50.38 148 THR B N 1
ATOM 5607 C CA . THR B 1 148 ? -33.594 31.969 -3.137 1 50.38 148 THR B CA 1
ATOM 5608 C C . THR B 1 148 ? -32.188 31.531 -2.812 1 50.38 148 THR B C 1
ATOM 5610 O O . THR B 1 148 ? -31.234 32.344 -2.891 1 50.38 148 THR B O 1
ATOM 5613 N N . ASN B 1 149 ? -31.875 30.375 -1.945 1 59.66 149 ASN B N 1
ATOM 5614 C CA . ASN B 1 149 ? -30.594 29.734 -1.695 1 59.66 149 ASN B CA 1
ATOM 5615 C C . ASN B 1 149 ? -29.812 29.516 -2.988 1 59.66 149 ASN B C 1
ATOM 5617 O O . ASN B 1 149 ? -28.641 29.109 -2.957 1 59.66 149 ASN B O 1
ATOM 5621 N N . ASN B 1 150 ? -30.328 29.875 -4.098 1 65.88 150 ASN B N 1
ATOM 5622 C CA . ASN B 1 150 ? -29.688 29.688 -5.395 1 65.88 150 ASN B CA 1
ATOM 5623 C C . ASN B 1 150 ? -28.828 30.906 -5.777 1 65.88 150 ASN B C 1
ATOM 5625 O O . ASN B 1 150 ? -29.234 32.031 -5.559 1 65.88 150 ASN B O 1
ATOM 5629 N N . VAL B 1 151 ? -27.578 30.625 -6.027 1 74.5 151 VAL B N 1
ATOM 5630 C CA . VAL B 1 151 ? -26.672 31.719 -6.352 1 74.5 151 VAL B CA 1
ATOM 5631 C C . VAL B 1 151 ? -26.062 31.484 -7.73 1 74.5 151 VAL B C 1
ATOM 5633 O O . VAL B 1 151 ? -26.062 30.359 -8.234 1 74.5 151 VAL B O 1
ATOM 5636 N N . GLU B 1 152 ? -25.812 32.562 -8.453 1 72.88 152 GLU B N 1
ATOM 5637 C CA . GLU B 1 152 ? -25.016 32.562 -9.672 1 72.88 152 GLU B CA 1
ATOM 5638 C C . GLU B 1 152 ? -23.734 33.344 -9.508 1 72.88 152 GLU B C 1
ATOM 5640 O O . GLU B 1 152 ? -23.75 34.469 -8.945 1 72.88 152 GLU B O 1
ATOM 5645 N N . SER B 1 153 ? -22.672 32.688 -9.688 1 75.62 153 SER B N 1
ATOM 5646 C CA . SER B 1 153 ? -21.375 33.344 -9.617 1 75.62 153 SER B CA 1
ATOM 5647 C C . SER B 1 153 ? -20.641 33.312 -10.953 1 75.62 153 SER B C 1
ATOM 5649 O O . SER B 1 153 ? -20.547 32.25 -11.57 1 75.62 153 SER B O 1
ATOM 5651 N N . SER B 1 154 ? -20.203 34.438 -11.461 1 76 154 SER B N 1
ATOM 5652 C CA . SER B 1 154 ? -19.422 34.469 -12.695 1 76 154 SER B CA 1
ATOM 5653 C C . SER B 1 154 ? -18.031 33.875 -12.5 1 76 154 SER B C 1
ATOM 5655 O O . SER B 1 154 ? -17.438 33.344 -13.438 1 76 154 SER B O 1
ATOM 5657 N N . GLU B 1 155 ? -17.594 33.969 -11.328 1 78.94 155 GLU B N 1
ATOM 5658 C CA . GLU B 1 155 ? -16.234 33.5 -11.039 1 78.94 155 GLU B CA 1
ATOM 5659 C C . GLU B 1 155 ? -16.203 32 -10.773 1 78.94 155 GLU B C 1
ATOM 5661 O O . GLU B 1 155 ? -15.203 31.344 -11.039 1 78.94 155 GLU B O 1
ATOM 5666 N N . ILE B 1 156 ? -17.328 31.547 -10.211 1 83.88 156 ILE B N 1
ATOM 5667 C CA . ILE B 1 156 ? -17.5 30.109 -9.992 1 83.88 156 ILE B CA 1
ATOM 5668 C C . ILE B 1 156 ? -18.797 29.656 -10.656 1 83.88 156 ILE B C 1
ATOM 5670 O O . ILE B 1 156 ? -19.828 29.5 -9.992 1 83.88 156 ILE B O 1
ATOM 5674 N N . PRO B 1 157 ? -18.75 29.297 -11.875 1 79.81 157 PRO B N 1
ATOM 5675 C CA . PRO B 1 157 ? -19.953 29.125 -12.688 1 79.81 157 PRO B CA 1
ATOM 5676 C C . PRO B 1 157 ? -20.844 27.984 -12.18 1 79.81 157 PRO B C 1
ATOM 5678 O O . PRO B 1 157 ? -22.062 28.031 -12.367 1 79.81 157 PRO B O 1
ATOM 5681 N N . ASP B 1 158 ? -20.266 27.016 -11.461 1 84.88 158 ASP B N 1
ATOM 5682 C CA . ASP B 1 158 ? -21.062 25.844 -11.07 1 84.88 158 ASP B CA 1
ATOM 5683 C C . ASP B 1 158 ? -21.641 26.016 -9.664 1 84.88 158 ASP B C 1
ATOM 5685 O O . ASP B 1 158 ? -22.422 25.188 -9.211 1 84.88 158 ASP B O 1
ATOM 5689 N N . LEU B 1 159 ? -21.266 27.094 -9.047 1 86.56 159 LEU B N 1
ATOM 5690 C CA . LEU B 1 159 ? -21.797 27.344 -7.711 1 86.56 159 LEU B CA 1
ATOM 5691 C C . LEU B 1 159 ? -23.281 27.688 -7.777 1 86.56 159 LEU B C 1
ATOM 5693 O O . LEU B 1 159 ? -23.672 28.625 -8.469 1 86.56 159 LEU B O 1
ATOM 5697 N N . ARG B 1 160 ? -24.109 26.953 -7.035 1 83.69 160 ARG B N 1
ATOM 5698 C CA . ARG B 1 160 ? -25.547 27.141 -7.137 1 83.69 160 ARG B CA 1
ATOM 5699 C C . ARG B 1 160 ? -26.156 27.484 -5.781 1 83.69 160 ARG B C 1
ATOM 5701 O O . ARG B 1 160 ? -27.234 28.094 -5.711 1 83.69 160 ARG B O 1
ATOM 5708 N N . GLN B 1 161 ? -25.453 27.172 -4.766 1 87.94 161 GLN B N 1
ATOM 5709 C CA . GLN B 1 161 ? -26.031 27.359 -3.439 1 87.94 161 GLN B CA 1
ATOM 5710 C C . GLN B 1 161 ? -24.969 27.828 -2.441 1 87.94 161 GLN B C 1
ATOM 5712 O O . GLN B 1 161 ? -23.812 27.406 -2.52 1 87.94 161 GLN B O 1
ATOM 5717 N N . VAL B 1 162 ? -25.422 28.672 -1.503 1 89.44 162 VAL B N 1
ATOM 5718 C CA . VAL B 1 162 ? -24.594 29.078 -0.368 1 89.44 162 VAL B CA 1
ATOM 5719 C C . VAL B 1 162 ? -25.359 28.844 0.933 1 89.44 162 VAL B C 1
ATOM 5721 O O . VAL B 1 162 ? -26.562 29.125 1.011 1 89.44 162 VAL B O 1
ATOM 5724 N N . VAL B 1 163 ? -24.719 28.281 1.911 1 91.88 163 VAL B N 1
ATOM 5725 C CA . VAL B 1 163 ? -25.266 28.047 3.236 1 91.88 163 VAL B CA 1
ATOM 5726 C C . VAL B 1 163 ? -24.359 28.656 4.301 1 91.88 163 VAL B C 1
ATOM 5728 O O . VAL B 1 163 ? -23.141 28.547 4.215 1 91.88 163 VAL B O 1
ATOM 5731 N N . LEU B 1 164 ? -24.969 29.297 5.277 1 92 164 LEU B N 1
ATOM 5732 C CA . LEU B 1 164 ? -24.188 29.875 6.359 1 92 164 LEU B CA 1
ATOM 5733 C C . LEU B 1 164 ? -24.172 28.969 7.578 1 92 164 LEU B C 1
ATOM 5735 O O . LEU B 1 164 ? -25.125 28.219 7.805 1 92 164 LEU B O 1
ATOM 5739 N N . PHE B 1 165 ? -23.078 29.016 8.32 1 92.81 165 PHE B N 1
ATOM 5740 C CA . PHE B 1 165 ? -23.047 28.312 9.602 1 92.81 165 PHE B CA 1
ATOM 5741 C C . PHE B 1 165 ? -24.156 28.797 10.516 1 92.81 165 PHE B C 1
ATOM 5743 O O . PHE B 1 165 ? -24.938 27.984 11.016 1 92.81 165 PHE B O 1
ATOM 5750 N N . ASN B 1 166 ? -24.188 30.094 10.688 1 89.06 166 ASN B N 1
ATOM 5751 C CA . ASN B 1 166 ? -25.156 30.781 11.531 1 89.06 166 ASN B CA 1
ATOM 5752 C C . ASN B 1 166 ? -25.734 32 10.828 1 89.06 166 ASN B C 1
ATOM 5754 O O . ASN B 1 166 ? -25.141 32.531 9.891 1 89.06 166 ASN B O 1
ATOM 5758 N N . HIS B 1 167 ? -26.797 32.469 11.43 1 85.06 167 HIS B N 1
ATOM 5759 C CA . HIS B 1 167 ? -27.469 33.625 10.852 1 85.06 167 HIS B CA 1
ATOM 5760 C C . HIS B 1 167 ? -26.609 34.875 10.969 1 85.06 167 HIS B C 1
ATOM 5762 O O . HIS B 1 167 ? -25.922 35.062 11.969 1 85.06 167 HIS B O 1
ATOM 5768 N N . HIS B 1 168 ? -26.641 35.594 9.891 1 86.38 168 HIS B N 1
ATOM 5769 C CA . HIS B 1 168 ? -25.984 36.875 9.898 1 86.38 168 HIS B CA 1
ATOM 5770 C C . HIS B 1 168 ? -26.875 37.938 9.242 1 86.38 168 HIS B C 1
ATOM 5772 O O . HIS B 1 168 ? -27.484 37.688 8.195 1 86.38 168 HIS B O 1
ATOM 5778 N N . GLU B 1 169 ? -26.797 39.062 9.758 1 84.44 169 GLU B N 1
ATOM 5779 C CA . GLU B 1 169 ? -27.688 40.125 9.336 1 84.44 169 GLU B CA 1
ATOM 5780 C C . GLU B 1 169 ? -27.359 40.594 7.918 1 84.44 169 GLU B C 1
ATOM 5782 O O . GLU B 1 169 ? -28.234 41.031 7.176 1 84.44 169 GLU B O 1
ATOM 5787 N N . SER B 1 170 ? -26.141 40.5 7.551 1 82 170 SER B N 1
ATOM 5788 C CA . SER B 1 170 ? -25.703 40.969 6.234 1 82 170 SER B CA 1
ATOM 5789 C C . SER B 1 170 ? -26.219 40.031 5.129 1 82 170 SER B C 1
ATOM 5791 O O . SER B 1 170 ? -26.203 40.406 3.953 1 82 170 SER B O 1
ATOM 5793 N N . LEU B 1 171 ? -26.641 38.844 5.516 1 84.5 171 LEU B N 1
ATOM 5794 C CA . LEU B 1 171 ? -27.141 37.875 4.566 1 84.5 171 LEU B CA 1
ATOM 5795 C C . LEU B 1 171 ? -28.422 37.219 5.09 1 84.5 171 LEU B C 1
ATOM 5797 O O . LEU B 1 171 ? -28.469 36 5.289 1 84.5 171 LEU B O 1
ATOM 5801 N N . PRO B 1 172 ? -29.438 37.969 5.203 1 79.94 172 PRO B N 1
ATOM 5802 C CA . PRO B 1 172 ? -30.641 37.5 5.902 1 79.94 172 PRO B CA 1
ATOM 5803 C C . PRO B 1 172 ? -31.391 36.406 5.141 1 79.94 172 PRO B C 1
ATOM 5805 O O . PRO B 1 172 ? -32.125 35.625 5.742 1 79.94 172 PRO B O 1
ATOM 5808 N N . SER B 1 173 ? -31.234 36.281 3.885 1 78.69 173 SER B N 1
ATOM 5809 C CA . SER B 1 173 ? -32 35.344 3.082 1 78.69 173 SER B CA 1
ATOM 5810 C C . SER B 1 173 ? -31.266 34.031 2.93 1 78.69 173 SER B C 1
ATOM 5812 O O . SER B 1 173 ? -31.828 33.031 2.441 1 78.69 173 SER B O 1
ATOM 5814 N N . VAL B 1 174 ? -30.031 34 3.297 1 85.06 174 VAL B N 1
ATOM 5815 C CA . VAL B 1 174 ? -29.25 32.781 3.143 1 85.06 174 VAL B CA 1
ATOM 5816 C C . VAL B 1 174 ? -29.531 31.812 4.309 1 85.06 174 VAL B C 1
ATOM 5818 O O . VAL B 1 174 ? -29.484 32.219 5.469 1 85.06 174 VAL B O 1
ATOM 5821 N N . LYS B 1 175 ? -29.844 30.578 4.047 1 88.75 175 LYS B N 1
ATOM 5822 C CA . LYS B 1 175 ? -30.156 29.594 5.074 1 88.75 175 LYS B CA 1
ATOM 5823 C C . LYS B 1 175 ? -28.906 29.156 5.828 1 88.75 175 LYS B C 1
ATOM 5825 O O . LYS B 1 175 ? -27.797 29.266 5.305 1 88.75 175 LYS B O 1
ATOM 5830 N N . THR B 1 176 ? -29.188 28.703 7.02 1 92.56 176 THR B N 1
ATOM 5831 C CA . THR B 1 176 ? -28.078 28.281 7.863 1 92.56 176 THR B CA 1
ATOM 5832 C C . THR B 1 176 ? -28.047 26.766 8.016 1 92.56 176 THR B C 1
ATOM 5834 O O . THR B 1 176 ? -29.031 26.078 7.703 1 92.56 176 THR B O 1
ATOM 5837 N N . VAL B 1 177 ? -26.922 26.219 8.445 1 93.81 177 VAL B N 1
ATOM 5838 C CA . VAL B 1 177 ? -26.766 24.797 8.711 1 93.81 177 VAL B CA 1
ATOM 5839 C C . VAL B 1 177 ? -27.828 24.344 9.719 1 93.81 177 VAL B C 1
ATOM 5841 O O . VAL B 1 177 ? -28.453 23.297 9.531 1 93.81 177 VAL B O 1
ATOM 5844 N N . VAL B 1 178 ? -28.062 25.125 10.727 1 89.5 178 VAL B N 1
ATOM 5845 C CA . VAL B 1 178 ? -29.016 24.797 11.781 1 89.5 178 VAL B CA 1
ATOM 5846 C C . VAL B 1 178 ? -30.422 24.703 11.195 1 89.5 178 VAL B C 1
ATOM 5848 O O . VAL B 1 178 ? -31.172 23.781 11.5 1 89.5 178 VAL B O 1
ATOM 5851 N N . GLU B 1 179 ? -30.734 25.641 10.352 1 90.25 179 GLU B N 1
ATOM 5852 C CA . GLU B 1 179 ? -32.062 25.656 9.711 1 90.25 179 GLU B CA 1
ATOM 5853 C C . GLU B 1 179 ? -32.25 24.438 8.812 1 90.25 179 GLU B C 1
ATOM 5855 O O . GLU B 1 179 ? -33.312 23.844 8.781 1 90.25 179 GLU B O 1
ATOM 5860 N N . LEU B 1 180 ? -31.25 24.156 8.141 1 90.88 180 LEU B N 1
ATOM 5861 C CA . LEU B 1 180 ? -31.328 23.047 7.199 1 90.88 180 LEU B CA 1
ATOM 5862 C C . LEU B 1 180 ? -31.391 21.703 7.934 1 90.88 180 LEU B C 1
ATOM 5864 O O . LEU B 1 180 ? -31.984 20.75 7.438 1 90.88 180 LEU B O 1
ATOM 5868 N N . CYS B 1 181 ? -30.828 21.594 9.078 1 90.12 181 CYS B N 1
ATOM 5869 C CA . CYS B 1 181 ? -30.891 20.375 9.898 1 90.12 181 CYS B CA 1
ATOM 5870 C C . CYS B 1 181 ? -32.281 20.172 10.453 1 90.12 181 CYS B C 1
ATOM 5872 O O . CYS B 1 181 ? -32.656 19.047 10.828 1 90.12 181 CYS B O 1
ATOM 5874 N N . SER B 1 182 ? -33.031 21.203 10.539 1 87.19 182 SER B N 1
ATOM 5875 C CA . SER B 1 182 ? -34.344 21.125 11.141 1 87.19 182 SER B CA 1
ATOM 5876 C C . SER B 1 182 ? -35.406 20.75 10.102 1 87.19 182 SER B C 1
ATOM 5878 O O . SER B 1 182 ? -36.562 20.484 10.445 1 87.19 182 SER B O 1
ATOM 5880 N N . ARG B 1 183 ? -34.969 20.734 8.961 1 85.25 183 ARG B N 1
ATOM 5881 C CA . ARG B 1 183 ? -35.906 20.391 7.887 1 85.25 183 ARG B CA 1
ATOM 5882 C C . ARG B 1 183 ? -36.062 18.875 7.773 1 85.25 183 ARG B C 1
ATOM 5884 O O . ARG B 1 183 ? -35.094 18.125 7.926 1 85.25 183 ARG B O 1
ATOM 5891 N N . GLU B 1 184 ? -37.25 18.438 7.715 1 81.81 184 GLU B N 1
ATOM 5892 C CA . GLU B 1 184 ? -37.5 17.016 7.52 1 81.81 184 GLU B CA 1
ATOM 5893 C C . GLU B 1 184 ? -37.5 16.656 6.035 1 81.81 184 GLU B C 1
ATOM 5895 O O . GLU B 1 184 ? -38.281 17.203 5.25 1 81.81 184 GLU B O 1
ATOM 5900 N N . CYS B 1 185 ? -36.469 15.93 5.668 1 85.12 185 CYS B N 1
ATOM 5901 C CA . CYS B 1 185 ? -36.344 15.43 4.305 1 85.12 185 CYS B CA 1
ATOM 5902 C C . CYS B 1 185 ? -36.344 13.906 4.281 1 85.12 185 CYS B C 1
ATOM 5904 O O . CYS B 1 185 ? -35.531 13.273 4.938 1 85.12 185 CYS B O 1
ATOM 5906 N N . ASP B 1 186 ? -37.312 13.32 3.611 1 88.69 186 ASP B N 1
ATOM 5907 C CA . ASP B 1 186 ? -37.438 11.867 3.531 1 88.69 186 ASP B CA 1
ATOM 5908 C C . ASP B 1 186 ? -36.75 11.328 2.279 1 88.69 186 ASP B C 1
ATOM 5910 O O . ASP B 1 186 ? -37.406 11.016 1.287 1 88.69 186 ASP B O 1
ATOM 5914 N N . VAL B 1 187 ? -35.5 11.32 2.326 1 92.19 187 VAL B N 1
ATOM 5915 C CA . VAL B 1 187 ? -34.688 10.789 1.217 1 92.19 187 VAL B CA 1
ATOM 5916 C C . VAL B 1 187 ? -33.75 9.719 1.728 1 92.19 187 VAL B C 1
ATOM 5918 O O . VAL B 1 187 ? -33.344 9.742 2.891 1 92.19 187 VAL B O 1
ATOM 5921 N N . ASP B 1 188 ? -33.5 8.781 0.829 1 93.5 188 ASP B N 1
ATOM 5922 C CA . ASP B 1 188 ? -32.5 7.766 1.163 1 93.5 188 ASP B CA 1
ATOM 5923 C C . ASP B 1 188 ? -31.094 8.273 0.885 1 93.5 188 ASP B C 1
ATOM 5925 O O . ASP B 1 188 ? -30.844 8.891 -0.151 1 93.5 188 ASP B O 1
ATOM 5929 N N . LEU B 1 189 ? -30.25 8.133 1.841 1 95.81 189 LEU B N 1
ATOM 5930 C CA . LEU B 1 189 ? -28.844 8.477 1.634 1 95.81 189 LEU B CA 1
ATOM 5931 C C . LEU B 1 189 ? -28.141 7.441 0.763 1 95.81 189 LEU B C 1
ATOM 5933 O O . LEU B 1 189 ? -28.531 6.27 0.751 1 95.81 189 LEU B O 1
ATOM 5937 N N . PRO B 1 190 ? -27.203 7.82 0.022 1 95.44 190 PRO B N 1
ATOM 5938 C CA . PRO B 1 190 ? -26.516 6.887 -0.875 1 95.44 190 PRO B CA 1
ATOM 5939 C C . PRO B 1 190 ? -25.672 5.863 -0.123 1 95.44 190 PRO B C 1
ATOM 5941 O O . PRO B 1 190 ? -25.234 6.117 1.006 1 95.44 190 PRO B O 1
ATOM 5944 N N . ARG B 1 191 ? -25.469 4.711 -0.79 1 93 191 ARG B N 1
ATOM 5945 C CA . ARG B 1 191 ? -24.5 3.754 -0.29 1 93 191 ARG B CA 1
ATOM 5946 C C . ARG B 1 191 ? -23.078 4.234 -0.56 1 93 191 ARG B C 1
ATOM 5948 O O . ARG B 1 191 ? -22.734 4.594 -1.69 1 93 191 ARG B O 1
ATOM 5955 N N . LEU B 1 192 ? -22.297 4.238 0.439 1 95.69 192 LEU B N 1
ATOM 5956 C CA . LEU B 1 192 ? -20.938 4.75 0.319 1 95.69 192 LEU B CA 1
ATOM 5957 C C . LEU B 1 192 ? -19.922 3.617 0.41 1 95.69 192 LEU B C 1
ATOM 5959 O O . LEU B 1 192 ? -20.188 2.59 1.041 1 95.69 192 LEU B O 1
ATOM 5963 N N . ASP B 1 193 ? -18.781 3.789 -0.292 1 95.12 193 ASP B N 1
ATOM 5964 C CA . ASP B 1 193 ? -17.641 2.889 -0.27 1 95.12 193 ASP B CA 1
ATOM 5965 C C . ASP B 1 193 ? -16.453 3.52 0.473 1 95.12 193 ASP B C 1
ATOM 5967 O O . ASP B 1 193 ? -16.188 4.711 0.319 1 95.12 193 ASP B O 1
ATOM 5971 N N . PRO B 1 194 ? -15.773 2.693 1.324 1 95.38 194 PRO B N 1
ATOM 5972 C CA . PRO B 1 194 ? -14.625 3.24 2.045 1 95.38 194 PRO B CA 1
ATOM 5973 C C . PRO B 1 194 ? -13.609 3.908 1.12 1 95.38 194 PRO B C 1
ATOM 5975 O O . PRO B 1 194 ? -12.852 4.777 1.555 1 95.38 194 PRO B O 1
ATOM 5978 N N . GLU B 1 195 ? -13.578 3.555 -0.142 1 95.81 195 GLU B N 1
ATOM 5979 C CA . GLU B 1 195 ? -12.602 4.113 -1.073 1 95.81 195 GLU B CA 1
ATOM 5980 C C . GLU B 1 195 ? -13.148 5.371 -1.75 1 95.81 195 GLU B C 1
ATOM 5982 O O . GLU B 1 195 ? -12.43 6.027 -2.51 1 95.81 195 GLU B O 1
ATOM 5987 N N . ASP B 1 196 ? -14.414 5.762 -1.513 1 95.88 196 ASP B N 1
ATOM 5988 C CA . ASP B 1 196 ? -14.953 7.012 -2.039 1 95.88 196 ASP B CA 1
ATOM 5989 C C . ASP B 1 196 ? -14.172 8.211 -1.499 1 95.88 196 ASP B C 1
ATOM 5991 O O . ASP B 1 196 ? -13.609 8.148 -0.404 1 95.88 196 ASP B O 1
ATOM 5995 N N . LEU B 1 197 ? -14.164 9.266 -2.285 1 95.25 197 LEU B N 1
ATOM 5996 C CA . LEU B 1 197 ? -13.547 10.508 -1.843 1 95.25 197 LEU B CA 1
ATOM 5997 C C . LEU B 1 197 ? -14.312 11.109 -0.673 1 95.25 197 LEU B C 1
ATOM 5999 O O . LEU B 1 197 ? -15.484 11.469 -0.814 1 95.25 197 LEU B O 1
ATOM 6003 N N . GLY B 1 198 ? -13.602 11.211 0.487 1 94.25 198 GLY B N 1
ATOM 6004 C CA . GLY B 1 198 ? -14.289 11.633 1.697 1 94.25 198 GLY B CA 1
ATOM 6005 C C . GLY B 1 198 ? -13.953 13.055 2.115 1 94.25 198 GLY B C 1
ATOM 6006 O O . GLY B 1 198 ? -14.711 13.68 2.857 1 94.25 198 GLY B O 1
ATOM 6007 N N . LEU B 1 199 ? -12.797 13.547 1.671 1 94.5 199 LEU B N 1
ATOM 6008 C CA . LEU B 1 199 ? -12.312 14.852 2.111 1 94.5 199 LEU B CA 1
ATOM 6009 C C . LEU B 1 199 ? -11.227 15.367 1.174 1 94.5 199 LEU B C 1
ATOM 6011 O O . LEU B 1 199 ? -10.461 14.586 0.604 1 94.5 199 LEU B O 1
ATOM 6015 N N . ILE B 1 200 ? -11.25 16.656 0.934 1 94.44 200 ILE B N 1
ATOM 6016 C CA . ILE B 1 200 ? -10.188 17.312 0.187 1 94.44 200 ILE B CA 1
ATOM 6017 C C . ILE B 1 200 ? -9.555 18.406 1.049 1 94.44 200 ILE B C 1
ATOM 6019 O O . ILE B 1 200 ? -10.234 19.344 1.471 1 94.44 200 ILE B O 1
ATOM 6023 N N . LEU B 1 201 ? -8.297 18.281 1.357 1 92.88 201 LEU B N 1
ATOM 6024 C CA . LEU B 1 201 ? -7.543 19.297 2.088 1 92.88 201 LEU B CA 1
ATOM 6025 C C . LEU B 1 201 ? -6.621 20.062 1.149 1 92.88 201 LEU B C 1
ATOM 6027 O O . LEU B 1 201 ? -6.184 19.531 0.125 1 92.88 201 LEU B O 1
ATOM 6031 N N . LEU B 1 202 ? -6.332 21.281 1.555 1 88.19 202 LEU B N 1
ATOM 6032 C CA . LEU B 1 202 ? -5.449 22.109 0.744 1 88.19 202 LEU B CA 1
ATOM 6033 C C . LEU B 1 202 ? -4.109 22.328 1.443 1 88.19 202 LEU B C 1
ATOM 6035 O O . LEU B 1 202 ? -4.062 22.484 2.666 1 88.19 202 LEU B O 1
ATOM 6039 N N . THR B 1 203 ? -3.018 22.266 0.625 1 82.62 203 THR B N 1
ATOM 6040 C CA . THR B 1 203 ? -1.7 22.609 1.152 1 82.62 203 THR B CA 1
ATOM 6041 C C . THR B 1 203 ? -1.286 24 0.708 1 82.62 203 THR B C 1
ATOM 6043 O O . THR B 1 203 ? -1.755 24.5 -0.319 1 82.62 203 THR B O 1
ATOM 6046 N N . SER B 1 204 ? -0.558 24.797 1.535 1 65.5 204 SER B N 1
ATOM 6047 C CA . SER B 1 204 ? -0.144 26.156 1.231 1 65.5 204 SER B CA 1
ATOM 6048 C C . SER B 1 204 ? 0.975 26.172 0.194 1 65.5 204 SER B C 1
ATOM 6050 O O . SER B 1 204 ? 1.28 27.234 -0.376 1 65.5 204 SER B O 1
ATOM 6052 N N . GLY B 1 205 ? 1.063 25.359 -0.744 1 54.72 205 GLY B N 1
ATOM 6053 C CA . GLY B 1 205 ? 2.105 25.203 -1.747 1 54.72 205 GLY B CA 1
ATOM 6054 C C . GLY B 1 205 ? 3.096 26.359 -1.759 1 54.72 205 GLY B C 1
ATOM 6055 O O . GLY B 1 205 ? 2.783 27.453 -1.3 1 54.72 205 GLY B O 1
ATOM 6056 N N . THR B 1 206 ? 4.383 26.094 -1.851 1 46.91 206 THR B N 1
ATOM 6057 C CA . THR B 1 206 ? 5.402 27.109 -2.025 1 46.91 206 THR B CA 1
ATOM 6058 C C . THR B 1 206 ? 5.137 27.938 -3.285 1 46.91 206 THR B C 1
ATOM 6060 O O . THR B 1 206 ? 5.547 29.094 -3.377 1 46.91 206 THR B O 1
ATOM 6063 N N . THR B 1 207 ? 4.602 27.219 -4.422 1 47.91 207 THR B N 1
ATOM 6064 C CA . THR B 1 207 ? 4.434 27.844 -5.734 1 47.91 207 THR B CA 1
ATOM 6065 C C . THR B 1 207 ? 3.135 28.641 -5.793 1 47.91 207 THR B C 1
ATOM 6067 O O . THR B 1 207 ? 2.645 28.969 -6.879 1 47.91 207 THR B O 1
ATOM 6070 N N . ASN B 1 208 ? 2.646 29.25 -4.75 1 59.41 208 ASN B N 1
ATOM 6071 C CA . ASN B 1 208 ? 1.572 30.234 -4.621 1 59.41 208 ASN B CA 1
ATOM 6072 C C . ASN B 1 208 ? 0.207 29.609 -4.895 1 59.41 208 ASN B C 1
ATOM 6074 O O . ASN B 1 208 ? -0.822 30.281 -4.77 1 59.41 208 ASN B O 1
ATOM 6078 N N . THR B 1 209 ? 0.109 28.406 -5.461 1 68.25 209 THR B N 1
ATOM 6079 C CA . THR B 1 209 ? -1.23 27.844 -5.605 1 68.25 209 THR B CA 1
ATOM 6080 C C . THR B 1 209 ? -1.425 26.656 -4.664 1 68.25 209 THR B C 1
ATOM 6082 O O . THR B 1 209 ? -0.636 25.703 -4.684 1 68.25 209 THR B O 1
ATOM 6085 N N . PRO B 1 210 ? -2.479 26.734 -3.9 1 77.75 210 PRO B N 1
ATOM 6086 C CA . PRO B 1 210 ? -2.734 25.609 -3.002 1 77.75 210 PRO B CA 1
ATOM 6087 C C . PRO B 1 210 ? -2.986 24.297 -3.754 1 77.75 210 PRO B C 1
ATOM 6089 O O . PRO B 1 210 ? -3.59 24.312 -4.828 1 77.75 210 PRO B O 1
ATOM 6092 N N . LYS B 1 211 ? -2.432 23.156 -3.285 1 85.38 211 LYS B N 1
ATOM 6093 C CA . LYS B 1 211 ? -2.633 21.844 -3.871 1 85.38 211 LYS B CA 1
ATOM 6094 C C . LYS B 1 211 ? -3.74 21.078 -3.146 1 85.38 211 LYS B C 1
ATOM 6096 O O . LYS B 1 211 ? -3.83 21.125 -1.917 1 85.38 211 LYS B O 1
ATOM 6101 N N . ALA B 1 212 ? -4.645 20.469 -3.91 1 91.44 212 ALA B N 1
ATOM 6102 C CA . ALA B 1 212 ? -5.77 19.719 -3.344 1 91.44 212 ALA B CA 1
ATOM 6103 C C . ALA B 1 212 ? -5.383 18.266 -3.074 1 91.44 212 ALA B C 1
ATOM 6105 O O . ALA B 1 212 ? -5.082 17.516 -4.004 1 91.44 212 ALA B O 1
ATOM 6106 N N . VAL B 1 213 ? -5.391 17.891 -1.839 1 94.12 213 VAL B N 1
ATOM 6107 C CA . VAL B 1 213 ? -5.023 16.547 -1.417 1 94.12 213 VAL B CA 1
ATOM 6108 C C . VAL B 1 213 ? -6.281 15.719 -1.164 1 94.12 213 VAL B C 1
ATOM 6110 O O . VAL B 1 213 ? -7.051 16.016 -0.245 1 94.12 213 VAL B O 1
ATOM 6113 N N . PRO B 1 214 ? -6.5 14.688 -1.969 1 94.81 214 PRO B N 1
ATOM 6114 C CA . PRO B 1 214 ? -7.691 13.852 -1.777 1 94.81 214 PRO B CA 1
ATOM 6115 C C . PRO B 1 214 ? -7.52 12.828 -0.656 1 94.81 214 PRO B C 1
ATOM 6117 O O . PRO B 1 214 ? -6.457 12.211 -0.534 1 94.81 214 PRO B O 1
ATOM 6120 N N . TYR B 1 215 ? -8.531 12.664 0.196 1 94.38 215 TYR B N 1
ATOM 6121 C CA . TYR B 1 215 ? -8.641 11.602 1.186 1 94.38 215 TYR B CA 1
ATOM 6122 C C . TYR B 1 215 ? -9.875 10.742 0.932 1 94.38 215 TYR B C 1
ATOM 6124 O O . TYR B 1 215 ? -11 11.242 0.948 1 94.38 215 TYR B O 1
ATOM 6132 N N . SER B 1 216 ? -9.641 9.461 0.722 1 95.56 216 SER B N 1
ATOM 6133 C CA . SER B 1 216 ? -10.773 8.539 0.78 1 95.56 216 SER B CA 1
ATOM 6134 C C . SER B 1 216 ? -11.281 8.383 2.207 1 95.56 216 SER B C 1
ATOM 6136 O O . SER B 1 216 ? -10.609 8.789 3.16 1 95.56 216 SER B O 1
ATOM 6138 N N . HIS B 1 217 ? -12.516 7.867 2.34 1 94.25 217 HIS B N 1
ATOM 6139 C CA . HIS B 1 217 ? -13 7.566 3.684 1 94.25 217 HIS B CA 1
ATOM 6140 C C . HIS B 1 217 ? -12.047 6.641 4.422 1 94.25 217 HIS B C 1
ATOM 6142 O O . HIS B 1 217 ? -11.758 6.852 5.602 1 94.25 217 HIS B O 1
ATOM 6148 N N . HIS B 1 218 ? -11.523 5.668 3.709 1 93.69 218 HIS B N 1
ATOM 6149 C CA . HIS B 1 218 ? -10.602 4.723 4.336 1 93.69 218 HIS B CA 1
ATOM 6150 C C . HIS B 1 218 ? -9.305 5.406 4.754 1 93.69 218 HIS B C 1
ATOM 6152 O O . HIS B 1 218 ? -8.742 5.086 5.801 1 93.69 218 HIS B O 1
ATOM 6158 N N . ALA B 1 219 ? -8.797 6.258 3.924 1 93.25 219 ALA B N 1
ATOM 6159 C CA . ALA B 1 219 ? -7.598 7.016 4.273 1 93.25 219 ALA B CA 1
ATOM 6160 C C . ALA B 1 219 ? -7.809 7.812 5.559 1 93.25 219 ALA B C 1
ATOM 6162 O O . ALA B 1 219 ? -6.902 7.922 6.387 1 93.25 219 ALA B O 1
ATOM 6163 N N . LEU B 1 220 ? -8.984 8.375 5.734 1 92 220 LEU B N 1
ATOM 6164 C CA . LEU B 1 220 ? -9.32 9.109 6.949 1 92 220 LEU B CA 1
ATOM 6165 C C . LEU B 1 220 ? -9.328 8.18 8.156 1 92 220 LEU B C 1
ATOM 6167 O O . LEU B 1 220 ? -8.844 8.547 9.234 1 92 220 LEU B O 1
ATOM 6171 N N . VAL B 1 221 ? -9.891 7.039 7.977 1 90.69 221 VAL B N 1
ATOM 6172 C CA . VAL B 1 221 ? -9.953 6.055 9.055 1 90.69 221 VAL B CA 1
ATOM 6173 C C . VAL B 1 221 ? -8.539 5.641 9.453 1 90.69 221 VAL B C 1
ATOM 6175 O O . VAL B 1 221 ? -8.227 5.551 10.648 1 90.69 221 VAL B O 1
ATOM 6178 N N . ILE B 1 222 ? -7.664 5.418 8.461 1 90.31 222 ILE B N 1
ATOM 6179 C CA . ILE B 1 222 ? -6.273 5.07 8.727 1 90.31 222 ILE B CA 1
ATOM 6180 C C . ILE B 1 222 ? -5.602 6.188 9.516 1 90.31 222 ILE B C 1
ATOM 6182 O O . ILE B 1 222 ? -4.953 5.93 10.531 1 90.31 222 ILE B O 1
ATOM 6186 N N . SER B 1 223 ? -5.797 7.406 9.07 1 89.12 223 SER B N 1
ATOM 6187 C CA . SER B 1 223 ? -5.184 8.547 9.742 1 89.12 223 SER B CA 1
ATOM 6188 C C . SER B 1 223 ? -5.68 8.672 11.18 1 89.12 223 SER B C 1
ATOM 6190 O O . SER B 1 223 ? -4.906 8.992 12.078 1 89.12 223 SER B O 1
ATOM 6192 N N . GLY B 1 224 ? -6.973 8.469 11.344 1 85.38 224 GLY B N 1
ATOM 6193 C CA . GLY B 1 224 ? -7.535 8.523 12.688 1 85.38 224 GLY B CA 1
ATOM 6194 C C . GLY B 1 224 ? -6.945 7.477 13.617 1 85.38 224 GLY B C 1
ATOM 6195 O O . GLY B 1 224 ? -6.625 7.777 14.773 1 85.38 224 GLY B O 1
ATOM 6196 N N . HIS B 1 225 ? -6.777 6.316 13.18 1 86.5 225 HIS B N 1
ATOM 6197 C CA . HIS B 1 225 ? -6.23 5.246 14.008 1 86.5 225 HIS B CA 1
ATOM 6198 C C . HIS B 1 225 ? -4.75 5.469 14.289 1 86.5 225 HIS B C 1
ATOM 6200 O O . HIS B 1 225 ? -4.266 5.145 15.375 1 86.5 225 HIS B O 1
ATOM 6206 N N . ASN B 1 226 ? -4.008 5.965 13.305 1 87.44 226 ASN B N 1
ATOM 6207 C CA . ASN B 1 226 ? -2.617 6.34 13.531 1 87.44 226 ASN B CA 1
ATOM 6208 C C . ASN B 1 226 ? -2.5 7.414 14.609 1 87.44 226 ASN B C 1
ATOM 6210 O O . ASN B 1 226 ? -1.594 7.363 15.445 1 87.44 226 ASN B O 1
ATOM 6214 N N . TYR B 1 227 ? -3.398 8.336 14.539 1 84.38 227 TYR B N 1
ATOM 6215 C CA . TYR B 1 227 ? -3.395 9.406 15.531 1 84.38 227 TYR B CA 1
ATOM 6216 C C . TYR B 1 227 ? -3.623 8.859 16.938 1 84.38 227 TYR B C 1
ATOM 6218 O O . TYR B 1 227 ? -2.924 9.234 17.875 1 84.38 227 TYR B O 1
ATOM 6226 N N . ILE B 1 228 ? -4.539 7.988 17.062 1 80.62 228 ILE B N 1
ATOM 6227 C CA . ILE B 1 228 ? -4.855 7.41 18.359 1 80.62 228 ILE B CA 1
ATOM 6228 C C . ILE B 1 228 ? -3.68 6.57 18.859 1 80.62 228 ILE B C 1
ATOM 6230 O O . ILE B 1 228 ? -3.359 6.574 20.047 1 80.62 228 ILE B O 1
ATOM 6234 N N . HIS B 1 229 ? -3.154 5.855 17.938 1 82 229 HIS B N 1
ATOM 6235 C CA . HIS B 1 229 ? -1.989 5.047 18.281 1 82 229 HIS B CA 1
ATOM 6236 C C . HIS B 1 229 ? -0.844 5.914 18.797 1 82 229 HIS B C 1
ATOM 6238 O O . HIS B 1 229 ? -0.216 5.59 19.797 1 82 229 HIS B O 1
ATOM 6244 N N . LEU B 1 230 ? -0.635 6.949 18.141 1 81.81 230 LEU B N 1
ATOM 6245 C CA . LEU B 1 230 ? 0.461 7.848 18.484 1 81.81 230 LEU B CA 1
ATOM 6246 C C . LEU B 1 230 ? 0.208 8.523 19.828 1 81.81 230 LEU B C 1
ATOM 6248 O O . LEU B 1 230 ? 1.141 8.742 20.609 1 81.81 230 LEU B O 1
ATOM 6252 N N . MET B 1 231 ? -0.971 8.852 20.078 1 78.19 231 MET B N 1
ATOM 6253 C CA . MET B 1 231 ? -1.326 9.547 21.312 1 78.19 231 MET B CA 1
ATOM 6254 C C . MET B 1 231 ? -1.502 8.57 22.469 1 78.19 231 MET B C 1
ATOM 6256 O O . MET B 1 231 ? -1.73 8.984 23.609 1 78.19 231 MET B O 1
ATOM 6260 N N . LYS B 1 232 ? -1.362 7.219 22.172 1 72.31 232 LYS B N 1
ATOM 6261 C CA . LYS B 1 232 ? -1.466 6.152 23.172 1 72.31 232 LYS B CA 1
ATOM 6262 C C . LYS B 1 232 ? -2.791 6.23 23.922 1 72.31 232 LYS B C 1
ATOM 6264 O O . LYS B 1 232 ? -2.828 6.055 25.141 1 72.31 232 LYS B O 1
ATOM 6269 N N . THR B 1 233 ? -3.768 6.781 23.25 1 64.19 233 THR B N 1
ATOM 6270 C CA . THR B 1 233 ? -5.043 6.945 23.938 1 64.19 233 THR B CA 1
ATOM 6271 C C . THR B 1 233 ? -5.898 5.688 23.797 1 64.19 233 THR B C 1
ATOM 6273 O O . THR B 1 233 ? -5.832 4.996 22.781 1 64.19 233 THR B O 1
ATOM 6276 N N . SER B 1 234 ? -6.16 4.914 24.953 1 55.25 234 SER B N 1
ATOM 6277 C CA . SER B 1 234 ? -6.973 3.701 24.953 1 55.25 234 SER B CA 1
ATOM 6278 C C . SER B 1 234 ? -8.461 4.031 25 1 55.25 234 SER B C 1
ATOM 6280 O O . SER B 1 234 ? -9.297 3.131 25.078 1 55.25 234 SER B O 1
ATOM 6282 N N . GLY B 1 235 ? -8.984 5.215 24.516 1 55.25 235 GLY B N 1
ATOM 6283 C CA . GLY B 1 235 ? -10.375 5.559 24.266 1 55.25 235 GLY B CA 1
ATOM 6284 C C . GLY B 1 235 ? -11.125 5.938 25.516 1 55.25 235 GLY B C 1
ATOM 6285 O O . GLY B 1 235 ? -12.039 6.773 25.484 1 55.25 235 GLY B O 1
ATOM 6286 N N . LYS B 1 236 ? -11.031 5.23 26.688 1 53.06 236 LYS B N 1
ATOM 6287 C CA . LYS B 1 236 ? -12.086 5.379 27.688 1 53.06 236 LYS B CA 1
ATOM 6288 C C . LYS B 1 236 ? -11.969 6.715 28.422 1 53.06 236 LYS B C 1
ATOM 6290 O O . LYS B 1 236 ? -12.977 7.352 28.719 1 53.06 236 LYS B O 1
ATOM 6295 N N . TYR B 1 237 ? -10.82 7 28.781 1 53.84 237 TYR B N 1
ATOM 6296 C CA . TYR B 1 237 ? -10.766 8.07 29.766 1 53.84 237 TYR B CA 1
ATOM 6297 C C . TYR B 1 237 ? -9.93 9.242 29.266 1 53.84 237 TYR B C 1
ATOM 6299 O O . TYR B 1 237 ? -9.617 10.164 30.016 1 53.84 237 TYR B O 1
ATOM 6307 N N . ASP B 1 238 ? -9.844 9.352 27.922 1 69.19 238 ASP B N 1
ATOM 6308 C CA . ASP B 1 238 ? -8.883 10.375 27.516 1 69.19 238 ASP B CA 1
ATOM 6309 C C . ASP B 1 238 ? -9.594 11.641 27.047 1 69.19 238 ASP B C 1
ATOM 6311 O O . ASP B 1 238 ? -10.695 11.57 26.5 1 69.19 238 ASP B O 1
ATOM 6315 N N . SER B 1 239 ? -9.242 12.773 27.703 1 81.5 239 SER B N 1
ATOM 6316 C CA . SER B 1 239 ? -9.688 14.102 27.297 1 81.5 239 SER B CA 1
ATOM 6317 C C . SER B 1 239 ? -8.602 14.844 26.531 1 81.5 239 SER B C 1
ATOM 6319 O O . SER B 1 239 ? -7.473 14.984 27.016 1 81.5 239 SER B O 1
ATOM 6321 N N . PHE B 1 240 ? -9.008 15.281 25.328 1 85.5 240 PHE B N 1
ATOM 6322 C CA . PHE B 1 240 ? -8.023 15.891 24.438 1 85.5 240 PHE B CA 1
ATOM 6323 C C . PHE B 1 240 ? -8.273 17.391 24.312 1 85.5 240 PHE B C 1
ATOM 6325 O O . PHE B 1 240 ? -9.414 17.844 24.391 1 85.5 240 PHE B O 1
ATOM 6332 N N . TYR B 1 241 ? -7.176 18.031 24.172 1 87.75 241 TYR B N 1
ATOM 6333 C CA . TYR B 1 241 ? -7.27 19.422 23.703 1 87.75 241 TYR B CA 1
ATOM 6334 C C . TYR B 1 241 ? -6.59 19.578 22.344 1 87.75 241 TYR B C 1
ATOM 6336 O O . TYR B 1 241 ? -5.438 19.188 22.172 1 87.75 241 TYR B O 1
ATOM 6344 N N . ASN B 1 242 ? -7.305 20.094 21.406 1 83.56 242 ASN B N 1
ATOM 6345 C CA . ASN B 1 242 ? -6.797 20.422 20.094 1 83.56 242 ASN B CA 1
ATOM 6346 C C . ASN B 1 242 ? -7.586 21.562 19.453 1 83.56 242 ASN B C 1
ATOM 6348 O O . ASN B 1 242 ? -8.75 21.391 19.078 1 83.56 242 ASN B O 1
ATOM 6352 N N . ASP B 1 243 ? -6.926 22.688 19.297 1 80.25 243 ASP B N 1
ATOM 6353 C CA . ASP B 1 243 ? -7.656 23.797 18.734 1 80.25 243 ASP B CA 1
ATOM 6354 C C . ASP B 1 243 ? -7.129 24.141 17.344 1 80.25 243 ASP B C 1
ATOM 6356 O O . ASP B 1 243 ? -7.336 25.266 16.844 1 80.25 243 ASP B O 1
ATOM 6360 N N . ARG B 1 244 ? -6.359 23.234 16.75 1 82.62 244 ARG B N 1
ATOM 6361 C CA . ARG B 1 244 ? -5.918 23.438 15.375 1 82.62 244 ARG B CA 1
ATOM 6362 C C . ARG B 1 244 ? -7.102 23.5 14.414 1 82.62 244 ARG B C 1
ATOM 6364 O O . ARG B 1 244 ? -8.109 22.812 14.625 1 82.62 244 ARG B O 1
ATOM 6371 N N . PRO B 1 245 ? -6.973 24.312 13.406 1 85.44 245 PRO B N 1
ATOM 6372 C CA . PRO B 1 245 ? -8.094 24.406 12.477 1 85.44 245 PRO B CA 1
ATOM 6373 C C . PRO B 1 245 ? -8.531 23.062 11.922 1 85.44 245 PRO B C 1
ATOM 6375 O O . PRO B 1 245 ? -7.688 22.219 11.594 1 85.44 245 PRO B O 1
ATOM 6378 N N . PHE B 1 246 ? -9.828 22.906 11.773 1 88.62 246 PHE B N 1
ATOM 6379 C CA . PHE B 1 246 ? -10.391 21.656 11.281 1 88.62 246 PHE B CA 1
ATOM 6380 C C . PHE B 1 246 ? -9.969 21.406 9.836 1 88.62 246 PHE B C 1
ATOM 6382 O O . PHE B 1 246 ? -10 20.266 9.367 1 88.62 246 PHE B O 1
ATOM 6389 N N . TYR B 1 247 ? -9.57 22.438 9.117 1 88.25 247 TYR B N 1
ATOM 6390 C CA . TYR B 1 247 ? -9.211 22.297 7.711 1 88.25 247 TYR B CA 1
ATOM 6391 C C . TYR B 1 247 ? -7.746 21.906 7.559 1 88.25 247 TYR B C 1
ATOM 6393 O O . TYR B 1 247 ? -7.227 21.844 6.441 1 88.25 247 TYR B O 1
ATOM 6401 N N . TRP B 1 248 ? -7.098 21.609 8.695 1 85.81 248 TRP B N 1
ATOM 6402 C CA . TRP B 1 248 ? -5.746 21.062 8.711 1 85.81 248 TRP B CA 1
ATOM 6403 C C . TRP B 1 248 ? -5.758 19.609 9.172 1 85.81 248 TRP B C 1
ATOM 6405 O O . TRP B 1 248 ? -6.586 19.219 10 1 85.81 248 TRP B O 1
ATOM 6415 N N . ILE B 1 249 ? -4.77 18.859 8.695 1 83.62 249 ILE B N 1
ATOM 6416 C CA . ILE B 1 249 ? -4.699 17.453 9.062 1 83.62 249 ILE B CA 1
ATOM 6417 C C . ILE B 1 249 ? -4.473 17.312 10.562 1 83.62 249 ILE B C 1
ATOM 6419 O O . ILE B 1 249 ? -4.969 16.375 11.195 1 83.62 249 ILE B O 1
ATOM 6423 N N . GLY B 1 250 ? -3.766 18.25 11.148 1 77.56 250 GLY B N 1
ATOM 6424 C CA . GLY B 1 250 ? -3.521 18.219 12.578 1 77.56 250 GLY B CA 1
ATOM 6425 C C . GLY B 1 250 ? -4.738 18.594 13.398 1 77.56 250 GLY B C 1
ATOM 6426 O O . GLY B 1 250 ? -4.809 18.297 14.594 1 77.56 250 GLY B O 1
ATOM 6427 N N . GLY B 1 251 ? -5.613 19.344 12.781 1 75.25 251 GLY B N 1
ATOM 6428 C CA . GLY B 1 251 ? -6.773 19.828 13.516 1 75.25 251 GLY B CA 1
ATOM 6429 C C . GLY B 1 251 ? -8.023 19.016 13.258 1 75.25 251 GLY B C 1
ATOM 6430 O O . GLY B 1 251 ? -9.062 19.25 13.875 1 75.25 251 GLY B O 1
ATOM 6431 N N . PHE B 1 252 ? -7.707 18.219 12.336 1 63.72 252 PHE B N 1
ATOM 6432 C CA . PHE B 1 252 ? -8.906 17.438 12.039 1 63.72 252 PHE B CA 1
ATOM 6433 C C . PHE B 1 252 ? -9.266 16.531 13.219 1 63.72 252 PHE B C 1
ATOM 6435 O O . PHE B 1 252 ? -8.828 15.391 13.289 1 63.72 252 PHE B O 1
ATOM 6442 N N . ALA B 1 253 ? -9.891 17.203 14.172 1 57.53 253 ALA B N 1
ATOM 6443 C CA . ALA B 1 253 ? -10.312 16.641 15.445 1 57.53 253 ALA B CA 1
ATOM 6444 C C . ALA B 1 253 ? -11.141 15.375 15.242 1 57.53 253 ALA B C 1
ATOM 6446 O O . ALA B 1 253 ? -11.273 14.555 16.156 1 57.53 253 ALA B O 1
ATOM 6447 N N .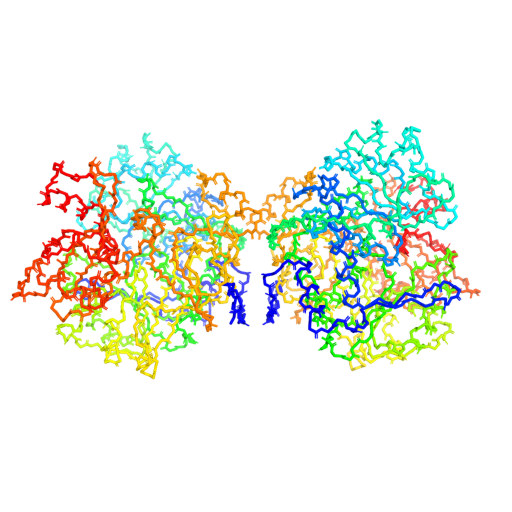 LEU B 1 254 ? -11.477 15.289 14.062 1 62.03 254 LEU B N 1
ATOM 6448 C CA . LEU B 1 254 ? -12.352 14.156 13.758 1 62.03 254 LEU B CA 1
ATOM 6449 C C . LEU B 1 254 ? -11.602 12.836 13.883 1 62.03 254 LEU B C 1
ATOM 6451 O O . LEU B 1 254 ? -12.211 11.789 14.102 1 62.03 254 LEU B O 1
ATOM 6455 N N . TRP B 1 255 ? -10.312 13.086 13.93 1 66.06 255 TRP B N 1
ATOM 6456 C CA . TRP B 1 255 ? -9.508 11.875 14.031 1 66.06 255 TRP B CA 1
ATOM 6457 C C . TRP B 1 255 ? -9.703 11.203 15.383 1 66.06 255 TRP B C 1
ATOM 6459 O O . TRP B 1 255 ? -9.844 9.984 15.469 1 66.06 255 TRP B O 1
ATOM 6469 N N . GLU B 1 256 ? -9.875 12.055 16.328 1 61.06 256 GLU B N 1
ATOM 6470 C CA . GLU B 1 256 ? -9.992 11.578 17.703 1 61.06 256 GLU B CA 1
ATOM 6471 C C . GLU B 1 256 ? -11.367 10.977 17.953 1 61.06 256 GLU B C 1
ATOM 6473 O O . GLU B 1 256 ? -11.477 9.922 18.594 1 61.06 256 GLU B O 1
ATOM 6478 N N . VAL B 1 257 ? -12.242 11.57 17.453 1 59.34 257 VAL B N 1
ATOM 6479 C CA . VAL B 1 257 ? -13.625 11.156 17.703 1 59.34 257 VAL B CA 1
ATOM 6480 C C . VAL B 1 257 ? -13.953 9.922 16.875 1 59.34 257 VAL B C 1
ATOM 6482 O O . VAL B 1 257 ? -14.602 8.992 17.375 1 59.34 257 VAL B O 1
ATOM 6485 N N . ALA B 1 258 ? -13.461 10 15.812 1 58.56 258 ALA B N 1
ATOM 6486 C CA . ALA B 1 258 ? -13.836 8.945 14.867 1 58.56 258 ALA B CA 1
ATOM 6487 C C . ALA B 1 258 ? -13.203 7.613 15.25 1 58.56 258 ALA B C 1
ATOM 6489 O O . ALA B 1 258 ? -13.758 6.551 14.961 1 58.56 258 ALA B O 1
ATOM 6490 N N . SER B 1 259 ? -11.984 7.703 15.961 1 57.59 259 SER B N 1
ATOM 6491 C CA . SER B 1 259 ? -11.25 6.453 16.125 1 57.59 259 SER B CA 1
ATOM 6492 C C . SER B 1 259 ? -11.266 5.98 17.562 1 57.59 259 SER B C 1
ATOM 6494 O O . SER B 1 259 ? -10.453 5.145 17.969 1 57.59 259 SER B O 1
ATOM 6496 N N . GLY B 1 260 ? -12.109 6.547 18.375 1 60.34 260 GLY B N 1
ATOM 6497 C CA . GLY B 1 260 ? -12.094 5.945 19.703 1 60.34 260 GLY B CA 1
ATOM 6498 C C . GLY B 1 260 ? -13.047 6.617 20.672 1 60.34 260 GLY B C 1
ATOM 6499 O O . GLY B 1 260 ? -13.07 6.285 21.859 1 60.34 260 GLY B O 1
ATOM 6500 N N . GLY B 1 261 ? -13.641 7.539 20.172 1 64 261 GLY B N 1
ATOM 6501 C CA . GLY B 1 261 ? -14.719 8.172 20.922 1 64 261 GLY B CA 1
ATOM 6502 C C . GLY B 1 261 ? -14.219 9.047 22.062 1 64 261 GLY B C 1
ATOM 6503 O O . GLY B 1 261 ? -14.93 9.258 23.047 1 64 261 GLY B O 1
ATOM 6504 N N . SER B 1 262 ? -12.914 9.445 22.062 1 71 262 SER B N 1
ATOM 6505 C CA . SER B 1 262 ? -12.484 10.328 23.141 1 71 262 SER B CA 1
ATOM 6506 C C . SER B 1 262 ? -13.055 11.734 22.969 1 71 262 SER B C 1
ATOM 6508 O O . SER B 1 262 ? -13.375 12.141 21.844 1 71 262 SER B O 1
ATOM 6510 N N . ARG B 1 263 ? -13.164 12.398 24.156 1 79.12 263 ARG B N 1
ATOM 6511 C CA . ARG B 1 263 ? -13.672 13.766 24.172 1 79.12 263 ARG B CA 1
ATOM 6512 C C . ARG B 1 263 ? -12.594 14.75 23.734 1 79.12 263 ARG B C 1
ATOM 6514 O O . ARG B 1 263 ? -11.43 14.633 24.141 1 79.12 263 ARG B O 1
ATOM 6521 N N . VAL B 1 264 ? -12.992 15.695 22.875 1 83.12 264 VAL B N 1
ATOM 6522 C CA . VAL B 1 264 ? -12.078 16.75 22.422 1 83.12 264 VAL B CA 1
ATOM 6523 C C . VAL B 1 264 ? -12.594 18.109 22.891 1 83.12 264 VAL B C 1
ATOM 6525 O O . VAL B 1 264 ? -13.758 18.438 22.672 1 83.12 264 VAL B O 1
ATOM 6528 N N . THR B 1 265 ? -11.758 18.781 23.578 1 82.12 265 THR B N 1
ATOM 6529 C CA . THR B 1 265 ? -12.031 20.156 23.969 1 82.12 265 THR B CA 1
ATOM 6530 C C . THR B 1 265 ? -11.281 21.141 23.078 1 82.12 265 THR B C 1
ATOM 6532 O O . THR B 1 265 ? -10.117 20.906 22.75 1 82.12 265 THR B O 1
ATOM 6535 N N . LEU B 1 266 ? -11.961 22.141 22.578 1 79.94 266 LEU B N 1
ATOM 6536 C CA . LEU B 1 266 ? -11.266 23.141 21.781 1 79.94 266 LEU B CA 1
ATOM 6537 C C . LEU B 1 266 ? -11.844 24.531 22.016 1 79.94 266 LEU B C 1
ATOM 6539 O O . LEU B 1 266 ? -12.977 24.656 22.484 1 79.94 266 LEU B O 1
ATOM 6543 N N . ILE B 1 267 ? -10.938 25.438 21.734 1 73.94 267 ILE B N 1
ATOM 6544 C CA . ILE B 1 267 ? -11.344 26.844 21.75 1 73.94 267 ILE B CA 1
ATOM 6545 C C . ILE B 1 267 ? -11.789 27.25 20.344 1 73.94 267 ILE B C 1
ATOM 6547 O O . ILE B 1 267 ? -11.062 27.062 19.375 1 73.94 267 ILE B O 1
ATOM 6551 N N . ASN B 1 268 ? -12.953 27.453 20.016 1 63.31 268 ASN B N 1
ATOM 6552 C CA . ASN B 1 268 ? -13.516 27.641 18.672 1 63.31 268 ASN B CA 1
ATOM 6553 C C . ASN B 1 268 ? -13.156 29.016 18.109 1 63.31 268 ASN B C 1
ATOM 6555 O O . ASN B 1 268 ? -13.156 29.203 16.891 1 63.31 268 ASN B O 1
ATOM 6559 N N . ALA B 1 269 ? -13.078 30.109 18.891 1 59.41 269 ALA B N 1
ATOM 6560 C CA . ALA B 1 269 ? -13.023 31.422 18.281 1 59.41 269 ALA B CA 1
ATOM 6561 C C . ALA B 1 269 ? -12 32.312 18.969 1 59.41 269 ALA B C 1
ATOM 6563 O O . ALA B 1 269 ? -12.195 32.719 20.109 1 59.41 269 ALA B O 1
ATOM 6564 N N . MET B 1 270 ? -10.711 32.031 18.594 1 53.62 270 MET B N 1
ATOM 6565 C CA . MET B 1 270 ? -9.898 33 19.297 1 53.62 270 MET B CA 1
ATOM 6566 C C . MET B 1 270 ? -9.773 34.281 18.484 1 53.62 270 MET B C 1
ATOM 6568 O O . MET B 1 270 ? -9.469 34.25 17.281 1 53.62 270 MET B O 1
ATOM 6572 N N . LYS B 1 271 ? -10.57 35.281 18.812 1 51.66 271 LYS B N 1
ATOM 6573 C CA . LYS B 1 271 ? -10.211 36.594 18.266 1 51.66 271 LYS B CA 1
ATOM 6574 C C . LYS B 1 271 ? -8.703 36.812 18.266 1 51.66 271 LYS B C 1
ATOM 6576 O O . LYS B 1 271 ? -7.988 36.188 19.062 1 51.66 271 LYS B O 1
ATOM 6581 N N . SER B 1 272 ? -8.148 37.344 17.188 1 51.94 272 SER B N 1
ATOM 6582 C CA . SER B 1 272 ? -6.758 37.719 16.938 1 51.94 272 SER B CA 1
ATOM 6583 C C . SER B 1 272 ? -6.047 38.062 18.25 1 51.94 272 SER B C 1
ATOM 6585 O O . SER B 1 272 ? -6.246 39.156 18.797 1 51.94 272 SER B O 1
ATOM 6587 N N . SER B 1 273 ? -5.957 37.125 19.203 1 59.06 273 SER B N 1
ATOM 6588 C CA . SER B 1 273 ? -5.191 37.5 20.391 1 59.06 273 SER B CA 1
ATOM 6589 C C . SER B 1 273 ? -3.721 37.125 20.234 1 59.06 273 SER B C 1
ATOM 6591 O O . SER B 1 273 ? -3.354 36.375 19.328 1 59.06 273 SER B O 1
ATOM 6593 N N . SER B 1 274 ? -2.879 37.938 20.781 1 64.06 274 SER B N 1
ATOM 6594 C CA . SER B 1 274 ? -1.459 37.625 20.891 1 64.06 274 SER B CA 1
ATOM 6595 C C . SER B 1 274 ? -1.25 36.156 21.281 1 64.06 274 SER B C 1
ATOM 6597 O O . SER B 1 274 ? -2.141 35.531 21.875 1 64.06 274 SER B O 1
ATOM 6599 N N . LEU B 1 275 ? -0.322 35.562 20.781 1 72.75 275 LEU B N 1
ATOM 6600 C CA . LEU B 1 275 ? 0.056 34.219 21.156 1 72.75 275 LEU B CA 1
ATOM 6601 C C . LEU B 1 275 ? 0.066 34.062 22.672 1 72.75 275 LEU B C 1
ATOM 6603 O O . LEU B 1 275 ? -0.297 33 23.203 1 72.75 275 LEU B O 1
ATOM 6607 N N . ALA B 1 276 ? 0.421 35.125 23.281 1 74.62 276 ALA B N 1
ATOM 6608 C CA . ALA B 1 276 ? 0.492 35.062 24.734 1 74.62 276 ALA B CA 1
ATOM 6609 C C . ALA B 1 276 ? -0.896 34.938 25.344 1 74.62 276 ALA B C 1
ATOM 6611 O O . ALA B 1 276 ? -1.093 34.125 26.266 1 74.62 276 ALA B O 1
ATOM 6612 N N . THR B 1 277 ? -1.79 35.719 24.844 1 76.56 277 THR B N 1
ATOM 6613 C CA . THR B 1 277 ? -3.16 35.656 25.328 1 76.56 277 THR B CA 1
ATOM 6614 C C . THR B 1 277 ? -3.77 34.281 25.031 1 76.56 277 THR B C 1
ATOM 6616 O O . THR B 1 277 ? -4.48 33.719 25.859 1 76.56 277 THR B O 1
ATOM 6619 N N . ALA B 1 278 ? -3.467 33.844 23.938 1 80.12 278 ALA B N 1
ATOM 6620 C CA . ALA B 1 278 ? -3.963 32.531 23.547 1 80.12 278 ALA B CA 1
ATOM 6621 C C . ALA B 1 278 ? -3.395 31.438 24.438 1 80.12 278 ALA B C 1
ATOM 6623 O O . ALA B 1 278 ? -4.098 30.5 24.781 1 80.12 278 ALA B O 1
ATOM 6624 N N . ALA B 1 279 ? -2.146 31.547 24.797 1 84.5 279 ALA B N 1
ATOM 6625 C CA . ALA B 1 279 ? -1.487 30.547 25.625 1 84.5 279 ALA B CA 1
ATOM 6626 C C . ALA B 1 279 ? -2.131 30.484 27.016 1 84.5 279 ALA B C 1
ATOM 6628 O O . ALA B 1 279 ? -2.389 29.391 27.531 1 84.5 279 ALA B O 1
ATOM 6629 N N . VAL B 1 280 ? -2.396 31.641 27.547 1 86.56 280 VAL B N 1
ATOM 6630 C CA . VAL B 1 280 ? -2.996 31.703 28.875 1 86.56 280 VAL B CA 1
ATOM 6631 C C . VAL B 1 280 ? -4.391 31.078 28.844 1 86.56 280 VAL B C 1
ATOM 6633 O O . VAL B 1 280 ? -4.73 30.266 29.688 1 86.56 280 VAL B O 1
ATOM 6636 N N . LYS B 1 281 ? -5.129 31.5 27.875 1 86.38 281 LYS B N 1
ATOM 6637 C CA . LYS B 1 281 ? -6.492 30.984 27.75 1 86.38 281 LYS B CA 1
ATOM 6638 C C . LYS B 1 281 ? -6.488 29.469 27.547 1 86.38 281 LYS B C 1
ATOM 6640 O O . LYS B 1 281 ? -7.32 28.766 28.109 1 86.38 281 LYS B O 1
ATOM 6645 N N . THR B 1 282 ? -5.645 29.062 26.766 1 89.12 282 THR B N 1
ATOM 6646 C CA . THR B 1 282 ? -5.52 27.625 26.484 1 89.12 282 THR B CA 1
ATOM 6647 C C . THR B 1 282 ? -5.227 26.859 27.766 1 89.12 282 THR B C 1
ATOM 6649 O O . THR B 1 282 ? -5.875 25.844 28.047 1 89.12 282 THR B O 1
ATOM 6652 N N . CYS B 1 283 ? -4.297 27.281 28.516 1 92.31 283 CYS B N 1
ATOM 6653 C CA . CYS B 1 283 ? -3.914 26.609 29.75 1 92.31 283 CYS B CA 1
ATOM 6654 C C . CYS B 1 283 ? -5.062 26.609 30.75 1 92.31 283 CYS B C 1
ATOM 6656 O O . CYS B 1 283 ? -5.277 25.625 31.453 1 92.31 283 CYS B O 1
ATOM 6658 N N . GLU B 1 284 ? -5.762 27.703 30.75 1 90.69 284 GLU B N 1
ATOM 6659 C CA . GLU B 1 284 ? -6.918 27.797 31.641 1 90.69 284 GLU B CA 1
ATOM 6660 C C . GLU B 1 284 ? -7.98 26.75 31.266 1 90.69 284 GLU B C 1
ATOM 6662 O O . GLU B 1 284 ? -8.523 26.078 32.156 1 90.69 284 GLU B O 1
ATOM 6667 N N . ILE B 1 285 ? -8.281 26.672 30.094 1 89.81 285 ILE B N 1
ATOM 6668 C CA . ILE B 1 285 ? -9.312 25.766 29.609 1 89.81 285 ILE B CA 1
ATOM 6669 C C . ILE B 1 285 ? -8.875 24.312 29.844 1 89.81 285 ILE B C 1
ATOM 6671 O O . ILE B 1 285 ? -9.688 23.469 30.219 1 89.81 285 ILE B O 1
ATOM 6675 N N . ILE B 1 286 ? -7.645 24.031 29.594 1 91.5 286 ILE B N 1
ATOM 6676 C CA . ILE B 1 286 ? -7.094 22.688 29.797 1 91.5 286 ILE B CA 1
ATOM 6677 C C . ILE B 1 286 ? -7.293 22.266 31.25 1 91.5 286 ILE B C 1
ATOM 6679 O O . ILE B 1 286 ? -7.695 21.125 31.516 1 91.5 286 ILE B O 1
ATOM 6683 N N . GLY B 1 287 ? -7.012 23.172 32.125 1 91.81 287 GLY B N 1
ATOM 6684 C CA . GLY B 1 287 ? -7.203 22.891 33.562 1 91.81 287 GLY B CA 1
ATOM 6685 C C . GLY B 1 287 ? -8.656 22.688 33.938 1 91.81 287 GLY B C 1
ATOM 6686 O O . GLY B 1 287 ? -9 21.719 34.594 1 91.81 287 GLY B O 1
ATOM 6687 N N . ARG B 1 288 ? -9.469 23.562 33.469 1 91.12 288 ARG B N 1
ATOM 6688 C CA . ARG B 1 288 ? -10.891 23.562 33.812 1 91.12 288 ARG B CA 1
ATOM 6689 C C . ARG B 1 288 ? -11.57 22.297 33.281 1 91.12 288 ARG B C 1
ATOM 6691 O O . ARG B 1 288 ? -12.422 21.719 33.969 1 91.12 288 ARG B O 1
ATOM 6698 N N . GLU B 1 289 ? -11.227 21.891 32.094 1 90.69 289 GLU B N 1
ATOM 6699 C CA . GLU B 1 289 ? -11.891 20.766 31.453 1 90.69 289 GLU B CA 1
ATOM 6700 C C . GLU B 1 289 ? -11.172 19.453 31.75 1 90.69 289 GLU B C 1
ATOM 6702 O O . GLU B 1 289 ? -11.508 18.406 31.188 1 90.69 289 GLU B O 1
ATOM 6707 N N . LYS B 1 290 ? -10.141 19.453 32.531 1 89.94 290 LYS B N 1
ATOM 6708 C CA . LYS B 1 290 ? -9.375 18.281 32.969 1 89.94 290 LYS B CA 1
ATOM 6709 C C . LYS B 1 290 ? -8.836 17.516 31.766 1 89.94 290 LYS B C 1
ATOM 6711 O O . LYS B 1 290 ? -9.039 16.297 31.656 1 89.94 290 LYS B O 1
ATOM 6716 N N . VAL B 1 291 ? -8.266 18.25 30.875 1 90.25 291 VAL B N 1
ATOM 6717 C CA . VAL B 1 291 ? -7.629 17.672 29.688 1 90.25 291 VAL B CA 1
ATOM 6718 C C . VAL B 1 291 ? -6.414 16.844 30.109 1 90.25 291 VAL B C 1
ATOM 6720 O O . VAL B 1 291 ? -5.672 17.234 31.016 1 90.25 291 VAL B O 1
ATOM 6723 N N . THR B 1 292 ? -6.266 15.664 29.469 1 88.06 292 THR B N 1
ATOM 6724 C CA . THR B 1 292 ? -5.137 14.805 29.812 1 88.06 292 THR B CA 1
ATOM 6725 C C . THR B 1 292 ? -4.066 14.859 28.719 1 88.06 292 THR B C 1
ATOM 6727 O O . THR B 1 292 ? -2.887 14.641 28.984 1 88.06 292 THR B O 1
ATOM 6730 N N . THR B 1 293 ? -4.5 15.102 27.547 1 88.06 293 THR B N 1
ATOM 6731 C CA . THR B 1 293 ? -3.605 15.109 26.391 1 88.06 293 THR B CA 1
ATOM 6732 C C . THR B 1 293 ? -3.873 16.312 25.5 1 88.06 293 THR B C 1
ATOM 6734 O O . THR B 1 293 ? -5.027 16.641 25.219 1 88.06 293 THR B O 1
ATOM 6737 N N . ALA B 1 294 ? -2.781 17 25.078 1 87.75 294 ALA B N 1
ATOM 6738 C CA . ALA B 1 294 ? -2.979 18.188 24.25 1 87.75 294 ALA B CA 1
ATOM 6739 C C . ALA B 1 294 ? -1.996 18.203 23.094 1 87.75 294 ALA B C 1
ATOM 6741 O O . ALA B 1 294 ? -0.854 17.766 23.219 1 87.75 294 ALA B O 1
ATOM 6742 N N . LEU B 1 295 ? -2.463 18.688 22 1 87 295 LEU B N 1
ATOM 6743 C CA . LEU B 1 295 ? -1.596 19.062 20.891 1 87 295 LEU B CA 1
ATOM 6744 C C . LEU B 1 295 ? -1.28 20.562 20.922 1 87 295 LEU B C 1
ATOM 6746 O O . LEU B 1 295 ? -2.176 21.391 20.75 1 87 295 LEU B O 1
ATOM 6750 N N . LEU B 1 296 ? -0.005 20.875 21.172 1 86.38 296 LEU B N 1
ATOM 6751 C CA . LEU B 1 296 ? 0.429 22.266 21.297 1 86.38 296 LEU B CA 1
ATOM 6752 C C . LEU B 1 296 ? 1.644 22.531 20.406 1 86.38 296 LEU B C 1
ATOM 6754 O O . LEU B 1 296 ? 2.523 21.672 20.281 1 86.38 296 LEU B O 1
ATOM 6758 N N . ILE B 1 297 ? 1.723 23.641 19.844 1 80.88 297 ILE B N 1
ATOM 6759 C CA . ILE B 1 297 ? 2.838 23.969 18.953 1 80.88 297 ILE B CA 1
ATOM 6760 C C . ILE B 1 297 ? 4.035 24.438 19.797 1 80.88 297 ILE B C 1
ATOM 6762 O O . ILE B 1 297 ? 3.863 25 20.875 1 80.88 297 ILE B O 1
ATOM 6766 N N . PRO B 1 298 ? 5.203 24.359 19.219 1 80.44 298 PRO B N 1
ATOM 6767 C CA . PRO B 1 298 ? 6.414 24.672 19.984 1 80.44 298 PRO B CA 1
ATOM 6768 C C . PRO B 1 298 ? 6.445 26.125 20.453 1 80.44 298 PRO B C 1
ATOM 6770 O O . PRO B 1 298 ? 6.789 26.391 21.609 1 80.44 298 PRO B O 1
ATOM 6773 N N . PRO B 1 299 ? 6.008 27.078 19.688 1 74.88 299 PRO B N 1
ATOM 6774 C CA . PRO B 1 299 ? 6.027 28.469 20.172 1 74.88 299 PRO B CA 1
ATOM 6775 C C . PRO B 1 299 ? 5.148 28.656 21.406 1 74.88 299 PRO B C 1
ATOM 6777 O O . PRO B 1 299 ? 5.488 29.453 22.297 1 74.88 299 PRO B O 1
ATOM 6780 N N . MET B 1 300 ? 4.07 28.031 21.438 1 82.44 300 MET B N 1
ATOM 6781 C CA . MET B 1 300 ? 3.191 28.125 22.594 1 82.44 300 MET B CA 1
ATOM 6782 C C . MET B 1 300 ? 3.838 27.5 23.828 1 82.44 300 MET B C 1
ATOM 6784 O O . MET B 1 300 ? 3.742 28.031 24.922 1 82.44 300 MET B O 1
ATOM 6788 N N . LEU B 1 301 ? 4.461 26.422 23.641 1 86.12 301 LEU B N 1
ATOM 6789 C CA . LEU B 1 301 ? 5.137 25.734 24.75 1 86.12 301 LEU B CA 1
ATOM 6790 C C . LEU B 1 301 ? 6.27 26.594 25.297 1 86.12 301 LEU B C 1
ATOM 6792 O O . LEU B 1 301 ? 6.457 26.672 26.516 1 86.12 301 LEU B O 1
ATOM 6796 N N . ASP B 1 302 ? 6.977 27.203 24.391 1 79.12 302 ASP B N 1
ATOM 6797 C CA . ASP B 1 302 ? 8.047 28.109 24.812 1 79.12 302 ASP B CA 1
ATOM 6798 C C . ASP B 1 302 ? 7.5 29.234 25.672 1 79.12 302 ASP B C 1
ATOM 6800 O O . ASP B 1 302 ? 8.102 29.578 26.688 1 79.12 302 ASP B O 1
ATOM 6804 N N . LEU B 1 303 ? 6.418 29.75 25.281 1 79.06 303 LEU B N 1
ATOM 6805 C CA . LEU B 1 303 ? 5.801 30.859 26 1 79.06 303 LEU B CA 1
ATOM 6806 C C . LEU B 1 303 ? 5.289 30.406 27.359 1 79.06 303 LEU B C 1
ATOM 6808 O O . LEU B 1 303 ? 5.406 31.125 28.344 1 79.06 303 LEU B O 1
ATOM 6812 N N . VAL B 1 304 ? 4.695 29.281 27.391 1 88.88 304 VAL B N 1
ATOM 6813 C CA . VAL B 1 304 ? 4.168 28.719 28.625 1 88.88 304 VAL B CA 1
ATOM 6814 C C . VAL B 1 304 ? 5.301 28.531 29.641 1 88.88 304 VAL B C 1
ATOM 6816 O O . VAL B 1 304 ? 5.148 28.844 30.812 1 88.88 304 VAL B O 1
ATOM 6819 N N . MET B 1 305 ? 6.371 28.094 29.203 1 85.31 305 MET B N 1
ATOM 6820 C CA . MET B 1 305 ? 7.523 27.875 30.062 1 85.31 305 MET B CA 1
ATOM 6821 C C . MET B 1 305 ? 8.133 29.188 30.516 1 85.31 305 MET B C 1
ATOM 6823 O O . MET B 1 305 ? 8.445 29.375 31.703 1 85.31 305 MET B O 1
ATOM 6827 N N . LYS B 1 306 ? 8.258 30.031 29.609 1 78.44 306 LYS B N 1
ATOM 6828 C CA . LYS B 1 306 ? 8.891 31.328 29.875 1 78.44 306 LYS B CA 1
ATOM 6829 C C . LYS B 1 306 ? 8.078 32.125 30.875 1 78.44 306 LYS B C 1
ATOM 6831 O O . LYS B 1 306 ? 8.641 32.781 31.75 1 78.44 306 LYS B O 1
ATOM 6836 N N . LYS B 1 307 ? 6.824 32.062 30.703 1 84.81 307 LYS B N 1
ATOM 6837 C CA . LYS B 1 307 ? 5.945 32.875 31.547 1 84.81 307 LYS B CA 1
ATOM 6838 C C . LYS B 1 307 ? 5.461 32.062 32.75 1 84.81 307 LYS B C 1
ATOM 6840 O O . LYS B 1 307 ? 4.645 32.531 33.531 1 84.81 307 LYS B O 1
ATOM 6845 N N . ASN B 1 308 ? 5.922 30.922 32.812 1 87.62 308 ASN B N 1
ATOM 6846 C CA . ASN B 1 308 ? 5.547 30.031 33.906 1 87.62 308 ASN B CA 1
ATOM 6847 C C . ASN B 1 308 ? 4.031 29.906 34.031 1 87.62 308 ASN B C 1
ATOM 6849 O O . ASN B 1 308 ? 3.479 30.078 35.125 1 87.62 308 ASN B O 1
ATOM 6853 N N . ILE B 1 309 ? 3.396 29.844 32.969 1 88.94 309 ILE B N 1
ATOM 6854 C CA . ILE B 1 309 ? 1.956 29.609 32.969 1 88.94 309 ILE B CA 1
ATOM 6855 C C . ILE B 1 309 ? 1.666 28.203 33.5 1 88.94 309 ILE B C 1
ATOM 6857 O O . ILE B 1 309 ? 2.262 27.234 33 1 88.94 309 ILE B O 1
ATOM 6861 N N . PRO B 1 310 ? 0.771 28.031 34.469 1 91 310 PRO B N 1
ATOM 6862 C CA . PRO B 1 310 ? 0.495 26.703 35.031 1 91 310 PRO B CA 1
ATOM 6863 C C . PRO B 1 310 ? -0.057 25.734 33.969 1 91 310 PRO B C 1
ATOM 6865 O O . PRO B 1 310 ? -1.093 26.016 33.375 1 91 310 PRO B O 1
ATOM 6868 N N . LEU B 1 311 ? 0.584 24.656 33.781 1 93.56 311 LEU B N 1
ATOM 6869 C CA . LEU B 1 311 ? 0.18 23.594 32.844 1 93.56 311 LEU B CA 1
ATOM 6870 C C . LEU B 1 311 ? 0.81 22.266 33.25 1 93.56 311 LEU B C 1
ATOM 6872 O O . LEU B 1 311 ? 2.018 22.188 33.5 1 93.56 311 LEU B O 1
ATOM 6876 N N . ARG B 1 312 ? 0.036 21.281 33.438 1 93.44 312 ARG B N 1
ATOM 6877 C CA . ARG B 1 312 ? 0.499 19.922 33.688 1 93.44 312 ARG B CA 1
ATOM 6878 C C . ARG B 1 312 ? -0.414 18.906 33.031 1 93.44 312 ARG B C 1
ATOM 6880 O O . ARG B 1 312 ? -1.602 18.828 33.344 1 93.44 312 ARG B O 1
ATOM 6887 N N . LEU B 1 313 ? 0.165 18.141 32.188 1 92.62 313 LEU B N 1
ATOM 6888 C CA . LEU B 1 313 ? -0.598 17.156 31.438 1 92.62 313 LEU B CA 1
ATOM 6889 C C . LEU B 1 313 ? 0.083 15.789 31.5 1 92.62 313 LEU B C 1
ATOM 6891 O O . LEU B 1 313 ? 1.263 15.688 31.844 1 92.62 313 LEU B O 1
ATOM 6895 N N . LYS B 1 314 ? -0.713 14.773 31.219 1 90.44 314 LYS B N 1
ATOM 6896 C CA . LYS B 1 314 ? -0.113 13.453 31.031 1 90.44 314 LYS B CA 1
ATOM 6897 C C . LYS B 1 314 ? 0.742 13.414 29.781 1 90.44 314 LYS B C 1
ATOM 6899 O O . LYS B 1 314 ? 1.893 12.977 29.812 1 90.44 314 LYS B O 1
ATOM 6904 N N . THR B 1 315 ? 0.12 13.914 28.688 1 89.56 315 THR B N 1
ATOM 6905 C CA . THR B 1 315 ? 0.799 13.844 27.391 1 89.56 315 THR B CA 1
ATOM 6906 C C . THR B 1 315 ? 0.679 15.164 26.656 1 89.56 315 THR B C 1
ATOM 6908 O O . THR B 1 315 ? -0.4 15.758 26.594 1 89.56 315 THR B O 1
ATOM 6911 N N . ILE B 1 316 ? 1.782 15.656 26.078 1 90.12 316 ILE B N 1
ATOM 6912 C CA . ILE B 1 316 ? 1.801 16.766 25.125 1 90.12 316 ILE B CA 1
ATOM 6913 C C . ILE B 1 316 ? 2.404 16.297 23.797 1 90.12 316 ILE B C 1
ATOM 6915 O O . ILE B 1 316 ? 3.494 15.711 23.781 1 90.12 316 ILE B O 1
ATOM 6919 N N . ALA B 1 317 ? 1.626 16.453 22.797 1 88.62 317 ALA B N 1
ATOM 6920 C CA . ALA B 1 317 ? 2.145 16.203 21.453 1 88.62 317 ALA B CA 1
ATOM 6921 C C . ALA B 1 317 ? 2.418 17.516 20.719 1 88.62 317 ALA B C 1
ATOM 6923 O O . ALA B 1 317 ? 1.703 18.5 20.906 1 88.62 317 ALA B O 1
ATOM 6924 N N . THR B 1 318 ? 3.473 17.453 19.953 1 87.25 318 THR B N 1
ATOM 6925 C CA . THR B 1 318 ? 3.801 18.641 19.156 1 87.25 318 THR B CA 1
ATOM 6926 C C . THR B 1 318 ? 4.324 18.25 17.781 1 87.25 318 THR B C 1
ATOM 6928 O O . THR B 1 318 ? 4.793 17.125 17.594 1 87.25 318 THR B O 1
ATOM 6931 N N . GLY B 1 319 ? 4.121 19.094 16.797 1 82.81 319 GLY B N 1
ATOM 6932 C CA . GLY B 1 319 ? 4.57 18.875 15.438 1 82.81 319 GLY B CA 1
ATOM 6933 C C . GLY B 1 319 ? 4.344 20.078 14.531 1 82.81 319 GLY B C 1
ATOM 6934 O O . GLY B 1 319 ? 3.996 21.156 15 1 82.81 319 GLY B O 1
ATOM 6935 N N . GLY B 1 320 ? 4.68 19.875 13.219 1 78.19 320 GLY B N 1
ATOM 6936 C CA . GLY B 1 320 ? 4.457 20.906 12.211 1 78.19 320 GLY B CA 1
ATOM 6937 C C . GLY B 1 320 ? 5.664 21.797 11.992 1 78.19 320 GLY B C 1
ATOM 6938 O O . GLY B 1 320 ? 5.695 22.594 11.055 1 78.19 320 GLY B O 1
ATOM 6939 N N . MET B 1 321 ? 6.496 21.734 12.93 1 75.69 321 MET B N 1
ATOM 6940 C CA . MET B 1 321 ? 7.758 22.453 12.82 1 75.69 321 MET B CA 1
ATOM 6941 C C . MET B 1 321 ? 8.883 21.688 13.508 1 75.69 321 MET B C 1
ATOM 6943 O O . MET B 1 321 ? 8.633 20.734 14.242 1 75.69 321 MET B O 1
ATOM 6947 N N . ILE B 1 322 ? 10.07 22.125 13.219 1 74 322 ILE B N 1
ATOM 6948 C CA . ILE B 1 322 ? 11.219 21.484 13.844 1 74 322 ILE B CA 1
ATOM 6949 C C . ILE B 1 322 ? 11.234 21.781 15.344 1 74 322 ILE B C 1
ATOM 6951 O O . ILE B 1 322 ? 11 22.922 15.758 1 74 322 ILE B O 1
ATOM 6955 N N . VAL B 1 323 ? 11.383 20.734 16.109 1 75.44 323 VAL B N 1
ATOM 6956 C CA . VAL B 1 323 ? 11.469 20.875 17.562 1 75.44 323 VAL B CA 1
ATOM 6957 C C . VAL B 1 323 ? 12.938 20.891 17.984 1 75.44 323 VAL B C 1
ATOM 6959 O O . VAL B 1 323 ? 13.656 19.906 17.781 1 75.44 323 VAL B O 1
ATOM 6962 N N . HIS B 1 324 ? 13.328 22.016 18.562 1 71 324 HIS B N 1
ATOM 6963 C CA . HIS B 1 324 ? 14.703 22.156 19.031 1 71 324 HIS B CA 1
ATOM 6964 C C . HIS B 1 324 ? 14.883 21.531 20.406 1 71 324 HIS B C 1
ATOM 6966 O O . HIS B 1 324 ? 13.953 21.531 21.219 1 71 324 HIS B O 1
ATOM 6972 N N . SER B 1 325 ? 16.016 21 20.672 1 69.62 325 SER B N 1
ATOM 6973 C CA . SER B 1 325 ? 16.312 20.281 21.906 1 69.62 325 SER B CA 1
ATOM 6974 C C . SER B 1 325 ? 16.125 21.188 23.125 1 69.62 325 SER B C 1
ATOM 6976 O O . SER B 1 325 ? 15.844 20.688 24.219 1 69.62 325 SER B O 1
ATOM 6978 N N . ALA B 1 326 ? 16.266 22.516 22.938 1 70.75 326 ALA B N 1
ATOM 6979 C CA . ALA B 1 326 ? 16.094 23.438 24.047 1 70.75 326 ALA B CA 1
ATOM 6980 C C . ALA B 1 326 ? 14.703 23.312 24.656 1 70.75 326 ALA B C 1
ATOM 6982 O O . ALA B 1 326 ? 14.531 23.516 25.859 1 70.75 326 ALA B O 1
ATOM 6983 N N . LEU B 1 327 ? 13.742 22.969 23.844 1 75.88 327 LEU B N 1
ATOM 6984 C CA . LEU B 1 327 ? 12.367 22.797 24.328 1 75.88 327 LEU B CA 1
ATOM 6985 C C . LEU B 1 327 ? 12.258 21.609 25.25 1 75.88 327 LEU B C 1
ATOM 6987 O O . LEU B 1 327 ? 11.391 21.578 26.125 1 75.88 327 LEU B O 1
ATOM 6991 N N . LEU B 1 328 ? 13.148 20.656 25.109 1 76.56 328 LEU B N 1
ATOM 6992 C CA . LEU B 1 328 ? 13.062 19.422 25.859 1 76.56 328 LEU B CA 1
ATOM 6993 C C . LEU B 1 328 ? 13.57 19.609 27.281 1 76.56 328 LEU B C 1
ATOM 6995 O O . LEU B 1 328 ? 13.203 18.859 28.188 1 76.56 328 LEU B O 1
ATOM 6999 N N . LYS B 1 329 ? 14.531 20.484 27.5 1 72 329 LYS B N 1
ATOM 7000 C CA . LYS B 1 329 ? 15.203 20.656 28.781 1 72 329 LYS B CA 1
ATOM 7001 C C . LYS B 1 329 ? 14.188 20.812 29.906 1 72 329 LYS B C 1
ATOM 7003 O O . LYS B 1 329 ? 14.391 20.281 31 1 72 329 LYS B O 1
ATOM 7008 N N . ASN B 1 330 ? 13.016 21.5 29.734 1 76.06 330 ASN B N 1
ATOM 7009 C CA . ASN B 1 330 ? 12.062 21.703 30.812 1 76.06 330 ASN B CA 1
ATOM 7010 C C . ASN B 1 330 ? 10.68 21.172 30.438 1 76.06 330 ASN B C 1
ATOM 7012 O O . ASN B 1 330 ? 9.68 21.562 31.047 1 76.06 330 ASN B O 1
ATOM 7016 N N . ILE B 1 331 ? 10.695 20.219 29.609 1 85.5 331 ILE B N 1
ATOM 7017 C CA . ILE B 1 331 ? 9.398 19.75 29.141 1 85.5 331 ILE B CA 1
ATOM 7018 C C . ILE B 1 331 ? 8.781 18.828 30.188 1 85.5 331 ILE B C 1
ATOM 7020 O O . ILE B 1 331 ? 7.555 18.688 30.266 1 85.5 331 ILE B O 1
ATOM 7024 N N . ASP B 1 332 ? 9.625 18.188 31 1 84.5 332 ASP B N 1
ATOM 7025 C CA . ASP B 1 332 ? 9.172 17.281 32.031 1 84.5 332 ASP B CA 1
ATOM 7026 C C . ASP B 1 332 ? 8.32 18.016 33.062 1 84.5 332 ASP B C 1
ATOM 7028 O O . ASP B 1 332 ? 7.52 17.391 33.781 1 84.5 332 ASP B O 1
ATOM 7032 N N . LYS B 1 333 ? 8.461 19.312 33.125 1 86.75 333 LYS B N 1
ATOM 7033 C CA . LYS B 1 333 ? 7.656 20.109 34.062 1 86.75 333 LYS B CA 1
ATOM 7034 C C . LYS B 1 333 ? 6.227 20.266 33.562 1 86.75 333 LYS B C 1
ATOM 7036 O O . LYS B 1 333 ? 5.312 20.531 34.344 1 86.75 333 LYS B O 1
ATOM 7041 N N . LEU B 1 334 ? 6.062 20.078 32.312 1 92 334 LEU B N 1
ATOM 7042 C CA . LEU B 1 334 ? 4.77 20.359 31.688 1 92 334 LEU B CA 1
ATOM 7043 C C . LEU B 1 334 ? 3.988 19.062 31.453 1 92 334 LEU B C 1
ATOM 7045 O O . LEU B 1 334 ? 2.758 19.094 31.375 1 92 334 LEU B O 1
ATOM 7049 N N . CYS B 1 335 ? 4.711 17.938 31.281 1 92 335 CYS B N 1
ATOM 7050 C CA . CYS B 1 335 ? 3.986 16.719 30.938 1 92 335 CYS B CA 1
ATOM 7051 C C . CYS B 1 335 ? 4.789 15.484 31.328 1 92 335 CYS B C 1
ATOM 7053 O O . CYS B 1 335 ? 5.996 15.562 31.562 1 92 335 CYS B O 1
ATOM 7055 N N . ASP B 1 336 ? 4.098 14.32 31.438 1 90 336 ASP B N 1
ATOM 7056 C CA . ASP B 1 336 ? 4.746 13.039 31.703 1 90 336 ASP B CA 1
ATOM 7057 C C . ASP B 1 336 ? 5.375 12.477 30.422 1 90 336 ASP B C 1
ATOM 7059 O O . ASP B 1 336 ? 6.449 11.867 30.484 1 90 336 ASP B O 1
ATOM 7063 N N . GLU B 1 337 ? 4.688 12.664 29.344 1 89.5 337 GLU B N 1
ATOM 7064 C CA . GLU B 1 337 ? 5.133 12.18 28.047 1 89.5 337 GLU B CA 1
ATOM 7065 C C . GLU B 1 337 ? 5.074 13.289 27 1 89.5 337 GLU B C 1
ATOM 7067 O O . GLU B 1 337 ? 4.055 13.969 26.859 1 89.5 337 GLU B O 1
ATOM 7072 N N . PHE B 1 338 ? 6.164 13.43 26.266 1 89.5 338 PHE B N 1
ATOM 7073 C CA . PHE B 1 338 ? 6.246 14.406 25.188 1 89.5 338 PHE B CA 1
ATOM 7074 C C . PHE B 1 338 ? 6.391 13.703 23.844 1 89.5 338 PHE B C 1
ATOM 7076 O O . PHE B 1 338 ? 7.363 12.977 23.609 1 89.5 338 PHE B O 1
ATOM 7083 N N . ILE B 1 339 ? 5.438 13.984 22.984 1 88.81 339 ILE B N 1
ATOM 7084 C CA . ILE B 1 339 ? 5.434 13.289 21.703 1 88.81 339 ILE B CA 1
ATOM 7085 C C . ILE B 1 339 ? 5.762 14.273 20.594 1 88.81 339 ILE B C 1
ATOM 7087 O O . ILE B 1 339 ? 5.09 15.297 20.438 1 88.81 339 ILE B O 1
ATOM 7091 N N . CYS B 1 340 ? 6.77 13.992 19.844 1 88.56 340 CYS B N 1
ATOM 7092 C CA . CYS B 1 340 ? 7.062 14.703 18.609 1 88.56 340 CYS B CA 1
ATOM 7093 C C . CYS B 1 340 ? 6.48 13.977 17.406 1 88.56 340 CYS B C 1
ATOM 7095 O O . CYS B 1 340 ? 6.707 12.773 17.234 1 88.56 340 CYS B O 1
ATOM 7097 N N . VAL B 1 341 ? 5.777 14.75 16.609 1 89.81 341 VAL B N 1
ATOM 7098 C CA . VAL B 1 341 ? 5.055 14.109 15.508 1 89.81 341 VAL B CA 1
ATOM 7099 C C . VAL B 1 341 ? 5.523 14.695 14.172 1 89.81 341 VAL B C 1
ATOM 7101 O O . VAL B 1 341 ? 5.688 15.914 14.047 1 89.81 341 VAL B O 1
ATOM 7104 N N . TYR B 1 342 ? 5.867 13.867 13.234 1 91.25 342 TYR B N 1
ATOM 7105 C CA . TYR B 1 342 ? 6.121 14.219 11.844 1 91.25 342 TYR B CA 1
ATOM 7106 C C . TYR B 1 342 ? 4.93 13.859 10.961 1 91.25 342 TYR B C 1
ATOM 7108 O O . TYR B 1 342 ? 4.5 12.703 10.938 1 91.25 342 TYR B O 1
ATOM 7116 N N . ALA B 1 343 ? 4.34 14.828 10.289 1 91.56 343 ALA B N 1
ATOM 7117 C CA . ALA B 1 343 ? 3.16 14.633 9.453 1 91.56 343 ALA B CA 1
ATOM 7118 C C . ALA B 1 343 ? 3.164 15.594 8.266 1 91.56 343 ALA B C 1
ATOM 7120 O O . ALA B 1 343 ? 3.912 16.578 8.258 1 91.56 343 ALA B O 1
ATOM 7121 N N . CYS B 1 344 ? 2.469 15.297 7.27 1 90.5 344 CYS B N 1
ATOM 7122 C CA . CYS B 1 344 ? 2.164 16.188 6.16 1 90.5 344 CYS B CA 1
ATOM 7123 C C . CYS B 1 344 ? 0.755 15.953 5.633 1 90.5 344 CYS B C 1
ATOM 7125 O O . CYS B 1 344 ? 0.177 14.891 5.859 1 90.5 344 CYS B O 1
ATOM 7127 N N . THR B 1 345 ? 0.175 16.906 5.047 1 91.56 345 THR B N 1
ATOM 7128 C CA . THR B 1 345 ? -1.209 16.828 4.598 1 91.56 345 THR B CA 1
ATOM 7129 C C . THR B 1 345 ? -1.394 15.648 3.645 1 91.56 345 THR B C 1
ATOM 7131 O O . THR B 1 345 ? -2.424 14.969 3.678 1 91.56 345 THR B O 1
ATOM 7134 N N . GLU B 1 346 ? -0.435 15.367 2.836 1 93.19 346 GLU B N 1
ATOM 7135 C CA . GLU B 1 346 ? -0.526 14.344 1.804 1 93.19 346 GLU B CA 1
ATOM 7136 C C . GLU B 1 346 ? -0.667 12.953 2.418 1 93.19 346 GLU B C 1
ATOM 7138 O O . GLU B 1 346 ? -1.399 12.109 1.897 1 93.19 346 GLU B O 1
ATOM 7143 N N . LEU B 1 347 ? -0.009 12.75 3.584 1 93.94 347 LEU B N 1
ATOM 7144 C CA . LEU B 1 347 ? 0.101 11.383 4.078 1 93.94 347 LEU B CA 1
ATOM 7145 C C . LEU B 1 347 ? -0.484 11.266 5.48 1 93.94 347 LEU B C 1
ATOM 7147 O O . LEU B 1 347 ? -0.628 10.156 6.008 1 93.94 347 LEU B O 1
ATOM 7151 N N . GLY B 1 348 ? -0.871 12.352 6.059 1 91.56 348 GLY B N 1
ATOM 7152 C CA . GLY B 1 348 ? -1.276 12.312 7.453 1 91.56 348 GLY B CA 1
ATOM 7153 C C . GLY B 1 348 ? -0.108 12.156 8.414 1 91.56 348 GLY B C 1
ATOM 7154 O O . GLY B 1 348 ? 0.937 12.781 8.234 1 91.56 348 GLY B O 1
ATOM 7155 N N . PHE B 1 349 ? -0.33 11.406 9.453 1 90.69 349 PHE B N 1
ATOM 7156 C CA . PHE B 1 349 ? 0.713 11.172 10.445 1 90.69 349 PHE B CA 1
ATOM 7157 C C . PHE B 1 349 ? 1.697 10.117 9.961 1 90.69 349 PHE B C 1
ATOM 7159 O O . PHE B 1 349 ? 1.292 9.039 9.516 1 90.69 349 PHE B O 1
ATOM 7166 N N . ILE B 1 350 ? 2.998 10.391 10.039 1 92.31 350 ILE B N 1
ATOM 7167 C CA . ILE B 1 350 ? 4.016 9.562 9.398 1 92.31 350 ILE B CA 1
ATOM 7168 C C . ILE B 1 350 ? 4.863 8.875 10.469 1 92.31 350 ILE B C 1
ATOM 7170 O O . ILE B 1 350 ? 5.059 7.66 10.438 1 92.31 350 ILE B O 1
ATOM 7174 N N . ALA B 1 351 ? 5.367 9.664 11.414 1 90.56 351 ALA B N 1
ATOM 7175 C CA . ALA B 1 351 ? 6.305 9.164 12.414 1 90.56 351 ALA B CA 1
ATOM 7176 C C . ALA B 1 351 ? 6.168 9.938 13.727 1 90.56 351 ALA B C 1
ATOM 7178 O O . ALA B 1 351 ? 5.664 11.062 13.734 1 90.56 351 ALA B O 1
ATOM 7179 N N . CYS B 1 352 ? 6.586 9.281 14.742 1 86.12 352 CYS B N 1
ATOM 7180 C CA . CYS B 1 352 ? 6.555 9.938 16.047 1 86.12 352 CYS B CA 1
ATOM 7181 C C . CYS B 1 352 ? 7.602 9.352 16.984 1 86.12 352 CYS B C 1
ATOM 7183 O O . CYS B 1 352 ? 8.227 8.336 16.656 1 86.12 352 CYS B O 1
ATOM 7185 N N . ASN B 1 353 ? 7.879 10.031 17.922 1 84 353 ASN B N 1
ATOM 7186 C CA . ASN B 1 353 ? 8.664 9.547 19.047 1 84 353 ASN B CA 1
ATOM 7187 C C . ASN B 1 353 ? 8.141 10.086 20.375 1 84 353 ASN B C 1
ATOM 7189 O O . ASN B 1 353 ? 7.582 11.18 20.422 1 84 353 ASN B O 1
ATOM 7193 N N . THR B 1 354 ? 8.211 9.305 21.328 1 79 354 THR B N 1
ATOM 7194 C CA . THR B 1 354 ? 7.789 9.68 22.672 1 79 354 THR B CA 1
ATOM 7195 C C . THR B 1 354 ? 9 9.836 23.594 1 79 354 THR B C 1
ATOM 7197 O O . THR B 1 354 ? 9.836 8.938 23.688 1 79 354 THR B O 1
ATOM 7200 N N . PHE B 1 355 ? 8.984 10.945 24.141 1 76.19 355 PHE B N 1
ATOM 7201 C CA . PHE B 1 355 ? 10.062 11.234 25.078 1 76.19 355 PHE B CA 1
ATOM 7202 C C . PHE B 1 355 ? 9.523 11.32 26.5 1 76.19 355 PHE B C 1
ATOM 7204 O O . PHE B 1 355 ? 8.508 11.969 26.75 1 76.19 355 PHE B O 1
ATOM 7211 N N . THR B 1 356 ? 10.234 10.523 27.312 1 76.06 356 THR B N 1
ATOM 7212 C CA . THR B 1 356 ? 9.938 10.586 28.734 1 76.06 356 THR B CA 1
ATOM 7213 C C . THR B 1 356 ? 11.094 11.234 29.5 1 76.06 356 THR B C 1
ATOM 7215 O O . THR B 1 356 ? 12.094 11.625 28.891 1 76.06 356 THR B O 1
ATOM 7218 N N . GLU B 1 357 ? 10.891 11.5 30.703 1 68.5 357 GLU B N 1
ATOM 7219 C CA . GLU B 1 357 ? 11.938 12.094 31.531 1 68.5 357 GLU B CA 1
ATOM 7220 C C . GLU B 1 357 ? 13.266 11.367 31.344 1 68.5 357 GLU B C 1
ATOM 7222 O O . GLU B 1 357 ? 14.328 12 31.266 1 68.5 357 GLU B O 1
ATOM 7227 N N . LYS B 1 358 ? 13.273 10.055 31.25 1 64.94 358 LYS B N 1
ATOM 7228 C CA . LYS B 1 358 ? 14.469 9.234 31.125 1 64.94 358 LYS B CA 1
ATOM 7229 C C . LYS B 1 358 ? 15.172 9.484 29.797 1 64.94 358 LYS B C 1
ATOM 7231 O O . LYS B 1 358 ? 16.406 9.438 29.719 1 64.94 358 LYS B O 1
ATOM 7236 N N . ASP B 1 359 ? 14.383 9.766 28.703 1 65.81 359 ASP B N 1
ATOM 7237 C CA . ASP B 1 359 ? 14.914 9.953 27.359 1 65.81 359 ASP B CA 1
ATOM 7238 C C . ASP B 1 359 ? 15.586 11.32 27.234 1 65.81 359 ASP B C 1
ATOM 7240 O O . ASP B 1 359 ? 16.594 11.461 26.516 1 65.81 359 ASP B O 1
ATOM 7244 N N . ILE B 1 360 ? 15.062 12.266 27.875 1 60.22 360 ILE B N 1
ATOM 7245 C CA . ILE B 1 360 ? 15.492 13.656 27.75 1 60.22 360 ILE B CA 1
ATOM 7246 C C . ILE B 1 360 ? 16.891 13.812 28.344 1 60.22 360 ILE B C 1
ATOM 7248 O O . ILE B 1 360 ? 17.703 14.594 27.844 1 60.22 360 ILE B O 1
ATOM 7252 N N . THR B 1 361 ? 17.141 13.086 29.312 1 53.75 361 THR B N 1
ATOM 7253 C CA . THR B 1 361 ? 18.453 13.188 29.938 1 53.75 361 THR B CA 1
ATOM 7254 C C . THR B 1 361 ? 19.547 12.727 29 1 53.75 361 THR B C 1
ATOM 7256 O O . THR B 1 361 ? 20.688 13.195 29.078 1 53.75 361 THR B O 1
ATOM 7259 N N . ASN B 1 362 ? 19.203 11.836 28.203 1 50.69 362 ASN B N 1
ATOM 7260 C CA . ASN B 1 362 ? 20.219 11.273 27.312 1 50.69 362 ASN B CA 1
ATOM 7261 C C . ASN B 1 362 ? 20.234 11.977 25.953 1 50.69 362 ASN B C 1
ATOM 7263 O O . ASN B 1 362 ? 21.016 11.609 25.078 1 50.69 362 ASN B O 1
ATOM 7267 N N . THR B 1 363 ? 19.25 12.727 25.719 1 51.59 363 THR B N 1
ATOM 7268 C CA . THR B 1 363 ? 19.141 13.281 24.375 1 51.59 363 THR B CA 1
ATOM 7269 C C . THR B 1 363 ? 20.094 14.445 24.188 1 51.59 363 THR B C 1
ATOM 7271 O O . THR B 1 363 ? 19.906 15.523 24.75 1 51.59 363 THR B O 1
ATOM 7274 N N . THR B 1 364 ? 21.281 14.234 24.578 1 43.25 364 THR B N 1
ATOM 7275 C CA . THR B 1 364 ? 22.156 15.344 24.219 1 43.25 364 THR B CA 1
ATOM 7276 C C . THR B 1 364 ? 21.922 15.789 22.781 1 43.25 364 THR B C 1
ATOM 7278 O O . THR B 1 364 ? 22.391 16.844 22.359 1 43.25 364 THR B O 1
ATOM 7281 N N . LYS B 1 365 ? 21.734 14.93 21.906 1 45.28 365 LYS B N 1
ATOM 7282 C CA . LYS B 1 365 ? 21.984 15.258 20.5 1 45.28 365 LYS B CA 1
ATOM 7283 C C . LYS B 1 365 ? 20.719 15.742 19.812 1 45.28 365 LYS B C 1
ATOM 7285 O O . LYS B 1 365 ? 19.656 15.125 19.953 1 45.28 365 LYS B O 1
ATOM 7290 N N . GLY B 1 366 ? 20.672 17.031 19.281 1 50.47 366 GLY B N 1
ATOM 7291 C CA . GLY B 1 366 ? 20.094 17.875 18.25 1 50.47 366 GLY B CA 1
ATOM 7292 C C . GLY B 1 366 ? 18.609 17.641 18.047 1 50.47 366 GLY B C 1
ATOM 7293 O O . GLY B 1 366 ? 17.828 17.766 18.984 1 50.47 366 GLY B O 1
ATOM 7294 N N . LEU B 1 367 ? 18.188 17.172 16.922 1 57.31 367 LEU B N 1
ATOM 7295 C CA . LEU B 1 367 ? 16.859 17.047 16.328 1 57.31 367 LEU B CA 1
ATOM 7296 C C . LEU B 1 367 ? 16.156 15.789 16.828 1 57.31 367 LEU B C 1
ATOM 7298 O O . LEU B 1 367 ? 16.812 14.789 17.109 1 57.31 367 LEU B O 1
ATOM 7302 N N . LEU B 1 368 ? 14.867 16.031 17.172 1 65.31 368 LEU B N 1
ATOM 7303 C CA . LEU B 1 368 ? 14.086 14.906 17.672 1 65.31 368 LEU B CA 1
ATOM 7304 C C . LEU B 1 368 ? 13.883 13.859 16.578 1 65.31 368 LEU B C 1
ATOM 7306 O O . LEU B 1 368 ? 13.617 14.211 15.422 1 65.31 368 LEU B O 1
ATOM 7310 N N . SER B 1 369 ? 14.289 12.703 16.984 1 79.5 369 SER B N 1
ATOM 7311 C CA . SER B 1 369 ? 14.164 11.547 16.109 1 79.5 369 SER B CA 1
ATOM 7312 C C . SER B 1 369 ? 12.789 10.898 16.25 1 79.5 369 SER B C 1
ATOM 7314 O O . SER B 1 369 ? 12.109 11.078 17.266 1 79.5 369 SER B O 1
ATOM 7316 N N . CYS B 1 370 ? 12.297 10.375 15.211 1 89.94 370 CYS B N 1
ATOM 7317 C CA . CYS B 1 370 ? 10.992 9.711 15.203 1 89.94 370 CYS B CA 1
ATOM 7318 C C . CYS B 1 370 ? 11.094 8.336 14.562 1 89.94 370 CYS B C 1
ATOM 7320 O O . CYS B 1 370 ? 12.102 8.008 13.938 1 89.94 370 CYS B O 1
ATOM 7322 N N . ARG B 1 371 ? 10.156 7.516 14.875 1 92.75 371 ARG B N 1
ATOM 7323 C CA . ARG B 1 371 ? 9.984 6.215 14.242 1 92.75 371 ARG B CA 1
ATOM 7324 C C . ARG B 1 371 ? 8.68 6.16 13.445 1 92.75 371 ARG B C 1
ATOM 7326 O O . ARG B 1 371 ? 7.676 6.754 13.852 1 92.75 371 ARG B O 1
ATOM 7333 N N . PRO B 1 372 ? 8.68 5.387 12.336 1 94.5 372 PRO B N 1
ATOM 7334 C CA . PRO B 1 372 ? 7.473 5.336 11.516 1 94.5 372 PRO B CA 1
ATOM 7335 C C . PRO B 1 372 ? 6.281 4.734 12.258 1 94.5 372 PRO B C 1
ATOM 7337 O O . PRO B 1 372 ? 6.449 3.807 13.055 1 94.5 372 PRO B O 1
ATOM 7340 N N . LEU B 1 373 ? 5.121 5.281 11.984 1 92.88 373 LEU B N 1
ATOM 7341 C CA . LEU B 1 373 ? 3.871 4.711 12.477 1 92.88 373 LEU B CA 1
ATOM 7342 C C . LEU B 1 373 ? 3.516 3.439 11.719 1 92.88 373 LEU B C 1
ATOM 7344 O O . LEU B 1 373 ? 4.078 3.166 10.656 1 92.88 373 LEU B O 1
ATOM 7348 N N . PRO B 1 374 ? 2.576 2.645 12.312 1 90.81 374 PRO B N 1
ATOM 7349 C CA . PRO B 1 374 ? 2.156 1.44 11.594 1 90.81 374 PRO B CA 1
ATOM 7350 C C . PRO B 1 374 ? 1.65 1.744 10.18 1 90.81 374 PRO B C 1
ATOM 7352 O O . PRO B 1 374 ? 0.899 2.703 9.984 1 90.81 374 PRO B O 1
ATOM 7355 N N . GLY B 1 375 ? 2.076 0.904 9.227 1 91.81 375 GLY B N 1
ATOM 7356 C CA . GLY B 1 375 ? 1.641 1.075 7.852 1 91.81 375 GLY B CA 1
ATOM 7357 C C . GLY B 1 375 ? 2.457 2.102 7.09 1 91.81 375 GLY B C 1
ATOM 7358 O O . GLY B 1 375 ? 2.15 2.416 5.938 1 91.81 375 GLY B O 1
ATOM 7359 N N . ILE B 1 376 ? 3.508 2.648 7.73 1 94.81 376 ILE B N 1
ATOM 7360 C CA . ILE B 1 376 ? 4.344 3.668 7.109 1 94.81 376 ILE B CA 1
ATOM 7361 C C . ILE B 1 376 ? 5.75 3.117 6.887 1 94.81 376 ILE B C 1
ATOM 7363 O O . ILE B 1 376 ? 6.305 2.436 7.754 1 94.81 376 ILE B O 1
ATOM 7367 N N . GLU B 1 377 ? 6.285 3.33 5.699 1 95.44 377 GLU B N 1
ATOM 7368 C CA . GLU B 1 377 ? 7.684 3.082 5.363 1 95.44 377 GLU B CA 1
ATOM 7369 C C . GLU B 1 377 ? 8.414 4.383 5.055 1 95.44 377 GLU B C 1
ATOM 7371 O O . GLU B 1 377 ? 7.859 5.285 4.426 1 95.44 377 GLU B O 1
ATOM 7376 N N . ILE B 1 378 ? 9.648 4.445 5.543 1 96.81 378 ILE B N 1
ATOM 7377 C CA . ILE B 1 378 ? 10.477 5.629 5.309 1 96.81 378 ILE B CA 1
ATOM 7378 C C . ILE B 1 378 ? 11.844 5.203 4.77 1 96.81 378 ILE B C 1
ATOM 7380 O O . ILE B 1 378 ? 12.3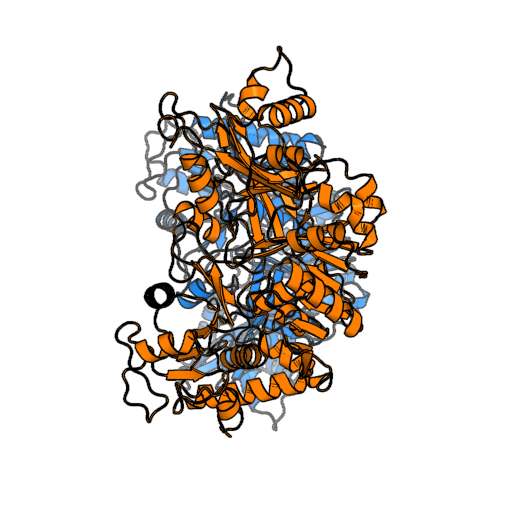91 4.184 5.188 1 96.81 378 ILE B O 1
ATOM 7384 N N . LYS B 1 379 ? 12.352 5.969 3.867 1 97.06 379 LYS B N 1
ATOM 7385 C CA . LYS B 1 379 ? 13.734 5.816 3.445 1 97.06 379 LYS B CA 1
ATOM 7386 C C . LYS B 1 379 ? 14.367 7.172 3.123 1 97.06 379 LYS B C 1
ATOM 7388 O O . LYS B 1 379 ? 13.648 8.156 2.912 1 97.06 379 LYS B O 1
ATOM 7393 N N . VAL B 1 380 ? 15.633 7.223 3.176 1 96.44 380 VAL B N 1
ATOM 7394 C CA . VAL B 1 380 ? 16.391 8.406 2.777 1 96.44 380 VAL B CA 1
ATOM 7395 C C . VAL B 1 380 ? 17.219 8.102 1.531 1 96.44 380 VAL B C 1
ATOM 7397 O O . VAL B 1 380 ? 17.891 7.066 1.465 1 96.44 380 VAL B O 1
ATOM 7400 N N . THR B 1 381 ? 17.141 8.984 0.518 1 95.31 381 THR B N 1
ATOM 7401 C CA . THR B 1 381 ? 17.781 8.711 -0.761 1 95.31 381 THR B CA 1
ATOM 7402 C C . THR B 1 381 ? 18.734 9.836 -1.146 1 95.31 381 THR B C 1
ATOM 7404 O O . THR B 1 381 ? 18.609 10.953 -0.638 1 95.31 381 THR B O 1
ATOM 7407 N N . ASP B 1 382 ? 19.656 9.523 -1.97 1 92.56 382 ASP B N 1
ATOM 7408 C CA . ASP B 1 382 ? 20.5 10.547 -2.561 1 92.56 382 ASP B CA 1
ATOM 7409 C C . ASP B 1 382 ? 19.797 11.25 -3.713 1 92.56 382 ASP B C 1
ATOM 7411 O O . ASP B 1 382 ? 18.594 11.055 -3.926 1 92.56 382 ASP B O 1
ATOM 7415 N N . ASP B 1 383 ? 20.484 12.109 -4.426 1 84.62 383 ASP B N 1
ATOM 7416 C CA . ASP B 1 383 ? 19.906 12.938 -5.477 1 84.62 383 ASP B CA 1
ATOM 7417 C C . ASP B 1 383 ? 19.438 12.086 -6.656 1 84.62 383 ASP B C 1
ATOM 7419 O O . ASP B 1 383 ? 18.562 12.5 -7.426 1 84.62 383 ASP B O 1
ATOM 7423 N N . ASP B 1 384 ? 20.016 10.852 -6.742 1 84.38 384 ASP B N 1
ATOM 7424 C CA . ASP B 1 384 ? 19.656 9.969 -7.848 1 84.38 384 ASP B CA 1
ATOM 7425 C C . ASP B 1 384 ? 18.531 9.016 -7.449 1 84.38 384 ASP B C 1
ATOM 7427 O O . ASP B 1 384 ? 18.094 8.195 -8.258 1 84.38 384 ASP B O 1
ATOM 7431 N N . GLY B 1 385 ? 18.109 9.102 -6.191 1 88.06 385 GLY B N 1
ATOM 7432 C CA . GLY B 1 385 ? 16.969 8.32 -5.754 1 88.06 385 GLY B CA 1
ATOM 7433 C C . GLY B 1 385 ? 17.359 7 -5.113 1 88.06 385 GLY B C 1
ATOM 7434 O O . GLY B 1 385 ? 16.484 6.172 -4.809 1 88.06 385 GLY B O 1
ATOM 7435 N N . PHE B 1 386 ? 18.625 6.777 -4.93 1 90.75 386 PHE B N 1
ATOM 7436 C CA . PHE B 1 386 ? 19.078 5.508 -4.375 1 90.75 386 PHE B CA 1
ATOM 7437 C C . PHE B 1 386 ? 19.125 5.566 -2.852 1 90.75 386 PHE B C 1
ATOM 7439 O O . PHE B 1 386 ? 19.484 6.594 -2.273 1 90.75 386 PHE B O 1
ATOM 7446 N N . LEU B 1 387 ? 18.781 4.391 -2.244 1 94.5 387 LEU B N 1
ATOM 7447 C CA . LEU B 1 387 ? 18.781 4.227 -0.793 1 94.5 387 LEU B CA 1
ATOM 7448 C C . LEU B 1 387 ? 20.172 4.527 -0.216 1 94.5 387 LEU B C 1
ATOM 7450 O O . LEU B 1 387 ? 21.172 4.043 -0.729 1 94.5 387 LEU B O 1
ATOM 7454 N N . LEU B 1 388 ? 20.25 5.352 0.84 1 95.12 388 LEU B N 1
ATOM 7455 C CA . LEU B 1 388 ? 21.5 5.715 1.502 1 95.12 388 LEU B CA 1
ATOM 7456 C C . LEU B 1 388 ? 21.734 4.852 2.738 1 95.12 388 LEU B C 1
ATOM 7458 O O . LEU B 1 388 ? 20.766 4.352 3.336 1 95.12 388 LEU B O 1
ATOM 7462 N N . PRO B 1 389 ? 22.969 4.664 3.104 1 94.31 389 PRO B N 1
ATOM 7463 C CA . PRO B 1 389 ? 23.266 4.031 4.391 1 94.31 389 PRO B CA 1
ATOM 7464 C C . PRO B 1 389 ? 22.766 4.855 5.578 1 94.31 389 PRO B C 1
ATOM 7466 O O . PRO B 1 389 ? 22.547 6.062 5.449 1 94.31 389 PRO B O 1
ATOM 7469 N N . ALA B 1 390 ? 22.609 4.188 6.703 1 94.12 390 ALA B N 1
ATOM 7470 C CA . ALA B 1 390 ? 22.281 4.902 7.934 1 94.12 390 ALA B CA 1
ATOM 7471 C C . ALA B 1 390 ? 23.344 5.965 8.242 1 94.12 390 ALA B C 1
ATOM 7473 O O . ALA B 1 390 ? 24.531 5.75 8.023 1 94.12 390 ALA B O 1
ATOM 7474 N N . GLY B 1 391 ? 22.875 7.141 8.703 1 91.5 391 GLY B N 1
ATOM 7475 C CA . GLY B 1 391 ? 23.781 8.211 9.094 1 91.5 391 GLY B CA 1
ATOM 7476 C C . GLY B 1 391 ? 23.984 9.242 8 1 91.5 391 GLY B C 1
ATOM 7477 O O . GLY B 1 391 ? 24.469 10.344 8.266 1 91.5 391 GLY B O 1
ATOM 7478 N N . GLN B 1 392 ? 23.656 8.922 6.801 1 92.19 392 GLN B N 1
ATOM 7479 C CA . GLN B 1 392 ? 23.891 9.844 5.695 1 92.19 392 GLN B CA 1
ATOM 7480 C C . GLN B 1 392 ? 22.656 10.688 5.414 1 92.19 392 GLN B C 1
ATOM 7482 O O . GLN B 1 392 ? 21.531 10.188 5.449 1 92.19 392 GLN B O 1
ATOM 7487 N N . ARG B 1 393 ? 22.906 11.953 5.152 1 89.62 393 ARG B N 1
ATOM 7488 C CA . ARG B 1 393 ? 21.844 12.93 4.91 1 89.62 393 ARG B CA 1
ATOM 7489 C C . ARG B 1 393 ? 21.359 12.852 3.469 1 89.62 393 ARG B C 1
ATOM 7491 O O . ARG B 1 393 ? 22.156 12.664 2.543 1 89.62 393 ARG B O 1
ATOM 7498 N N . GLY B 1 394 ? 20.062 12.953 3.312 1 92.44 394 GLY B N 1
ATOM 7499 C CA . GLY B 1 394 ? 19.453 12.969 1.993 1 92.44 394 GLY B CA 1
ATOM 7500 C C . GLY B 1 394 ? 17.984 13.359 2.02 1 92.44 394 GLY B C 1
ATOM 7501 O O . GLY B 1 394 ? 17.547 14.039 2.941 1 92.44 394 GLY B O 1
ATOM 7502 N N . SER B 1 395 ? 17.281 13.008 0.913 1 94.06 395 SER B N 1
ATOM 7503 C CA . SER B 1 395 ? 15.852 13.312 0.775 1 94.06 395 SER B CA 1
ATOM 7504 C C . SER B 1 395 ? 14.992 12.234 1.425 1 94.06 395 SER B C 1
ATOM 7506 O O . SER B 1 395 ? 15.195 11.039 1.181 1 94.06 395 SER B O 1
ATOM 7508 N N . ILE B 1 396 ? 14.078 12.664 2.25 1 95.06 396 ILE B N 1
ATOM 7509 C CA . ILE B 1 396 ? 13.172 11.727 2.902 1 95.06 396 ILE B CA 1
ATOM 7510 C C . ILE B 1 396 ? 12.07 11.312 1.927 1 95.06 396 ILE B C 1
ATOM 7512 O O . ILE B 1 396 ? 11.469 12.156 1.258 1 95.06 396 ILE B O 1
ATOM 7516 N N . GLN B 1 397 ? 11.852 10.023 1.785 1 96.62 397 GLN B N 1
ATOM 7517 C CA . GLN B 1 397 ? 10.742 9.445 1.035 1 96.62 397 GLN B CA 1
ATOM 7518 C C . GLN B 1 397 ? 9.828 8.641 1.948 1 96.62 397 GLN B C 1
ATOM 7520 O O . GLN B 1 397 ? 10.289 7.98 2.883 1 96.62 397 GLN B O 1
ATOM 7525 N N . VAL B 1 398 ? 8.531 8.727 1.669 1 96.75 398 VAL B N 1
ATOM 7526 C CA . VAL B 1 398 ? 7.582 8.055 2.545 1 96.75 398 VAL B CA 1
ATOM 7527 C C . VAL B 1 398 ? 6.578 7.262 1.707 1 96.75 398 VAL B C 1
ATOM 7529 O O . VAL B 1 398 ? 6.117 7.738 0.667 1 96.75 398 VAL B O 1
ATOM 7532 N N . ARG B 1 399 ? 6.32 6.059 2.037 1 96.06 399 ARG B N 1
ATOM 7533 C CA . ARG B 1 399 ? 5.242 5.238 1.499 1 96.06 399 ARG B CA 1
ATOM 7534 C C . ARG B 1 399 ? 4.254 4.84 2.594 1 96.06 399 ARG B C 1
ATOM 7536 O O . ARG B 1 399 ? 4.66 4.473 3.697 1 96.06 399 ARG B O 1
ATOM 7543 N N . SER B 1 400 ? 2.969 4.988 2.305 1 94.75 400 SER B N 1
ATOM 7544 C CA . SER B 1 400 ? 1.934 4.781 3.312 1 94.75 400 SER B CA 1
ATOM 7545 C C . SER B 1 400 ? 0.803 3.91 2.773 1 94.75 400 SER B C 1
ATOM 7547 O O . SER B 1 400 ? 0.486 3.963 1.582 1 94.75 400 SER B O 1
ATOM 7549 N N . THR B 1 401 ? 0.152 3.158 3.688 1 90.81 401 THR B N 1
ATOM 7550 C CA . THR B 1 401 ? -0.999 2.336 3.33 1 90.81 401 THR B CA 1
ATOM 7551 C C . THR B 1 401 ? -2.219 3.209 3.051 1 90.81 401 THR B C 1
ATOM 7553 O O . THR B 1 401 ? -3.217 2.732 2.504 1 90.81 401 THR B O 1
ATOM 7556 N N . ARG B 1 402 ? -2.191 4.488 3.432 1 91 402 ARG B N 1
ATOM 7557 C CA . ARG B 1 402 ? -3.314 5.363 3.102 1 91 402 ARG B CA 1
ATOM 7558 C C . ARG B 1 402 ? -3.393 5.609 1.6 1 91 402 ARG B C 1
ATOM 7560 O O . ARG B 1 402 ? -4.41 6.094 1.097 1 91 402 ARG B O 1
ATOM 7567 N N . ARG B 1 403 ? -2.293 5.441 0.866 1 89 403 ARG B N 1
ATOM 7568 C CA . ARG B 1 403 ? -2.195 5.434 -0.59 1 89 403 ARG B CA 1
ATOM 7569 C C . ARG B 1 403 ? -2.527 6.805 -1.169 1 89 403 ARG B C 1
ATOM 7571 O O . ARG B 1 403 ? -3.547 6.969 -1.841 1 89 403 ARG B O 1
ATOM 7578 N N . PHE B 1 404 ? -1.648 7.719 -1.029 1 92.25 404 PHE B N 1
ATOM 7579 C CA . PHE B 1 404 ? -1.727 8.984 -1.741 1 92.25 404 PHE B CA 1
ATOM 7580 C C . PHE B 1 404 ? -1.323 8.812 -3.201 1 92.25 404 PHE B C 1
ATOM 7582 O O . PHE B 1 404 ? -0.203 8.391 -3.496 1 92.25 404 PHE B O 1
ATOM 7589 N N . ASN B 1 405 ? -2.25 9.133 -4.09 1 90.56 405 ASN B N 1
ATOM 7590 C CA . ASN B 1 405 ? -1.998 8.898 -5.508 1 90.56 405 ASN B CA 1
ATOM 7591 C C . ASN B 1 405 ? -1.735 10.203 -6.254 1 90.56 405 ASN B C 1
ATOM 7593 O O . ASN B 1 405 ? -1.753 10.234 -7.484 1 90.56 405 ASN B O 1
ATOM 7597 N N . GLY B 1 406 ? -1.527 11.25 -5.57 1 92.12 406 GLY B N 1
ATOM 7598 C CA . GLY B 1 406 ? -1.307 12.539 -6.215 1 92.12 406 GLY B CA 1
ATOM 7599 C C . GLY B 1 406 ? -2.375 13.562 -5.887 1 92.12 406 GLY B C 1
ATOM 7600 O O . GLY B 1 406 ? -3.352 13.25 -5.203 1 92.12 406 GLY B O 1
ATOM 7601 N N . TYR B 1 407 ? -2.143 14.75 -6.379 1 91.12 407 TYR B N 1
ATOM 7602 C CA . TYR B 1 407 ? -3.059 15.867 -6.152 1 91.12 407 TYR B CA 1
ATOM 7603 C C . TYR B 1 407 ? -4.219 15.828 -7.137 1 91.12 407 TYR B C 1
ATOM 7605 O O . TYR B 1 407 ? -4.086 15.297 -8.242 1 91.12 407 TYR B O 1
ATOM 7613 N N . LEU B 1 408 ? -5.34 16.281 -6.633 1 89.25 408 LEU B N 1
ATOM 7614 C CA . LEU B 1 408 ? -6.504 16.312 -7.516 1 89.25 408 LEU B CA 1
ATOM 7615 C C . LEU B 1 408 ? -6.309 17.312 -8.648 1 89.25 408 LEU B C 1
ATOM 7617 O O . LEU B 1 408 ? -6.078 18.5 -8.406 1 89.25 408 LEU B O 1
ATOM 7621 N N . LYS B 1 409 ? -6.348 16.828 -9.828 1 80.81 409 LYS B N 1
ATOM 7622 C CA . LYS B 1 409 ? -6.348 17.641 -11.055 1 80.81 409 LYS B CA 1
ATOM 7623 C C . LYS B 1 409 ? -5.102 18.516 -11.133 1 80.81 409 LYS B C 1
ATOM 7625 O O . LYS B 1 409 ? -5.141 19.609 -11.703 1 80.81 409 LYS B O 1
ATOM 7630 N N . GLN B 1 410 ? -4.168 18.25 -10.352 1 77.81 410 GLN B N 1
ATOM 7631 C CA . GLN B 1 410 ? -2.873 18.922 -10.375 1 77.81 410 GLN B CA 1
ATOM 7632 C C . GLN B 1 410 ? -1.732 17.922 -10.508 1 77.81 410 GLN B C 1
ATOM 7634 O O . GLN B 1 410 ? -1.777 16.828 -9.914 1 77.81 410 GLN B O 1
ATOM 7639 N N . ASN B 1 411 ? -0.824 18.281 -11.352 1 69 411 ASN B N 1
ATOM 7640 C CA . ASN B 1 411 ? 0.18 17.266 -11.68 1 69 411 ASN B CA 1
ATOM 7641 C C . ASN B 1 411 ? 1.449 17.453 -10.852 1 69 411 ASN B C 1
ATOM 7643 O O . ASN B 1 411 ? 1.879 18.578 -10.617 1 69 411 ASN B O 1
ATOM 7647 N N . LEU B 1 412 ? 1.852 16.422 -10.281 1 78.5 412 LEU B N 1
ATOM 7648 C CA . LEU B 1 412 ? 3.236 16.312 -9.836 1 78.5 412 LEU B CA 1
ATOM 7649 C C . LEU B 1 412 ? 4.195 16.359 -11.023 1 78.5 412 LEU B C 1
ATOM 7651 O O . LEU B 1 412 ? 3.793 16.109 -12.156 1 78.5 412 LEU B O 1
ATOM 7655 N N . PRO B 1 413 ? 5.453 16.922 -10.648 1 79.06 413 PRO B N 1
ATOM 7656 C CA . PRO B 1 413 ? 6.438 16.719 -11.719 1 79.06 413 PRO B CA 1
ATOM 7657 C C . PRO B 1 413 ? 6.43 15.305 -12.281 1 79.06 413 PRO B C 1
ATOM 7659 O O . PRO B 1 413 ? 6.191 14.344 -11.547 1 79.06 413 PRO B O 1
ATOM 7662 N N . PRO B 1 414 ? 6.672 15.195 -13.523 1 80.62 414 PRO B N 1
ATOM 7663 C CA . PRO B 1 414 ? 6.488 13.906 -14.195 1 80.62 414 PRO B CA 1
ATOM 7664 C C . PRO B 1 414 ? 7.238 12.766 -13.516 1 80.62 414 PRO B C 1
ATOM 7666 O O . PRO B 1 414 ? 6.668 11.703 -13.281 1 80.62 414 PRO B O 1
ATOM 7669 N N . LYS B 1 415 ? 8.5 12.992 -13.203 1 79.31 415 LYS B N 1
ATOM 7670 C CA . LYS B 1 415 ? 9.289 11.938 -12.578 1 79.31 415 LYS B CA 1
ATOM 7671 C C . LYS B 1 415 ? 8.727 11.555 -11.211 1 79.31 415 LYS B C 1
ATOM 7673 O O . LYS B 1 415 ? 8.688 10.375 -10.859 1 79.31 415 LYS B O 1
ATOM 7678 N N . SER B 1 416 ? 8.281 12.547 -10.492 1 85.62 416 SER B N 1
ATOM 7679 C CA . SER B 1 416 ? 7.699 12.305 -9.18 1 85.62 416 SER B CA 1
ATOM 7680 C C . SER B 1 416 ? 6.367 11.562 -9.297 1 85.62 416 SER B C 1
ATOM 7682 O O . SER B 1 416 ? 6.07 10.68 -8.492 1 85.62 416 SER B O 1
ATOM 7684 N N . LYS B 1 417 ? 5.668 11.953 -10.328 1 87.31 417 LYS B N 1
ATOM 7685 C CA . LYS B 1 417 ? 4.383 11.297 -10.57 1 87.31 417 LYS B CA 1
ATOM 7686 C C . LYS B 1 417 ? 4.574 9.828 -10.914 1 87.31 417 LYS B C 1
ATOM 7688 O O . LYS B 1 417 ? 3.896 8.961 -10.359 1 87.31 417 LYS B O 1
ATOM 7693 N N . GLU B 1 418 ? 5.48 9.602 -11.75 1 85.56 418 GLU B N 1
ATOM 7694 C CA . GLU B 1 418 ? 5.758 8.227 -12.164 1 85.56 418 GLU B CA 1
ATOM 7695 C C . GLU B 1 418 ? 6.203 7.375 -10.977 1 85.56 418 GLU B C 1
ATOM 7697 O O . GLU B 1 418 ? 5.742 6.242 -10.812 1 85.56 418 GLU B O 1
ATOM 7702 N N . THR B 1 419 ? 7.105 7.891 -10.227 1 89.19 419 THR B N 1
ATOM 7703 C CA . THR B 1 419 ? 7.602 7.168 -9.062 1 89.19 419 THR B CA 1
ATOM 7704 C C . THR B 1 419 ? 6.469 6.863 -8.086 1 89.19 419 THR B C 1
ATOM 7706 O O . THR B 1 419 ? 6.34 5.734 -7.609 1 89.19 419 THR B O 1
ATOM 7709 N N . LEU B 1 420 ? 5.668 7.844 -7.887 1 90.94 420 LEU B N 1
ATOM 7710 C CA . LEU B 1 420 ? 4.555 7.664 -6.965 1 90.94 420 LEU B CA 1
ATOM 7711 C C . LEU B 1 420 ? 3.592 6.594 -7.477 1 90.94 420 LEU B C 1
ATOM 7713 O O . LEU B 1 420 ? 3.211 5.688 -6.73 1 90.94 420 LEU B O 1
ATOM 7717 N N . GLU B 1 421 ? 3.248 6.695 -8.711 1 87.38 421 GLU B N 1
ATOM 7718 C CA . GLU B 1 421 ? 2.289 5.766 -9.305 1 87.38 421 GLU B CA 1
ATOM 7719 C C . GLU B 1 421 ? 2.838 4.344 -9.32 1 87.38 421 GLU B C 1
ATOM 7721 O O . GLU B 1 421 ? 2.113 3.389 -9.023 1 87.38 421 GLU B O 1
ATOM 7726 N N . ARG B 1 422 ? 4.066 4.211 -9.523 1 88.38 422 ARG B N 1
ATOM 7727 C CA . ARG B 1 422 ? 4.672 2.895 -9.711 1 88.38 422 ARG B CA 1
ATOM 7728 C C . ARG B 1 422 ? 5.043 2.268 -8.367 1 88.38 422 ARG B C 1
ATOM 7730 O O . ARG B 1 422 ? 4.855 1.067 -8.164 1 88.38 422 ARG B O 1
ATOM 7737 N N . THR B 1 423 ? 5.543 3.068 -7.469 1 92.81 423 THR B N 1
ATOM 7738 C CA . THR B 1 423 ? 6.188 2.496 -6.293 1 92.81 423 THR B CA 1
ATOM 7739 C C . THR B 1 423 ? 5.422 2.863 -5.023 1 92.81 423 THR B C 1
ATOM 7741 O O . THR B 1 423 ? 5.598 2.23 -3.98 1 92.81 423 THR B O 1
ATOM 7744 N N . GLY B 1 424 ? 4.656 3.936 -5.078 1 94.06 424 GLY B N 1
ATOM 7745 C CA . GLY B 1 424 ? 3.965 4.426 -3.898 1 94.06 424 GLY B CA 1
ATOM 7746 C C . GLY B 1 424 ? 4.805 5.367 -3.061 1 94.06 424 GLY B C 1
ATOM 7747 O O . GLY B 1 424 ? 4.316 5.945 -2.086 1 94.06 424 GLY B O 1
ATOM 7748 N N . TRP B 1 425 ? 6.09 5.527 -3.414 1 96.19 425 TRP B N 1
ATOM 7749 C CA . TRP B 1 425 ? 6.957 6.422 -2.65 1 96.19 425 TRP B CA 1
ATOM 7750 C C . TRP B 1 425 ? 6.648 7.879 -2.971 1 96.19 425 TRP B C 1
ATOM 7752 O O . TRP B 1 425 ? 6.582 8.266 -4.141 1 96.19 425 TRP B O 1
ATOM 7762 N N . PHE B 1 426 ? 6.449 8.648 -1.982 1 95.75 426 PHE B N 1
ATOM 7763 C CA . PHE B 1 426 ? 6.195 10.086 -2.09 1 95.75 426 PHE B CA 1
ATOM 7764 C C . PHE B 1 426 ? 7.312 10.883 -1.433 1 95.75 426 PHE B C 1
ATOM 7766 O O . PHE B 1 426 ? 7.789 10.523 -0.352 1 95.75 426 PHE B O 1
ATOM 7773 N N . CYS B 1 427 ? 7.715 11.961 -2.104 1 93.56 427 CYS B N 1
ATOM 7774 C CA . CYS B 1 427 ? 8.727 12.859 -1.568 1 93.56 427 CYS B CA 1
ATOM 7775 C C . CYS B 1 427 ? 8.086 14.133 -1.016 1 93.56 427 CYS B C 1
ATOM 7777 O O . CYS B 1 427 ? 7.707 15.023 -1.776 1 93.56 427 CYS B O 1
ATOM 7779 N N . PRO B 1 428 ? 8.031 14.227 0.293 1 91.75 428 PRO B N 1
ATOM 7780 C CA . PRO B 1 428 ? 7.426 15.422 0.891 1 91.75 428 PRO B CA 1
ATOM 7781 C C . PRO B 1 428 ? 8.328 16.656 0.8 1 91.75 428 PRO B C 1
ATOM 7783 O O . PRO B 1 428 ? 7.98 17.719 1.31 1 91.75 428 PRO B O 1
ATOM 7786 N N . ASP B 1 429 ? 9.531 16.531 0.246 1 89.25 429 ASP B N 1
ATOM 7787 C CA . ASP B 1 429 ? 10.5 17.609 0.08 1 89.25 429 ASP B CA 1
ATOM 7788 C C . ASP B 1 429 ? 11.125 18 1.419 1 89.25 429 ASP B C 1
ATOM 7790 O O . ASP B 1 429 ? 11.328 19.172 1.695 1 89.25 429 ASP B O 1
ATOM 7794 N N . ASP B 1 430 ? 11.281 17.016 2.25 1 90.06 430 ASP B N 1
ATOM 7795 C CA . ASP B 1 430 ? 11.984 17.141 3.523 1 90.06 430 ASP B CA 1
ATOM 7796 C C . ASP B 1 430 ? 13.305 16.375 3.502 1 90.06 430 ASP B C 1
ATOM 7798 O O . ASP B 1 430 ? 13.414 15.344 2.848 1 90.06 430 ASP B O 1
ATOM 7802 N N . GLY B 1 431 ? 14.258 16.969 4.238 1 89.69 431 GLY B N 1
ATOM 7803 C CA . GLY B 1 431 ? 15.562 16.328 4.32 1 89.69 431 GLY B CA 1
ATOM 7804 C C . GLY B 1 431 ? 15.906 15.852 5.719 1 89.69 431 GLY B C 1
ATOM 7805 O O . GLY B 1 431 ? 15.406 16.391 6.703 1 89.69 431 GLY B O 1
ATOM 7806 N N . GLY B 1 432 ? 16.734 14.852 5.805 1 90 432 GLY B N 1
ATOM 7807 C CA . GLY B 1 432 ? 17.203 14.297 7.066 1 90 432 GLY B CA 1
ATOM 7808 C C . GLY B 1 432 ? 18 13.023 6.891 1 90 432 GLY B C 1
ATOM 7809 O O . GLY B 1 432 ? 18.641 12.82 5.852 1 90 432 GLY B O 1
ATOM 7810 N N . TYR B 1 433 ? 18.125 12.281 7.926 1 91.38 433 TYR B N 1
ATOM 7811 C CA . TYR B 1 433 ? 18.844 11.008 7.91 1 91.38 433 TYR B CA 1
ATOM 7812 C C . TYR B 1 433 ? 18.266 10.031 8.922 1 91.38 433 TYR B C 1
ATOM 7814 O O . TYR B 1 433 ? 17.453 10.422 9.758 1 91.38 433 TYR B O 1
ATOM 7822 N N . VAL B 1 434 ? 18.547 8.758 8.758 1 93.38 434 VAL B N 1
ATOM 7823 C CA . VAL B 1 434 ? 18.203 7.719 9.727 1 93.38 434 VAL B CA 1
ATOM 7824 C C . VAL B 1 434 ? 19.438 7.367 10.57 1 93.38 434 VAL B C 1
ATOM 7826 O O . VAL B 1 434 ? 20.531 7.164 10.039 1 93.38 434 VAL B O 1
ATOM 7829 N N . THR B 1 435 ? 19.203 7.383 11.883 1 90.38 435 THR B N 1
ATOM 7830 C CA . THR B 1 435 ? 20.297 7.059 12.789 1 90.38 435 THR B CA 1
ATOM 7831 C C . THR B 1 435 ? 20.625 5.57 12.727 1 90.38 435 THR B C 1
ATOM 7833 O O . THR B 1 435 ? 19.828 4.773 12.227 1 90.38 435 THR B O 1
ATOM 7836 N N . GLU B 1 436 ? 21.781 5.164 13.195 1 90.12 436 GLU B N 1
ATOM 7837 C CA . GLU B 1 436 ? 22.188 3.766 13.242 1 90.12 436 GLU B CA 1
ATOM 7838 C C . GLU B 1 436 ? 21.266 2.949 14.133 1 90.12 436 GLU B C 1
ATOM 7840 O O . GLU B 1 436 ? 21.141 1.732 13.969 1 90.12 436 GLU B O 1
ATOM 7845 N N . ASP B 1 437 ? 20.531 3.676 15 1 87.25 437 ASP B N 1
ATOM 7846 C CA . ASP B 1 437 ? 19.609 3.014 15.906 1 87.25 437 ASP B CA 1
ATOM 7847 C C . ASP B 1 437 ? 18.219 2.875 15.258 1 87.25 437 ASP B C 1
ATOM 7849 O O . ASP B 1 437 ? 17.297 2.34 15.875 1 87.25 437 ASP B O 1
ATOM 7853 N N . GLY B 1 438 ? 18.078 3.389 14.141 1 90 438 GLY B N 1
ATOM 7854 C CA . GLY B 1 438 ? 16.844 3.188 13.398 1 90 438 GLY B CA 1
ATOM 7855 C C . GLY B 1 438 ? 15.789 4.238 13.703 1 90 438 GLY B C 1
ATOM 7856 O O . GLY B 1 438 ? 14.609 3.912 13.875 1 90 438 GLY B O 1
ATOM 7857 N N . GLU B 1 439 ? 16.234 5.48 13.82 1 90.25 439 GLU B N 1
ATOM 7858 C CA . GLU B 1 439 ? 15.312 6.594 14.016 1 90.25 439 GLU B CA 1
ATOM 7859 C C . GLU B 1 439 ? 15.5 7.668 12.945 1 90.25 439 GLU B C 1
ATOM 7861 O O . GLU B 1 439 ? 16.625 7.941 12.531 1 90.25 439 GLU B O 1
ATOM 7866 N N . LEU B 1 440 ? 14.422 8.266 12.562 1 92.44 440 LEU B N 1
ATOM 7867 C CA . LEU B 1 440 ? 14.453 9.328 11.562 1 92.44 440 LEU B CA 1
ATOM 7868 C C . LEU B 1 440 ? 14.711 10.68 12.219 1 92.44 440 LEU B C 1
ATOM 7870 O O . LEU B 1 440 ? 14.055 11.039 13.195 1 92.44 440 LEU B O 1
ATOM 7874 N N . VAL B 1 441 ? 15.625 11.375 11.758 1 87.5 441 VAL B N 1
ATOM 7875 C CA . VAL B 1 441 ? 15.875 12.758 12.141 1 87.5 441 VAL B CA 1
ATOM 7876 C C . VAL B 1 441 ? 15.531 13.688 10.969 1 87.5 441 VAL B C 1
ATOM 7878 O O . VAL B 1 441 ? 16.141 13.594 9.898 1 87.5 441 VAL B O 1
ATOM 7881 N N . MET B 1 442 ? 14.547 14.453 11.188 1 86.81 442 MET B N 1
ATOM 7882 C CA . MET B 1 442 ? 14.156 15.438 10.18 1 86.81 442 MET B CA 1
ATOM 7883 C C . MET B 1 442 ? 14.898 16.75 10.383 1 86.81 442 MET B C 1
ATOM 7885 O O . MET B 1 442 ? 14.93 17.297 11.492 1 86.81 442 MET B O 1
ATOM 7889 N N . GLU B 1 443 ? 15.43 17.281 9.32 1 81.94 443 GLU B N 1
ATOM 7890 C CA . GLU B 1 443 ? 16.297 18.453 9.477 1 81.94 443 GLU B CA 1
ATOM 7891 C C . GLU B 1 443 ? 15.711 19.672 8.758 1 81.94 443 GLU B C 1
ATOM 7893 O O . GLU B 1 443 ? 16.266 20.766 8.852 1 81.94 443 GLU B O 1
ATOM 7898 N N . GLY B 1 444 ? 14.664 19.484 8.094 1 81.62 444 GLY B N 1
ATOM 7899 C CA . GLY B 1 444 ? 14.016 20.625 7.465 1 81.62 444 GLY B CA 1
ATOM 7900 C C . GLY B 1 444 ? 13.625 20.375 6.023 1 81.62 444 GLY B C 1
ATOM 7901 O O . GLY B 1 444 ? 13.719 19.25 5.539 1 81.62 444 GLY B O 1
ATOM 7902 N N . ARG B 1 445 ? 13.242 21.453 5.32 1 83.5 445 ARG B N 1
ATOM 7903 C CA . ARG B 1 445 ? 12.828 21.375 3.922 1 83.5 445 ARG B CA 1
ATOM 7904 C C . ARG B 1 445 ? 14.031 21.312 2.994 1 83.5 445 ARG B C 1
ATOM 7906 O O . ARG B 1 445 ? 15.039 21.984 3.23 1 83.5 445 ARG B O 1
ATOM 7913 N N . LEU B 1 446 ? 13.883 20.562 1.994 1 83.12 446 LEU B N 1
ATOM 7914 C CA . LEU B 1 446 ? 14.977 20.422 1.035 1 83.12 446 LEU B CA 1
ATOM 7915 C C . LEU B 1 446 ? 15.258 21.75 0.341 1 83.12 446 LEU B C 1
ATOM 7917 O O . LEU B 1 446 ? 16.422 22.078 0.053 1 83.12 446 LEU B O 1
ATOM 7921 N N . GLN B 1 447 ? 14.227 22.469 0.157 1 77.31 447 GLN B N 1
ATOM 7922 C CA . GLN B 1 447 ? 14.375 23.734 -0.552 1 77.31 447 GLN B CA 1
ATOM 7923 C C . GLN B 1 447 ? 15.086 24.781 0.315 1 77.31 447 GLN B C 1
ATOM 7925 O O . GLN B 1 447 ? 15.586 25.781 -0.195 1 77.31 447 GLN B O 1
ATOM 7930 N N . GLU B 1 448 ? 15.125 24.547 1.56 1 78.75 448 GLU B N 1
ATOM 7931 C CA . GLU B 1 448 ? 15.727 25.516 2.482 1 78.75 448 GLU B CA 1
ATOM 7932 C C . GLU B 1 448 ? 17.203 25.203 2.715 1 78.75 448 GLU B C 1
ATOM 7934 O O . GLU B 1 448 ? 17.922 25.984 3.344 1 78.75 448 GLU B O 1
ATOM 7939 N N . ILE B 1 449 ? 17.562 24.062 2.172 1 79.62 449 ILE B N 1
ATOM 7940 C CA . ILE B 1 449 ? 18.953 23.672 2.324 1 79.62 449 ILE B CA 1
ATOM 7941 C C . ILE B 1 449 ? 19.859 24.672 1.598 1 79.62 449 ILE B C 1
ATOM 7943 O O . ILE B 1 449 ? 19.531 25.109 0.49 1 79.62 449 ILE B O 1
ATOM 7947 N N . ILE B 1 450 ? 20.906 25.094 2.332 1 81.5 450 ILE B N 1
ATOM 7948 C CA . ILE B 1 450 ? 21.812 26.109 1.799 1 81.5 450 ILE B CA 1
ATOM 7949 C C . ILE B 1 450 ? 23 25.422 1.113 1 81.5 450 ILE B C 1
ATOM 7951 O O . ILE B 1 450 ? 23.672 24.578 1.709 1 81.5 450 ILE B O 1
ATOM 7955 N N . GLN B 1 451 ? 23.078 25.688 -0.126 1 77.94 451 GLN B N 1
ATOM 7956 C CA . GLN B 1 451 ? 24.25 25.203 -0.849 1 77.94 451 GLN B CA 1
ATOM 7957 C C . GLN B 1 451 ? 25.406 26.203 -0.771 1 77.94 451 GLN B C 1
ATOM 7959 O O . GLN B 1 451 ? 25.328 27.297 -1.338 1 77.94 451 GLN B O 1
ATOM 7964 N N . VAL B 1 452 ? 26.469 25.891 -0.03 1 75.62 452 VAL B N 1
ATOM 7965 C CA . VAL B 1 452 ? 27.672 26.703 0.064 1 75.62 452 VAL B CA 1
ATOM 7966 C C . VAL B 1 452 ? 28.812 26 -0.668 1 75.62 452 VAL B C 1
ATOM 7968 O O . VAL B 1 452 ? 29.391 25.031 -0.162 1 75.62 452 VAL B O 1
ATOM 7971 N N . PHE B 1 453 ? 29.109 26.422 -1.809 1 72.81 453 PHE B N 1
ATOM 7972 C CA . PHE B 1 453 ? 30.062 25.781 -2.688 1 72.81 453 PHE B CA 1
ATOM 7973 C C . PHE B 1 453 ? 29.625 24.359 -3.035 1 72.81 453 PHE B C 1
ATOM 7975 O O . PHE B 1 453 ? 28.547 24.172 -3.604 1 72.81 453 PHE B O 1
ATOM 7982 N N . THR B 1 454 ? 30.344 23.375 -2.607 1 71.38 454 THR B N 1
ATOM 7983 C CA . THR B 1 454 ? 30.016 21.984 -2.959 1 71.38 454 THR B CA 1
ATOM 7984 C C . THR B 1 454 ? 29.406 21.266 -1.769 1 71.38 454 THR B C 1
ATOM 7986 O O . THR B 1 454 ? 29.203 20.047 -1.812 1 71.38 454 THR B O 1
ATOM 7989 N N . ARG B 1 455 ? 29.094 22.109 -0.782 1 78.62 455 ARG B N 1
ATOM 7990 C CA . ARG B 1 455 ? 28.578 21.484 0.429 1 78.62 455 ARG B CA 1
ATOM 7991 C C . ARG B 1 455 ? 27.172 21.953 0.741 1 78.62 455 ARG B C 1
ATOM 7993 O O . ARG B 1 455 ? 26.812 23.094 0.447 1 78.62 455 ARG B O 1
ATOM 8000 N N . LYS B 1 456 ? 26.422 21.016 1.308 1 77.81 456 LYS B N 1
ATOM 8001 C CA . LYS B 1 456 ? 25.078 21.344 1.749 1 77.81 456 LYS B CA 1
ATOM 8002 C C . LYS B 1 456 ? 25.031 21.625 3.25 1 77.81 456 LYS B C 1
ATOM 8004 O O . LYS B 1 456 ? 25.688 20.922 4.031 1 77.81 456 LYS B O 1
ATOM 8009 N N . VAL B 1 457 ? 24.438 22.828 3.545 1 84.12 457 VAL B N 1
ATOM 8010 C CA . VAL B 1 457 ? 24.266 23.203 4.945 1 84.12 457 VAL B CA 1
ATOM 8011 C C . VAL B 1 457 ? 22.781 23.219 5.293 1 84.12 457 VAL B C 1
ATOM 8013 O O . VAL B 1 457 ? 21.984 23.859 4.598 1 84.12 457 VAL B O 1
ATOM 8016 N N . PHE B 1 458 ? 22.484 22.547 6.332 1 82.12 458 PHE B N 1
ATOM 8017 C CA . PHE B 1 458 ? 21.109 22.562 6.82 1 82.12 458 PHE B CA 1
ATOM 8018 C C . PHE B 1 458 ? 20.906 23.688 7.828 1 82.12 458 PHE B C 1
ATOM 8020 O O . PHE B 1 458 ? 21.578 23.734 8.859 1 82.12 458 PHE B O 1
ATOM 8027 N N . PRO B 1 459 ? 19.938 24.562 7.516 1 86.75 459 PRO B N 1
ATOM 8028 C CA . PRO B 1 459 ? 19.734 25.719 8.398 1 86.75 459 PRO B CA 1
ATOM 8029 C C . PRO B 1 459 ? 19.5 25.297 9.852 1 86.75 459 PRO B C 1
ATOM 8031 O O . PRO B 1 459 ? 19.922 26 10.773 1 86.75 459 PRO B O 1
ATOM 8034 N N . PHE B 1 460 ? 18.953 24.203 9.984 1 81.5 460 PHE B N 1
ATOM 8035 C CA . PHE B 1 460 ? 18.578 23.734 11.32 1 81.5 460 PHE B CA 1
ATOM 8036 C C . PHE B 1 460 ? 19.812 23.562 12.188 1 81.5 460 PHE B C 1
ATOM 8038 O O . PHE B 1 460 ? 19.766 23.781 13.406 1 81.5 460 PHE B O 1
ATOM 8045 N N . GLU B 1 461 ? 20.828 23.156 11.633 1 82.25 461 GLU B N 1
ATOM 8046 C CA . GLU B 1 461 ? 22.062 22.969 12.391 1 82.25 461 GLU B CA 1
ATOM 8047 C C . GLU B 1 461 ? 22.516 24.266 13.047 1 82.25 461 GLU B C 1
ATOM 8049 O O . GLU B 1 461 ? 22.891 24.281 14.219 1 82.25 461 GLU B O 1
ATOM 8054 N N . ILE B 1 462 ? 22.406 25.297 12.312 1 88.75 462 IL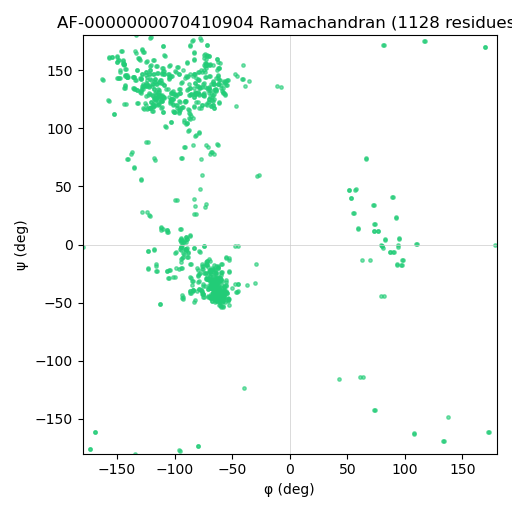E B N 1
ATOM 8055 C CA . ILE B 1 462 ? 22.797 26.609 12.812 1 88.75 462 ILE B CA 1
ATOM 8056 C C . ILE B 1 462 ? 21.734 27.125 13.781 1 88.75 462 ILE B C 1
ATOM 8058 O O . ILE B 1 462 ? 22.062 27.656 14.852 1 88.75 462 ILE B O 1
ATOM 8062 N N . GLU B 1 463 ? 20.484 26.938 13.406 1 88.81 463 GLU B N 1
ATOM 8063 C CA . GLU B 1 463 ? 19.375 27.375 14.242 1 88.81 463 GLU B CA 1
ATOM 8064 C C . GLU B 1 463 ? 19.422 26.719 15.617 1 88.81 463 GLU B C 1
ATOM 8066 O O . GLU B 1 463 ? 19.188 27.375 16.641 1 88.81 463 GLU B O 1
ATOM 8071 N N . ASN B 1 464 ? 19.719 25.484 15.602 1 82.56 464 ASN B N 1
ATOM 8072 C CA . ASN B 1 464 ? 19.766 24.719 16.844 1 82.56 464 ASN B CA 1
ATOM 8073 C C . ASN B 1 464 ? 20.844 25.25 17.797 1 82.56 464 ASN B C 1
ATOM 8075 O O . ASN B 1 464 ? 20.625 25.328 19 1 82.56 464 ASN B O 1
ATOM 8079 N N . VAL B 1 465 ? 21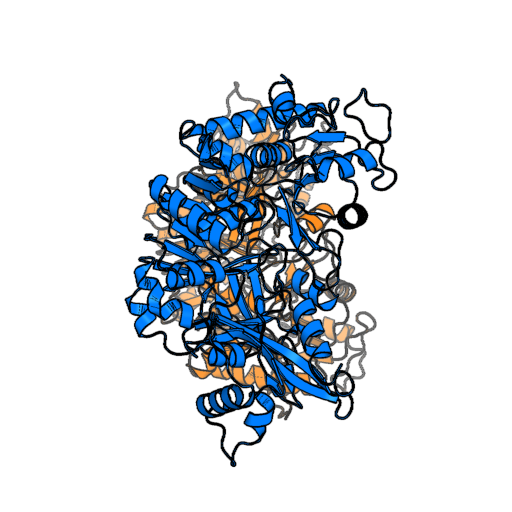.984 25.547 17.297 1 85.44 465 VAL B N 1
ATOM 8080 C CA . VAL B 1 465 ? 23.078 26.094 18.078 1 85.44 465 VAL B CA 1
ATOM 8081 C C . VAL B 1 465 ? 22.703 27.453 18.641 1 85.44 465 VAL B C 1
ATOM 8083 O O . VAL B 1 465 ? 22.906 27.734 19.812 1 85.44 465 VAL B O 1
ATOM 8086 N N . ILE B 1 466 ? 22.109 28.281 17.812 1 89.62 466 ILE B N 1
ATOM 8087 C CA . ILE B 1 466 ? 21.719 29.625 18.203 1 89.62 466 ILE B CA 1
ATOM 8088 C C . ILE B 1 466 ? 20.703 29.547 19.344 1 89.62 466 ILE B C 1
ATOM 8090 O O . ILE B 1 466 ? 20.781 30.297 20.312 1 89.62 466 ILE B O 1
ATOM 8094 N N . LYS B 1 467 ? 19.844 28.609 19.281 1 84.69 467 LYS B N 1
ATOM 8095 C CA . LYS B 1 467 ? 18.719 28.484 20.219 1 84.69 467 LYS B CA 1
ATOM 8096 C C . LYS B 1 467 ? 19.203 27.969 21.578 1 84.69 467 LYS B C 1
ATOM 8098 O O . LYS B 1 467 ? 18.484 28.078 22.578 1 84.69 467 LYS B O 1
ATOM 8103 N N . THR B 1 468 ? 20.359 27.391 21.609 1 82.06 468 THR B N 1
ATOM 8104 C CA . THR B 1 468 ? 20.891 26.938 22.891 1 82.06 468 THR B CA 1
ATOM 8105 C C . THR B 1 468 ? 21.297 28.125 23.766 1 82.06 468 THR B C 1
ATOM 8107 O O . THR B 1 468 ? 21.484 27.984 24.969 1 82.06 468 THR B O 1
ATOM 8110 N N . LYS B 1 469 ? 21.469 29.203 23.125 1 85.94 469 LYS B N 1
ATOM 8111 C CA . LYS B 1 469 ? 21.797 30.406 23.906 1 85.94 469 LYS B CA 1
ATOM 8112 C C . LYS B 1 469 ? 20.578 30.891 24.688 1 85.94 469 LYS B C 1
ATOM 8114 O O . LYS B 1 469 ? 19.484 31.031 24.125 1 85.94 469 LYS B O 1
ATOM 8119 N N . SER B 1 470 ? 20.734 31.234 25.953 1 80.06 470 SER B N 1
ATOM 8120 C CA . SER B 1 470 ? 19.641 31.469 26.906 1 80.06 470 SER B CA 1
ATOM 8121 C C . SER B 1 470 ? 18.859 32.719 26.547 1 80.06 470 SER B C 1
ATOM 8123 O O . SER B 1 470 ? 17.688 32.844 26.891 1 80.06 470 SER B O 1
ATOM 8125 N N . ASN B 1 471 ? 19.5 33.594 25.812 1 85.88 471 ASN B N 1
ATOM 8126 C CA . ASN B 1 471 ? 18.828 34.875 25.562 1 85.88 471 ASN B CA 1
ATOM 8127 C C . ASN B 1 471 ? 18.078 34.844 24.234 1 85.88 471 ASN B C 1
ATOM 8129 O O . ASN B 1 471 ? 17.516 35.875 23.812 1 85.88 471 ASN B O 1
ATOM 8133 N N . VAL B 1 472 ? 18.031 33.781 23.547 1 88.81 472 VAL B N 1
ATOM 8134 C CA . VAL B 1 472 ? 17.391 33.688 22.234 1 88.81 472 VAL B CA 1
ATOM 8135 C C . VAL B 1 472 ? 16.031 33 22.359 1 88.81 472 VAL B C 1
ATOM 8137 O O . VAL B 1 472 ? 15.93 31.938 22.984 1 88.81 472 VAL B O 1
ATOM 8140 N N . SER B 1 473 ? 15.086 33.625 21.797 1 80.81 473 SER B N 1
ATOM 8141 C CA . SER B 1 473 ? 13.742 33.062 21.797 1 80.81 473 SER B CA 1
ATOM 8142 C C . SER B 1 473 ? 13.492 32.25 20.531 1 80.81 473 SER B C 1
ATOM 8144 O O . SER B 1 473 ? 12.891 31.172 20.594 1 80.81 473 SER B O 1
ATOM 8146 N N . SER B 1 474 ? 13.82 32.719 19.422 1 85.81 474 SER B N 1
ATOM 8147 C CA . SER B 1 474 ? 13.625 32.062 18.141 1 85.81 474 SER B CA 1
ATOM 8148 C C . SER B 1 474 ? 14.734 32.406 17.156 1 85.81 474 SER B C 1
ATOM 8150 O O . SER B 1 474 ? 15.359 33.469 17.266 1 85.81 474 SER B O 1
ATOM 8152 N N . ALA B 1 475 ? 15.016 31.531 16.344 1 90 475 ALA B N 1
ATOM 8153 C CA . ALA B 1 475 ? 16.047 31.75 15.336 1 90 475 ALA B CA 1
ATOM 8154 C C . ALA B 1 475 ? 15.68 31.094 14.008 1 90 475 ALA B C 1
ATOM 8156 O O . ALA B 1 475 ? 15.133 29.984 13.992 1 90 475 ALA B O 1
ATOM 8157 N N . LYS B 1 476 ? 15.844 31.781 12.953 1 91.31 476 LYS B N 1
ATOM 8158 C CA . LYS B 1 476 ? 15.719 31.25 11.602 1 91.31 476 LYS B CA 1
ATOM 8159 C C . LYS B 1 476 ? 16.953 31.578 10.773 1 91.31 476 LYS B C 1
ATOM 8161 O O . LYS B 1 476 ? 17.516 32.656 10.883 1 91.31 476 LYS B O 1
ATOM 8166 N N . VAL B 1 477 ? 17.438 30.625 10.016 1 92.12 477 VAL B N 1
ATOM 8167 C CA . VAL B 1 477 ? 18.594 30.797 9.148 1 92.12 477 VAL B CA 1
ATOM 8168 C C . VAL B 1 477 ? 18.172 30.656 7.688 1 92.12 477 VAL B C 1
ATOM 8170 O O . VAL B 1 477 ? 17.453 29.719 7.332 1 92.12 477 VAL B O 1
ATOM 8173 N N . ILE B 1 478 ? 18.516 31.594 6.895 1 90.06 478 ILE B N 1
ATOM 8174 C CA . ILE B 1 478 ? 18.219 31.594 5.469 1 90.06 478 ILE B CA 1
ATOM 8175 C C . ILE B 1 478 ? 19.5 31.844 4.668 1 90.06 478 ILE B C 1
ATOM 8177 O O . ILE B 1 478 ? 20.547 32.156 5.242 1 90.06 478 ILE B O 1
ATOM 8181 N N . SER B 1 479 ? 19.375 31.609 3.359 1 88 479 SER B N 1
ATOM 8182 C CA . SER B 1 479 ? 20.516 31.938 2.494 1 88 479 SER B CA 1
ATOM 8183 C C . SER B 1 479 ? 20.172 33.094 1.568 1 88 479 SER B C 1
ATOM 8185 O O . SER B 1 479 ? 19.031 33.25 1.159 1 88 479 SER B O 1
ATOM 8187 N N . LEU B 1 480 ? 21.188 33.938 1.379 1 87.06 480 LEU B N 1
ATOM 8188 C CA . LEU B 1 480 ? 21.109 34.969 0.357 1 87.06 480 LEU B CA 1
ATOM 8189 C C . LEU B 1 480 ? 22.219 34.781 -0.675 1 87.06 480 LEU B C 1
ATOM 8191 O O . LEU B 1 480 ? 23.344 34.438 -0.327 1 87.06 480 LEU B O 1
ATOM 8195 N N . LYS B 1 481 ? 21.797 34.969 -1.864 1 84.75 481 LYS B N 1
ATOM 8196 C CA . LYS B 1 481 ? 22.797 34.812 -2.922 1 84.75 481 LYS B CA 1
ATOM 8197 C C . LYS B 1 481 ? 23.719 36.031 -2.959 1 84.75 481 LYS B C 1
ATOM 8199 O O . LYS B 1 481 ? 23.266 37.188 -3.014 1 84.75 481 LYS B O 1
ATOM 8204 N N . ASP B 1 482 ? 24.984 35.75 -2.959 1 80.44 482 ASP B N 1
ATOM 8205 C CA . ASP B 1 482 ? 26 36.781 -3.172 1 80.44 482 ASP B CA 1
ATOM 8206 C C . ASP B 1 482 ? 26.094 37.156 -4.648 1 80.44 482 ASP B C 1
ATOM 8208 O O . ASP B 1 482 ? 26.453 36.312 -5.48 1 80.44 482 ASP B O 1
ATOM 8212 N N . LYS B 1 483 ? 25.812 38.312 -4.91 1 82 483 LYS B N 1
ATOM 8213 C CA . LYS B 1 483 ? 25.75 38.75 -6.305 1 82 483 LYS B CA 1
ATOM 8214 C C . LYS B 1 483 ? 27.125 38.625 -6.969 1 82 483 LYS B C 1
ATOM 8216 O O . LYS B 1 483 ? 27.219 38.406 -8.172 1 82 483 LYS B O 1
ATOM 8221 N N . GLU B 1 484 ? 28.172 38.781 -6.262 1 78.62 484 GLU B N 1
ATOM 8222 C CA . GLU B 1 484 ? 29.531 38.781 -6.797 1 78.62 484 GLU B CA 1
ATOM 8223 C C . GLU B 1 484 ? 30.047 37.344 -6.973 1 78.62 484 GLU B C 1
ATOM 8225 O O . GLU B 1 484 ? 30.578 37 -8.023 1 78.62 484 GLU B O 1
ATOM 8230 N N . THR B 1 485 ? 29.906 36.5 -5.988 1 76.56 485 THR B N 1
ATOM 8231 C CA . THR B 1 485 ? 30.516 35.188 -5.992 1 76.56 485 THR B CA 1
ATOM 8232 C C . THR B 1 485 ? 29.5 34.125 -6.426 1 76.56 485 THR B C 1
ATOM 8234 O O . THR B 1 485 ? 29.875 33.031 -6.812 1 76.56 485 THR B O 1
ATOM 8237 N N . GLY B 1 486 ? 28.25 34.562 -6.277 1 78.25 486 GLY B N 1
ATOM 8238 C CA . GLY B 1 486 ? 27.203 33.594 -6.578 1 78.25 486 GLY B CA 1
ATOM 8239 C C . GLY B 1 486 ? 26.953 32.625 -5.441 1 78.25 486 GLY B C 1
ATOM 8240 O O . GLY B 1 486 ? 26 31.828 -5.5 1 78.25 486 GLY B O 1
ATOM 8241 N N . ASP B 1 487 ? 27.75 32.812 -4.395 1 76.81 487 ASP B N 1
ATOM 8242 C CA . ASP B 1 487 ? 27.625 31.906 -3.254 1 76.81 487 ASP B CA 1
ATOM 8243 C C . ASP B 1 487 ? 26.359 32.219 -2.461 1 76.81 487 ASP B C 1
ATOM 8245 O O . ASP B 1 487 ? 25.766 33.281 -2.6 1 76.81 487 ASP B O 1
ATOM 8249 N N . LEU B 1 488 ? 25.938 31.188 -1.66 1 82.75 488 LEU B N 1
ATOM 8250 C CA . LEU B 1 488 ? 24.734 31.312 -0.834 1 82.75 488 LEU B CA 1
ATOM 8251 C C . LEU B 1 488 ? 25.078 31.203 0.646 1 82.75 488 LEU B C 1
ATOM 8253 O O . LEU B 1 488 ? 24.703 30.219 1.299 1 82.75 488 LEU B O 1
ATOM 8257 N N . PRO B 1 489 ? 25.719 32.312 1.099 1 84.06 489 PRO B N 1
ATOM 8258 C CA . PRO B 1 489 ? 26.062 32.281 2.521 1 84.06 489 PRO B CA 1
ATOM 8259 C C . PRO B 1 489 ? 24.828 32.312 3.428 1 84.06 489 PRO B C 1
ATOM 8261 O O . PRO B 1 489 ? 23.797 32.844 3.039 1 84.06 489 PRO B O 1
ATOM 8264 N N . PRO B 1 490 ? 25.016 31.766 4.652 1 92.06 490 PRO B N 1
ATOM 8265 C CA . PRO B 1 490 ? 23.891 31.797 5.602 1 92.06 490 PRO B CA 1
ATOM 8266 C C . PRO B 1 490 ? 23.75 33.156 6.281 1 92.06 490 PRO B C 1
ATOM 8268 O O . PRO B 1 490 ? 24.734 33.844 6.539 1 92.06 490 PRO B O 1
ATOM 8271 N N . PHE B 1 491 ? 22.547 33.562 6.477 1 93 491 PHE B N 1
ATOM 8272 C CA . PHE B 1 491 ? 22.141 34.688 7.301 1 93 491 PHE B CA 1
ATOM 8273 C C . PHE B 1 491 ? 21.188 34.25 8.398 1 93 491 PHE B C 1
ATOM 8275 O O . PHE B 1 491 ? 20.438 33.281 8.234 1 93 491 PHE B O 1
ATOM 8282 N N . ALA B 1 492 ? 21.203 34.938 9.523 1 94.88 492 ALA B N 1
ATOM 8283 C CA . ALA B 1 492 ? 20.359 34.5 10.633 1 94.88 492 ALA B CA 1
ATOM 8284 C C . ALA B 1 492 ? 19.406 35.625 11.055 1 94.88 492 ALA B C 1
ATOM 8286 O O . ALA B 1 492 ? 19.781 36.781 11.062 1 94.88 492 ALA B O 1
ATOM 8287 N N . ALA B 1 493 ? 18.188 35.25 11.273 1 94.31 493 ALA B N 1
ATOM 8288 C CA . ALA B 1 493 ? 17.188 36.094 11.945 1 94.31 493 ALA B CA 1
ATOM 8289 C C . ALA B 1 493 ? 16.953 35.594 13.375 1 94.31 493 ALA B C 1
ATOM 8291 O O . ALA B 1 493 ? 16.688 34.438 13.602 1 94.31 493 ALA B O 1
ATOM 8292 N N . ILE B 1 494 ? 17.094 36.531 14.32 1 93.88 494 ILE B N 1
ATOM 8293 C CA . ILE B 1 494 ? 17.031 36.094 15.711 1 93.88 494 ILE B CA 1
ATOM 8294 C C . ILE B 1 494 ? 16.016 36.969 16.469 1 93.88 494 ILE B C 1
ATOM 8296 O O . ILE B 1 494 ? 15.969 38.188 16.25 1 93.88 494 ILE B O 1
ATOM 8300 N N . VAL B 1 495 ? 15.172 36.344 17.188 1 89.44 495 VAL B N 1
ATOM 8301 C CA . VAL B 1 495 ? 14.336 37 18.188 1 89.44 495 VAL B CA 1
ATOM 8302 C C . VAL B 1 495 ? 14.906 36.781 19.578 1 89.44 495 VAL B C 1
ATOM 8304 O O . VAL B 1 495 ? 14.992 35.625 20.047 1 89.44 495 VAL B O 1
ATOM 8307 N N . TYR B 1 496 ? 15.336 37.844 20.156 1 87.69 496 TYR B N 1
ATOM 8308 C CA . TYR B 1 496 ? 15.859 37.75 21.516 1 87.69 496 TYR B CA 1
ATOM 8309 C C . TYR B 1 496 ? 14.75 37.938 22.547 1 87.69 496 TYR B C 1
ATOM 8311 O O . TYR B 1 496 ? 13.688 38.469 22.234 1 87.69 496 TYR B O 1
ATOM 8319 N N . HIS B 1 497 ? 15.078 37.375 23.703 1 83.31 497 HIS B N 1
ATOM 8320 C CA . HIS B 1 497 ? 14.172 37.688 24.812 1 83.31 497 HIS B CA 1
ATOM 8321 C C . HIS B 1 497 ? 14.125 39.156 25.109 1 83.31 497 HIS B C 1
ATOM 8323 O O . HIS B 1 497 ? 15.07 39.906 24.781 1 83.31 497 HIS B O 1
ATOM 8329 N N . PRO B 1 498 ? 13.023 39.625 25.719 1 77.56 498 PRO B N 1
ATOM 8330 C CA . PRO B 1 498 ? 12.891 41.062 25.969 1 77.56 498 PRO B CA 1
ATOM 8331 C C . PRO B 1 498 ? 14.062 41.625 26.766 1 77.56 498 PRO B C 1
ATOM 8333 O O . PRO B 1 498 ? 14.562 41 27.688 1 77.56 498 PRO B O 1
ATOM 8336 N N . ASN B 1 499 ? 14.57 42.812 26.484 1 75.88 499 ASN B N 1
ATOM 8337 C CA . ASN B 1 499 ? 15.57 43.625 27.172 1 75.88 499 ASN B CA 1
ATOM 8338 C C . ASN B 1 499 ? 16.969 43.062 27 1 75.88 499 ASN B C 1
ATOM 8340 O O . ASN B 1 499 ? 17.859 43.344 27.812 1 75.88 499 ASN B O 1
ATOM 8344 N N . VAL B 1 500 ? 17.047 42.156 26.125 1 78.06 500 VAL B N 1
ATOM 8345 C CA . VAL B 1 500 ? 18.375 41.656 25.844 1 78.06 500 VAL B CA 1
ATOM 8346 C C . VAL B 1 500 ? 18.812 42.062 24.438 1 78.06 500 VAL B C 1
ATOM 8348 O O . VAL B 1 500 ? 18 42.094 23.516 1 78.06 500 VAL B O 1
ATOM 8351 N N . GLU B 1 501 ? 19.938 42.719 24.312 1 75 501 GLU B N 1
ATOM 8352 C CA . GLU B 1 501 ? 20.547 43.031 23.016 1 75 501 GLU B CA 1
ATOM 8353 C C . GLU B 1 501 ? 21.906 42.344 22.875 1 75 501 GLU B C 1
ATOM 8355 O O . GLU B 1 501 ? 22.672 42.25 23.844 1 75 501 GLU B O 1
ATOM 8360 N N . GLU B 1 502 ? 22.078 41.719 21.828 1 86.38 502 GLU B N 1
ATOM 8361 C CA . GLU B 1 502 ? 23.344 41.094 21.516 1 86.38 502 GLU B CA 1
ATOM 8362 C C . GLU B 1 502 ? 23.875 41.531 20.156 1 86.38 502 GLU B C 1
ATOM 8364 O O . GLU B 1 502 ? 23.109 41.656 19.203 1 86.38 502 GLU B O 1
ATOM 8369 N N . SER B 1 503 ? 25.172 41.812 20.125 1 87.94 503 SER B N 1
ATOM 8370 C CA . SER B 1 503 ? 25.766 42.219 18.859 1 87.94 503 SER B CA 1
ATOM 8371 C C . SER B 1 503 ? 25.938 41.031 17.922 1 87.94 503 SER B C 1
ATOM 8373 O O . SER B 1 503 ? 26.016 39.875 18.359 1 87.94 503 SER B O 1
ATOM 8375 N N . CYS B 1 504 ? 25.953 41.375 16.672 1 90.69 504 CYS B N 1
ATOM 8376 C CA . CYS B 1 504 ? 26.188 40.375 15.641 1 90.69 504 CYS B CA 1
ATOM 8377 C C . CYS B 1 504 ? 27.5 39.625 15.898 1 90.69 504 CYS B C 1
ATOM 8379 O O . CYS B 1 504 ? 27.547 38.406 15.781 1 90.69 504 CYS B O 1
ATOM 8381 N N . GLU B 1 505 ? 28.484 40.344 16.297 1 91.94 505 GLU B N 1
ATOM 8382 C CA . GLU B 1 505 ? 29.797 39.781 16.516 1 91.94 505 GLU B CA 1
ATOM 8383 C C . GLU B 1 505 ? 29.797 38.781 17.672 1 91.94 505 GLU B C 1
ATOM 8385 O O . GLU B 1 505 ? 30.406 37.719 17.594 1 91.94 505 GLU B O 1
ATOM 8390 N N . SER B 1 506 ? 29.141 39.156 18.656 1 93.19 506 SER B N 1
ATOM 8391 C CA . SER B 1 506 ? 29.047 38.281 19.812 1 93.19 506 SER B CA 1
ATOM 8392 C C . SER B 1 506 ? 28.359 36.969 19.484 1 93.19 506 SER B C 1
ATOM 8394 O O . SER B 1 506 ? 28.797 35.906 19.922 1 93.19 506 SER B O 1
ATOM 8396 N N . MET B 1 507 ? 27.297 37.094 18.781 1 94.44 507 MET B N 1
ATOM 8397 C CA . MET B 1 507 ? 26.578 35.875 18.391 1 94.44 507 MET B CA 1
ATOM 8398 C C . MET B 1 507 ? 27.422 35.031 17.453 1 94.44 507 MET B C 1
ATOM 8400 O O . MET B 1 507 ? 27.438 33.781 17.562 1 94.44 507 MET B O 1
ATOM 8404 N N . GLN B 1 508 ? 28.109 35.625 16.547 1 94.5 508 GLN B N 1
ATOM 8405 C CA . GLN B 1 508 ? 28.984 34.875 15.648 1 94.5 508 GLN B CA 1
ATOM 8406 C C . GLN B 1 508 ? 30.094 34.156 16.422 1 94.5 508 GLN B C 1
ATOM 8408 O O . GLN B 1 508 ? 30.422 33.031 16.109 1 94.5 508 GLN B O 1
ATOM 8413 N N . ASP B 1 509 ? 30.594 34.844 17.391 1 93.81 509 ASP B N 1
ATOM 8414 C CA . ASP B 1 509 ? 31.625 34.219 18.234 1 93.81 509 ASP B CA 1
ATOM 8415 C C . ASP B 1 509 ? 31.078 33 18.969 1 93.81 509 ASP B C 1
ATOM 8417 O O . ASP B 1 509 ? 31.766 32 19.125 1 93.81 509 ASP B O 1
ATOM 8421 N N . TYR B 1 510 ? 29.906 33.188 19.406 1 93.81 510 TYR B N 1
ATOM 8422 C CA . TYR B 1 510 ? 29.266 32.062 20.094 1 93.81 510 TYR B CA 1
ATOM 8423 C C . TYR B 1 510 ? 29.109 30.875 19.172 1 93.81 510 TYR B C 1
ATOM 8425 O O . TYR B 1 510 ? 29.406 29.734 19.547 1 93.81 510 TYR B O 1
ATOM 8433 N N . ILE B 1 511 ? 28.641 31.125 17.969 1 93.75 511 ILE B N 1
ATOM 8434 C CA . ILE B 1 511 ? 28.438 30.078 16.984 1 93.75 511 ILE B CA 1
ATOM 8435 C C . ILE B 1 511 ? 29.781 29.422 16.641 1 93.75 511 ILE B C 1
ATOM 8437 O O . ILE B 1 511 ? 29.859 28.203 16.547 1 93.75 511 ILE B O 1
ATOM 8441 N N . ARG B 1 512 ? 30.812 30.219 16.562 1 93.62 512 ARG B N 1
ATOM 8442 C CA . ARG B 1 512 ? 32.156 29.703 16.297 1 93.62 512 ARG B CA 1
ATOM 8443 C C . ARG B 1 512 ? 32.594 28.734 17.375 1 93.62 512 ARG B C 1
ATOM 8445 O O . ARG B 1 512 ? 33.156 27.672 17.078 1 93.62 512 ARG B O 1
ATOM 8452 N N . LYS B 1 513 ? 32.344 29.125 18.484 1 92.75 513 LYS B N 1
ATOM 8453 C CA . LYS B 1 513 ? 32.75 28.312 19.625 1 92.75 513 LYS B CA 1
ATOM 8454 C C . LYS B 1 513 ? 31.969 27 19.641 1 92.75 513 LYS B C 1
ATOM 8456 O O . LYS B 1 513 ? 32.562 25.938 19.859 1 92.75 513 LYS B O 1
ATOM 8461 N N . GLU B 1 514 ? 30.719 27.094 19.453 1 89.25 514 GLU B N 1
ATOM 8462 C CA . GLU B 1 514 ? 29.859 25.906 19.531 1 89.25 514 GLU B CA 1
ATOM 8463 C C . GLU B 1 514 ? 30.172 24.906 18.422 1 89.25 514 GLU B C 1
ATOM 8465 O O . GLU B 1 514 ? 30.078 23.703 18.609 1 89.25 514 GLU B O 1
ATOM 8470 N N . PHE B 1 515 ? 30.516 25.422 17.266 1 89.88 515 PHE B N 1
ATOM 8471 C CA . PHE B 1 515 ? 30.859 24.547 16.156 1 89.88 515 PHE B CA 1
ATOM 8472 C C . PHE B 1 515 ? 32.344 24.219 16.156 1 89.88 515 PHE B C 1
ATOM 8474 O O . PHE B 1 515 ? 32.844 23.578 15.227 1 89.88 515 PHE B O 1
ATOM 8481 N N . ASN B 1 516 ? 33.094 24.656 17.172 1 90.5 516 ASN B N 1
ATOM 8482 C CA . ASN B 1 516 ? 34.531 24.438 17.328 1 90.5 516 ASN B CA 1
ATOM 8483 C C . ASN B 1 516 ? 35.312 24.844 16.078 1 90.5 516 ASN B C 1
ATOM 8485 O O . ASN B 1 516 ? 36.062 24.062 15.539 1 90.5 516 ASN B O 1
ATOM 8489 N N . ILE B 1 517 ? 34.969 25.984 15.633 1 90.25 517 ILE B N 1
ATOM 8490 C CA . ILE B 1 517 ? 35.656 26.5 14.438 1 90.25 517 ILE B CA 1
ATOM 8491 C C . ILE B 1 517 ? 37 27.078 14.82 1 90.25 517 ILE B C 1
ATOM 8493 O O . ILE B 1 517 ? 37.094 27.922 15.711 1 90.25 517 ILE B O 1
ATOM 8497 N N . THR B 1 518 ? 38.094 26.516 14.18 1 87.69 518 THR B N 1
ATOM 8498 C CA . THR B 1 518 ? 39.469 26.953 14.406 1 87.69 518 THR B CA 1
ATOM 8499 C C . THR B 1 518 ? 40.094 27.406 13.094 1 87.69 518 THR B C 1
ATOM 8501 O O . THR B 1 518 ? 39.469 27.391 12.047 1 87.69 518 THR B O 1
ATOM 8504 N N . THR B 1 519 ? 41.344 27.875 13.203 1 82.81 519 THR B N 1
ATOM 8505 C CA . THR B 1 519 ? 42.062 28.312 12.023 1 82.81 519 THR B CA 1
ATOM 8506 C C . THR B 1 519 ? 42.312 27.156 11.062 1 82.81 519 THR B C 1
ATOM 8508 O O . THR B 1 519 ? 42.531 27.359 9.867 1 82.81 519 THR B O 1
ATOM 8511 N N . GLU B 1 520 ? 42.219 25.938 11.508 1 81.31 520 GLU B N 1
ATOM 8512 C CA . GLU B 1 520 ? 42.5 24.75 10.727 1 81.31 520 GLU B CA 1
ATOM 8513 C C . GLU B 1 520 ? 41.281 24.297 9.922 1 81.31 520 GLU B C 1
ATOM 8515 O O . GLU B 1 520 ? 41.406 23.547 8.961 1 81.31 520 GLU B O 1
ATOM 8520 N N . ASN B 1 521 ? 40.125 24.797 10.305 1 82.56 521 ASN B N 1
ATOM 8521 C CA . ASN B 1 521 ? 38.906 24.375 9.633 1 82.56 521 ASN B CA 1
ATOM 8522 C C . ASN B 1 521 ? 38.062 25.562 9.172 1 82.56 521 ASN B C 1
ATOM 8524 O O . ASN B 1 521 ? 36.875 25.641 9.453 1 82.56 521 ASN B O 1
ATOM 8528 N N . GLN B 1 522 ? 38.719 26.359 8.406 1 79.88 522 GLN B N 1
ATOM 8529 C CA . GLN B 1 522 ? 38.156 27.656 8.008 1 79.88 522 GLN B CA 1
ATOM 8530 C C . GLN B 1 522 ? 36.906 27.453 7.16 1 79.88 522 GLN B C 1
ATOM 8532 O O . GLN B 1 522 ? 36.062 28.344 7.086 1 79.88 522 GLN B O 1
ATOM 8537 N N . MET B 1 523 ? 36.844 26.344 6.551 1 82.25 523 MET B N 1
ATOM 8538 C CA . MET B 1 523 ? 35.656 26.062 5.746 1 82.25 523 MET B CA 1
ATOM 8539 C C . MET B 1 523 ? 34.406 26.062 6.613 1 82.25 523 MET B C 1
ATOM 8541 O O . MET B 1 523 ? 33.312 26.484 6.16 1 82.25 523 MET B O 1
ATOM 8545 N N . LEU B 1 524 ? 34.531 25.672 7.84 1 88.19 524 LEU B N 1
ATOM 8546 C CA . LEU B 1 524 ? 33.375 25.625 8.758 1 88.19 524 LEU B CA 1
ATOM 8547 C C . LEU B 1 524 ? 32.875 27.031 9.07 1 88.19 524 LEU B C 1
ATOM 8549 O O . LEU B 1 524 ? 31.688 27.219 9.328 1 88.19 524 LEU B O 1
ATOM 8553 N N . GLU B 1 525 ? 33.812 27.938 9.062 1 87.94 525 GLU B N 1
ATOM 8554 C CA . GLU B 1 525 ? 33.438 29.344 9.25 1 87.94 525 GLU B CA 1
ATOM 8555 C C . GLU B 1 525 ? 32.469 29.797 8.172 1 87.94 525 GLU B C 1
ATOM 8557 O O . GLU B 1 525 ? 31.422 30.406 8.484 1 87.94 525 GLU B O 1
ATOM 8562 N N . TYR B 1 526 ? 32.812 29.406 7.016 1 84.31 526 TYR B N 1
ATOM 8563 C CA . TYR B 1 526 ? 32 29.844 5.883 1 84.31 526 TYR B CA 1
ATOM 8564 C C . TYR B 1 526 ? 30.672 29.109 5.875 1 84.31 526 TYR B C 1
ATOM 8566 O O . TYR B 1 526 ? 29.656 29.672 5.43 1 84.31 526 TYR B O 1
ATOM 8574 N N . LEU B 1 527 ? 30.625 27.938 6.355 1 87.5 527 LEU B N 1
ATOM 8575 C CA . LEU B 1 527 ? 29.453 27.094 6.266 1 87.5 527 LEU B CA 1
ATOM 8576 C C . LEU B 1 527 ? 28.469 27.406 7.395 1 87.5 527 LEU B C 1
ATOM 8578 O O . LEU B 1 527 ? 27.25 27.391 7.191 1 87.5 527 LEU B O 1
ATOM 8582 N N . TYR B 1 528 ? 28.969 27.656 8.57 1 90.75 528 TYR B N 1
ATOM 8583 C CA . TYR B 1 528 ? 28.078 27.578 9.727 1 90.75 528 TYR B CA 1
ATOM 8584 C C . TYR B 1 528 ? 27.938 28.938 10.398 1 90.75 528 TYR B C 1
ATOM 8586 O O . TYR B 1 528 ? 27.016 29.156 11.188 1 90.75 528 TYR B O 1
ATOM 8594 N N . VAL B 1 529 ? 28.828 29.859 10.102 1 93.56 529 VAL B N 1
ATOM 8595 C CA . VAL B 1 529 ? 28.734 31.172 10.727 1 93.56 529 VAL B CA 1
ATOM 8596 C C . VAL B 1 529 ? 28 32.125 9.797 1 93.56 529 VAL B C 1
ATOM 8598 O O . VAL B 1 529 ? 28.5 32.469 8.727 1 93.56 529 VAL B O 1
ATOM 8601 N N . PRO B 1 530 ? 26.797 32.625 10.203 1 94.25 530 PRO B N 1
ATOM 8602 C CA . PRO B 1 530 ? 26.031 33.531 9.344 1 94.25 530 PRO B CA 1
ATOM 8603 C C . PRO B 1 530 ? 26.812 34.812 9.023 1 94.25 530 PRO B C 1
ATOM 8605 O O . PRO B 1 530 ? 27.438 35.375 9.906 1 94.25 530 PRO B O 1
ATOM 8608 N N . ARG B 1 531 ? 26.75 35.219 7.781 1 89.75 531 ARG B N 1
ATOM 8609 C CA . ARG B 1 531 ? 27.422 36.438 7.332 1 89.75 531 ARG B CA 1
ATOM 8610 C C . ARG B 1 531 ? 26.781 37.688 7.938 1 89.75 531 ARG B C 1
ATOM 8612 O O . ARG B 1 531 ? 27.438 38.688 8.117 1 89.75 531 ARG B O 1
ATOM 8619 N N . GLY B 1 532 ? 25.547 37.594 8.164 1 90.69 532 GLY B N 1
ATOM 8620 C CA . GLY B 1 532 ? 24.781 38.656 8.812 1 90.69 532 GLY B CA 1
ATOM 8621 C C . GLY B 1 532 ? 23.734 38.094 9.773 1 90.69 532 GLY B C 1
ATOM 8622 O O . GLY B 1 532 ? 23.172 37.031 9.555 1 90.69 532 GLY B O 1
ATOM 8623 N N . ILE B 1 533 ? 23.562 38.844 10.867 1 93.62 533 ILE B N 1
ATOM 8624 C CA . ILE B 1 533 ? 22.547 38.5 11.859 1 93.62 533 ILE B CA 1
ATOM 8625 C C . ILE B 1 533 ? 21.625 39.688 12.094 1 93.62 533 ILE B C 1
ATOM 8627 O O . ILE B 1 533 ? 22.078 40.781 12.43 1 93.62 533 ILE B O 1
ATOM 8631 N N . VAL B 1 534 ? 20.375 39.438 11.852 1 92.44 534 VAL B N 1
ATOM 8632 C CA . VAL B 1 534 ? 19.391 40.5 12.008 1 92.44 534 VAL B CA 1
ATOM 8633 C C . VAL B 1 534 ? 18.469 40.188 13.188 1 92.44 534 VAL B C 1
ATOM 8635 O O . VAL B 1 534 ? 17.906 39.094 13.258 1 92.44 534 VAL B O 1
ATOM 8638 N N . SER B 1 535 ? 18.328 41.125 14.078 1 92 535 SER B N 1
ATOM 8639 C CA . SER B 1 535 ? 17.453 40.969 15.234 1 92 535 SER B CA 1
ATOM 8640 C C . SER B 1 535 ? 16.016 41.375 14.891 1 92 535 SER B C 1
ATOM 8642 O O . SER B 1 535 ? 15.789 42.375 14.219 1 92 535 SER B O 1
ATOM 8644 N N . PHE B 1 536 ? 15.07 40.5 15.336 1 90 536 PHE B N 1
ATOM 8645 C CA . PHE B 1 536 ? 13.641 40.75 15.172 1 90 536 PHE B CA 1
ATOM 8646 C C . PHE B 1 536 ? 12.953 40.875 16.516 1 90 536 PHE B C 1
ATOM 8648 O O . PHE B 1 536 ? 13.328 40.188 17.484 1 90 536 PHE B O 1
ATOM 8655 N N . LYS B 1 537 ? 12.047 41.812 16.578 1 85.88 537 LYS B N 1
ATOM 8656 C CA . LYS B 1 537 ? 11.203 41.812 17.781 1 85.88 537 LYS B CA 1
ATOM 8657 C C . LYS B 1 537 ? 10.266 40.625 17.797 1 85.88 537 LYS B C 1
ATOM 8659 O O . LYS B 1 537 ? 10.023 40.031 18.859 1 85.88 537 LYS B O 1
ATOM 8664 N N . GLN B 1 538 ? 9.703 40.406 16.719 1 85.56 538 GLN B N 1
ATOM 8665 C CA . GLN B 1 538 ? 8.875 39.25 16.453 1 85.56 538 GLN B CA 1
ATOM 8666 C C . GLN B 1 538 ? 8.961 38.844 14.984 1 85.56 538 GLN B C 1
ATOM 8668 O O . GLN B 1 538 ? 9.086 39.688 14.102 1 85.56 538 GLN B O 1
ATOM 8673 N N . PHE B 1 539 ? 8.938 37.5 14.789 1 87.69 539 PHE B N 1
ATOM 8674 C CA . PHE B 1 539 ? 8.938 37.062 13.406 1 87.69 539 PHE B CA 1
ATOM 8675 C C . PHE B 1 539 ? 7.578 37.281 12.758 1 87.69 539 PHE B C 1
ATOM 8677 O O . PHE B 1 539 ? 6.543 37.062 13.398 1 87.69 539 PHE B O 1
ATOM 8684 N N . PRO B 1 540 ? 7.629 37.75 11.484 1 85.81 540 PRO B N 1
ATOM 8685 C CA . PRO B 1 540 ? 6.387 37.594 10.727 1 85.81 540 PRO B CA 1
ATOM 8686 C C . PRO B 1 540 ? 5.945 36.156 10.602 1 85.81 540 PRO B C 1
ATOM 8688 O O . PRO B 1 540 ? 6.781 35.25 10.438 1 85.81 540 PRO B O 1
ATOM 8691 N N . VAL B 1 541 ? 4.684 35.875 10.82 1 77.75 541 VAL B N 1
ATOM 8692 C CA . VAL B 1 541 ? 4.211 34.5 10.852 1 77.75 541 VAL B CA 1
ATOM 8693 C C . VAL B 1 541 ? 3.145 34.281 9.773 1 77.75 541 VAL B C 1
ATOM 8695 O O . VAL B 1 541 ? 2.498 35.25 9.344 1 77.75 541 VAL B O 1
ATOM 8698 N N . LEU B 1 542 ? 3.049 33.062 9.367 1 68.44 542 LEU B N 1
ATOM 8699 C CA . LEU B 1 542 ? 1.956 32.656 8.5 1 68.44 542 LEU B CA 1
ATOM 8700 C C . LEU B 1 542 ? 0.67 32.469 9.305 1 68.44 542 LEU B C 1
ATOM 8702 O O . LEU B 1 542 ? 0.669 32.594 10.523 1 68.44 542 LEU B O 1
ATOM 8706 N N . ALA B 1 543 ? -0.414 32.125 8.516 1 60.88 543 ALA B N 1
ATOM 8707 C CA . ALA B 1 543 ? -1.722 31.938 9.133 1 60.88 543 ALA B CA 1
ATOM 8708 C C . ALA B 1 543 ? -1.674 30.828 10.172 1 60.88 543 ALA B C 1
ATOM 8710 O O . ALA B 1 543 ? -2.393 30.875 11.18 1 60.88 543 ALA B O 1
ATOM 8711 N N . ASN B 1 544 ? -0.726 29.969 9.977 1 58.75 544 ASN B N 1
ATOM 8712 C CA . ASN B 1 544 ? -0.66 28.828 10.883 1 58.75 544 ASN B CA 1
ATOM 8713 C C . ASN B 1 544 ? 0.3 29.078 12.047 1 58.75 544 ASN B C 1
ATOM 8715 O O . ASN B 1 544 ? 0.565 28.188 12.844 1 58.75 544 ASN B O 1
ATOM 8719 N N . GLY B 1 545 ? 0.83 30.281 12.125 1 64.19 545 GLY B N 1
ATOM 8720 C CA . GLY B 1 545 ? 1.686 30.656 13.242 1 64.19 545 GLY B CA 1
ATOM 8721 C C . GLY B 1 545 ? 3.154 30.375 12.992 1 64.19 545 GLY B C 1
ATOM 8722 O O . GLY B 1 545 ? 4.016 30.781 13.773 1 64.19 545 GLY B O 1
ATOM 8723 N N . LYS B 1 546 ? 3.393 29.703 11.836 1 72.38 546 LYS B N 1
ATOM 8724 C CA . LYS B 1 546 ? 4.781 29.406 11.5 1 72.38 546 LYS B CA 1
ATOM 8725 C C . LYS B 1 546 ? 5.5 30.656 10.984 1 72.38 546 LYS B C 1
ATOM 8727 O O . LYS B 1 546 ? 4.875 31.531 10.391 1 72.38 546 LYS B O 1
ATOM 8732 N N . PRO B 1 547 ? 6.781 30.75 11.242 1 78.38 547 PRO B N 1
ATOM 8733 C CA . PRO B 1 547 ? 7.52 31.891 10.695 1 78.38 547 PRO B CA 1
ATOM 8734 C C . PRO B 1 547 ? 7.422 31.984 9.172 1 78.38 547 PRO B C 1
ATOM 8736 O O . PRO B 1 547 ? 7.508 30.969 8.484 1 78.38 547 PRO B O 1
ATOM 8739 N N . ASN B 1 548 ? 7.098 33.125 8.664 1 82.38 548 ASN B N 1
ATOM 8740 C CA . ASN B 1 548 ? 7.074 33.406 7.238 1 82.38 548 ASN B CA 1
ATOM 8741 C C . ASN B 1 548 ? 8.477 33.656 6.695 1 82.38 548 ASN B C 1
ATOM 8743 O O . ASN B 1 548 ? 8.938 34.812 6.68 1 82.38 548 ASN B O 1
ATOM 8747 N N . LEU B 1 549 ? 9.094 32.719 6.148 1 85.25 549 LEU B N 1
ATOM 8748 C CA . LEU B 1 549 ? 10.5 32.781 5.75 1 85.25 549 LEU B CA 1
ATOM 8749 C C . LEU B 1 549 ? 10.68 33.781 4.602 1 85.25 549 LEU B C 1
ATOM 8751 O O . LEU B 1 549 ? 11.719 34.438 4.512 1 85.25 549 LEU B O 1
ATOM 8755 N N . ARG B 1 550 ? 9.695 33.875 3.766 1 82.94 550 ARG B N 1
ATOM 8756 C CA . ARG B 1 550 ? 9.781 34.844 2.666 1 82.94 550 ARG B CA 1
ATOM 8757 C C . ARG B 1 550 ? 9.852 36.25 3.189 1 82.94 550 ARG B C 1
ATOM 8759 O O . ARG B 1 550 ? 10.656 37.062 2.703 1 82.94 550 ARG B O 1
ATOM 8766 N N . ALA B 1 551 ? 8.992 36.5 4.082 1 87 551 ALA B N 1
ATOM 8767 C CA . ALA B 1 551 ? 8.984 37.844 4.684 1 87 551 ALA B CA 1
ATOM 8768 C C . ALA B 1 551 ? 10.281 38.094 5.441 1 87 551 ALA B C 1
ATOM 8770 O O . ALA B 1 551 ? 10.828 39.219 5.367 1 87 551 ALA B O 1
ATOM 8771 N N . ILE B 1 552 ? 10.742 37.156 6.125 1 90.06 552 ILE B N 1
ATOM 8772 C CA . ILE B 1 552 ? 11.984 37.281 6.891 1 90.06 552 ILE B CA 1
ATOM 8773 C C . ILE B 1 552 ? 13.148 37.531 5.941 1 90.06 552 ILE B C 1
ATOM 8775 O O . ILE B 1 552 ? 13.977 38.406 6.199 1 90.06 552 ILE B O 1
ATOM 8779 N N . ARG B 1 553 ? 13.188 36.812 4.863 1 88.62 553 ARG B N 1
ATOM 8780 C CA . ARG B 1 553 ? 14.227 37 3.855 1 88.62 553 ARG B CA 1
ATOM 8781 C C . ARG B 1 553 ? 14.25 38.406 3.322 1 88.62 553 ARG B C 1
ATOM 8783 O O . ARG B 1 553 ? 15.312 39.031 3.186 1 88.62 553 ARG B O 1
ATOM 8790 N N . GLN B 1 554 ? 13.07 38.906 3.043 1 88.25 554 GLN B N 1
ATOM 8791 C CA . GLN B 1 554 ? 12.961 40.281 2.52 1 88.25 554 GLN B CA 1
ATOM 8792 C C . GLN B 1 554 ? 13.477 41.281 3.527 1 88.25 554 GLN B C 1
ATOM 8794 O O . GLN B 1 554 ? 14.172 42.25 3.158 1 88.25 554 GLN B O 1
ATOM 8799 N N . ILE B 1 555 ? 13.164 41.094 4.723 1 90.88 555 ILE B N 1
ATOM 8800 C CA . ILE B 1 555 ? 13.594 42 5.781 1 90.88 555 ILE B CA 1
ATOM 8801 C C . ILE B 1 555 ? 15.109 41.938 5.934 1 90.88 555 ILE B C 1
ATOM 8803 O O . ILE B 1 555 ? 15.766 42.969 6.082 1 90.88 555 ILE B O 1
ATOM 8807 N N . ILE B 1 556 ? 15.656 40.781 5.863 1 91.19 556 ILE B N 1
ATOM 8808 C CA . ILE B 1 556 ? 17.094 40.625 5.988 1 91.19 556 ILE B CA 1
ATOM 8809 C C . ILE B 1 556 ? 17.797 41.312 4.809 1 91.19 556 ILE B C 1
ATOM 8811 O O . ILE B 1 556 ? 18.797 42 4.984 1 91.19 556 ILE B O 1
ATOM 8815 N N . LEU B 1 557 ? 17.234 41.125 3.674 1 88.94 557 LEU B N 1
ATOM 8816 C CA . LEU B 1 557 ? 17.797 41.719 2.469 1 88.94 557 LEU B CA 1
ATOM 8817 C C . LEU B 1 557 ? 17.828 43.25 2.57 1 88.94 557 LEU B C 1
ATOM 8819 O O . LEU B 1 557 ? 18.766 43.875 2.109 1 88.94 557 LEU B O 1
ATOM 8823 N N . GLU B 1 558 ? 16.766 43.75 3.143 1 87 558 GLU B N 1
ATOM 8824 C CA . GLU B 1 558 ? 16.672 45.219 3.295 1 87 558 GLU B CA 1
ATOM 8825 C C . GLU B 1 558 ? 17.641 45.719 4.359 1 87 558 GLU B C 1
ATOM 8827 O O . GLU B 1 558 ? 18.031 46.875 4.336 1 87 558 GLU B O 1
ATOM 8832 N N . THR B 1 559 ? 17.891 44.875 5.289 1 85.25 559 THR B N 1
ATOM 8833 C CA . THR B 1 559 ? 18.734 45.281 6.414 1 85.25 559 THR B CA 1
ATOM 8834 C C . THR B 1 559 ? 20.203 45.125 6.062 1 85.25 559 THR B C 1
ATOM 8836 O O . THR B 1 559 ? 21.031 45.969 6.445 1 85.25 559 THR B O 1
ATOM 8839 N N . VAL B 1 560 ? 20.297 44.062 5.398 1 79.94 560 VAL B N 1
ATOM 8840 C CA . VAL B 1 560 ? 21.688 43.844 5.027 1 79.94 560 VAL B CA 1
ATOM 8841 C C . VAL B 1 560 ? 22 44.562 3.729 1 79.94 560 VAL B C 1
ATOM 8843 O O . VAL B 1 560 ? 21.109 45.156 3.109 1 79.94 560 VAL B O 1
ATOM 8846 N N . ASP B 1 561 ? 23.219 44.688 3.238 1 74.88 561 ASP B N 1
ATOM 8847 C CA . ASP B 1 561 ? 23.641 45.438 2.045 1 74.88 561 ASP B CA 1
ATOM 8848 C C . ASP B 1 561 ? 22.984 44.844 0.791 1 74.88 561 ASP B C 1
ATOM 8850 O O . ASP B 1 561 ? 23.531 43.938 0.17 1 74.88 561 ASP B O 1
ATOM 8854 N N . SER B 1 562 ? 21.734 45.312 0.457 1 70.88 562 SER B N 1
ATOM 8855 C CA . SER B 1 562 ? 20.969 44.844 -0.69 1 70.88 562 SER B CA 1
ATOM 8856 C C . SER B 1 562 ? 21.766 45 -1.984 1 70.88 562 SER B C 1
ATOM 8858 O O . SER B 1 562 ? 21.422 44.375 -3.002 1 70.88 562 SER B O 1
ATOM 8860 N N . GLU B 1 563 ? 22.828 45.688 -1.867 1 72.69 563 GLU B N 1
ATOM 8861 C CA . GLU B 1 563 ? 23.688 45.812 -3.051 1 72.69 563 GLU B CA 1
ATOM 8862 C C . GLU B 1 563 ? 24.547 44.562 -3.238 1 72.69 563 GLU B C 1
ATOM 8864 O O . GLU B 1 563 ? 24.953 44.25 -4.359 1 72.69 563 GLU B O 1
ATOM 8869 N N . LYS B 1 564 ? 24.734 43.844 -2.186 1 80.19 564 LYS B N 1
ATOM 8870 C CA . LYS B 1 564 ? 25.672 42.719 -2.258 1 80.19 564 LYS B CA 1
ATOM 8871 C C . LYS B 1 564 ? 24.938 41.406 -2.338 1 80.19 564 LYS B C 1
ATOM 8873 O O . LYS B 1 564 ? 25.453 40.438 -2.9 1 80.19 564 LYS B O 1
ATOM 8878 N N . TYR B 1 565 ? 23.719 41.531 -1.863 1 86 565 TYR B N 1
ATOM 8879 C CA . TYR B 1 565 ? 23.016 40.25 -1.75 1 86 565 TYR B CA 1
ATOM 8880 C C . TYR B 1 565 ? 21.656 40.312 -2.422 1 86 565 TYR B C 1
ATOM 8882 O O . TYR B 1 565 ? 21.078 41.406 -2.568 1 86 565 TYR B O 1
ATOM 8890 N N . GLU B 1 566 ? 21.234 39.125 -3.012 1 82.31 566 GLU B N 1
ATOM 8891 C CA . GLU B 1 566 ? 19.891 39 -3.582 1 82.31 566 GLU B CA 1
ATOM 8892 C C . GLU B 1 566 ? 19.234 37.688 -3.141 1 82.31 566 GLU B C 1
ATOM 8894 O O . GLU B 1 566 ? 19.922 36.719 -2.834 1 82.31 566 GLU B O 1
#

Organism: Crassostrea virginica (NCBI:txid6565)

Radius of gyration: 33.9 Å; Cα contacts (8 Å, |Δi|>4): 2444; chains: 2; bounding box: 83×97×76 Å